Protein 8GY2 (pdb70)

Radius of gyration: 33.94 Å; Cα contacts (8 Å, |Δi|>4): 3286; chains: 3; bounding box: 58×68×112 Å

Sequence (1264 aa):
QEDTGTAITSSDNGGHPGDWLSYGRSYSEQRYSPLDQINTENVGKLKLAWHYDLDTNRGQEGTPLIVNGVMYATTNWSKMKALDAATGKLLWSYDPKVPGNIADRGCCDTVSRGAAYWNGKVYFGTFDGRLIALDAKTGKLVWSVYTIPKEAQLGHQRSYTVDGAPRIAKGKVLIGNGGAEFGARGFVSAFDAETGKLDWRFFTVPNPENKPDGAASDDILMSKAYPTWGKNGAWKQQGGGGTVWDSLVYDPVTDLVYLGVGNGSPWNYKFRSEGKGDNLFLGSIVAINPDTGKYVWHFQETPMDEWDYTSVQQIMTLDMPVNGEMRHVIVHAPKNGFFYIIDAKTGKFITGKPYTYENWANGLDPVTGRPNYVPDALWTLTGKPWLGIPGELGGHNFAAMAYSPKTKLVYIPAQQIPLLYDGQKGGFKAYHDAWNLGLDMNKIGLFDDNDPEHVAAKKDFLKVLKGWTVAWDPEKMAPAFTINHKGPWNGGLLATAGNVIFQGLANGEFHAYDATNGNDLYSFPAQSAIIAPPVTYTANGKQYVAVEVGWGGIYPFLYGGVARTSGWTVNHSRVIAFSLDGKDSLPPKNELGFTPVKPVPTYDEARQKDGYFMYQTFCSACHGDNAISGGVLPDLRWSGAPRGRESFYKLVGRGALTAYGMDRFDTSMTPEQIEDIRNFIVKRANESYDDEVKARENSTGVPNDQFLNVPQSTADVPTADHPADEALIKRGEYVARLSDCIACHTALHGQPYAGGLEIKSPIGTIYSTNITPDPEHGIGNYTLEDFTKALRKGIRKDGATVYPAMPYPEFARLSDDDIRAMYAFFMHGVKPVALQNKAPDISWPLSMRWPLGMWRAMFVPSMTPGVDKSISDPEVARGEYLVNGPGHCGECHTPRGFGMQVKAYGTAGGNAYLAGGAPIDNWIAPSLRSNSDTGLGRWSEDDIVTFLKSGRIDHSAVFGGMADVVAYSTQHWSDDDLRATAKYLKSMPAVPEGKNLGQDDGQTTALLNKGGQGNAGAEVYLHNCAICHMNDGTGVNRMFPPLAGNPVVITDDPTSLANVVAFGGILPPTNSAPSAVAMPGFKNHLSDQEMADVVNFMRKGWGNNAPGTVSASDIQKLRTTGAPVSTAGWNVSSKGWMAYMPQPYGEDWTFSPQTHEQSPPPPPAVQGTPGKDFTGVSPANLAGIMNYCVEQQYVSYDEGNPVLYGLSEKYKATEQTVGNFDYALGTAGYFDSNGKRFYLVAYTNEDDRRAACHAAVKAAQPML

Structure (mmCIF, N/CA/C/O backbone):
data_8GY2
#
_entry.id   8GY2
#
_cell.length_a   1.00
_cell.length_b   1.00
_cell.length_c   1.00
_cell.angle_alpha   90.00
_cell.angle_beta   90.00
_cell.angle_gamma   90.00
#
_symmetry.space_group_name_H-M   'P 1'
#
loop_
_entity.id
_entity.type
_entity.pdbx_description
1 polymer 'Alcohol dehydrogenase (quinone), dehydrogenase subunit'
2 polymer 'Alcohol dehydrogenase (quinone), cytochrome c subunit'
3 polymer 'Small subunit of alcohol dehydrogenase'
4 non-polymer 'HEME C'
5 non-polymer 'PYRROLOQUINOLINE QUINONE'
6 non-polymer 'CALCIUM ION'
7 non-polymer UBIQUINONE-10
#
loop_
_atom_site.group_PDB
_atom_site.id
_atom_site.type_symbol
_atom_site.label_atom_id
_atom_site.label_alt_id
_atom_site.label_comp_id
_atom_site.label_asym_id
_atom_site.label_entity_id
_atom_site.label_seq_id
_atom_site.pdbx_PDB_ins_code
_atom_site.Cartn_x
_atom_site.Cartn_y
_atom_site.Cartn_z
_atom_site.occupancy
_atom_site.B_iso_or_equiv
_atom_site.auth_seq_id
_atom_site.auth_comp_id
_atom_site.auth_asym_id
_atom_site.auth_atom_id
_atom_site.pdbx_PDB_model_num
ATOM 1 N N . GLN A 1 35 ? 117.227 161.852 126.935 1.00 150.63 35 GLN A N 1
ATOM 2 C CA . GLN A 1 35 ? 116.567 161.601 125.660 1.00 153.82 35 GLN A CA 1
ATOM 3 C C . GLN A 1 35 ? 117.304 162.311 124.527 1.00 157.71 35 GLN A C 1
ATOM 4 O O . GLN A 1 35 ? 118.335 161.826 124.058 1.00 158.08 35 GLN A O 1
ATOM 10 N N . GLU A 1 36 ? 116.763 163.452 124.090 1.00 158.47 36 GLU A N 1
ATOM 11 C CA . GLU A 1 36 ? 117.317 164.229 122.978 1.00 156.30 36 GLU A CA 1
ATOM 12 C C . GLU A 1 36 ? 117.291 163.386 121.696 1.00 157.48 36 GLU A C 1
ATOM 13 O O . GLU A 1 36 ? 117.906 163.707 120.677 1.00 157.65 36 GLU A O 1
ATOM 19 N N . ASP A 1 37 ? 116.468 162.335 121.728 1.00 138.93 37 ASP A N 1
ATOM 20 C CA . ASP A 1 37 ? 116.485 161.301 120.701 1.00 133.77 37 ASP A CA 1
ATOM 21 C C . ASP A 1 37 ? 117.897 160.746 120.590 1.00 133.47 37 ASP A C 1
ATOM 22 O O . ASP A 1 37 ? 118.591 160.999 119.600 1.00 132.77 37 ASP A O 1
ATOM 27 N N . THR A 1 38 ? 118.349 160.052 121.637 1.00 115.87 38 THR A N 1
ATOM 28 C CA . THR A 1 38 ? 119.639 159.378 121.599 1.00 110.90 38 THR A CA 1
ATOM 29 C C . THR A 1 38 ? 119.799 158.629 120.285 1.00 116.00 38 THR A C 1
ATOM 30 O O . THR A 1 38 ? 118.851 158.033 119.771 1.00 127.08 38 THR A O 1
ATOM 34 N N . GLY A 1 39 ? 120.999 158.696 119.728 1.00 107.72 39 GLY A N 1
ATOM 35 C CA . GLY A 1 39 ? 121.248 158.220 118.385 1.00 106.30 39 GLY A CA 1
ATOM 36 C C . GLY A 1 39 ? 121.449 159.413 117.479 1.00 107.30 39 GLY A C 1
ATOM 37 O O . GLY A 1 39 ? 122.431 159.475 116.740 1.00 113.24 39 GLY A O 1
ATOM 38 N N . THR A 1 40 ? 120.570 160.411 117.597 1.00 105.59 40 THR A N 1
ATOM 39 C CA . THR A 1 40 ? 120.864 161.710 117.005 1.00 107.40 40 THR A CA 1
ATOM 40 C C . THR A 1 40 ? 122.061 162.358 117.686 1.00 104.94 40 THR A C 1
ATOM 41 O O . THR A 1 40 ? 122.939 162.906 117.011 1.00 104.42 40 THR A O 1
ATOM 45 N N . ALA A 1 41 ? 122.123 162.281 119.016 1.00 103.72 41 ALA A N 1
ATOM 46 C CA . ALA A 1 41 ? 123.277 162.781 119.754 1.00 101.88 41 ALA A CA 1
ATOM 47 C C . ALA A 1 41 ? 124.540 162.007 119.392 1.00 103.48 41 ALA A C 1
ATOM 48 O O . ALA A 1 41 ? 125.612 162.593 119.216 1.00 110.13 41 ALA A O 1
ATOM 50 N N . ILE A 1 42 ? 124.429 160.682 119.269 1.00 86.17 42 ILE A N 1
ATOM 51 C CA . ILE A 1 42 ? 125.594 159.870 118.929 1.00 89.04 42 ILE A CA 1
ATOM 52 C C . ILE A 1 42 ? 126.069 160.159 117.511 1.00 95.43 42 ILE A C 1
ATOM 53 O O . ILE A 1 42 ? 127.275 160.155 117.239 1.00 103.42 42 ILE A O 1
ATOM 58 N N . THR A 1 43 ? 125.139 160.409 116.587 1.00 94.99 43 THR A N 1
ATOM 59 C CA . THR A 1 43 ? 125.515 160.786 115.229 1.00 96.41 43 THR A CA 1
ATOM 60 C C . THR A 1 43 ? 126.187 162.153 115.209 1.00 104.07 43 THR A C 1
ATOM 61 O O . THR A 1 43 ? 127.206 162.349 114.537 1.00 112.48 43 THR A O 1
ATOM 65 N N . SER A 1 44 ? 125.623 163.117 115.941 1.00 104.54 44 SER A N 1
ATOM 66 C CA . SER A 1 44 ? 126.229 164.440 116.029 1.00 101.85 44 SER A CA 1
ATOM 67 C C . SER A 1 44 ? 127.582 164.406 116.723 1.00 102.77 44 SER A C 1
ATOM 68 O O . SER A 1 44 ? 128.400 165.306 116.507 1.00 109.25 44 SER A O 1
ATOM 71 N N . SER A 1 45 ? 127.831 163.392 117.554 1.00 99.16 45 SER A N 1
ATOM 72 C CA . SER A 1 45 ? 129.133 163.248 118.194 1.00 97.04 45 SER A CA 1
ATOM 73 C C . SER A 1 45 ? 130.256 163.068 117.183 1.00 97.65 45 SER A C 1
ATOM 74 O O . SER A 1 45 ? 131.418 163.329 117.511 1.00 103.33 45 SER A O 1
ATOM 77 N N . ASP A 1 46 ? 129.938 162.627 115.967 1.00 102.61 46 ASP A N 1
ATOM 78 C CA . ASP A 1 46 ? 130.933 162.506 114.910 1.00 104.62 46 ASP A CA 1
ATOM 79 C C . ASP A 1 46 ? 131.221 163.827 114.212 1.00 105.59 46 ASP A C 1
ATOM 80 O O . ASP A 1 46 ? 132.211 163.916 113.479 1.00 106.82 46 ASP A O 1
ATOM 85 N N . ASN A 1 47 ? 130.389 164.849 114.418 1.00 114.43 47 ASN A N 1
ATOM 86 C CA . ASN A 1 47 ? 130.537 166.134 113.746 1.00 113.78 47 ASN A CA 1
ATOM 87 C C . ASN A 1 47 ? 130.681 167.280 114.742 1.00 112.60 47 ASN A C 1
ATOM 88 O O . ASN A 1 47 ? 130.231 168.397 114.482 1.00 112.78 47 ASN A O 1
ATOM 93 N N . GLY A 1 48 ? 131.308 167.017 115.887 1.00 109.40 48 GLY A N 1
ATOM 94 C CA . GLY A 1 48 ? 131.568 168.042 116.874 1.00 110.42 48 GLY A CA 1
ATOM 95 C C . GLY A 1 48 ? 130.496 168.222 117.927 1.00 113.71 48 GLY A C 1
ATOM 96 O O . GLY A 1 48 ? 130.721 168.962 118.892 1.00 120.11 48 GLY A O 1
ATOM 97 N N . GLY A 1 49 ? 129.341 167.579 117.778 1.00 111.76 49 GLY A N 1
ATOM 98 C CA . GLY A 1 49 ? 128.314 167.676 118.791 1.00 109.08 49 GLY A CA 1
ATOM 99 C C . GLY A 1 49 ? 128.642 166.854 120.022 1.00 110.51 49 GLY A C 1
ATOM 100 O O . GLY A 1 49 ? 129.374 165.865 119.970 1.00 110.86 49 GLY A O 1
ATOM 101 N N . HIS A 1 50 ? 128.077 167.278 121.149 1.00 105.40 50 HIS A N 1
ATOM 102 C CA . HIS A 1 50 ? 128.300 166.643 122.443 1.00 102.08 50 HIS A CA 1
ATOM 103 C C . HIS A 1 50 ? 129.791 166.429 122.720 1.00 103.92 50 HIS A C 1
ATOM 104 O O . HIS A 1 50 ? 130.236 165.291 122.900 1.00 105.18 50 HIS A O 1
ATOM 111 N N . PRO A 1 51 ? 130.588 167.500 122.753 1.00 103.86 51 PRO A N 1
ATOM 112 C CA . PRO A 1 51 ? 132.046 167.324 122.861 1.00 106.98 51 PRO A CA 1
ATOM 113 C C . PRO A 1 51 ? 132.500 166.698 124.168 1.00 106.79 51 PRO A C 1
ATOM 114 O O . PRO A 1 51 ? 133.604 166.142 124.215 1.00 103.92 51 PRO A O 1
ATOM 118 N N . GLY A 1 52 ? 131.696 166.762 125.225 1.00 91.54 52 GLY A N 1
ATOM 119 C CA . GLY A 1 52 ? 132.126 166.264 126.516 1.00 81.70 52 GLY A CA 1
ATOM 120 C C . GLY A 1 52 ? 131.367 165.047 127.001 1.00 88.69 52 GLY A C 1
ATOM 121 O O . GLY A 1 52 ? 131.127 164.900 128.203 1.00 97.37 52 GLY A O 1
ATOM 122 N N . ASP A 1 53 ? 130.987 164.163 126.082 1.00 94.32 53 ASP A N 1
ATOM 123 C CA . ASP A 1 53 ? 130.239 162.965 126.429 1.00 91.41 53 ASP A CA 1
ATOM 124 C C . ASP A 1 53 ? 130.825 161.765 125.702 1.00 89.42 53 ASP A C 1
ATOM 125 O O . ASP A 1 53 ? 131.418 161.895 124.629 1.00 94.10 53 ASP A O 1
ATOM 130 N N . TRP A 1 54 ? 130.651 160.590 126.305 1.00 79.05 54 TRP A N 1
ATOM 131 C CA . TRP A 1 54 ? 131.070 159.310 125.732 1.00 78.51 54 TRP A CA 1
ATOM 132 C C . TRP A 1 54 ? 129.834 158.416 125.751 1.00 87.42 54 TRP A C 1
ATOM 133 O O . TRP A 1 54 ? 129.623 157.655 126.698 1.00 93.27 54 TRP A O 1
ATOM 144 N N . LEU A 1 55 ? 129.020 158.509 124.699 1.00 91.61 55 LEU A N 1
ATOM 145 C CA . LEU A 1 55 ? 127.702 157.887 124.698 1.00 87.00 55 LEU A CA 1
ATOM 146 C C . LEU A 1 55 ? 127.690 156.478 124.121 1.00 93.44 55 LEU A C 1
ATOM 147 O O . LEU A 1 55 ? 126.768 155.712 124.424 1.00 96.99 55 LEU A O 1
ATOM 152 N N . SER A 1 56 ? 128.672 156.118 123.306 1.00 95.00 56 SER A N 1
ATOM 153 C CA . SER A 1 56 ? 128.741 154.801 122.691 1.00 91.49 56 SER A CA 1
ATOM 154 C C . SER A 1 56 ? 130.036 154.110 123.106 1.00 94.84 56 SER A C 1
ATOM 155 O O . SER A 1 56 ? 130.840 154.653 123.864 1.00 109.27 56 SER A O 1
ATOM 158 N N . TYR A 1 57 ? 130.227 152.890 122.600 1.00 88.66 57 TYR A N 1
ATOM 159 C CA . TYR A 1 57 ? 131.437 152.137 122.917 1.00 88.91 57 TYR A CA 1
ATOM 160 C C . TYR A 1 57 ? 132.679 152.849 122.396 1.00 96.24 57 TYR A C 1
ATOM 161 O O . TYR A 1 57 ? 133.689 152.956 123.101 1.00 104.35 57 TYR A O 1
ATOM 170 N N . GLY A 1 58 ? 132.621 153.347 121.165 1.00 91.46 58 GLY A N 1
ATOM 171 C CA . GLY A 1 58 ? 133.737 154.067 120.584 1.00 85.44 58 GLY A CA 1
ATOM 172 C C . GLY A 1 58 ? 133.522 155.566 120.564 1.00 94.80 58 GLY A C 1
ATOM 173 O O . GLY A 1 58 ? 134.086 156.264 119.716 1.00 98.40 58 GLY A O 1
ATOM 174 N N . ARG A 1 59 ? 132.669 156.054 121.470 1.00 87.65 59 ARG A N 1
ATOM 175 C CA . ARG A 1 59 ? 132.347 157.470 121.639 1.00 84.15 59 ARG A CA 1
ATOM 176 C C . ARG A 1 59 ? 131.484 157.986 120.494 1.00 91.84 59 ARG A C 1
ATOM 177 O O . ARG A 1 59 ? 130.979 159.112 120.548 1.00 99.59 59 ARG A O 1
ATOM 185 N N . SER A 1 60 ? 131.282 157.164 119.470 1.00 93.82 60 SER A N 1
ATOM 186 C CA . SER A 1 60 ? 130.498 157.554 118.307 1.00 90.07 60 SER A CA 1
ATOM 187 C C . SER A 1 60 ? 130.184 156.298 117.510 1.00 90.29 60 SER A C 1
ATOM 188 O O . SER A 1 60 ? 130.719 155.219 117.777 1.00 87.37 60 SER A O 1
ATOM 191 N N . TYR A 1 61 ? 129.303 156.454 116.522 1.00 89.65 61 TYR A N 1
ATOM 192 C CA . TYR A 1 61 ? 128.941 155.329 115.671 1.00 89.64 61 TYR A CA 1
ATOM 193 C C . TYR A 1 61 ? 130.075 154.922 114.741 1.00 92.14 61 TYR A C 1
ATOM 194 O O . TYR A 1 61 ? 130.096 153.779 114.274 1.00 93.44 61 TYR A O 1
ATOM 203 N N . SER A 1 62 ? 131.014 155.826 114.464 1.00 94.74 62 SER A N 1
ATOM 204 C CA . SER A 1 62 ? 132.165 155.505 113.631 1.00 92.97 62 SER A CA 1
ATOM 205 C C . SER A 1 62 ? 133.248 154.746 114.383 1.00 94.59 62 SER A C 1
ATOM 206 O O . SER A 1 62 ? 134.155 154.204 113.743 1.00 106.44 62 SER A O 1
ATOM 209 N N . GLU A 1 63 ? 133.176 154.700 115.715 1.00 90.28 63 GLU A N 1
ATOM 210 C CA . GLU A 1 63 ? 134.151 153.996 116.551 1.00 90.52 63 GLU A CA 1
ATOM 211 C C . GLU A 1 63 ? 135.569 154.515 116.334 1.00 95.40 63 GLU A C 1
ATOM 212 O O . GLU A 1 63 ? 136.541 153.768 116.461 1.00 103.95 63 GLU A O 1
ATOM 218 N N . GLN A 1 64 ? 135.701 155.801 116.005 1.00 93.41 64 GLN A N 1
ATOM 219 C CA . GLN A 1 64 ? 137.017 156.396 115.822 1.00 88.79 64 GLN A CA 1
ATOM 220 C C . GLN A 1 64 ? 137.728 156.662 117.140 1.00 91.64 64 GLN A C 1
ATOM 221 O O . GLN A 1 64 ? 138.957 156.785 117.148 1.00 101.60 64 GLN A O 1
ATOM 227 N N . ARG A 1 65 ? 136.985 156.749 118.245 1.00 87.92 65 ARG A N 1
ATOM 228 C CA . ARG A 1 65 ? 137.549 157.003 119.572 1.00 80.17 65 ARG A CA 1
ATOM 229 C C . ARG A 1 65 ? 138.394 158.275 119.585 1.00 85.25 65 ARG A C 1
ATOM 230 O O . ARG A 1 65 ? 139.468 158.325 120.187 1.00 87.64 65 ARG A O 1
ATOM 238 N N . TYR A 1 66 ? 137.902 159.312 118.913 1.00 91.14 66 TYR A N 1
ATOM 239 C CA . TYR A 1 66 ? 138.579 160.597 118.826 1.00 83.56 66 TYR A CA 1
ATOM 240 C C . TYR A 1 66 ? 137.717 161.654 119.500 1.00 92.57 66 TYR A C 1
ATOM 241 O O . TYR A 1 66 ? 136.517 161.749 119.223 1.00 100.13 66 TYR A O 1
ATOM 250 N N . SER A 1 67 ? 138.328 162.443 120.380 1.00 90.35 67 SER A N 1
ATOM 251 C CA . SER A 1 67 ? 137.603 163.445 121.141 1.00 86.24 67 SER A CA 1
ATOM 252 C C . SER A 1 67 ? 138.051 164.841 120.748 1.00 91.94 67 SER A C 1
ATOM 253 O O . SER A 1 67 ? 139.259 165.109 120.702 1.00 99.08 67 SER A O 1
ATOM 256 N N . PRO A 1 68 ? 137.121 165.753 120.466 1.00 85.43 68 PRO A N 1
ATOM 257 C CA . PRO A 1 68 ? 137.492 167.112 120.058 1.00 89.29 68 PRO A CA 1
ATOM 258 C C . PRO A 1 68 ? 137.881 168.039 121.198 1.00 96.70 68 PRO A C 1
ATOM 259 O O . PRO A 1 68 ? 137.975 169.249 120.975 1.00 102.08 68 PRO A O 1
ATOM 263 N N . LEU A 1 69 ? 138.109 167.525 122.404 1.00 90.93 69 LEU A N 1
ATOM 264 C CA . LEU A 1 69 ? 138.473 168.369 123.535 1.00 90.67 69 LEU A CA 1
ATOM 265 C C . LEU A 1 69 ? 139.971 168.644 123.505 1.00 90.10 69 LEU A C 1
ATOM 266 O O . LEU A 1 69 ? 140.780 167.711 123.518 1.00 91.49 69 LEU A O 1
ATOM 271 N N . ASP A 1 70 ? 140.340 169.925 123.471 1.00 97.40 70 ASP A N 1
ATOM 272 C CA . ASP A 1 70 ? 141.736 170.336 123.413 1.00 99.48 70 ASP A CA 1
ATOM 273 C C . ASP A 1 70 ? 142.184 171.057 124.679 1.00 101.78 70 ASP A C 1
ATOM 274 O O . ASP A 1 70 ? 143.156 171.817 124.643 1.00 104.40 70 ASP A O 1
ATOM 279 N N . GLN A 1 71 ? 141.490 170.839 125.798 1.00 95.04 71 GLN A N 1
ATOM 280 C CA . GLN A 1 71 ? 141.938 171.414 127.062 1.00 96.76 71 GLN A CA 1
ATOM 281 C C . GLN A 1 71 ? 143.281 170.839 127.487 1.00 100.56 71 GLN A C 1
ATOM 282 O O . GLN A 1 71 ? 144.097 171.548 128.087 1.00 103.69 71 GLN A O 1
ATOM 288 N N . ILE A 1 72 ? 143.526 169.567 127.188 1.00 96.77 72 ILE A N 1
ATOM 289 C CA . ILE A 1 72 ? 144.793 168.906 127.473 1.00 89.96 72 ILE A CA 1
ATOM 290 C C . ILE A 1 72 ? 145.505 168.682 126.146 1.00 95.73 72 ILE A C 1
ATOM 291 O O . ILE A 1 72 ? 145.012 167.940 125.288 1.00 100.09 72 ILE A O 1
ATOM 296 N N . ASN A 1 73 ? 146.663 169.320 125.977 1.00 97.79 73 ASN A N 1
ATOM 297 C CA . ASN A 1 73 ? 147.400 169.229 124.722 1.00 96.09 73 ASN A CA 1
ATOM 298 C C . ASN A 1 73 ? 148.858 168.846 124.948 1.00 98.73 73 ASN A C 1
ATOM 299 O O . ASN A 1 73 ? 149.259 168.548 126.077 1.00 106.62 73 ASN A O 1
ATOM 304 N N . THR A 1 74 ? 149.652 168.848 123.873 1.00 98.40 74 THR A N 1
ATOM 305 C CA . THR A 1 74 ? 151.031 168.372 123.957 1.00 96.11 74 THR A CA 1
ATOM 306 C C . THR A 1 74 ? 151.867 169.228 124.897 1.00 100.06 74 THR A C 1
ATOM 307 O O . THR A 1 74 ? 152.625 168.701 125.720 1.00 102.50 74 THR A O 1
ATOM 311 N N . GLU A 1 75 ? 151.745 170.551 124.794 1.00 113.55 75 GLU A N 1
ATOM 312 C CA . GLU A 1 75 ? 152.526 171.442 125.642 1.00 119.33 75 GLU A CA 1
ATOM 313 C C . GLU A 1 75 ? 152.005 171.496 127.070 1.00 119.17 75 GLU A C 1
ATOM 314 O O . GLU A 1 75 ? 152.552 172.248 127.884 1.00 115.70 75 GLU A O 1
ATOM 320 N N . ASN A 1 76 ? 150.972 170.723 127.389 1.00 110.46 76 ASN A N 1
ATOM 321 C CA . ASN A 1 76 ? 150.285 170.826 128.667 1.00 101.27 76 ASN A CA 1
ATOM 322 C C . ASN A 1 76 ? 150.079 169.481 129.357 1.00 102.75 76 ASN A C 1
ATOM 323 O O . ASN A 1 76 ? 150.045 169.445 130.592 1.00 103.10 76 ASN A O 1
ATOM 328 N N . VAL A 1 77 ? 149.998 168.374 128.612 1.00 100.58 77 VAL A N 1
ATOM 329 C CA . VAL A 1 77 ? 149.680 167.076 129.200 1.00 92.58 77 VAL A CA 1
ATOM 330 C C . VAL A 1 77 ? 150.734 166.621 130.201 1.00 98.73 77 VAL A C 1
ATOM 331 O O . VAL A 1 77 ? 150.435 165.814 131.087 1.00 108.28 77 VAL A O 1
ATOM 335 N N . GLY A 1 78 ? 151.964 167.126 130.092 1.00 103.70 78 GLY A N 1
ATOM 336 C CA . GLY A 1 78 ? 153.002 166.749 131.037 1.00 105.88 78 GLY A CA 1
ATOM 337 C C . GLY A 1 78 ? 152.718 167.177 132.460 1.00 106.61 78 GLY A C 1
ATOM 338 O O . GLY A 1 78 ? 153.361 166.679 133.390 1.00 104.18 78 GLY A O 1
ATOM 339 N N . LYS A 1 79 ? 151.767 168.088 132.653 1.00 107.20 79 LYS A N 1
ATOM 340 C CA . LYS A 1 79 ? 151.379 168.569 133.971 1.00 101.87 79 LYS A CA 1
ATOM 341 C C . LYS A 1 79 ? 150.155 167.845 134.515 1.00 102.26 79 LYS A C 1
ATOM 342 O O . LYS A 1 79 ? 149.577 168.289 135.512 1.00 104.18 79 LYS A O 1
ATOM 348 N N . LEU A 1 80 ? 149.744 166.752 133.878 1.00 96.75 80 LEU A N 1
ATOM 349 C CA . LEU A 1 80 ? 148.571 166.011 134.318 1.00 96.50 80 LEU A CA 1
ATOM 350 C C . LEU A 1 80 ? 148.798 165.405 135.697 1.00 97.61 80 LEU A C 1
ATOM 351 O O . LEU A 1 80 ? 149.907 164.981 136.034 1.00 103.93 80 LEU A O 1
ATOM 356 N N . LYS A 1 81 ? 147.736 165.368 136.497 1.00 89.79 81 LYS A N 1
ATOM 357 C CA . LYS A 1 81 ? 147.781 164.785 137.828 1.00 89.25 81 LYS A CA 1
ATOM 358 C C . LYS A 1 81 ? 146.541 163.930 138.036 1.00 93.32 81 LYS A C 1
ATOM 359 O O . LYS A 1 81 ? 145.503 164.144 137.407 1.00 101.38 81 LYS A O 1
ATOM 365 N N . LEU A 1 82 ? 146.660 162.954 138.932 1.00 91.51 82 LEU A N 1
ATOM 366 C CA . LEU A 1 82 ? 145.541 162.069 139.223 1.00 89.55 82 LEU A CA 1
ATOM 367 C C . LEU A 1 82 ? 144.438 162.838 139.939 1.00 90.83 82 LEU A C 1
ATOM 368 O O . LEU A 1 82 ? 144.675 163.462 140.977 1.00 99.21 82 LEU A O 1
ATOM 373 N N . ALA A 1 83 ? 143.229 162.791 139.382 1.00 88.42 83 ALA A N 1
ATOM 374 C CA . ALA A 1 83 ? 142.102 163.515 139.955 1.00 86.44 83 ALA A CA 1
ATOM 375 C C . ALA A 1 83 ? 141.367 162.687 141.002 1.00 91.65 83 ALA A C 1
ATOM 376 O O . ALA A 1 83 ? 141.136 163.161 142.118 1.00 92.07 83 ALA A O 1
ATOM 378 N N . TRP A 1 84 ? 140.996 161.455 140.664 1.00 87.11 84 TRP A N 1
ATOM 379 C CA . TRP A 1 84 ? 140.320 160.602 141.635 1.00 81.21 84 TRP A CA 1
ATOM 380 C C . TRP A 1 84 ? 140.490 159.141 141.246 1.00 85.33 84 TRP A C 1
ATOM 381 O O . TRP A 1 84 ? 140.975 158.813 140.161 1.00 99.78 84 TRP A O 1
ATOM 392 N N . HIS A 1 85 ? 140.089 158.264 142.165 1.00 89.87 85 HIS A N 1
ATOM 393 C CA . HIS A 1 85 ? 140.128 156.828 141.935 1.00 88.68 85 HIS A CA 1
ATOM 394 C C . HIS A 1 85 ? 139.001 156.170 142.718 1.00 91.24 85 HIS A C 1
ATOM 395 O O . HIS A 1 85 ? 138.483 156.723 143.690 1.00 93.44 85 HIS A O 1
ATOM 402 N N . TYR A 1 86 ? 138.629 154.972 142.272 1.00 92.87 86 TYR A N 1
ATOM 403 C CA . TYR A 1 86 ? 137.562 154.192 142.890 1.00 90.06 86 TYR A CA 1
ATOM 404 C C . TYR A 1 86 ? 137.945 152.724 142.818 1.00 90.73 86 TYR A C 1
ATOM 405 O O . TYR A 1 86 ? 138.155 152.193 141.724 1.00 102.86 86 TYR A O 1
ATOM 414 N N . ASP A 1 87 ? 138.027 152.072 143.974 1.00 97.94 87 ASP A N 1
ATOM 415 C CA . ASP A 1 87 ? 138.470 150.685 144.036 1.00 96.18 87 ASP A CA 1
ATOM 416 C C . ASP A 1 87 ? 137.316 149.743 143.720 1.00 101.82 87 ASP A C 1
ATOM 417 O O . ASP A 1 87 ? 136.261 149.801 144.358 1.00 103.42 87 ASP A O 1
ATOM 422 N N . LEU A 1 88 ? 137.522 148.872 142.737 1.00 97.95 88 LEU A N 1
ATOM 423 C CA . LEU A 1 88 ? 136.513 147.896 142.362 1.00 97.95 88 LEU A CA 1
ATOM 424 C C . LEU A 1 88 ? 136.589 146.672 143.270 1.00 96.89 88 LEU A C 1
ATOM 425 O O . LEU A 1 88 ? 137.629 146.360 143.856 1.00 98.97 88 LEU A O 1
ATOM 430 N N . ASP A 1 89 ? 135.462 145.967 143.375 1.00 100.91 89 ASP A N 1
ATOM 431 C CA . ASP A 1 89 ? 135.332 144.813 144.256 1.00 99.50 89 ASP A CA 1
ATOM 432 C C . ASP A 1 89 ? 135.546 143.494 143.521 1.00 101.15 89 ASP A C 1
ATOM 433 O O . ASP A 1 89 ? 134.908 142.489 143.850 1.00 101.46 89 ASP A O 1
ATOM 438 N N . THR A 1 90 ? 136.425 143.481 142.523 1.00 98.98 90 THR A N 1
ATOM 439 C CA . THR A 1 90 ? 136.776 142.271 141.797 1.00 97.95 90 THR A CA 1
ATOM 440 C C . THR A 1 90 ? 138.291 142.133 141.757 1.00 93.56 90 THR A C 1
ATOM 441 O O . THR A 1 90 ? 139.028 143.107 141.919 1.00 91.84 90 THR A O 1
ATOM 445 N N . ASN A 1 91 ? 138.752 140.899 141.544 1.00 90.50 91 ASN A N 1
ATOM 446 C CA . ASN A 1 91 ? 140.179 140.599 141.519 1.00 90.30 91 ASN A CA 1
ATOM 447 C C . ASN A 1 91 ? 140.624 140.012 140.185 1.00 96.99 91 ASN A C 1
ATOM 448 O O . ASN A 1 91 ? 141.623 139.287 140.135 1.00 105.57 91 ASN A O 1
ATOM 453 N N . ARG A 1 92 ? 139.912 140.308 139.104 1.00 88.93 92 ARG A N 1
ATOM 454 C CA . ARG A 1 92 ? 140.247 139.805 137.779 1.00 83.40 92 ARG A CA 1
ATOM 455 C C . ARG A 1 92 ? 140.402 140.979 136.812 1.00 94.20 92 ARG A C 1
ATOM 456 O O . ARG A 1 92 ? 140.392 142.146 137.211 1.00 105.64 92 ARG A O 1
ATOM 464 N N . GLY A 1 93 ? 140.549 140.657 135.529 1.00 87.62 93 GLY A N 1
ATOM 465 C CA . GLY A 1 93 ? 140.839 141.680 134.543 1.00 87.18 93 GLY A CA 1
ATOM 466 C C . GLY A 1 93 ? 139.676 142.628 134.320 1.00 93.98 93 GLY A C 1
ATOM 467 O O . GLY A 1 93 ? 138.506 142.254 134.398 1.00 98.94 93 GLY A O 1
ATOM 468 N N . GLN A 1 94 ? 140.017 143.882 134.030 1.00 97.79 94 GLN A N 1
ATOM 469 C CA . GLN A 1 94 ? 139.045 144.935 133.755 1.00 96.44 94 GLN A CA 1
ATOM 470 C C . GLN A 1 94 ? 139.328 145.498 132.369 1.00 101.63 94 GLN A C 1
ATOM 471 O O . GLN A 1 94 ? 140.340 146.177 132.166 1.00 104.72 94 GLN A O 1
ATOM 477 N N . GLU A 1 95 ? 138.437 145.216 131.419 1.00 101.03 95 GLU A N 1
ATOM 478 C CA . GLU A 1 95 ? 138.594 145.669 130.042 1.00 93.21 95 GLU A CA 1
ATOM 479 C C . GLU A 1 95 ? 137.482 146.611 129.603 1.00 98.12 95 GLU A C 1
ATOM 480 O O . GLU A 1 95 ? 137.396 146.937 128.413 1.00 104.14 95 GLU A O 1
ATOM 486 N N . GLY A 1 96 ? 136.633 147.056 130.524 1.00 93.68 96 GLY A N 1
ATOM 487 C CA . GLY A 1 96 ? 135.466 147.821 130.135 1.00 97.22 96 GLY A CA 1
ATOM 488 C C . GLY A 1 96 ? 135.812 149.214 129.645 1.00 97.52 96 GLY A C 1
ATOM 489 O O . GLY A 1 96 ? 136.825 149.805 130.018 1.00 102.51 96 GLY A O 1
ATOM 490 N N . THR A 1 97 ? 134.942 149.740 128.787 1.00 99.15 97 THR A N 1
ATOM 491 C CA . THR A 1 97 ? 135.032 151.120 128.325 1.00 95.62 97 THR A CA 1
ATOM 492 C C . THR A 1 97 ? 133.897 151.910 128.957 1.00 101.67 97 THR A C 1
ATOM 493 O O . THR A 1 97 ? 132.737 151.751 128.546 1.00 107.01 97 THR A O 1
ATOM 497 N N . PRO A 1 98 ? 134.166 152.749 129.953 1.00 94.74 98 PRO A N 1
ATOM 498 C CA . PRO A 1 98 ? 133.079 153.463 130.627 1.00 93.51 98 PRO A CA 1
ATOM 499 C C . PRO A 1 98 ? 132.384 154.445 129.699 1.00 91.06 98 PRO A C 1
ATOM 500 O O . PRO A 1 98 ? 132.996 155.038 128.808 1.00 96.29 98 PRO A O 1
ATOM 504 N N . LEU A 1 99 ? 131.085 154.609 129.919 1.00 84.92 99 LEU A N 1
ATOM 505 C CA . LEU A 1 99 ? 130.316 155.657 129.267 1.00 80.38 99 LEU A CA 1
ATOM 506 C C . LEU A 1 99 ? 130.198 156.846 130.207 1.00 85.97 99 LEU A C 1
ATOM 507 O O . LEU A 1 99 ? 130.173 156.690 131.427 1.00 100.51 99 LEU A O 1
ATOM 512 N N . ILE A 1 100 ? 130.138 158.043 129.633 1.00 80.58 100 ILE A N 1
ATOM 513 C CA . ILE A 1 100 ? 129.972 159.266 130.408 1.00 85.16 100 ILE A CA 1
ATOM 514 C C . ILE A 1 100 ? 128.809 160.036 129.803 1.00 91.41 100 ILE A C 1
ATOM 515 O O . ILE A 1 100 ? 128.887 160.486 128.653 1.00 98.19 100 ILE A O 1
ATOM 520 N N . VAL A 1 101 ? 127.734 160.188 130.570 1.00 94.38 101 VAL A N 1
ATOM 521 C CA . VAL A 1 101 ? 126.557 160.934 130.143 1.00 90.67 101 VAL A CA 1
ATOM 522 C C . VAL A 1 101 ? 126.405 162.117 131.086 1.00 94.08 101 VAL A C 1
ATOM 523 O O . VAL A 1 101 ? 126.168 161.933 132.286 1.00 93.09 101 VAL A O 1
ATOM 527 N N . ASN A 1 102 ? 126.598 163.325 130.548 1.00 110.72 102 ASN A N 1
ATOM 528 C CA . ASN A 1 102 ? 126.421 164.620 131.208 1.00 111.12 102 ASN A CA 1
ATOM 529 C C . ASN A 1 102 ? 126.838 164.623 132.679 1.00 111.73 102 ASN A C 1
ATOM 530 O O . ASN A 1 102 ? 126.187 165.249 133.521 1.00 113.10 102 ASN A O 1
ATOM 535 N N . GLY A 1 103 ? 127.955 163.965 132.989 1.00 104.44 103 GLY A N 1
ATOM 536 C CA . GLY A 1 103 ? 128.543 164.024 134.314 1.00 102.03 103 GLY A CA 1
ATOM 537 C C . GLY A 1 103 ? 128.464 162.752 135.130 1.00 106.84 103 GLY A C 1
ATOM 538 O O . GLY A 1 103 ? 128.936 162.748 136.273 1.00 106.94 103 GLY A O 1
ATOM 539 N N . VAL A 1 104 ? 127.892 161.677 134.598 1.00 99.29 104 VAL A N 1
ATOM 540 C CA . VAL A 1 104 ? 127.785 160.405 135.303 1.00 92.94 104 VAL A CA 1
ATOM 541 C C . VAL A 1 104 ? 128.501 159.344 134.482 1.00 93.46 104 VAL A C 1
ATOM 542 O O . VAL A 1 104 ? 128.267 159.226 133.274 1.00 95.21 104 VAL A O 1
ATOM 546 N N . MET A 1 105 ? 129.371 158.578 135.136 1.00 92.50 105 MET A N 1
ATOM 547 C CA . MET A 1 105 ? 130.165 157.546 134.483 1.00 90.67 105 MET A CA 1
ATOM 548 C C . MET A 1 105 ? 129.592 156.177 134.817 1.00 92.60 105 MET A C 1
ATOM 549 O O . MET A 1 105 ? 129.564 155.780 135.985 1.00 101.09 105 MET A O 1
ATOM 554 N N . TYR A 1 106 ? 129.156 155.458 133.793 1.00 90.51 106 TYR A N 1
ATOM 555 C CA . TYR A 1 106 ? 128.682 154.087 133.926 1.00 89.64 106 TYR A CA 1
ATOM 556 C C . TYR A 1 106 ? 129.800 153.164 133.459 1.00 88.10 106 TYR A C 1
ATOM 557 O O . TYR A 1 106 ? 130.141 153.142 132.271 1.00 89.81 106 TYR A O 1
ATOM 566 N N . ALA A 1 107 ? 130.379 152.417 134.395 1.00 89.26 107 ALA A N 1
ATOM 567 C CA . ALA A 1 107 ? 131.501 151.534 134.113 1.00 88.80 107 ALA A CA 1
ATOM 568 C C . ALA A 1 107 ? 131.128 150.108 134.485 1.00 91.64 107 ALA A C 1
ATOM 569 O O . ALA A 1 107 ? 130.679 149.851 135.607 1.00 98.74 107 ALA A O 1
ATOM 571 N N . THR A 1 108 ? 131.314 149.188 133.546 1.00 100.57 108 THR A N 1
ATOM 572 C CA . THR A 1 108 ? 131.095 147.776 133.809 1.00 98.09 108 THR A CA 1
ATOM 573 C C . THR A 1 108 ? 132.418 147.118 134.185 1.00 99.57 108 THR A C 1
ATOM 574 O O . THR A 1 108 ? 133.470 147.437 133.625 1.00 106.52 108 THR A O 1
ATOM 578 N N . THR A 1 109 ? 132.364 146.230 135.169 1.00 92.57 109 THR A N 1
ATOM 579 C CA . THR A 1 109 ? 133.557 145.617 135.735 1.00 92.67 109 THR A CA 1
ATOM 580 C C . THR A 1 109 ? 133.511 144.105 135.523 1.00 92.73 109 THR A C 1
ATOM 581 O O . THR A 1 109 ? 132.642 143.577 134.826 1.00 92.19 109 THR A O 1
ATOM 585 N N . ASN A 1 110 ? 134.469 143.412 136.134 1.00 96.98 110 ASN A N 1
ATOM 586 C CA . ASN A 1 110 ? 134.509 141.960 136.062 1.00 91.32 110 ASN A CA 1
ATOM 587 C C . ASN A 1 110 ? 133.280 141.368 136.742 1.00 99.94 110 ASN A C 1
ATOM 588 O O . ASN A 1 110 ? 132.676 141.982 137.625 1.00 105.95 110 ASN A O 1
ATOM 593 N N . TRP A 1 111 ? 132.905 140.165 136.306 1.00 89.00 111 TRP A N 1
ATOM 594 C CA . TRP A 1 111 ? 131.677 139.492 136.729 1.00 82.59 111 TRP A CA 1
ATOM 595 C C . TRP A 1 111 ? 130.431 140.277 136.333 1.00 92.63 111 TRP A C 1
ATOM 596 O O . TRP A 1 111 ? 129.376 140.130 136.958 1.00 99.18 111 TRP A O 1
ATOM 607 N N . SER A 1 112 ? 130.553 141.119 135.303 1.00 96.75 112 SER A N 1
ATOM 608 C CA . SER A 1 112 ? 129.431 141.845 134.707 1.00 91.06 112 SER A CA 1
ATOM 609 C C . SER A 1 112 ? 128.762 142.800 135.692 1.00 90.36 112 SER A C 1
ATOM 610 O O . SER A 1 112 ? 127.571 143.091 135.572 1.00 102.34 112 SER A O 1
ATOM 613 N N . LYS A 1 113 ? 129.514 143.306 136.663 1.00 88.51 113 LYS A N 1
ATOM 614 C CA . LYS A 1 113 ? 128.976 144.292 137.588 1.00 88.30 113 LYS A CA 1
ATOM 615 C C . LYS A 1 113 ? 129.056 145.688 136.982 1.00 91.12 113 LYS A C 1
ATOM 616 O O . LYS A 1 113 ? 129.954 145.996 136.195 1.00 101.01 113 LYS A O 1
ATOM 622 N N . MET A 1 114 ? 128.103 146.536 137.360 1.00 87.63 114 MET A N 1
ATOM 623 C CA . MET A 1 114 ? 127.986 147.886 136.823 1.00 88.16 114 MET A CA 1
ATOM 624 C C . MET A 1 114 ? 127.999 148.891 137.965 1.00 97.74 114 MET A C 1
ATOM 625 O O . MET A 1 114 ? 127.307 148.703 138.971 1.00 102.77 114 MET A O 1
ATOM 630 N N . LYS A 1 115 ? 128.794 149.949 137.814 1.00 95.11 115 LYS A N 1
ATOM 631 C CA . LYS A 1 115 ? 128.863 151.025 138.793 1.00 91.86 115 LYS A CA 1
ATOM 632 C C . LYS A 1 115 ? 128.646 152.355 138.091 1.00 91.18 115 LYS A C 1
ATOM 633 O O . LYS A 1 115 ? 129.326 152.658 137.105 1.00 98.81 115 LYS A O 1
ATOM 639 N N . ALA A 1 116 ? 127.698 153.142 138.591 1.00 83.91 116 ALA A N 1
ATOM 640 C CA . ALA A 1 116 ? 127.512 154.517 138.155 1.00 82.26 116 ALA A CA 1
ATOM 641 C C . ALA A 1 116 ? 128.127 155.432 139.204 1.00 91.42 116 ALA A C 1
ATOM 642 O O . ALA A 1 116 ? 127.680 155.449 140.358 1.00 99.37 116 ALA A O 1
ATOM 644 N N . LEU A 1 117 ? 129.148 156.178 138.795 1.00 93.34 117 LEU A N 1
ATOM 645 C CA . LEU A 1 117 ? 129.915 157.061 139.654 1.00 86.68 117 LEU A CA 1
ATOM 646 C C . LEU A 1 117 ? 129.771 158.498 139.172 1.00 91.17 117 LEU A C 1
ATOM 647 O O . LEU A 1 117 ? 129.348 158.758 138.042 1.00 102.75 117 LEU A O 1
ATOM 652 N N . ASP A 1 118 ? 130.136 159.432 140.044 1.00 98.74 118 ASP A N 1
ATOM 653 C CA . ASP A 1 118 ? 130.227 160.834 139.659 1.00 94.95 118 ASP A CA 1
ATOM 654 C C . ASP A 1 118 ? 131.483 161.028 138.819 1.00 100.01 118 ASP A C 1
ATOM 655 O O . ASP A 1 118 ? 132.596 160.782 139.292 1.00 107.42 118 ASP A O 1
ATOM 660 N N . ALA A 1 119 ? 131.306 161.470 137.573 1.00 91.80 119 ALA A N 1
ATOM 661 C CA . ALA A 1 119 ? 132.430 161.574 136.651 1.00 95.66 119 ALA A CA 1
ATOM 662 C C . ALA A 1 119 ? 133.432 162.649 137.048 1.00 92.69 119 ALA A C 1
ATOM 663 O O . ALA A 1 119 ? 134.555 162.640 136.532 1.00 90.96 119 ALA A O 1
ATOM 665 N N . ALA A 1 120 ? 133.066 163.563 137.943 1.00 89.78 120 ALA A N 1
ATOM 666 C CA . ALA A 1 120 ? 133.955 164.637 138.371 1.00 92.98 120 ALA A CA 1
ATOM 667 C C . ALA A 1 120 ? 134.706 164.317 139.655 1.00 99.67 120 ALA A C 1
ATOM 668 O O . ALA A 1 120 ? 135.885 164.660 139.777 1.00 102.25 120 ALA A O 1
ATOM 670 N N . THR A 1 121 ? 134.051 163.668 140.620 1.00 101.63 121 THR A N 1
ATOM 671 C CA . THR A 1 121 ? 134.665 163.359 141.902 1.00 97.95 121 THR A CA 1
ATOM 672 C C . THR A 1 121 ? 134.848 161.870 142.159 1.00 96.30 121 THR A C 1
ATOM 673 O O . THR A 1 121 ? 135.513 161.511 143.137 1.00 97.48 121 THR A O 1
ATOM 677 N N . GLY A 1 122 ? 134.291 161.002 141.323 1.00 95.39 122 GLY A N 1
ATOM 678 C CA . GLY A 1 122 ? 134.451 159.569 141.504 1.00 89.79 122 GLY A CA 1
ATOM 679 C C . GLY A 1 122 ? 133.772 158.995 142.728 1.00 100.02 122 GLY A C 1
ATOM 680 O O . GLY A 1 122 ? 134.317 158.082 143.361 1.00 105.21 122 GLY A O 1
ATOM 681 N N . LYS A 1 123 ? 132.594 159.503 143.075 1.00 108.95 123 LYS A N 1
ATOM 682 C CA . LYS A 1 123 ? 131.798 158.963 144.168 1.00 104.73 123 LYS A CA 1
ATOM 683 C C . LYS A 1 123 ? 130.710 158.069 143.592 1.00 105.50 123 LYS A C 1
ATOM 684 O O . LYS A 1 123 ? 130.066 158.427 142.601 1.00 112.71 123 LYS A O 1
ATOM 690 N N . LEU A 1 124 ? 130.509 156.910 144.213 1.00 92.51 124 LEU A N 1
ATOM 691 C CA . LEU A 1 124 ? 129.582 155.911 143.692 1.00 88.35 124 LEU A CA 1
ATOM 692 C C . LEU A 1 124 ? 128.151 156.418 143.812 1.00 94.04 124 LEU A C 1
ATOM 693 O O . LEU A 1 124 ? 127.603 156.500 144.916 1.00 95.81 124 LEU A O 1
ATOM 698 N N . LEU A 1 125 ? 127.542 156.765 142.676 1.00 95.72 125 LEU A N 1
ATOM 699 C CA . LEU A 1 125 ? 126.132 157.135 142.682 1.00 88.82 125 LEU A CA 1
ATOM 700 C C . LEU A 1 125 ? 125.255 155.921 142.960 1.00 93.10 125 LEU A C 1
ATOM 701 O O . LEU A 1 125 ? 124.363 155.970 143.815 1.00 94.37 125 LEU A O 1
ATOM 706 N N . TRP A 1 126 ? 125.500 154.818 142.254 1.00 95.27 126 TRP A N 1
ATOM 707 C CA . TRP A 1 126 ? 124.817 153.564 142.556 1.00 88.53 126 TRP A CA 1
ATOM 708 C C . TRP A 1 126 ? 125.588 152.410 141.930 1.00 93.24 126 TRP A C 1
ATOM 709 O O . TRP A 1 126 ? 126.539 152.607 141.173 1.00 104.02 126 TRP A O 1
ATOM 720 N N . SER A 1 127 ? 125.169 151.194 142.273 1.00 92.05 127 SER A N 1
ATOM 721 C CA . SER A 1 127 ? 125.801 149.994 141.748 1.00 93.15 127 SER A CA 1
ATOM 722 C C . SER A 1 127 ? 124.745 148.919 141.545 1.00 101.23 127 SER A C 1
ATOM 723 O O . SER A 1 127 ? 123.703 148.917 142.205 1.00 107.35 127 SER A O 1
ATOM 726 N N . TYR A 1 128 ? 125.029 148.004 140.621 1.00 101.06 128 TYR A N 1
ATOM 727 C CA . TYR A 1 128 ? 124.138 146.894 140.325 1.00 95.56 128 TYR A CA 1
ATOM 728 C C . TYR A 1 128 ? 124.979 145.697 139.912 1.00 100.48 128 TYR A C 1
ATOM 729 O O . TYR A 1 128 ? 125.924 145.837 139.132 1.00 113.21 128 TYR A O 1
ATOM 738 N N . ASP A 1 129 ? 124.634 144.524 140.438 1.00 99.45 129 ASP A N 1
ATOM 739 C CA . ASP A 1 129 ? 125.294 143.291 140.041 1.00 102.47 129 ASP A CA 1
ATOM 740 C C . ASP A 1 129 ? 124.234 142.267 139.655 1.00 105.29 129 ASP A C 1
ATOM 741 O O . ASP A 1 129 ? 123.249 142.081 140.391 1.00 100.08 129 ASP A O 1
ATOM 746 N N . PRO A 1 130 ? 124.375 141.607 138.503 1.00 101.89 130 PRO A N 1
ATOM 747 C CA . PRO A 1 130 ? 123.360 140.646 138.063 1.00 100.90 130 PRO A CA 1
ATOM 748 C C . PRO A 1 130 ? 123.468 139.281 138.720 1.00 101.97 130 PRO A C 1
ATOM 749 O O . PRO A 1 130 ? 122.642 138.411 138.425 1.00 99.71 130 PRO A O 1
ATOM 753 N N . LYS A 1 131 ? 124.458 139.076 139.590 1.00 103.88 131 LYS A N 1
ATOM 754 C CA . LYS A 1 131 ? 124.672 137.802 140.275 1.00 101.59 131 LYS A CA 1
ATOM 755 C C . LYS A 1 131 ? 124.847 136.667 139.265 1.00 101.89 131 LYS A C 1
ATOM 756 O O . LYS A 1 131 ? 124.046 135.734 139.184 1.00 99.32 131 LYS A O 1
ATOM 762 N N . VAL A 1 132 ? 125.916 136.776 138.483 1.00 95.27 132 VAL A N 1
ATOM 763 C CA . VAL A 1 132 ? 126.215 135.751 137.479 1.00 94.48 132 VAL A CA 1
ATOM 764 C C . VAL A 1 132 ? 126.515 134.434 138.184 1.00 97.37 132 VAL A C 1
ATOM 765 O O . VAL A 1 132 ? 127.358 134.402 139.101 1.00 98.34 132 VAL A O 1
ATOM 769 N N . PRO A 1 133 ? 125.854 133.335 137.822 1.00 94.01 133 PRO A N 1
ATOM 770 C CA . PRO A 1 133 ? 126.136 132.056 138.483 1.00 89.72 133 PRO A CA 1
ATOM 771 C C . PRO A 1 133 ? 127.585 131.640 138.283 1.00 96.47 133 PRO A C 1
ATOM 772 O O . PRO A 1 133 ? 128.173 131.854 137.221 1.00 99.05 133 PRO A O 1
ATOM 776 N N . GLY A 1 134 ? 128.160 131.040 139.322 1.00 99.33 134 GLY A N 1
ATOM 777 C CA . GLY A 1 134 ? 129.556 130.657 139.275 1.00 92.52 134 GLY A CA 1
ATOM 778 C C . GLY A 1 134 ? 129.852 129.368 138.548 1.00 96.15 134 GLY A C 1
ATOM 779 O O . GLY A 1 134 ? 131.026 129.073 138.309 1.00 100.69 134 GLY A O 1
ATOM 780 N N . ASN A 1 135 ? 128.830 128.600 138.179 1.00 88.56 135 ASN A N 1
ATOM 781 C CA . ASN A 1 135 ? 129.024 127.301 137.550 1.00 87.61 135 ASN A CA 1
ATOM 782 C C . ASN A 1 135 ? 129.231 127.386 136.043 1.00 92.24 135 ASN A C 1
ATOM 783 O O . ASN A 1 135 ? 129.495 126.358 135.412 1.00 99.37 135 ASN A O 1
ATOM 788 N N . ILE A 1 136 ? 129.118 128.573 135.451 1.00 93.25 136 ILE A N 1
ATOM 789 C CA . ILE A 1 136 ? 129.363 128.761 134.026 1.00 95.84 136 ILE A CA 1
ATOM 790 C C . ILE A 1 136 ? 130.666 129.489 133.755 1.00 95.23 136 ILE A C 1
ATOM 791 O O . ILE A 1 136 ? 130.965 129.789 132.590 1.00 106.12 136 ILE A O 1
ATOM 796 N N . ALA A 1 137 ? 131.461 129.772 134.791 1.00 89.36 137 ALA A N 1
ATOM 797 C CA . ALA A 1 137 ? 132.681 130.552 134.607 1.00 88.79 137 ALA A CA 1
ATOM 798 C C . ALA A 1 137 ? 133.679 129.844 133.702 1.00 95.00 137 ALA A C 1
ATOM 799 O O . ALA A 1 137 ? 134.474 130.504 133.024 1.00 100.39 137 ALA A O 1
ATOM 801 N N . ASP A 1 138 ? 133.659 128.515 133.674 1.00 93.14 138 ASP A N 1
ATOM 802 C CA . ASP A 1 138 ? 134.559 127.757 132.816 1.00 91.83 138 ASP A CA 1
ATOM 803 C C . ASP A 1 138 ? 134.028 127.596 131.399 1.00 91.26 138 ASP A C 1
ATOM 804 O O . ASP A 1 138 ? 134.709 126.996 130.563 1.00 94.12 138 ASP A O 1
ATOM 809 N N . ARG A 1 139 ? 132.835 128.111 131.110 1.00 94.52 139 ARG A N 1
ATOM 810 C CA . ARG A 1 139 ? 132.296 128.096 129.759 1.00 93.69 139 ARG A CA 1
ATOM 811 C C . ARG A 1 139 ? 132.715 129.315 128.951 1.00 97.80 139 ARG A C 1
ATOM 812 O O . ARG A 1 139 ? 132.373 129.406 127.768 1.00 100.44 139 ARG A O 1
ATOM 820 N N . GLY A 1 140 ? 133.441 130.247 129.558 1.00 93.36 140 GLY A N 1
ATOM 821 C CA . GLY A 1 140 ? 133.990 131.391 128.852 1.00 94.29 140 GLY A CA 1
ATOM 822 C C . GLY A 1 140 ? 135.464 131.170 128.563 1.00 95.07 140 GLY A C 1
ATOM 823 O O . GLY A 1 140 ? 136.193 130.619 129.387 1.00 94.08 140 GLY A O 1
ATOM 824 N N . CYS A 1 141 ? 135.890 131.604 127.376 1.00 109.73 141 CYS A N 1
ATOM 825 C CA . CYS A 1 141 ? 137.264 131.364 126.945 1.00 108.16 141 CYS A CA 1
ATOM 826 C C . CYS A 1 141 ? 138.263 132.027 127.878 1.00 113.11 141 CYS A C 1
ATOM 827 O O . CYS A 1 141 ? 139.263 131.418 128.277 1.00 111.43 141 CYS A O 1
ATOM 830 N N . CYS A 1 142 ? 138.009 133.283 128.236 1.00 116.00 142 CYS A N 1
ATOM 831 C CA . CYS A 1 142 ? 139.085 134.157 128.694 1.00 107.65 142 CYS A CA 1
ATOM 832 C C . CYS A 1 142 ? 138.516 135.146 129.711 1.00 110.17 142 CYS A C 1
ATOM 833 O O . CYS A 1 142 ? 138.036 136.220 129.342 1.00 113.96 142 CYS A O 1
ATOM 836 N N . ASP A 1 143 ? 138.597 134.772 130.990 1.00 99.88 143 ASP A N 1
ATOM 837 C CA . ASP A 1 143 ? 138.191 135.616 132.111 1.00 100.00 143 ASP A CA 1
ATOM 838 C C . ASP A 1 143 ? 136.706 135.969 132.077 1.00 99.18 143 ASP A C 1
ATOM 839 O O . ASP A 1 143 ? 136.038 135.815 131.050 1.00 99.89 143 ASP A O 1
ATOM 844 N N . THR A 1 144 ? 136.177 136.423 133.207 1.00 99.35 144 THR A N 1
ATOM 845 C CA . THR A 1 144 ? 134.783 136.854 133.297 1.00 96.85 144 THR A CA 1
ATOM 846 C C . THR A 1 144 ? 134.688 138.371 133.142 1.00 98.35 144 THR A C 1
ATOM 847 O O . THR A 1 144 ? 134.268 139.097 134.042 1.00 101.59 144 THR A O 1
ATOM 851 N N . VAL A 1 145 ? 135.079 138.841 131.964 1.00 100.13 145 VAL A N 1
ATOM 852 C CA . VAL A 1 145 ? 135.227 140.267 131.718 1.00 103.84 145 VAL A CA 1
ATOM 853 C C . VAL A 1 145 ? 133.940 140.834 131.132 1.00 105.62 145 VAL A C 1
ATOM 854 O O . VAL A 1 145 ? 133.088 140.113 130.608 1.00 111.52 145 VAL A O 1
ATOM 858 N N . SER A 1 146 ? 133.800 142.154 131.237 1.00 101.21 146 SER A N 1
ATOM 859 C CA . SER A 1 146 ? 132.723 142.901 130.600 1.00 98.95 146 SER A CA 1
ATOM 860 C C . SER A 1 146 ? 133.341 144.117 129.929 1.00 104.66 146 SER A C 1
ATOM 861 O O . SER A 1 146 ? 133.948 144.955 130.602 1.00 109.96 146 SER A O 1
ATOM 864 N N . ARG A 1 147 ? 133.190 144.212 128.609 1.00 101.04 147 ARG A N 1
ATOM 865 C CA . ARG A 1 147 ? 133.940 145.188 127.830 1.00 97.16 147 ARG A CA 1
ATOM 866 C C . ARG A 1 147 ? 133.260 146.545 127.708 1.00 101.50 147 ARG A C 1
ATOM 867 O O . ARG A 1 147 ? 133.916 147.505 127.292 1.00 108.40 147 ARG A O 1
ATOM 875 N N . GLY A 1 148 ? 131.984 146.665 128.052 1.00 94.37 148 GLY A N 1
ATOM 876 C CA . GLY A 1 148 ? 131.335 147.957 127.973 1.00 94.29 148 GLY A CA 1
ATOM 877 C C . GLY A 1 148 ? 129.829 147.832 128.086 1.00 96.15 148 GLY A C 1
ATOM 878 O O . GLY A 1 148 ? 129.290 146.753 128.340 1.00 99.45 148 GLY A O 1
ATOM 879 N N . ALA A 1 149 ? 129.166 148.970 127.888 1.00 85.37 149 ALA A N 1
ATOM 880 C CA . ALA A 1 149 ? 127.716 149.071 127.964 1.00 86.12 149 ALA A CA 1
ATOM 881 C C . ALA A 1 149 ? 127.234 150.025 126.879 1.00 91.96 149 ALA A C 1
ATOM 882 O O . ALA A 1 149 ? 128.016 150.513 126.058 1.00 96.68 149 ALA A O 1
ATOM 884 N N . ALA A 1 150 ? 125.929 150.290 126.877 1.00 88.60 150 ALA A N 1
ATOM 885 C CA . ALA A 1 150 ? 125.321 151.203 125.920 1.00 81.83 150 ALA A CA 1
ATOM 886 C C . ALA A 1 150 ? 124.324 152.093 126.647 1.00 88.37 150 ALA A C 1
ATOM 887 O O . ALA A 1 150 ? 123.798 151.733 127.700 1.00 94.54 150 ALA A O 1
ATOM 889 N N . TYR A 1 151 ? 124.067 153.265 126.074 1.00 89.41 151 TYR A N 1
ATOM 890 C CA . TYR A 1 151 ? 123.134 154.223 126.650 1.00 84.65 151 TYR A CA 1
ATOM 891 C C . TYR A 1 151 ? 122.070 154.585 125.626 1.00 93.72 151 TYR A C 1
ATOM 892 O O . TYR A 1 151 ? 122.370 154.748 124.440 1.00 101.51 151 TYR A O 1
ATOM 901 N N . TRP A 1 152 ? 120.827 154.715 126.091 1.00 87.08 152 TRP A N 1
ATOM 902 C CA . TRP A 1 152 ? 119.726 155.087 125.209 1.00 85.19 152 TRP A CA 1
ATOM 903 C C . TRP A 1 152 ? 118.537 155.539 126.040 1.00 87.14 152 TRP A C 1
ATOM 904 O O . TRP A 1 152 ? 118.069 154.795 126.906 1.00 94.30 152 TRP A O 1
ATOM 915 N N . ASN A 1 153 ? 118.054 156.751 125.764 1.00 98.82 153 ASN A N 1
ATOM 916 C CA . ASN A 1 153 ? 116.792 157.263 126.300 1.00 101.73 153 ASN A CA 1
ATOM 917 C C . ASN A 1 153 ? 116.718 157.111 127.819 1.00 104.03 153 ASN A C 1
ATOM 918 O O . ASN A 1 153 ? 115.733 156.625 128.377 1.00 106.49 153 ASN A O 1
ATOM 923 N N . GLY A 1 154 ? 117.785 157.531 128.492 1.00 91.46 154 GLY A N 1
ATOM 924 C CA . GLY A 1 154 ? 117.801 157.479 129.939 1.00 90.13 154 GLY A CA 1
ATOM 925 C C . GLY A 1 154 ? 117.936 156.096 130.528 1.00 97.81 154 GLY A C 1
ATOM 926 O O . GLY A 1 154 ? 117.558 155.887 131.683 1.00 98.77 154 GLY A O 1
ATOM 927 N N . LYS A 1 155 ? 118.457 155.137 129.766 1.00 94.39 155 LYS A N 1
ATOM 928 C CA . LYS A 1 155 ? 118.676 153.790 130.267 1.00 83.76 155 LYS A CA 1
ATOM 929 C C . LYS A 1 155 ? 120.056 153.310 129.845 1.00 92.83 155 LYS A C 1
ATOM 930 O O . LYS A 1 155 ? 120.602 153.749 128.829 1.00 106.39 155 LYS A O 1
ATOM 936 N N . VAL A 1 156 ? 120.612 152.401 130.641 1.00 88.40 156 VAL A N 1
ATOM 937 C CA . VAL A 1 156 ? 121.916 151.803 130.383 1.00 88.86 156 VAL A CA 1
ATOM 938 C C . VAL A 1 156 ? 121.729 150.302 130.211 1.00 89.32 156 VAL A C 1
ATOM 939 O O . VAL A 1 156 ? 121.101 149.647 131.049 1.00 93.71 156 VAL A O 1
ATOM 943 N N . TYR A 1 157 ? 122.278 149.765 129.128 1.00 89.84 157 TYR A N 1
ATOM 944 C CA . TYR A 1 157 ? 122.105 148.374 128.744 1.00 82.79 157 TYR A CA 1
ATOM 945 C C . TYR A 1 157 ? 123.454 147.674 128.763 1.00 90.05 157 TYR A C 1
ATOM 946 O O . TYR A 1 157 ? 124.451 148.220 128.282 1.00 98.31 157 TYR A O 1
ATOM 955 N N . PHE A 1 158 ? 123.487 146.464 129.316 1.00 94.03 158 PHE A N 1
ATOM 956 C CA . PHE A 1 158 ? 124.727 145.700 129.318 1.00 88.26 158 PHE A CA 1
ATOM 957 C C . PHE A 1 158 ? 124.422 144.211 129.359 1.00 93.50 158 PHE A C 1
ATOM 958 O O . PHE A 1 158 ? 123.351 143.783 129.795 1.00 99.57 158 PHE A O 1
ATOM 966 N N . GLY A 1 159 ? 125.390 143.424 128.903 1.00 87.39 159 GLY A N 1
ATOM 967 C CA . GLY A 1 159 ? 125.271 141.977 128.880 1.00 86.00 159 GLY A CA 1
ATOM 968 C C . GLY A 1 159 ? 126.021 141.345 130.039 1.00 92.29 159 GLY A C 1
ATOM 969 O O . GLY A 1 159 ? 127.098 141.805 130.421 1.00 95.05 159 GLY A O 1
ATOM 970 N N . THR A 1 160 ? 125.438 140.289 130.594 1.00 86.63 160 THR A N 1
ATOM 971 C CA . THR A 1 160 ? 126.047 139.541 131.681 1.00 85.60 160 THR A CA 1
ATOM 972 C C . THR A 1 160 ? 126.785 138.325 131.135 1.00 90.93 160 THR A C 1
ATOM 973 O O . THR A 1 160 ? 126.499 137.834 130.041 1.00 92.93 160 THR A O 1
ATOM 977 N N . PHE A 1 161 ? 127.750 137.841 131.921 1.00 95.40 161 PHE A N 1
ATOM 978 C CA . PHE A 1 161 ? 128.618 136.766 131.454 1.00 88.69 161 PHE A CA 1
ATOM 979 C C . PHE A 1 161 ? 127.845 135.482 131.185 1.00 94.17 161 PHE A C 1
ATOM 980 O O . PHE A 1 161 ? 128.254 134.679 130.340 1.00 101.62 161 PHE A O 1
ATOM 988 N N . ASP A 1 162 ? 126.732 135.267 131.884 1.00 91.35 162 ASP A N 1
ATOM 989 C CA . ASP A 1 162 ? 125.954 134.052 131.687 1.00 89.21 162 ASP A CA 1
ATOM 990 C C . ASP A 1 162 ? 125.019 134.130 130.487 1.00 94.16 162 ASP A C 1
ATOM 991 O O . ASP A 1 162 ? 124.379 133.126 130.158 1.00 94.33 162 ASP A O 1
ATOM 996 N N . GLY A 1 163 ? 124.924 135.284 129.829 1.00 92.57 163 GLY A N 1
ATOM 997 C CA . GLY A 1 163 ? 124.128 135.399 128.623 1.00 84.80 163 GLY A CA 1
ATOM 998 C C . GLY A 1 163 ? 122.825 136.149 128.796 1.00 91.82 163 GLY A C 1
ATOM 999 O O . GLY A 1 163 ? 121.808 135.778 128.203 1.00 99.41 163 GLY A O 1
ATOM 1000 N N . ARG A 1 164 ? 122.839 137.210 129.598 1.00 86.97 164 ARG A N 1
ATOM 1001 C CA . ARG A 1 164 ? 121.656 138.018 129.856 1.00 85.76 164 ARG A CA 1
ATOM 1002 C C . ARG A 1 164 ? 121.899 139.452 129.411 1.00 88.69 164 ARG A C 1
ATOM 1003 O O . ARG A 1 164 ? 122.979 140.005 129.631 1.00 103.66 164 ARG A O 1
ATOM 1011 N N . LEU A 1 165 ? 120.888 140.049 128.788 1.00 78.78 165 LEU A N 1
ATOM 1012 C CA . LEU A 1 165 ? 120.896 141.467 128.456 1.00 80.59 165 LEU A CA 1
ATOM 1013 C C . LEU A 1 165 ? 119.987 142.201 129.431 1.00 86.03 165 LEU A C 1
ATOM 1014 O O . LEU A 1 165 ? 118.809 141.853 129.567 1.00 93.13 165 LEU A O 1
ATOM 1019 N N . ILE A 1 166 ? 120.531 143.213 130.102 1.00 83.13 166 ILE A N 1
ATOM 1020 C CA . ILE A 1 166 ? 119.860 143.883 131.208 1.00 86.60 166 ILE A CA 1
ATOM 1021 C C . ILE A 1 166 ? 119.834 145.379 130.936 1.00 88.50 166 ILE A C 1
ATOM 1022 O O . ILE A 1 166 ? 120.856 145.964 130.556 1.00 94.96 166 ILE A O 1
ATOM 1027 N N . ALA A 1 167 ? 118.667 145.992 131.128 1.00 85.97 167 ALA A N 1
ATOM 1028 C CA . ALA A 1 167 ? 118.492 147.433 131.028 1.00 84.53 167 ALA A CA 1
ATOM 1029 C C . ALA A 1 167 ? 118.177 147.998 132.405 1.00 94.82 167 ALA A C 1
ATOM 1030 O O . ALA A 1 167 ? 117.321 147.465 133.118 1.00 101.08 167 ALA A O 1
ATOM 1032 N N . LEU A 1 168 ? 118.865 149.075 132.774 1.00 95.41 168 LEU A N 1
ATOM 1033 C CA . LEU A 1 168 ? 118.665 149.738 134.051 1.00 87.32 168 LEU A CA 1
ATOM 1034 C C . LEU A 1 168 ? 118.371 151.211 133.819 1.00 90.64 168 LEU A C 1
ATOM 1035 O O . LEU A 1 168 ? 118.795 151.793 132.819 1.00 101.65 168 LEU A O 1
ATOM 1040 N N . ASP A 1 169 ? 117.637 151.807 134.754 1.00 88.84 169 ASP A N 1
ATOM 1041 C CA . ASP A 1 169 ? 117.423 153.246 134.723 1.00 89.14 169 ASP A CA 1
ATOM 1042 C C . ASP A 1 169 ? 118.750 153.962 134.938 1.00 100.71 169 ASP A C 1
ATOM 1043 O O . ASP A 1 169 ? 119.496 153.640 135.867 1.00 109.64 169 ASP A O 1
ATOM 1048 N N . ALA A 1 170 ? 119.046 154.934 134.072 1.00 93.82 170 ALA A N 1
ATOM 1049 C CA . ALA A 1 170 ? 120.337 155.610 134.140 1.00 90.80 170 ALA A CA 1
ATOM 1050 C C . ALA A 1 170 ? 120.486 156.429 135.415 1.00 97.28 170 ALA A C 1
ATOM 1051 O O . ALA A 1 170 ? 121.611 156.672 135.864 1.00 97.01 170 ALA A O 1
ATOM 1053 N N . LYS A 1 171 ? 119.376 156.862 136.010 1.00 105.77 171 LYS A N 1
ATOM 1054 C CA . LYS A 1 171 ? 119.429 157.710 137.196 1.00 103.87 171 LYS A CA 1
ATOM 1055 C C . LYS A 1 171 ? 119.324 156.896 138.484 1.00 108.31 171 LYS A C 1
ATOM 1056 O O . LYS A 1 171 ? 120.236 156.917 139.315 1.00 106.89 171 LYS A O 1
ATOM 1062 N N . THR A 1 172 ? 118.216 156.174 138.658 1.00 105.70 172 THR A N 1
ATOM 1063 C CA . THR A 1 172 ? 118.000 155.420 139.888 1.00 101.26 172 THR A CA 1
ATOM 1064 C C . THR A 1 172 ? 118.807 154.129 139.931 1.00 99.97 172 THR A C 1
ATOM 1065 O O . THR A 1 172 ? 119.235 153.709 141.011 1.00 103.82 172 THR A O 1
ATOM 1069 N N . GLY A 1 173 ? 119.023 153.492 138.785 1.00 87.38 173 GLY A N 1
ATOM 1070 C CA . GLY A 1 173 ? 119.703 152.215 138.743 1.00 83.99 173 GLY A CA 1
ATOM 1071 C C . GLY A 1 173 ? 118.816 151.006 138.925 1.00 90.10 173 GLY A C 1
ATOM 1072 O O . GLY A 1 173 ? 119.337 149.904 139.136 1.00 90.03 173 GLY A O 1
ATOM 1073 N N . LYS A 1 174 ? 117.498 151.171 138.855 1.00 102.27 174 LYS A N 1
ATOM 1074 C CA . LYS A 1 174 ? 116.580 150.054 139.006 1.00 97.07 174 LYS A CA 1
ATOM 1075 C C 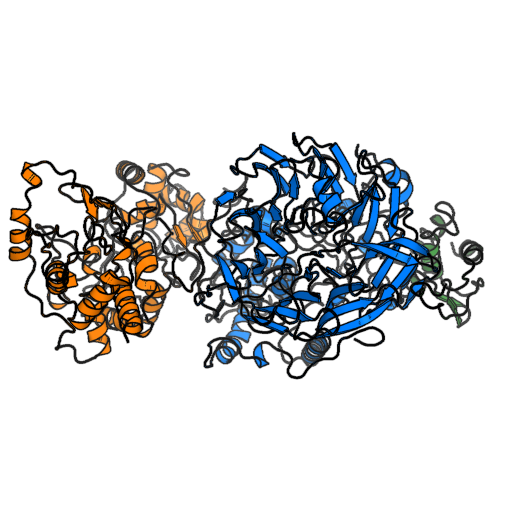. LYS A 1 174 ? 116.456 149.276 137.702 1.00 100.54 174 LYS A C 1
ATOM 1076 O O . LYS A 1 174 ? 116.643 149.816 136.609 1.00 106.81 174 LYS A O 1
ATOM 1082 N N . LEU A 1 175 ? 116.130 147.992 137.830 1.00 95.78 175 LEU A N 1
ATOM 1083 C CA . LEU A 1 175 ? 115.997 147.130 136.664 1.00 94.90 175 LEU A CA 1
ATOM 1084 C C . LEU A 1 175 ? 114.753 147.498 135.866 1.00 97.95 175 LEU A C 1
ATOM 1085 O O . LEU A 1 175 ? 113.662 147.642 136.426 1.00 94.55 175 LEU A O 1
ATOM 1090 N N . VAL A 1 176 ? 114.918 147.649 134.553 1.00 97.29 176 VAL A N 1
ATOM 1091 C CA . VAL A 1 176 ? 113.798 147.929 133.663 1.00 89.84 176 VAL A CA 1
ATOM 1092 C C . VAL A 1 176 ? 113.335 146.621 133.037 1.00 92.40 176 VAL A C 1
ATOM 1093 O O . VAL A 1 176 ? 112.164 146.244 133.155 1.00 92.03 176 VAL A O 1
ATOM 1097 N N . TRP A 1 177 ? 114.249 145.920 132.368 1.00 89.03 177 TRP A N 1
ATOM 1098 C CA . TRP A 1 177 ? 113.950 144.597 131.843 1.00 88.87 177 TRP A CA 1
ATOM 1099 C C . TRP A 1 177 ? 115.236 143.791 131.740 1.00 95.49 177 TRP A C 1
ATOM 1100 O O . TRP A 1 177 ? 116.344 144.336 131.753 1.00 101.94 177 TRP A O 1
ATOM 1111 N N . SER A 1 178 ? 115.069 142.474 131.659 1.00 93.40 178 SER A N 1
ATOM 1112 C CA . SER A 1 178 ? 116.187 141.552 131.525 1.00 87.96 178 SER A CA 1
ATOM 1113 C C . SER A 1 178 ? 115.738 140.377 130.673 1.00 88.60 178 SER A C 1
ATOM 1114 O O . SER A 1 178 ? 114.664 139.815 130.909 1.00 95.67 178 SER A O 1
ATOM 1117 N N . VAL A 1 179 ? 116.555 140.012 129.686 1.00 90.91 179 VAL A N 1
ATOM 1118 C CA . VAL A 1 179 ? 116.220 138.940 128.760 1.00 92.94 179 VAL A CA 1
ATOM 1119 C C . VAL A 1 179 ? 117.397 137.982 128.649 1.00 93.97 179 VAL A C 1
ATOM 1120 O O . VAL A 1 179 ? 118.551 138.342 128.891 1.00 102.33 179 VAL A O 1
ATOM 1124 N N . TYR A 1 180 ? 117.086 136.744 128.278 1.00 95.19 180 TYR A N 1
ATOM 1125 C CA . TYR A 1 180 ? 118.091 135.733 127.979 1.00 93.73 180 TYR A CA 1
ATOM 1126 C C . TYR A 1 180 ? 118.313 135.716 126.472 1.00 98.55 180 TYR A C 1
ATOM 1127 O O . TYR A 1 180 ? 117.376 135.471 125.706 1.00 101.83 180 TYR A O 1
ATOM 1136 N N . THR A 1 181 ? 119.550 135.976 126.053 1.00 85.23 181 THR A N 1
ATOM 1137 C CA . THR A 1 181 ? 119.849 136.172 124.641 1.00 87.61 181 THR A CA 1
ATOM 1138 C C . THR A 1 181 ? 120.041 134.872 123.872 1.00 92.44 181 THR A C 1
ATOM 1139 O O . THR A 1 181 ? 120.060 134.904 122.637 1.00 95.19 181 THR A O 1
ATOM 1143 N N . ILE A 1 182 ? 120.178 133.741 124.552 1.00 89.77 182 ILE A N 1
ATOM 1144 C CA . ILE A 1 182 ? 120.437 132.457 123.908 1.00 83.86 182 ILE A CA 1
ATOM 1145 C C . ILE A 1 182 ? 119.107 131.729 123.747 1.00 87.83 182 ILE A C 1
ATOM 1146 O O . ILE A 1 182 ? 118.463 131.414 124.758 1.00 90.04 182 ILE A O 1
ATOM 1151 N N . PRO A 1 183 ? 118.663 131.448 122.523 1.00 102.60 183 PRO A N 1
ATOM 1152 C CA . PRO A 1 183 ? 117.392 130.735 122.351 1.00 98.63 183 PRO A CA 1
ATOM 1153 C C . PRO A 1 183 ? 117.499 129.290 122.810 1.00 103.34 183 PRO A C 1
ATOM 1154 O O . PRO A 1 183 ? 118.472 128.593 122.513 1.00 108.39 183 PRO A O 1
ATOM 1158 N N . LYS A 1 184 ? 116.480 128.843 123.548 1.00 121.56 184 LYS A N 1
ATOM 1159 C CA . LYS A 1 184 ? 116.443 127.452 123.987 1.00 119.42 184 LYS A CA 1
ATOM 1160 C C . LYS A 1 184 ? 116.285 126.510 122.801 1.00 118.89 184 LYS A C 1
ATOM 1161 O O . LYS A 1 184 ? 116.865 125.418 122.784 1.00 117.98 184 LYS A O 1
ATOM 1167 N N . GLU A 1 185 ? 115.501 126.915 121.804 1.00 125.13 185 GLU A N 1
ATOM 1168 C CA . GLU A 1 185 ? 115.358 126.159 120.567 1.00 126.17 185 GLU A CA 1
ATOM 1169 C C . GLU A 1 185 ? 116.509 126.477 119.622 1.00 129.43 185 GLU A C 1
ATOM 1170 O O . GLU A 1 185 ? 117.532 127.019 120.052 1.00 130.98 185 GLU A O 1
ATOM 1176 N N . ALA A 1 186 ? 116.359 126.103 118.347 1.00 118.71 186 ALA A N 1
ATOM 1177 C CA . ALA A 1 186 ? 117.388 126.247 117.319 1.00 118.75 186 ALA A CA 1
ATOM 1178 C C . ALA A 1 186 ? 118.528 125.270 117.577 1.00 123.13 186 ALA A C 1
ATOM 1179 O O . ALA A 1 186 ? 118.581 124.633 118.634 1.00 127.03 186 ALA A O 1
ATOM 1181 N N . GLN A 1 187 ? 119.444 125.137 116.618 1.00 111.70 187 GLN A N 1
ATOM 1182 C CA . GLN A 1 187 ? 120.426 124.056 116.687 1.00 113.68 187 GLN A CA 1
ATOM 1183 C C . GLN A 1 187 ? 121.567 124.397 117.640 1.00 117.12 187 GLN A C 1
ATOM 1184 O O . GLN A 1 187 ? 121.753 123.734 118.666 1.00 120.17 187 GLN A O 1
ATOM 1190 N N . LEU A 1 188 ? 122.351 125.422 117.304 1.00 92.52 188 LEU A N 1
ATOM 1191 C CA . LEU A 1 188 ? 123.431 125.920 118.152 1.00 96.69 188 LEU A CA 1
ATOM 1192 C C . LEU A 1 188 ? 124.501 124.868 118.432 1.00 99.61 188 LEU A C 1
ATOM 1193 O O . LEU A 1 188 ? 125.433 125.121 119.202 1.00 104.02 188 LEU A O 1
ATOM 1198 N N . GLY A 1 189 ? 124.386 123.694 117.818 1.00 98.05 189 GLY A N 1
ATOM 1199 C CA . GLY A 1 189 ? 125.325 122.618 118.044 1.00 101.97 189 GLY A CA 1
ATOM 1200 C C . GLY A 1 189 ? 125.034 121.849 119.320 1.00 102.22 189 GLY A C 1
ATOM 1201 O O . GLY A 1 189 ? 124.221 122.241 120.158 1.00 107.93 189 GLY A O 1
ATOM 1202 N N . HIS A 1 190 ? 125.721 120.713 119.463 1.00 109.75 190 HIS A N 1
ATOM 1203 C CA . HIS A 1 190 ? 125.561 119.901 120.665 1.00 113.38 190 HIS A CA 1
ATOM 1204 C C . HIS A 1 190 ? 126.171 120.592 121.877 1.00 112.21 190 HIS A C 1
ATOM 1205 O O . HIS A 1 190 ? 125.558 120.646 122.949 1.00 112.64 190 HIS A O 1
ATOM 1212 N N . GLN A 1 191 ? 127.379 121.125 121.726 1.00 108.64 191 GLN A N 1
ATOM 1213 C CA . GLN A 1 191 ? 128.017 121.912 122.771 1.00 107.78 191 GLN A CA 1
ATOM 1214 C C . GLN A 1 191 ? 127.618 123.371 122.589 1.00 114.49 191 GLN A C 1
ATOM 1215 O O . GLN A 1 191 ? 127.860 123.957 121.529 1.00 121.73 191 GLN A O 1
ATOM 1221 N N . ARG A 1 192 ? 126.998 123.949 123.613 1.00 94.98 192 ARG A N 1
ATOM 1222 C CA . ARG A 1 192 ? 126.528 125.331 123.575 1.00 99.35 192 ARG A CA 1
ATOM 1223 C C . ARG A 1 192 ? 127.184 126.074 124.734 1.00 100.50 192 ARG A C 1
ATOM 1224 O O . ARG A 1 192 ? 126.609 126.193 125.818 1.00 102.08 192 ARG A O 1
ATOM 1232 N N . SER A 1 193 ? 128.392 126.577 124.496 1.00 87.02 193 SER A N 1
ATOM 1233 C CA . SER A 1 193 ? 129.151 127.327 125.494 1.00 88.46 193 SER A CA 1
ATOM 1234 C C . SER A 1 193 ? 129.036 128.803 125.133 1.00 96.07 193 SER A C 1
ATOM 1235 O O . SER A 1 193 ? 129.857 129.348 124.397 1.00 108.57 193 SER A O 1
ATOM 1238 N N . TYR A 1 194 ? 128.004 129.453 125.659 1.00 92.43 194 TYR A N 1
ATOM 1239 C CA . TYR A 1 194 ? 127.687 130.830 125.310 1.00 88.38 194 TYR A CA 1
ATOM 1240 C C . TYR A 1 194 ? 127.940 131.744 126.499 1.00 91.64 194 TYR A C 1
ATOM 1241 O O . TYR A 1 194 ? 127.419 131.507 127.594 1.00 94.62 194 TYR A O 1
ATOM 1250 N N . THR A 1 195 ? 128.739 132.783 126.276 1.00 96.03 195 THR A N 1
ATOM 1251 C CA . THR A 1 195 ? 128.978 133.826 127.260 1.00 92.31 195 THR A CA 1
ATOM 1252 C C . THR A 1 195 ? 128.937 135.171 126.554 1.00 91.88 195 THR A C 1
ATOM 1253 O O . THR A 1 195 ? 129.225 135.269 125.359 1.00 106.33 195 THR A O 1
ATOM 1257 N N . VAL A 1 196 ? 128.574 136.210 127.300 1.00 91.71 196 VAL A N 1
ATOM 1258 C CA . VAL A 1 196 ? 128.486 137.565 126.769 1.00 92.20 196 VAL A CA 1
ATOM 1259 C C . VAL A 1 196 ? 129.477 138.435 127.527 1.00 93.64 196 VAL A C 1
ATOM 1260 O O . VAL A 1 196 ? 129.385 138.568 128.753 1.00 99.37 196 VAL A O 1
ATOM 1264 N N . ASP A 1 197 ? 130.422 139.026 126.797 1.00 111.36 197 ASP A N 1
ATOM 1265 C CA . ASP A 1 197 ? 131.394 139.936 127.381 1.00 112.71 197 ASP A CA 1
ATOM 1266 C C . ASP A 1 197 ? 131.598 141.210 126.577 1.00 113.98 197 ASP A C 1
ATOM 1267 O O . ASP A 1 197 ? 132.240 142.136 127.084 1.00 114.69 197 ASP A O 1
ATOM 1272 N N . GLY A 1 198 ? 131.079 141.291 125.353 1.00 107.07 198 GLY A N 1
ATOM 1273 C CA . GLY A 1 198 ? 131.242 142.480 124.549 1.00 103.78 198 GLY A CA 1
ATOM 1274 C C . GLY A 1 198 ? 130.289 143.591 124.940 1.00 106.41 198 GLY A C 1
ATOM 1275 O O . GLY A 1 198 ? 129.395 143.428 125.770 1.00 112.74 198 GLY A O 1
ATOM 1276 N N . ALA A 1 199 ? 130.496 144.750 124.321 1.00 91.18 199 ALA A N 1
ATOM 1277 C CA . ALA A 1 199 ? 129.677 145.921 124.593 1.00 88.49 199 ALA A CA 1
ATOM 1278 C C . ALA A 1 199 ? 128.530 145.995 123.596 1.00 93.34 199 ALA A C 1
ATOM 1279 O O . ALA A 1 199 ? 128.781 145.993 122.383 1.00 101.90 199 ALA A O 1
ATOM 1281 N N . PRO A 1 200 ? 127.280 146.053 124.044 1.00 88.45 200 PRO A N 1
ATOM 1282 C CA . PRO A 1 200 ? 126.168 146.189 123.100 1.00 92.35 200 PRO A CA 1
ATOM 1283 C C . PRO A 1 200 ? 126.170 147.551 122.428 1.00 91.16 200 PRO A C 1
ATOM 1284 O O . PRO A 1 200 ? 126.643 148.547 122.981 1.00 95.79 200 PRO A O 1
ATOM 1288 N N . ARG A 1 201 ? 125.638 147.582 121.210 1.00 82.29 201 ARG A N 1
ATOM 1289 C CA . ARG A 1 201 ? 125.439 148.815 120.466 1.00 85.41 201 ARG A CA 1
ATOM 1290 C C . ARG A 1 201 ? 123.968 148.942 120.102 1.00 93.03 201 ARG A C 1
ATOM 1291 O O . ARG A 1 201 ? 123.291 147.944 119.838 1.00 101.28 201 ARG A O 1
ATOM 1299 N N . ILE A 1 202 ? 123.475 150.176 120.091 1.00 80.78 202 ILE A N 1
ATOM 1300 C CA . ILE A 1 202 ? 122.060 150.452 119.875 1.00 81.63 202 ILE A CA 1
ATOM 1301 C C . ILE A 1 202 ? 121.921 151.260 118.595 1.00 85.98 202 ILE A C 1
ATOM 1302 O O . ILE A 1 202 ? 122.546 152.318 118.449 1.00 94.13 202 ILE A O 1
ATOM 1307 N N . ALA A 1 203 ? 121.103 150.762 117.671 1.00 94.70 203 ALA A N 1
ATOM 1308 C CA . ALA A 1 203 ? 120.890 151.395 116.376 1.00 92.91 203 ALA A CA 1
ATOM 1309 C C . ALA A 1 203 ? 119.397 151.577 116.158 1.00 95.68 203 ALA A C 1
ATOM 1310 O O . ALA A 1 203 ? 118.661 150.590 116.059 1.00 102.18 203 ALA A O 1
ATOM 1312 N N . LYS A 1 204 ? 118.959 152.834 116.075 1.00 90.24 204 LYS A N 1
ATOM 1313 C CA . LYS A 1 204 ? 117.552 153.168 115.846 1.00 94.77 204 LYS A CA 1
ATOM 1314 C C . LYS A 1 204 ? 116.648 152.517 116.889 1.00 94.58 204 LYS A C 1
ATOM 1315 O O . LYS A 1 204 ? 115.568 152.012 116.580 1.00 95.20 204 LYS A O 1
ATOM 1321 N N . GLY A 1 205 ? 117.095 152.532 118.139 1.00 90.67 205 GLY A N 1
ATOM 1322 C CA . GLY A 1 205 ? 116.318 151.957 119.223 1.00 93.11 205 GLY A CA 1
ATOM 1323 C C . GLY A 1 205 ? 116.310 150.445 119.252 1.00 94.80 205 GLY A C 1
ATOM 1324 O O . GLY A 1 205 ? 115.313 149.843 119.671 1.00 95.64 205 GLY A O 1
ATOM 1325 N N . LYS A 1 206 ? 117.398 149.814 118.820 1.00 91.16 206 LYS A N 1
ATOM 1326 C CA . LYS A 1 206 ? 117.513 148.361 118.830 1.00 82.13 206 LYS A CA 1
ATOM 1327 C C . LYS A 1 206 ? 118.869 147.987 119.402 1.00 91.12 206 LYS A C 1
ATOM 1328 O O . LYS A 1 206 ? 119.903 148.320 118.817 1.00 100.28 206 LYS A O 1
ATOM 1334 N N . VAL A 1 207 ? 118.863 147.292 120.534 1.00 90.24 207 VAL A N 1
ATOM 1335 C CA . VAL A 1 207 ? 120.102 146.860 121.170 1.00 90.78 207 VAL A CA 1
ATOM 1336 C C . VAL A 1 207 ? 120.599 145.610 120.457 1.00 91.00 207 VAL A C 1
ATOM 1337 O O . VAL A 1 207 ? 119.909 144.585 120.426 1.00 98.18 207 VAL A O 1
ATOM 1341 N N . LEU A 1 208 ? 121.792 145.698 119.877 1.00 84.98 208 LEU A N 1
ATOM 1342 C CA . LEU A 1 208 ? 122.413 144.592 119.162 1.00 89.16 208 LEU A CA 1
ATOM 1343 C C . LEU A 1 208 ? 123.466 143.959 120.059 1.00 94.20 208 LEU A C 1
ATOM 1344 O O . LEU A 1 208 ? 124.310 144.666 120.619 1.00 95.19 208 LEU A O 1
ATOM 1349 N N . ILE A 1 209 ? 123.421 142.637 120.196 1.00 94.36 209 ILE A N 1
ATOM 1350 C CA . ILE A 1 209 ? 124.377 141.946 121.055 1.00 87.16 209 ILE A CA 1
ATOM 1351 C C . ILE A 1 209 ? 124.711 140.593 120.443 1.00 88.64 209 ILE A C 1
ATOM 1352 O O . ILE A 1 209 ? 123.849 139.922 119.868 1.00 98.60 209 ILE A O 1
ATOM 1357 N N . GLY A 1 210 ? 125.978 140.205 120.559 1.00 86.99 210 GLY A N 1
ATOM 1358 C CA . GLY A 1 210 ? 126.417 138.885 120.156 1.00 88.12 210 GLY A CA 1
ATOM 1359 C C . GLY A 1 210 ? 126.823 138.046 121.349 1.00 97.01 210 GLY A C 1
ATOM 1360 O O . GLY A 1 210 ? 126.307 138.242 122.453 1.00 105.60 210 GLY A O 1
ATOM 1361 N N . ASN A 1 211 ? 127.746 137.112 121.146 1.00 95.89 211 ASN A N 1
ATOM 1362 C CA . ASN A 1 211 ? 128.229 136.258 122.223 1.00 88.81 211 ASN A CA 1
ATOM 1363 C C . ASN A 1 211 ? 129.558 135.649 121.796 1.00 92.06 211 ASN A C 1
ATOM 1364 O O . ASN A 1 211 ? 130.089 135.954 120.725 1.00 98.26 211 ASN A O 1
ATOM 1369 N N . GLY A 1 212 ? 130.097 134.779 122.653 1.00 90.31 212 GLY A N 1
ATOM 1370 C CA . GLY A 1 212 ? 131.334 134.093 122.356 1.00 84.82 212 GLY A CA 1
ATOM 1371 C C . GLY A 1 212 ? 131.284 132.660 122.845 1.00 92.87 212 GLY A C 1
ATOM 1372 O O . GLY A 1 212 ? 130.338 132.244 123.517 1.00 98.35 212 GLY A O 1
ATOM 1373 N N . GLY A 1 213 ? 132.323 131.908 122.494 1.00 101.52 213 GLY A N 1
ATOM 1374 C CA . GLY A 1 213 ? 132.418 130.532 122.934 1.00 98.33 213 GLY A CA 1
ATOM 1375 C C . GLY A 1 213 ? 132.788 129.539 121.853 1.00 92.31 213 GLY A C 1
ATOM 1376 O O . GLY A 1 213 ? 132.704 128.327 122.069 1.00 94.24 213 GLY A O 1
ATOM 1377 N N . ALA A 1 214 ? 133.197 130.032 120.681 1.00 100.06 214 ALA A N 1
ATOM 1378 C CA . ALA A 1 214 ? 133.662 129.133 119.632 1.00 96.34 214 ALA A CA 1
ATOM 1379 C C . ALA A 1 214 ? 134.960 128.434 120.013 1.00 96.91 214 ALA A C 1
ATOM 1380 O O . ALA A 1 214 ? 135.314 127.429 119.388 1.00 97.04 214 ALA A O 1
ATOM 1382 N N . GLU A 1 215 ? 135.676 128.946 121.017 1.00 106.21 215 GLU A N 1
ATOM 1383 C CA . GLU A 1 215 ? 136.842 128.238 121.534 1.00 107.05 215 GLU A CA 1
ATOM 1384 C C . GLU A 1 215 ? 136.446 126.904 122.155 1.00 106.97 215 GLU A C 1
ATOM 1385 O O . GLU A 1 215 ? 137.232 125.950 122.130 1.00 106.17 215 GLU A O 1
ATOM 1391 N N . PHE A 1 216 ? 135.239 126.818 122.712 1.00 95.69 216 PHE A N 1
ATOM 1392 C CA . PHE A 1 216 ? 134.691 125.568 123.225 1.00 86.97 216 PHE A CA 1
ATOM 1393 C C . PHE A 1 216 ? 133.777 124.867 122.234 1.00 93.05 216 PHE A C 1
ATOM 1394 O O . PHE A 1 216 ? 133.613 123.646 122.315 1.00 97.13 216 PHE A O 1
ATOM 1402 N N . GLY A 1 217 ? 133.182 125.608 121.304 1.00 100.53 217 GLY A N 1
ATOM 1403 C CA . GLY A 1 217 ? 132.190 125.060 120.403 1.00 91.62 217 GLY A CA 1
ATOM 1404 C C . GLY A 1 217 ? 130.840 125.723 120.574 1.00 98.50 217 GLY A C 1
ATOM 1405 O O . GLY A 1 217 ? 130.157 125.503 121.578 1.00 109.01 217 GLY A O 1
ATOM 1406 N N . ALA A 1 218 ? 130.450 126.546 119.603 1.00 93.81 218 ALA A N 1
ATOM 1407 C CA . ALA A 1 218 ? 129.187 127.265 119.665 1.00 88.18 218 ALA A CA 1
ATOM 1408 C C . ALA A 1 218 ? 128.818 127.733 118.266 1.00 91.33 218 ALA A C 1
ATOM 1409 O O . ALA A 1 218 ? 129.652 127.751 117.358 1.00 96.29 218 ALA A O 1
ATOM 1411 N N . ARG A 1 219 ? 127.553 128.109 118.106 1.00 89.68 219 ARG A N 1
ATOM 1412 C CA . ARG A 1 219 ? 127.047 128.673 116.861 1.00 81.66 219 ARG A CA 1
ATOM 1413 C C . ARG A 1 219 ? 126.898 130.178 117.039 1.00 90.76 219 ARG A C 1
ATOM 1414 O O . ARG A 1 219 ? 126.147 130.631 117.909 1.00 98.13 219 ARG A O 1
ATOM 1422 N N . GLY A 1 220 ? 127.606 130.948 116.216 1.00 81.83 220 GLY A N 1
ATOM 1423 C CA . GLY A 1 220 ? 127.606 132.392 116.372 1.00 81.03 220 GLY A CA 1
ATOM 1424 C C . GLY A 1 220 ? 126.353 133.031 115.792 1.00 86.95 220 GLY A C 1
ATOM 1425 O O . GLY A 1 220 ? 125.838 132.616 114.754 1.00 93.43 220 GLY A O 1
ATOM 1426 N N . PHE A 1 221 ? 125.865 134.057 116.484 1.00 90.65 221 PHE A N 1
ATOM 1427 C CA . PHE A 1 221 ? 124.723 134.827 116.012 1.00 83.96 221 PHE A CA 1
ATOM 1428 C C . PHE A 1 221 ? 124.716 136.176 116.714 1.00 84.20 221 PHE A C 1
ATOM 1429 O O . PHE A 1 221 ? 125.379 136.371 117.736 1.00 88.85 221 PHE A O 1
ATOM 1437 N N . VAL A 1 222 ? 123.956 137.106 116.143 1.00 84.38 222 VAL A N 1
ATOM 1438 C CA . VAL A 1 222 ? 123.771 138.441 116.700 1.00 85.45 222 VAL A CA 1
ATOM 1439 C C . VAL A 1 222 ? 122.277 138.718 116.779 1.00 89.49 222 VAL A C 1
ATOM 1440 O O . VAL A 1 222 ? 121.557 138.543 115.791 1.00 96.35 222 VAL A O 1
ATOM 1444 N N . SER A 1 223 ? 121.814 139.150 117.948 1.00 88.26 223 SER A N 1
ATOM 1445 C CA . SER A 1 223 ? 120.399 139.379 118.193 1.00 91.18 223 SER A CA 1
ATOM 1446 C C . SER A 1 223 ? 120.146 140.852 118.475 1.00 92.84 223 SER A C 1
ATOM 1447 O O . SER A 1 223 ? 120.918 141.502 119.189 1.00 94.03 223 SER A O 1
ATOM 1450 N N . ALA A 1 224 ? 119.061 141.371 117.908 1.00 88.37 224 ALA A N 1
ATOM 1451 C CA . ALA A 1 224 ? 118.611 142.735 118.138 1.00 82.70 224 ALA A CA 1
ATOM 1452 C C . ALA A 1 224 ? 117.304 142.690 118.913 1.00 92.73 224 ALA A C 1
ATOM 1453 O O . ALA A 1 224 ? 116.320 142.104 118.441 1.00 100.07 224 ALA A O 1
ATOM 1455 N N . PHE A 1 225 ? 117.306 143.316 120.087 1.00 89.21 225 PHE A N 1
ATOM 1456 C CA . PHE A 1 225 ? 116.154 143.429 120.967 1.00 83.75 225 PHE A CA 1
ATOM 1457 C C . PHE A 1 225 ? 115.656 144.868 120.986 1.00 86.70 225 PHE A C 1
ATOM 1458 O O . PHE A 1 225 ? 116.391 145.806 120.670 1.00 96.69 225 PHE A O 1
ATOM 1466 N N . ASP A 1 226 ? 114.393 145.037 121.367 1.00 93.00 226 ASP A N 1
ATOM 1467 C CA . ASP A 1 226 ? 113.827 146.374 121.485 1.00 91.25 226 ASP A CA 1
ATOM 1468 C C . ASP A 1 226 ? 114.420 147.089 122.694 1.00 97.83 226 ASP A C 1
ATOM 1469 O O . ASP A 1 226 ? 114.498 146.522 123.787 1.00 101.62 226 ASP A O 1
ATOM 1474 N N . ALA A 1 227 ? 114.837 148.341 122.495 1.00 102.07 227 ALA A N 1
ATOM 1475 C CA . ALA A 1 227 ? 115.483 149.089 123.568 1.00 97.90 227 ALA A CA 1
ATOM 1476 C C . ALA A 1 227 ? 114.502 149.545 124.639 1.00 99.99 227 ALA A C 1
ATOM 1477 O O . ALA A 1 227 ? 114.931 149.902 125.741 1.00 101.62 227 ALA A O 1
ATOM 1479 N N . GLU A 1 228 ? 113.202 149.539 124.347 1.00 103.34 228 GLU A N 1
ATOM 1480 C CA . GLU A 1 228 ? 112.190 150.017 125.281 1.00 100.24 228 GLU A CA 1
ATOM 1481 C C . GLU A 1 228 ? 111.543 148.891 126.078 1.00 105.84 228 GLU A C 1
ATOM 1482 O O . GLU A 1 228 ? 111.399 149.000 127.299 1.00 104.21 228 GLU A O 1
ATOM 1488 N N . THR A 1 229 ? 111.149 147.805 125.412 1.00 103.21 229 THR A N 1
ATOM 1489 C CA . THR A 1 229 ? 110.441 146.713 126.061 1.00 96.10 229 THR A CA 1
ATOM 1490 C C . THR A 1 229 ? 111.260 145.437 126.185 1.00 96.53 229 THR A C 1
ATOM 1491 O O . THR A 1 229 ? 110.860 144.538 126.934 1.00 96.46 229 THR A O 1
ATOM 1495 N N . GLY A 1 230 ? 112.383 145.328 125.481 1.00 96.09 230 GLY A N 1
ATOM 1496 C CA . GLY A 1 230 ? 113.206 144.140 125.547 1.00 88.64 230 GLY A CA 1
ATOM 1497 C C . GLY A 1 230 ? 112.780 143.009 124.640 1.00 93.76 230 GLY A C 1
ATOM 1498 O O . GLY A 1 230 ? 113.426 141.953 124.653 1.00 98.75 230 GLY A O 1
ATOM 1499 N N . LYS A 1 231 ? 111.718 143.186 123.859 1.00 101.15 231 LYS A N 1
ATOM 1500 C CA . LYS A 1 231 ? 111.278 142.144 122.943 1.00 98.68 231 LYS A CA 1
ATOM 1501 C C . LYS A 1 231 ? 112.315 141.926 121.850 1.00 101.49 231 LYS A C 1
ATOM 1502 O O . LYS A 1 231 ? 112.957 142.870 121.383 1.00 107.38 231 LYS A O 1
ATOM 1508 N N . LEU A 1 232 ? 112.475 140.671 121.440 1.00 92.46 232 LEU A N 1
ATOM 1509 C CA . LEU A 1 232 ? 113.442 140.338 120.402 1.00 91.99 232 LEU A CA 1
ATOM 1510 C C . LEU A 1 232 ? 112.957 140.863 119.058 1.00 92.39 232 LEU A C 1
ATOM 1511 O O . LEU A 1 232 ? 111.899 140.452 118.568 1.00 87.17 232 LEU A O 1
ATOM 1516 N N . ASP A 1 233 ? 113.729 141.769 118.460 1.00 98.16 233 ASP A N 1
ATOM 1517 C CA . ASP A 1 233 ? 113.349 142.316 117.163 1.00 97.22 233 ASP A CA 1
ATOM 1518 C C . ASP A 1 233 ? 113.757 141.383 116.031 1.00 100.38 233 ASP A C 1
ATOM 1519 O O . ASP A 1 233 ? 112.927 141.025 115.188 1.00 96.97 233 ASP A O 1
ATOM 1524 N N . TRP A 1 234 ? 115.022 140.971 115.996 1.00 98.21 234 TRP A N 1
ATOM 1525 C CA . TRP A 1 234 ? 115.434 139.996 114.990 1.00 86.46 234 TRP A CA 1
ATOM 1526 C C . TRP A 1 234 ? 116.711 139.297 115.433 1.00 95.48 234 TRP A C 1
ATOM 1527 O O . TRP A 1 234 ? 117.299 139.621 116.466 1.00 103.68 234 TRP A O 1
ATOM 1538 N N . ARG A 1 235 ? 117.121 138.313 114.635 1.00 89.48 235 ARG A N 1
ATOM 1539 C CA . ARG A 1 235 ? 118.340 137.558 114.876 1.00 89.95 235 ARG A CA 1
ATOM 1540 C C . ARG A 1 235 ? 119.009 137.249 113.546 1.00 90.59 235 ARG A C 1
ATOM 1541 O O . ARG A 1 235 ? 118.345 137.113 112.516 1.00 97.68 235 ARG A O 1
ATOM 1549 N N . PHE A 1 236 ? 120.335 137.136 113.580 1.00 85.79 236 PHE A N 1
ATOM 1550 C CA . PHE A 1 236 ? 121.128 136.835 112.393 1.00 89.26 236 PHE A CA 1
ATOM 1551 C C . PHE A 1 236 ? 122.177 135.803 112.770 1.00 88.84 236 PHE A C 1
ATOM 1552 O O . PHE A 1 236 ? 123.049 136.083 113.597 1.00 90.95 236 PHE A O 1
ATOM 1560 N N . PHE A 1 237 ? 122.095 134.621 112.167 1.00 84.40 237 PHE A N 1
ATOM 1561 C CA . PHE A 1 237 ? 123.059 133.558 112.418 1.00 82.33 237 PHE A CA 1
ATOM 1562 C C . PHE A 1 237 ? 124.212 133.672 111.431 1.00 89.83 237 PHE A C 1
ATOM 1563 O O . PHE A 1 237 ? 123.993 133.781 110.220 1.00 101.10 237 PHE A O 1
ATOM 1571 N N . THR A 1 238 ? 125.437 133.643 111.950 1.00 84.74 238 THR A N 1
ATOM 1572 C CA . THR A 1 238 ? 126.625 133.819 111.127 1.00 77.31 238 THR A CA 1
ATOM 1573 C C . THR A 1 238 ? 127.100 132.529 110.472 1.00 86.87 238 THR A C 1
ATOM 1574 O O . THR A 1 238 ? 128.023 132.576 109.654 1.00 95.78 238 THR A O 1
ATOM 1578 N N . VAL A 1 239 ? 126.513 131.386 110.813 1.00 86.44 239 VAL A N 1
ATOM 1579 C CA . VAL A 1 239 ? 126.871 130.121 110.169 1.00 78.45 239 VAL A CA 1
ATOM 1580 C C . VAL A 1 239 ? 125.613 129.309 109.931 1.00 84.17 239 VAL A C 1
ATOM 1581 O O . VAL A 1 239 ? 124.644 129.377 110.699 1.00 100.70 239 VAL A O 1
ATOM 1585 N N . PRO A 1 240 ? 125.598 128.527 108.853 1.00 80.19 240 PRO A N 1
ATOM 1586 C CA . PRO A 1 240 ? 124.399 127.746 108.534 1.00 87.46 240 PRO A CA 1
ATOM 1587 C C . PRO A 1 240 ? 124.149 126.653 109.559 1.00 90.42 240 PRO A C 1
ATOM 1588 O O . PRO A 1 240 ? 125.070 126.145 110.202 1.00 99.61 240 PRO A O 1
ATOM 1592 N N . ASN A 1 241 ? 122.879 126.295 109.707 1.00 91.18 241 ASN A N 1
ATOM 1593 C CA . ASN A 1 241 ? 122.518 125.205 110.595 1.00 100.30 241 ASN A CA 1
ATOM 1594 C C . ASN A 1 241 ? 122.882 123.864 109.957 1.00 102.20 241 ASN A C 1
ATOM 1595 O O . ASN A 1 241 ? 123.024 123.767 108.736 1.00 105.51 241 ASN A O 1
ATOM 1600 N N . PRO A 1 242 ? 123.068 122.817 110.770 1.00 101.08 242 PRO A N 1
ATOM 1601 C CA . PRO A 1 242 ? 123.681 121.583 110.246 1.00 102.16 242 PRO A CA 1
ATOM 1602 C C . PRO A 1 242 ? 122.938 120.937 109.087 1.00 106.02 242 PRO A C 1
ATOM 1603 O O . PRO A 1 242 ? 123.585 120.345 108.215 1.00 111.98 242 PRO A O 1
ATOM 1607 N N . GLU A 1 243 ? 121.610 121.021 109.043 1.00 109.05 243 GLU A N 1
ATOM 1608 C CA . GLU A 1 243 ? 120.833 120.323 108.026 1.00 109.26 243 GLU A CA 1
ATOM 1609 C C . GLU A 1 243 ? 120.270 121.251 106.957 1.00 112.99 243 GLU A C 1
ATOM 1610 O O . GLU A 1 243 ? 119.380 120.840 106.206 1.00 111.64 243 GLU A O 1
ATOM 1616 N N . ASN A 1 244 ? 120.772 122.484 106.864 1.00 107.90 244 ASN A N 1
ATOM 1617 C CA . ASN A 1 244 ? 120.294 123.466 105.887 1.00 104.87 244 ASN A CA 1
ATOM 1618 C C . ASN A 1 244 ? 118.785 123.673 105.998 1.00 108.36 244 ASN A C 1
ATOM 1619 O O . ASN A 1 244 ? 118.074 123.757 104.995 1.00 111.34 244 ASN A O 1
ATOM 1624 N N . LYS A 1 245 ? 118.293 123.753 107.232 1.00 107.10 245 LYS A N 1
ATOM 1625 C CA . LYS A 1 245 ? 116.884 123.980 107.501 1.00 103.23 245 LYS A CA 1
ATOM 1626 C C . LYS A 1 245 ? 116.667 125.388 108.043 1.00 108.93 245 LYS A C 1
ATOM 1627 O O . LYS A 1 245 ? 117.561 125.957 108.678 1.00 109.43 245 LYS A O 1
ATOM 1633 N N . PRO A 1 246 ? 115.501 125.984 107.797 1.00 108.87 246 PRO A N 1
ATOM 1634 C CA . PRO A 1 246 ? 115.254 127.345 108.288 1.00 102.31 246 PRO A CA 1
ATOM 1635 C C . PRO A 1 246 ? 115.310 127.414 109.807 1.00 108.11 246 PRO A C 1
ATOM 1636 O O . PRO A 1 246 ? 114.822 126.526 110.509 1.00 112.23 246 PRO A O 1
ATOM 1640 N N . ASP A 1 247 ? 115.916 128.487 110.310 1.00 102.84 247 ASP A N 1
ATOM 1641 C CA . ASP A 1 247 ? 115.954 128.767 111.737 1.00 101.16 247 ASP A CA 1
ATOM 1642 C C . ASP A 1 247 ? 114.881 129.754 112.169 1.00 103.01 247 ASP A C 1
ATOM 1643 O O . ASP A 1 247 ? 114.765 130.040 113.364 1.00 104.03 247 ASP A O 1
ATOM 1648 N N . GLY A 1 248 ? 114.097 130.278 111.231 1.00 101.93 248 GLY A N 1
ATOM 1649 C CA . GLY A 1 248 ? 113.133 131.310 111.544 1.00 101.37 248 GLY A CA 1
ATOM 1650 C C . GLY A 1 248 ? 113.725 132.681 111.768 1.00 105.59 248 GLY A C 1
ATOM 1651 O O . GLY A 1 248 ? 113.013 133.577 112.236 1.00 109.65 248 GLY A O 1
ATOM 1652 N N . ALA A 1 249 ? 115.001 132.877 111.448 1.00 95.89 249 ALA A N 1
ATOM 1653 C CA . ALA A 1 249 ? 115.687 134.136 111.678 1.00 91.72 249 ALA A CA 1
ATOM 1654 C C . ALA A 1 249 ? 115.769 134.939 110.382 1.00 98.08 249 ALA A C 1
ATOM 1655 O O . ALA A 1 249 ? 115.253 134.542 109.335 1.00 94.23 249 ALA A O 1
ATOM 1657 N N . ALA A 1 250 ? 116.435 136.090 110.460 1.00 93.27 250 ALA A N 1
ATOM 1658 C CA . ALA A 1 250 ? 116.574 136.976 109.313 1.00 89.03 250 ALA A CA 1
ATOM 1659 C C . ALA A 1 250 ? 117.714 136.580 108.387 1.00 95.81 250 ALA A C 1
ATOM 1660 O O . ALA A 1 250 ? 117.868 137.194 107.326 1.00 98.66 250 ALA A O 1
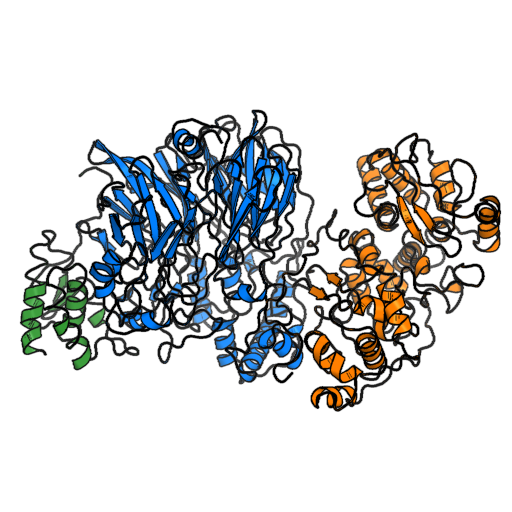ATOM 1662 N N . SER A 1 251 ? 118.511 135.579 108.754 1.00 93.12 251 SER A N 1
ATOM 1663 C CA . SER A 1 251 ? 119.632 135.126 107.945 1.00 89.93 251 SER A CA 1
ATOM 1664 C C . SER A 1 251 ? 119.310 133.875 107.142 1.00 89.18 251 SER A C 1
ATOM 1665 O O . SER A 1 251 ? 120.220 133.271 106.569 1.00 99.31 251 SER A O 1
ATOM 1668 N N . ASP A 1 252 ? 118.037 133.478 107.083 1.00 99.99 252 ASP A N 1
ATOM 1669 C CA . ASP A 1 252 ? 117.682 132.192 106.490 1.00 99.15 252 ASP A CA 1
ATOM 1670 C C . ASP A 1 252 ? 118.062 132.125 105.016 1.00 104.99 252 ASP A C 1
ATOM 1671 O O . ASP A 1 252 ? 118.700 131.164 104.573 1.00 108.71 252 ASP A O 1
ATOM 1676 N N . ASP A 1 253 ? 117.681 133.140 104.239 1.00 111.36 253 ASP A N 1
ATOM 1677 C CA . ASP A 1 253 ? 117.875 133.072 102.793 1.00 106.00 253 ASP A CA 1
ATOM 1678 C C . ASP A 1 253 ? 119.355 133.005 102.434 1.00 108.26 253 ASP A C 1
ATOM 1679 O O . ASP A 1 253 ? 119.774 132.158 101.635 1.00 113.89 253 ASP A O 1
ATOM 1684 N N . ILE A 1 254 ? 120.166 133.880 103.030 1.00 95.00 254 ILE A N 1
ATOM 1685 C CA . ILE A 1 254 ? 121.581 133.923 102.677 1.00 94.79 254 ILE A CA 1
ATOM 1686 C C . ILE A 1 254 ? 122.314 132.690 103.192 1.00 98.94 254 ILE A C 1
ATOM 1687 O O . ILE A 1 254 ? 123.288 132.241 102.576 1.00 99.81 254 ILE A O 1
ATOM 1692 N N . LEU A 1 255 ? 121.872 132.121 104.317 1.00 95.08 255 LEU A N 1
ATOM 1693 C CA . LEU A 1 255 ? 122.526 130.924 104.834 1.00 84.33 255 LEU A CA 1
ATOM 1694 C C . LEU A 1 255 ? 122.192 129.701 103.990 1.00 89.98 255 LEU A C 1
ATOM 1695 O O . LEU A 1 255 ? 123.081 128.909 103.658 1.00 101.46 255 LEU A O 1
ATOM 1700 N N . MET A 1 256 ? 120.919 129.528 103.629 1.00 98.50 256 MET A N 1
ATOM 1701 C CA . MET A 1 256 ? 120.517 128.366 102.846 1.00 101.28 256 MET A CA 1
ATOM 1702 C C . MET A 1 256 ? 120.868 128.485 101.369 1.00 104.15 256 MET A C 1
ATOM 1703 O O . MET A 1 256 ? 120.885 127.465 100.672 1.00 105.31 256 MET A O 1
ATOM 1708 N N . SER A 1 257 ? 121.148 129.689 100.872 1.00 106.61 257 SER A N 1
ATOM 1709 C CA . SER A 1 257 ? 121.461 129.851 99.458 1.00 102.78 257 SER A CA 1
ATOM 1710 C C . SER A 1 257 ? 122.940 130.073 99.181 1.00 100.84 257 SER A C 1
ATOM 1711 O O . SER A 1 257 ? 123.427 129.652 98.127 1.00 99.22 257 SER A O 1
ATOM 1714 N N . LYS A 1 258 ? 123.668 130.712 100.089 1.00 103.45 258 LYS A N 1
ATOM 1715 C CA . LYS A 1 258 ? 125.053 131.087 99.829 1.00 99.48 258 LYS A CA 1
ATOM 1716 C C . LYS A 1 258 ? 126.052 130.458 100.785 1.00 99.03 258 LYS A C 1
ATOM 1717 O O . LYS A 1 258 ? 127.084 129.953 100.339 1.00 102.18 258 LYS A O 1
ATOM 1723 N N . ALA A 1 259 ? 125.779 130.472 102.089 1.00 85.85 259 ALA A N 1
ATOM 1724 C CA . ALA A 1 259 ? 126.762 130.037 103.073 1.00 85.23 259 ALA A CA 1
ATOM 1725 C C . ALA A 1 259 ? 126.836 128.521 103.220 1.00 90.01 259 ALA A C 1
ATOM 1726 O O . ALA A 1 259 ? 127.923 127.980 103.447 1.00 99.01 259 ALA A O 1
ATOM 1728 N N . TYR A 1 260 ? 125.705 127.825 103.106 1.00 85.28 260 TYR A N 1
ATOM 1729 C CA . TYR A 1 260 ? 125.704 126.377 103.313 1.00 84.07 260 TYR A CA 1
ATOM 1730 C C . TYR A 1 260 ? 126.587 125.618 102.329 1.00 91.31 260 TYR A C 1
ATOM 1731 O O . TYR A 1 260 ? 127.332 124.727 102.771 1.00 98.72 260 TYR A O 1
ATOM 1740 N N . PRO A 1 261 ? 126.561 125.887 101.017 1.00 89.64 261 PRO A N 1
ATOM 1741 C CA . PRO A 1 261 ? 127.407 125.104 100.098 1.00 86.75 261 PRO A CA 1
ATOM 1742 C C . PRO A 1 261 ? 128.898 125.245 100.354 1.00 87.58 261 PRO A C 1
ATOM 1743 O O . PRO A 1 261 ? 129.673 124.436 99.829 1.00 94.57 261 PRO A O 1
ATOM 1747 N N . THR A 1 262 ? 129.325 126.235 101.132 1.00 86.68 262 THR A N 1
ATOM 1748 C CA . THR A 1 262 ? 130.735 126.451 101.422 1.00 91.62 262 THR A CA 1
ATOM 1749 C C . THR A 1 262 ? 131.208 125.702 102.660 1.00 93.43 262 THR A C 1
ATOM 1750 O O . THR A 1 262 ? 132.352 125.895 103.084 1.00 96.03 262 THR A O 1
ATOM 1754 N N . TRP A 1 263 ? 130.365 124.859 103.252 1.00 94.71 263 TRP A N 1
ATOM 1755 C CA . TRP A 1 263 ? 130.683 124.176 104.506 1.00 88.17 263 TRP A CA 1
ATOM 1756 C C . TRP A 1 263 ? 130.744 122.675 104.253 1.00 90.72 263 TRP A C 1
ATOM 1757 O O . TRP A 1 263 ? 129.789 121.953 104.543 1.00 102.53 263 TRP A O 1
ATOM 1768 N N . GLY A 1 264 ? 131.885 122.213 103.740 1.00 94.95 264 GLY A N 1
ATOM 1769 C CA . GLY A 1 264 ? 132.168 120.798 103.572 1.00 97.32 264 GLY A CA 1
ATOM 1770 C C . GLY A 1 264 ? 131.019 119.970 103.034 1.00 108.26 264 GLY A C 1
ATOM 1771 O O . GLY A 1 264 ? 130.210 120.451 102.236 1.00 113.82 264 GLY A O 1
ATOM 1772 N N . LYS A 1 265 ? 130.957 118.718 103.450 1.00 108.46 265 LYS A N 1
ATOM 1773 C CA . LYS A 1 265 ? 129.771 117.886 103.280 1.00 102.56 265 LYS A CA 1
ATOM 1774 C C . LYS A 1 265 ? 129.352 117.220 104.580 1.00 103.70 265 LYS A C 1
ATOM 1775 O O . LYS A 1 265 ? 128.153 117.077 104.832 1.00 109.34 265 LYS A O 1
ATOM 1781 N N . ASN A 1 266 ? 130.310 116.815 105.411 1.00 99.46 266 ASN A N 1
ATOM 1782 C CA . ASN A 1 266 ? 130.024 116.300 106.744 1.00 102.67 266 ASN A CA 1
ATOM 1783 C C . ASN A 1 266 ? 131.290 116.417 107.579 1.00 98.59 266 ASN A C 1
ATOM 1784 O O . ASN A 1 266 ? 132.342 115.908 107.187 1.00 98.80 266 ASN A O 1
ATOM 1789 N N . GLY A 1 267 ? 131.190 117.097 108.714 1.00 92.87 267 GLY A N 1
ATOM 1790 C CA . GLY A 1 267 ? 132.348 117.315 109.550 1.00 80.11 267 GLY A CA 1
ATOM 1791 C C . GLY A 1 267 ? 131.947 117.597 110.979 1.00 84.39 267 GLY A C 1
ATOM 1792 O O . GLY A 1 267 ? 130.790 117.423 111.367 1.00 92.97 267 GLY A O 1
ATOM 1793 N N . ALA A 1 268 ? 132.928 118.039 111.765 1.00 88.88 268 ALA A N 1
ATOM 1794 C CA . ALA A 1 268 ? 132.687 118.359 113.165 1.00 89.04 268 ALA A CA 1
ATOM 1795 C C . ALA A 1 268 ? 131.917 119.658 113.354 1.00 94.09 268 ALA A C 1
ATOM 1796 O O . ALA A 1 268 ? 131.516 119.959 114.483 1.00 103.28 268 ALA A O 1
ATOM 1798 N N . TRP A 1 269 ? 131.704 120.433 112.288 1.00 83.68 269 TRP A N 1
ATOM 1799 C CA . TRP A 1 269 ? 130.951 121.674 112.423 1.00 80.93 269 TRP A CA 1
ATOM 1800 C C . TRP A 1 269 ? 129.474 121.410 112.680 1.00 89.64 269 TRP A C 1
ATOM 1801 O O . TRP A 1 269 ? 128.789 122.256 113.265 1.00 96.63 269 TRP A O 1
ATOM 1812 N N . LYS A 1 270 ? 128.967 120.252 112.254 1.00 88.44 270 LYS A N 1
ATOM 1813 C CA . LYS A 1 270 ? 127.567 119.928 112.503 1.00 87.62 270 LYS A CA 1
ATOM 1814 C C . LYS A 1 270 ? 127.304 119.661 113.979 1.00 94.12 270 LYS A C 1
ATOM 1815 O O . LYS A 1 270 ? 126.205 119.940 114.470 1.00 102.31 270 LYS A O 1
ATOM 1821 N N . GLN A 1 271 ? 128.290 119.127 114.699 1.00 95.06 271 GLN A N 1
ATOM 1822 C CA . GLN A 1 271 ? 128.118 118.824 116.115 1.00 95.55 271 GLN A CA 1
ATOM 1823 C C . GLN A 1 271 ? 128.607 119.950 117.016 1.00 96.24 271 GLN A C 1
ATOM 1824 O O . GLN A 1 271 ? 127.953 120.271 118.013 1.00 99.83 271 GLN A O 1
ATOM 1830 N N . GLN A 1 272 ? 129.750 120.556 116.688 1.00 95.83 272 GLN A N 1
ATOM 1831 C CA . GLN A 1 272 ? 130.295 121.608 117.539 1.00 93.19 272 GLN A CA 1
ATOM 1832 C C . GLN A 1 272 ? 129.523 122.911 117.379 1.00 97.14 272 GLN A C 1
ATOM 1833 O O . GLN A 1 272 ? 129.326 123.645 118.354 1.00 100.55 272 GLN A O 1
ATOM 1839 N N . GLY A 1 273 ? 129.082 123.218 116.163 1.00 87.23 273 GLY A N 1
ATOM 1840 C CA . GLY A 1 273 ? 128.336 124.437 115.921 1.00 84.87 273 GLY A CA 1
ATOM 1841 C C . GLY A 1 273 ? 128.856 125.235 114.745 1.00 94.37 273 GLY A C 1
ATOM 1842 O O . GLY A 1 273 ? 128.088 125.919 114.062 1.00 102.02 273 GLY A O 1
ATOM 1843 N N . GLY A 1 274 ? 130.161 125.155 114.496 1.00 87.75 274 GLY A N 1
ATOM 1844 C CA . GLY A 1 274 ? 130.793 125.846 113.398 1.00 84.46 274 GLY A CA 1
ATOM 1845 C C . GLY A 1 274 ? 131.515 127.121 113.781 1.00 87.16 274 GLY A C 1
ATOM 1846 O O . GLY A 1 274 ? 132.360 127.591 113.011 1.00 95.39 274 GLY A O 1
ATOM 1847 N N . GLY A 1 275 ? 131.211 127.690 114.944 1.00 86.86 275 GLY A N 1
ATOM 1848 C CA . GLY A 1 275 ? 131.884 128.893 115.391 1.00 87.68 275 GLY A CA 1
ATOM 1849 C C . GLY A 1 275 ? 131.282 130.170 114.847 1.00 91.16 275 GLY A C 1
ATOM 1850 O O . GLY A 1 275 ? 130.059 130.294 114.738 1.00 92.53 275 GLY A O 1
ATOM 1851 N N . GLY A 1 276 ? 132.135 131.126 114.499 1.00 80.27 276 GLY A N 1
ATOM 1852 C CA . GLY A 1 276 ? 131.675 132.400 113.977 1.00 80.18 276 GLY A CA 1
ATOM 1853 C C . GLY A 1 276 ? 130.952 133.271 114.980 1.00 82.70 276 GLY A C 1
ATOM 1854 O O . GLY A 1 276 ? 129.982 133.949 114.621 1.00 85.76 276 GLY A O 1
ATOM 1855 N N . THR A 1 277 ? 131.402 133.272 116.230 1.00 87.15 277 THR A N 1
ATOM 1856 C CA . THR A 1 277 ? 130.799 134.114 117.250 1.00 88.45 277 THR A CA 1
ATOM 1857 C C . THR A 1 277 ? 131.217 135.567 117.063 1.00 90.08 277 THR A C 1
ATOM 1858 O O . THR A 1 277 ? 132.342 135.867 116.657 1.00 95.38 277 THR A O 1
ATOM 1862 N N . VAL A 1 278 ? 130.291 136.471 117.361 1.00 91.61 278 VAL A N 1
ATOM 1863 C CA . VAL A 1 278 ? 130.521 137.908 117.274 1.00 90.33 278 VAL A CA 1
ATOM 1864 C C . VAL A 1 278 ? 130.566 138.430 118.704 1.00 91.15 278 VAL A C 1
ATOM 1865 O O . VAL A 1 278 ? 129.523 138.633 119.334 1.00 96.30 278 VAL A O 1
ATOM 1869 N N . TRP A 1 279 ? 131.772 138.656 119.226 1.00 88.21 279 TRP A N 1
ATOM 1870 C CA . TRP A 1 279 ? 131.929 139.026 120.623 1.00 96.20 279 TRP A CA 1
ATOM 1871 C C . TRP A 1 279 ? 132.615 140.364 120.857 1.00 99.06 279 TRP A C 1
ATOM 1872 O O . TRP A 1 279 ? 132.620 140.836 122.000 1.00 110.12 279 TRP A O 1
ATOM 1883 N N . ASP A 1 280 ? 133.192 140.989 119.834 1.00 93.51 280 ASP A N 1
ATOM 1884 C CA . ASP A 1 280 ? 133.889 142.255 120.030 1.00 97.69 280 ASP A CA 1
ATOM 1885 C C . ASP A 1 280 ? 133.293 143.404 119.231 1.00 100.05 280 ASP A C 1
ATOM 1886 O O . ASP A 1 280 ? 132.964 144.444 119.812 1.00 103.88 280 ASP A O 1
ATOM 1891 N N . SER A 1 281 ? 133.137 143.253 117.919 1.00 99.03 281 SER A N 1
ATOM 1892 C CA . SER A 1 281 ? 132.805 144.372 117.046 1.00 97.37 281 SER A CA 1
ATOM 1893 C C . SER A 1 281 ? 131.348 144.307 116.609 1.00 103.75 281 SER A C 1
ATOM 1894 O O . SER A 1 281 ? 130.881 143.271 116.124 1.00 110.73 281 SER A O 1
ATOM 1897 N N . LEU A 1 282 ? 130.643 145.424 116.778 1.00 94.14 282 LEU A N 1
ATOM 1898 C CA . LEU A 1 282 ? 129.247 145.557 116.365 1.00 88.53 282 LEU A CA 1
ATOM 1899 C C . LEU A 1 282 ? 129.037 147.030 116.032 1.00 96.86 282 LEU A C 1
ATOM 1900 O O . LEU A 1 282 ? 128.769 147.832 116.929 1.00 109.10 282 LEU A O 1
ATOM 1905 N N . VAL A 1 283 ? 129.157 147.382 114.755 1.00 86.29 283 VAL A N 1
ATOM 1906 C CA . VAL A 1 283 ? 129.195 148.779 114.337 1.00 83.33 283 VAL A CA 1
ATOM 1907 C C . VAL A 1 283 ? 127.884 149.138 113.656 1.00 84.50 283 VAL A C 1
ATOM 1908 O O . VAL A 1 283 ? 127.322 148.333 112.909 1.00 93.00 283 VAL A O 1
ATOM 1912 N N . TYR A 1 284 ? 127.388 150.343 113.926 1.00 87.34 284 TYR A N 1
ATOM 1913 C CA . TYR A 1 284 ? 126.258 150.907 113.202 1.00 91.75 284 TYR A CA 1
ATOM 1914 C C . TYR A 1 284 ? 126.726 152.134 112.437 1.00 89.97 284 TYR A C 1
ATOM 1915 O O . TYR A 1 284 ? 127.328 153.041 113.021 1.00 91.28 284 TYR A O 1
ATOM 1924 N N . ASP A 1 285 ? 126.454 152.161 111.137 1.00 101.10 285 ASP A N 1
ATOM 1925 C CA . ASP A 1 285 ? 126.807 153.301 110.302 1.00 98.61 285 ASP A CA 1
ATOM 1926 C C . ASP A 1 285 ? 125.540 154.004 109.844 1.00 103.81 285 ASP A C 1
ATOM 1927 O O . ASP A 1 285 ? 124.814 153.467 108.989 1.00 107.49 285 ASP A O 1
ATOM 1932 N N . PRO A 1 286 ? 125.218 155.179 110.393 1.00 92.96 286 PRO A N 1
ATOM 1933 C CA . PRO A 1 286 ? 124.055 155.927 109.894 1.00 95.55 286 PRO A CA 1
ATOM 1934 C C . PRO A 1 286 ? 124.293 156.584 108.549 1.00 96.35 286 PRO A C 1
ATOM 1935 O O . PRO A 1 286 ? 123.318 156.918 107.864 1.00 99.02 286 PRO A O 1
ATOM 1939 N N . VAL A 1 287 ? 125.550 156.790 108.152 1.00 90.72 287 VAL A N 1
ATOM 1940 C CA . VAL A 1 287 ? 125.830 157.362 106.840 1.00 93.68 287 VAL A CA 1
ATOM 1941 C C . VAL A 1 287 ? 125.377 156.410 105.742 1.00 97.95 287 VAL A C 1
ATOM 1942 O O . VAL A 1 287 ? 124.681 156.806 104.799 1.00 90.21 287 VAL A O 1
ATOM 1946 N N . THR A 1 288 ? 125.762 155.140 105.849 1.00 104.53 288 THR A N 1
ATOM 1947 C CA . THR A 1 288 ? 125.296 154.107 104.937 1.00 103.06 288 THR A CA 1
ATOM 1948 C C . THR A 1 288 ? 124.094 153.343 105.473 1.00 101.09 288 THR A C 1
ATOM 1949 O O . THR A 1 288 ? 123.517 152.536 104.736 1.00 101.00 288 THR A O 1
ATOM 1953 N N . ASP A 1 289 ? 123.706 153.583 106.727 1.00 97.92 289 ASP A N 1
ATOM 1954 C CA . ASP A 1 289 ? 122.562 152.926 107.358 1.00 95.31 289 ASP A CA 1
ATOM 1955 C C . ASP A 1 289 ? 122.710 151.405 107.309 1.00 104.43 289 ASP A C 1
ATOM 1956 O O . ASP A 1 289 ? 121.881 150.687 106.746 1.00 102.29 289 ASP A O 1
ATOM 1961 N N . LEU A 1 290 ? 123.793 150.921 107.912 1.00 95.30 290 LEU A N 1
ATOM 1962 C CA . LEU A 1 290 ? 124.107 149.499 107.889 1.00 85.71 290 LEU A CA 1
ATOM 1963 C C . LEU A 1 290 ? 124.626 149.068 109.252 1.00 84.00 290 LEU A C 1
ATOM 1964 O O . LEU A 1 290 ? 124.999 149.896 110.086 1.00 89.76 290 LEU A O 1
ATOM 1969 N N . VAL A 1 291 ? 124.636 147.757 109.479 1.00 89.05 291 VAL A N 1
ATOM 1970 C CA . VAL A 1 291 ? 125.201 147.177 110.692 1.00 87.99 291 VAL A CA 1
ATOM 1971 C C . VAL A 1 291 ? 126.308 146.220 110.280 1.00 88.27 291 VAL A C 1
ATOM 1972 O O . VAL A 1 291 ? 126.062 145.260 109.540 1.00 99.54 291 VAL A O 1
ATOM 1976 N N . TYR A 1 292 ? 127.520 146.480 110.759 1.00 87.21 292 TYR A N 1
ATOM 1977 C CA . TYR A 1 292 ? 128.687 145.665 110.457 1.00 84.74 292 TYR A CA 1
ATOM 1978 C C . TYR A 1 292 ? 128.982 144.734 111.624 1.00 97.86 292 TYR A C 1
ATOM 1979 O O . TYR A 1 292 ? 129.097 145.181 112.773 1.00 106.31 292 TYR A O 1
ATOM 1988 N N . LEU A 1 293 ? 129.102 143.447 111.316 1.00 94.82 293 LEU A N 1
ATOM 1989 C CA . LEU A 1 293 ? 129.408 142.404 112.279 1.00 86.73 293 LEU A CA 1
ATOM 1990 C C . LEU A 1 293 ? 130.769 141.818 111.939 1.00 93.10 293 LEU A C 1
ATOM 1991 O O . LEU A 1 293 ? 131.010 141.428 110.789 1.00 98.48 293 LEU A O 1
ATOM 1996 N N . GLY A 1 294 ? 131.652 141.766 112.931 1.00 90.76 294 GLY A N 1
ATOM 1997 C CA . GLY A 1 294 ? 132.906 141.058 112.789 1.00 86.69 294 GLY A CA 1
ATOM 1998 C C . GLY A 1 294 ? 132.758 139.627 113.255 1.00 88.58 294 GLY A C 1
ATOM 1999 O O . GLY A 1 294 ? 132.579 139.373 114.449 1.00 95.56 294 GLY A O 1
ATOM 2000 N N . VAL A 1 295 ? 132.819 138.686 112.328 1.00 86.10 295 VAL A N 1
ATOM 2001 C CA . VAL A 1 295 ? 132.568 137.283 112.631 1.00 84.26 295 VAL A CA 1
ATOM 2002 C C . VAL A 1 295 ? 133.867 136.627 113.074 1.00 88.54 295 VAL A C 1
ATOM 2003 O O . VAL A 1 295 ? 134.934 136.870 112.500 1.00 90.14 295 VAL A O 1
ATOM 2007 N N . GLY A 1 296 ? 133.775 135.786 114.099 1.00 100.79 296 GLY A N 1
ATOM 2008 C CA . GLY A 1 296 ? 134.940 135.186 114.713 1.00 99.62 296 GLY A CA 1
ATOM 2009 C C . GLY A 1 296 ? 135.443 133.963 113.974 1.00 98.35 296 GLY A C 1
ATOM 2010 O O . GLY A 1 296 ? 135.111 133.714 112.812 1.00 102.60 296 GLY A O 1
ATOM 2011 N N . ASN A 1 297 ? 136.264 133.188 114.675 1.00 97.51 297 ASN A N 1
ATOM 2012 C CA . ASN A 1 297 ? 136.921 132.026 114.103 1.00 96.55 297 ASN A CA 1
ATOM 2013 C C . ASN A 1 297 ? 135.970 130.832 114.056 1.00 103.80 297 ASN A C 1
ATOM 2014 O O . ASN A 1 297 ? 134.840 130.877 114.549 1.00 109.94 297 ASN A O 1
ATOM 2019 N N . GLY A 1 298 ? 136.449 129.748 113.448 1.00 91.14 298 GLY A N 1
ATOM 2020 C CA . GLY A 1 298 ? 135.669 128.534 113.360 1.00 88.53 298 GLY A CA 1
ATOM 2021 C C . GLY A 1 298 ? 135.741 127.696 114.620 1.00 89.71 298 GLY A C 1
ATOM 2022 O O . GLY A 1 298 ? 136.498 127.971 115.550 1.00 100.39 298 GLY A O 1
ATOM 2023 N N . SER A 1 299 ? 134.928 126.645 114.640 1.00 84.74 299 SER A N 1
ATOM 2024 C CA . SER A 1 299 ? 134.891 125.735 115.776 1.00 85.44 299 SER A CA 1
ATOM 2025 C C . SER A 1 299 ? 134.657 124.308 115.297 1.00 86.17 299 SER A C 1
ATOM 2026 O O . SER A 1 299 ? 133.574 123.995 114.788 1.00 92.82 299 SER A O 1
ATOM 2029 N N . PRO A 1 300 ? 135.642 123.413 115.440 1.00 78.44 300 PRO A N 1
ATOM 2030 C CA . PRO A 1 300 ? 136.977 123.620 116.022 1.00 82.26 300 PRO A CA 1
ATOM 2031 C C . PRO A 1 300 ? 137.900 124.408 115.100 1.00 86.03 300 PRO A C 1
ATOM 2032 O O . PRO A 1 300 ? 137.565 124.638 113.942 1.00 93.71 300 PRO A O 1
ATOM 2036 N N . TRP A 1 301 ? 139.062 124.848 115.592 1.00 83.97 301 TRP A N 1
ATOM 2037 C CA . TRP A 1 301 ? 140.016 125.532 114.726 1.00 82.59 301 TRP A CA 1
ATOM 2038 C C . TRP A 1 301 ? 140.471 124.635 113.585 1.00 85.36 301 TRP A C 1
ATOM 2039 O O . TRP A 1 301 ? 140.722 125.119 112.476 1.00 95.13 301 TRP A O 1
ATOM 2050 N N . ASN A 1 302 ? 140.590 123.333 113.841 1.00 86.05 302 ASN A N 1
ATOM 2051 C CA . ASN A 1 302 ? 141.055 122.377 112.846 1.00 84.53 302 ASN A CA 1
ATOM 2052 C C . ASN A 1 302 ? 140.161 122.389 111.613 1.00 93.25 302 ASN A C 1
ATOM 2053 O O . ASN A 1 302 ? 138.992 121.999 111.679 1.00 100.18 302 ASN A O 1
ATOM 2058 N N . TYR A 1 303 ? 140.712 122.843 110.486 1.00 89.39 303 TYR A N 1
ATOM 2059 C CA . TYR A 1 303 ? 139.935 122.938 109.255 1.00 82.85 303 TYR A CA 1
ATOM 2060 C C . TYR A 1 303 ? 139.512 121.560 108.757 1.00 88.64 303 TYR A C 1
ATOM 2061 O O . TYR A 1 303 ? 138.367 121.371 108.329 1.00 87.40 303 TYR A O 1
ATOM 2070 N N . LYS A 1 304 ? 140.422 120.586 108.807 1.00 90.61 304 LYS A N 1
ATOM 2071 C CA . LYS A 1 304 ? 140.096 119.233 108.368 1.00 87.94 304 LYS A CA 1
ATOM 2072 C C . LYS A 1 304 ? 139.036 118.604 109.261 1.00 93.04 304 LYS A C 1
ATOM 2073 O O . LYS A 1 304 ? 138.105 117.955 108.770 1.00 99.77 304 LYS A O 1
ATOM 2079 N N . PHE A 1 305 ? 139.165 118.775 110.577 1.00 81.72 305 PHE A N 1
ATOM 2080 C CA . PHE A 1 305 ? 138.156 118.240 111.484 1.00 83.97 305 PHE A CA 1
ATOM 2081 C C . PHE A 1 305 ? 136.818 118.938 111.285 1.00 90.03 305 PHE A C 1
ATOM 2082 O O . PHE A 1 305 ? 135.766 118.288 111.280 1.00 94.97 305 PHE A O 1
ATOM 2090 N N . ARG A 1 306 ? 136.839 120.261 111.110 1.00 88.16 306 ARG A N 1
ATOM 2091 C CA . ARG A 1 306 ? 135.599 121.025 111.048 1.00 77.73 306 ARG A CA 1
ATOM 2092 C C . ARG A 1 306 ? 134.841 120.770 109.749 1.00 84.42 306 ARG A C 1
ATOM 2093 O O . ARG A 1 306 ? 133.640 120.482 109.771 1.00 97.22 306 ARG A O 1
ATOM 2101 N N . SER A 1 307 ? 135.521 120.867 108.607 1.00 85.60 307 SER A N 1
ATOM 2102 C CA . SER A 1 307 ? 134.835 120.849 107.318 1.00 82.66 307 SER A CA 1
ATOM 2103 C C . SER A 1 307 ? 135.602 120.029 106.288 1.00 96.04 307 SER A C 1
ATOM 2104 O O . SER A 1 307 ? 135.685 120.403 105.114 1.00 111.35 307 SER A O 1
ATOM 2107 N N . GLU A 1 308 ? 136.179 118.904 106.709 1.00 92.51 308 GLU A N 1
ATOM 2108 C CA . GLU A 1 308 ? 136.916 117.981 105.845 1.00 91.27 308 GLU A CA 1
ATOM 2109 C C . GLU A 1 308 ? 138.070 118.643 105.105 1.00 94.93 308 GLU A C 1
ATOM 2110 O O . GLU A 1 308 ? 138.624 118.044 104.176 1.00 100.74 308 GLU A O 1
ATOM 2116 N N . GLY A 1 309 ? 138.456 119.856 105.487 1.00 83.63 309 GLY A N 1
ATOM 2117 C CA . GLY A 1 309 ? 139.384 120.611 104.668 1.00 83.58 309 GLY A CA 1
ATOM 2118 C C . GLY A 1 309 ? 138.820 120.984 103.317 1.00 83.55 309 GLY A C 1
ATOM 2119 O O . GLY A 1 309 ? 139.560 121.019 102.329 1.00 89.59 309 GLY A O 1
ATOM 2120 N N . LYS A 1 310 ? 137.519 121.262 103.247 1.00 89.05 310 LYS A N 1
ATOM 2121 C CA . LYS A 1 310 ? 136.852 121.621 102.004 1.00 86.82 310 LYS A CA 1
ATOM 2122 C C . LYS A 1 310 ? 135.918 122.794 102.251 1.00 88.31 310 LYS A C 1
ATOM 2123 O O . LYS A 1 310 ? 135.301 122.892 103.314 1.00 94.91 310 LYS A O 1
ATOM 2129 N N . GLY A 1 311 ? 135.820 123.679 101.267 1.00 92.65 311 GLY A N 1
ATOM 2130 C CA . GLY A 1 311 ? 134.892 124.788 101.326 1.00 91.72 311 GLY A CA 1
ATOM 2131 C C . GLY A 1 311 ? 135.496 126.035 101.949 1.00 94.72 311 GLY A C 1
ATOM 2132 O O . GLY A 1 311 ? 136.507 125.997 102.648 1.00 93.22 311 GLY A O 1
ATOM 2133 N N . ASP A 1 312 ? 134.845 127.167 101.679 1.00 107.72 312 ASP A N 1
ATOM 2134 C CA . ASP A 1 312 ? 135.290 128.444 102.219 1.00 103.60 312 ASP A CA 1
ATOM 2135 C C . ASP A 1 312 ? 134.775 128.707 103.626 1.00 105.23 312 ASP A C 1
ATOM 2136 O O . ASP A 1 312 ? 135.312 129.589 104.305 1.00 101.86 312 ASP A O 1
ATOM 2141 N N . ASN A 1 313 ? 133.758 127.969 104.076 1.00 99.81 313 ASN A N 1
ATOM 2142 C CA . ASN A 1 313 ? 133.124 128.195 105.375 1.00 90.72 313 ASN A CA 1
ATOM 2143 C C . ASN A 1 313 ? 132.651 129.648 105.486 1.00 95.15 313 ASN A C 1
ATOM 2144 O O . ASN A 1 313 ? 133.169 130.447 106.261 1.00 97.56 313 ASN A O 1
ATOM 2149 N N . LEU A 1 314 ? 131.663 129.970 104.655 1.00 90.37 314 LEU A N 1
ATOM 2150 C CA . LEU A 1 314 ? 131.270 131.360 104.459 1.00 85.82 314 LEU A CA 1
ATOM 2151 C C . LEU A 1 314 ? 130.775 131.992 105.755 1.00 87.26 314 LEU A C 1
ATOM 2152 O O . LEU A 1 314 ? 130.263 131.317 106.652 1.00 67.32 314 LEU A O 1
ATOM 2157 N N . PHE A 1 315 ? 130.936 133.314 105.832 1.00 103.72 315 PHE A N 1
ATOM 2158 C CA . PHE A 1 315 ? 130.638 134.096 107.033 1.00 94.11 315 PHE A CA 1
ATOM 2159 C C . PHE A 1 315 ? 131.388 133.547 108.244 1.00 95.86 315 PHE A C 1
ATOM 2160 O O . PHE A 1 315 ? 130.832 133.387 109.331 1.00 111.26 315 PHE A O 1
ATOM 2168 N N . LEU A 1 316 ? 132.669 133.244 108.043 1.00 84.59 316 LEU A N 1
ATOM 2169 C CA . LEU A 1 316 ? 133.573 132.830 109.109 1.00 82.34 316 LEU A CA 1
ATOM 2170 C C . LEU A 1 316 ? 134.859 133.623 108.955 1.00 90.78 316 LEU A C 1
ATOM 2171 O O . LEU A 1 316 ? 135.520 133.534 107.916 1.00 90.90 316 LEU A O 1
ATOM 2176 N N . GLY A 1 317 ? 135.216 134.389 109.982 1.00 98.77 317 GLY A N 1
ATOM 2177 C CA . GLY A 1 317 ? 136.352 135.280 109.874 1.00 90.85 317 GLY A CA 1
ATOM 2178 C C . GLY A 1 317 ? 136.133 136.323 108.800 1.00 96.88 317 GLY A C 1
ATOM 2179 O O . GLY A 1 317 ? 137.013 136.571 107.971 1.00 105.24 317 GLY A O 1
ATOM 2180 N N . SER A 1 318 ? 134.954 136.940 108.805 1.00 94.43 318 SER A N 1
ATOM 2181 C CA . SER A 1 318 ? 134.560 137.878 107.767 1.00 86.58 318 SER A CA 1
ATOM 2182 C C . SER A 1 318 ? 133.864 139.073 108.398 1.00 90.89 318 SER A C 1
ATOM 2183 O O . SER A 1 318 ? 133.542 139.080 109.588 1.00 97.92 318 SER A O 1
ATOM 2186 N N . ILE A 1 319 ? 133.637 140.096 107.579 1.00 91.54 319 ILE A N 1
ATOM 2187 C CA . ILE A 1 319 ? 132.829 141.252 107.951 1.00 94.29 319 ILE A CA 1
ATOM 2188 C C . ILE A 1 319 ? 131.520 141.156 107.183 1.00 95.67 319 ILE A C 1
ATOM 2189 O O . ILE A 1 319 ? 131.524 141.065 105.950 1.00 101.98 319 ILE A O 1
ATOM 2194 N N . VAL A 1 320 ? 130.403 141.173 107.905 1.00 85.74 320 VAL A N 1
ATOM 2195 C CA . VAL A 1 320 ? 129.080 141.038 107.301 1.00 87.02 320 VAL A CA 1
ATOM 2196 C C . VAL A 1 320 ? 128.280 142.295 107.607 1.00 92.53 320 VAL A C 1
ATOM 2197 O O . VAL A 1 320 ? 128.087 142.643 108.776 1.00 99.77 320 VAL A O 1
ATOM 2201 N N . ALA A 1 321 ? 127.806 142.969 106.564 1.00 87.12 321 ALA A N 1
ATOM 2202 C CA . ALA A 1 321 ? 126.961 144.143 106.716 1.00 81.82 321 ALA A CA 1
ATOM 2203 C C . ALA A 1 321 ? 125.522 143.774 106.398 1.00 90.92 321 ALA A C 1
ATOM 2204 O O . ALA A 1 321 ? 125.240 143.206 105.334 1.00 92.67 321 ALA A O 1
ATOM 2206 N N . ILE A 1 322 ? 124.621 144.116 107.319 1.00 96.23 322 ILE A N 1
ATOM 2207 C CA . ILE A 1 322 ? 123.214 143.758 107.253 1.00 87.77 322 ILE A CA 1
ATOM 2208 C C . ILE A 1 322 ? 122.371 145.012 107.459 1.00 90.52 322 ILE A C 1
ATOM 2209 O O . ILE A 1 322 ? 122.860 146.064 107.874 1.00 95.88 322 ILE A O 1
ATOM 2214 N N . ASN A 1 323 ? 121.084 144.878 107.156 1.00 99.73 323 ASN A N 1
ATOM 2215 C CA . ASN A 1 323 ? 120.138 145.975 107.307 1.00 99.15 323 ASN A CA 1
ATOM 2216 C C . ASN A 1 323 ? 119.768 146.140 108.777 1.00 100.73 323 ASN A C 1
ATOM 2217 O O . ASN A 1 323 ? 119.305 145.177 109.398 1.00 107.27 323 ASN A O 1
ATOM 2222 N N . PRO A 1 324 ? 119.957 147.321 109.370 1.00 97.21 324 PRO A N 1
ATOM 2223 C CA . PRO A 1 324 ? 119.643 147.484 110.799 1.00 93.40 324 PRO A CA 1
ATOM 2224 C C . PRO A 1 324 ? 118.175 147.295 111.139 1.00 99.77 324 PRO A C 1
ATOM 2225 O O . PRO A 1 324 ? 117.860 147.007 112.300 1.00 99.29 324 PRO A O 1
ATOM 2229 N N . ASP A 1 325 ? 117.266 147.448 110.176 1.00 103.20 325 ASP A N 1
ATOM 2230 C CA . ASP A 1 325 ? 115.841 147.345 110.477 1.00 101.23 325 ASP A CA 1
ATOM 2231 C C . ASP A 1 325 ? 115.382 145.892 110.525 1.00 106.14 325 ASP A C 1
ATOM 2232 O O . ASP A 1 325 ? 114.920 145.409 111.564 1.00 107.93 325 ASP A O 1
ATOM 2237 N N . THR A 1 326 ? 115.500 145.180 109.406 1.00 101.23 326 THR A N 1
ATOM 2238 C CA . THR A 1 326 ? 115.019 143.810 109.305 1.00 94.88 326 THR A CA 1
ATOM 2239 C C . THR A 1 326 ? 116.094 142.766 109.575 1.00 98.73 326 THR A C 1
ATOM 2240 O O . THR A 1 326 ? 115.770 141.577 109.651 1.00 104.62 326 THR A O 1
ATOM 2244 N N . GLY A 1 327 ? 117.353 143.172 109.720 1.00 91.42 327 GLY A N 1
ATOM 2245 C CA . GLY A 1 327 ? 118.412 142.210 109.945 1.00 84.91 327 GLY A CA 1
ATOM 2246 C C . GLY A 1 327 ? 118.812 141.417 108.725 1.00 88.33 327 GLY A C 1
ATOM 2247 O O . GLY A 1 327 ? 119.532 140.425 108.851 1.00 91.53 327 GLY A O 1
ATOM 2248 N N . LYS A 1 328 ? 118.364 141.826 107.542 1.00 98.63 328 LYS A N 1
ATOM 2249 C CA . LYS A 1 328 ? 118.639 141.081 106.324 1.00 96.92 328 LYS A CA 1
ATOM 2250 C C . LYS A 1 328 ? 120.052 141.351 105.823 1.00 100.64 328 LYS A C 1
ATOM 2251 O O . LYS A 1 328 ? 120.586 142.455 105.961 1.00 106.19 328 LYS A O 1
ATOM 2257 N N . TYR A 1 329 ? 120.652 140.321 105.230 1.00 96.62 329 TYR A N 1
ATOM 2258 C CA . TYR A 1 329 ? 122.011 140.422 104.717 1.00 88.97 329 TYR A CA 1
ATOM 2259 C C . TYR A 1 329 ? 122.088 141.438 103.585 1.00 91.03 329 TYR A C 1
ATOM 2260 O O . TYR A 1 329 ? 121.213 141.493 102.716 1.00 87.84 329 TYR A O 1
ATOM 2269 N N . VAL A 1 330 ? 123.144 142.248 103.600 1.00 92.88 330 VAL A N 1
ATOM 2270 C CA . VAL A 1 330 ? 123.413 143.223 102.544 1.00 91.34 330 VAL A CA 1
ATOM 2271 C C . VAL A 1 330 ? 124.675 142.858 101.768 1.00 91.93 330 VAL A C 1
ATOM 2272 O O . VAL A 1 330 ? 124.633 142.680 100.549 1.00 88.08 330 VAL A O 1
ATOM 2276 N N . TRP A 1 331 ? 125.808 142.737 102.456 1.00 91.89 331 TRP A N 1
ATOM 2277 C CA . TRP A 1 331 ? 127.023 142.282 101.787 1.00 89.58 331 TRP A CA 1
ATOM 2278 C C . TRP A 1 331 ? 127.965 141.658 102.806 1.00 92.28 331 TRP A C 1
ATOM 2279 O O . TRP A 1 331 ? 127.705 141.664 104.010 1.00 104.33 331 TRP A O 1
ATOM 2290 N N . HIS A 1 332 ? 129.063 141.102 102.300 1.00 79.66 332 HIS A N 1
ATOM 2291 C CA . HIS A 1 332 ? 130.056 140.465 103.151 1.00 84.66 332 HIS A CA 1
ATOM 2292 C C . HIS A 1 332 ? 131.416 140.515 102.471 1.00 90.32 332 HIS A C 1
ATOM 2293 O O . HIS A 1 332 ? 131.521 140.675 101.253 1.00 89.20 332 HIS A O 1
ATOM 2300 N N . PHE A 1 333 ? 132.459 140.376 103.285 1.00 90.40 333 PHE A N 1
ATOM 2301 C CA . PHE A 1 333 ? 133.828 140.251 102.796 1.00 87.08 333 PHE A CA 1
ATOM 2302 C C . PHE A 1 333 ? 134.580 139.310 103.721 1.00 87.17 333 PHE A C 1
ATOM 2303 O O . PHE A 1 333 ? 134.705 139.587 104.918 1.00 92.06 333 PHE A O 1
ATOM 2311 N N . GLN A 1 334 ? 135.078 138.203 103.172 1.00 90.69 334 GLN A N 1
ATOM 2312 C CA . GLN A 1 334 ? 135.780 137.193 103.958 1.00 92.23 334 GLN A CA 1
ATOM 2313 C C . GLN A 1 334 ? 137.270 137.508 103.958 1.00 99.81 334 GLN A C 1
ATOM 2314 O O . GLN A 1 334 ? 137.944 137.368 102.932 1.00 102.66 334 GLN A O 1
ATOM 2320 N N . GLU A 1 335 ? 137.781 137.936 105.112 1.00 98.74 335 GLU A N 1
ATOM 2321 C CA . GLU A 1 335 ? 139.197 138.261 105.226 1.00 91.80 335 GLU A CA 1
ATOM 2322 C C . GLU A 1 335 ? 140.059 137.008 105.334 1.00 96.88 335 GLU A C 1
ATOM 2323 O O . GLU A 1 335 ? 141.169 136.969 104.794 1.00 103.41 335 GLU A O 1
ATOM 2329 N N . THR A 1 336 ? 139.569 135.978 106.024 1.00 92.78 336 THR A N 1
ATOM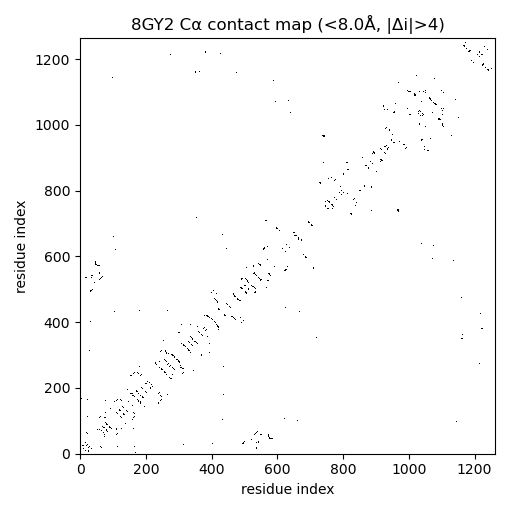 2330 C CA . THR A 1 336 ? 140.334 134.756 106.280 1.00 93.38 336 THR A CA 1
ATOM 2331 C C . THR A 1 336 ? 139.509 133.536 105.892 1.00 93.94 336 THR A C 1
ATOM 2332 O O . THR A 1 336 ? 138.866 132.909 106.745 1.00 99.46 336 THR A O 1
ATOM 2336 N N . PRO A 1 337 ? 139.494 133.176 104.610 1.00 89.70 337 PRO A N 1
ATOM 2337 C CA . PRO A 1 337 ? 138.852 131.919 104.208 1.00 90.70 337 PRO A CA 1
ATOM 2338 C C . PRO A 1 337 ? 139.571 130.716 104.799 1.00 95.52 337 PRO A C 1
ATOM 2339 O O . PRO A 1 337 ? 140.787 130.730 105.000 1.00 99.80 337 PRO A O 1
ATOM 2343 N N . MET A 1 338 ? 138.799 129.655 105.050 1.00 99.96 338 MET A N 1
ATOM 2344 C CA . MET A 1 338 ? 139.305 128.398 105.613 1.00 92.10 338 MET A CA 1
ATOM 2345 C C . MET A 1 338 ? 140.199 128.650 106.825 1.00 93.27 338 MET A C 1
ATOM 2346 O O . MET A 1 338 ? 141.319 128.144 106.921 1.00 96.77 338 MET A O 1
ATOM 2351 N N . ASP A 1 339 ? 139.691 129.451 107.758 1.00 98.03 339 ASP A N 1
ATOM 2352 C CA . ASP A 1 339 ? 140.475 129.832 108.925 1.00 102.07 339 ASP A CA 1
ATOM 2353 C C . ASP A 1 339 ? 140.811 128.614 109.776 1.00 99.79 339 ASP A C 1
ATOM 2354 O O . ASP A 1 339 ? 139.942 127.792 110.080 1.00 101.86 339 ASP A O 1
ATOM 2359 N N . GLU A 1 340 ? 142.086 128.502 110.160 1.00 96.73 340 GLU A N 1
ATOM 2360 C CA . GLU A 1 340 ? 142.525 127.419 111.030 1.00 88.67 340 GLU A CA 1
ATOM 2361 C C . GLU A 1 340 ? 143.530 127.881 112.079 1.00 93.06 340 GLU A C 1
ATOM 2362 O O . GLU A 1 340 ? 144.049 127.041 112.825 1.00 98.08 340 GLU A O 1
ATOM 2368 N N . TRP A 1 341 ? 143.823 129.178 112.161 1.00 83.34 341 TRP A N 1
ATOM 2369 C CA . TRP A 1 341 ? 144.787 129.708 113.116 1.00 77.61 341 TRP A CA 1
ATOM 2370 C C . TRP A 1 341 ? 144.138 130.587 114.176 1.00 83.73 341 TRP A C 1
ATOM 2371 O O . TRP A 1 341 ? 144.844 131.331 114.864 1.00 89.87 341 TRP A O 1
ATOM 2382 N N . ASP A 1 342 ? 142.814 130.518 114.323 1.00 96.89 342 ASP A N 1
ATOM 2383 C CA . ASP A 1 342 ? 142.049 131.431 115.173 1.00 96.20 342 ASP A CA 1
ATOM 2384 C C . ASP A 1 342 ? 142.305 132.884 114.765 1.00 97.88 342 ASP A C 1
ATOM 2385 O O . ASP A 1 342 ? 142.746 133.720 115.556 1.00 107.83 342 ASP A O 1
ATOM 2390 N N . TYR A 1 343 ? 142.023 133.172 113.502 1.00 83.63 343 TYR A N 1
ATOM 2391 C CA . TYR A 1 343 ? 142.167 134.512 112.942 1.00 80.03 343 TYR A CA 1
ATOM 2392 C C . TYR A 1 343 ? 140.765 135.099 112.808 1.00 90.04 343 TYR A C 1
ATOM 2393 O O . TYR A 1 343 ? 140.127 134.996 111.759 1.00 97.32 343 TYR A O 1
ATOM 2402 N N . THR A 1 344 ? 140.289 135.714 113.885 1.00 94.90 344 THR A N 1
ATOM 2403 C CA . THR A 1 344 ? 138.958 136.298 113.901 1.00 92.22 344 THR A CA 1
ATOM 2404 C C . THR A 1 344 ? 138.957 137.655 113.215 1.00 92.58 344 THR A C 1
ATOM 2405 O O . THR A 1 344 ? 139.924 138.416 113.305 1.00 103.57 344 THR A O 1
ATOM 2409 N N . SER A 1 345 ? 137.861 137.953 112.521 1.00 89.84 345 SER A N 1
ATOM 2410 C CA . SER A 1 345 ? 137.591 139.295 112.030 1.00 95.08 345 SER A CA 1
ATOM 2411 C C . SER A 1 345 ? 136.753 140.101 113.010 1.00 96.82 345 SER A C 1
ATOM 2412 O O . SER A 1 345 ? 136.094 141.066 112.609 1.00 104.72 345 SER A O 1
ATOM 2415 N N . VAL A 1 346 ? 136.770 139.720 114.291 1.00 91.52 346 VAL A N 1
ATOM 2416 C CA . VAL A 1 346 ? 135.959 140.381 115.310 1.00 90.63 346 VAL A CA 1
ATOM 2417 C C . VAL A 1 346 ? 136.587 141.665 115.824 1.00 92.64 346 VAL A C 1
ATOM 2418 O O . VAL A 1 346 ? 135.954 142.375 116.615 1.00 98.30 346 VAL A O 1
ATOM 2422 N N . GLN A 1 347 ? 137.800 141.996 115.390 1.00 96.22 347 GLN A N 1
ATOM 2423 C CA . GLN A 1 347 ? 138.486 143.176 115.891 1.00 98.43 347 GLN A CA 1
ATOM 2424 C C . GLN A 1 347 ? 137.731 144.446 115.499 1.00 96.45 347 GLN A C 1
ATOM 2425 O O . GLN A 1 347 ? 136.779 144.424 114.715 1.00 100.06 347 GLN A O 1
ATOM 2431 N N . GLN A 1 348 ? 138.174 145.567 116.066 1.00 94.48 348 GLN A N 1
ATOM 2432 C CA . GLN A 1 348 ? 137.458 146.827 115.914 1.00 91.10 348 GLN A CA 1
ATOM 2433 C C . GLN A 1 348 ? 137.353 147.229 114.448 1.00 92.44 348 GLN A C 1
ATOM 2434 O O . GLN A 1 348 ? 138.346 147.231 113.716 1.00 93.94 348 GLN A O 1
ATOM 2440 N N . ILE A 1 349 ? 136.140 147.578 114.031 1.00 89.36 349 ILE A N 1
ATOM 2441 C CA . ILE A 1 349 ? 135.855 148.071 112.689 1.00 94.21 349 ILE A CA 1
ATOM 2442 C C . ILE A 1 349 ? 135.636 149.572 112.791 1.00 97.04 349 ILE A C 1
ATOM 2443 O O . ILE A 1 349 ? 134.846 150.029 113.625 1.00 107.76 349 ILE A O 1
ATOM 2448 N N . MET A 1 350 ? 136.328 150.340 111.954 1.00 89.40 350 MET A N 1
ATOM 2449 C CA . MET A 1 350 ? 136.233 151.789 112.019 1.00 92.81 350 MET A CA 1
ATOM 2450 C C . MET A 1 350 ? 135.841 152.335 110.654 1.00 93.89 350 MET A C 1
ATOM 2451 O O . MET A 1 350 ? 136.144 151.734 109.624 1.00 103.29 350 MET A O 1
ATOM 2456 N N . THR A 1 351 ? 135.133 153.460 110.646 1.00 88.47 351 THR A N 1
ATOM 2457 C CA . THR A 1 351 ? 134.695 154.094 109.410 1.00 97.21 351 THR A CA 1
ATOM 2458 C C . THR A 1 351 ? 135.345 155.463 109.286 1.00 103.32 351 THR A C 1
ATOM 2459 O O . THR A 1 351 ? 135.306 156.261 110.227 1.00 109.81 351 THR A O 1
ATOM 2463 N N . LEU A 1 352 ? 135.941 155.730 108.126 1.00 100.51 352 LEU A N 1
ATOM 2464 C CA . LEU A 1 352 ? 136.585 157.007 107.846 1.00 95.91 352 LEU A CA 1
ATOM 2465 C C . LEU A 1 352 ? 136.149 157.507 106.476 1.00 106.73 352 LEU A C 1
ATOM 2466 O O . LEU A 1 352 ? 135.401 156.844 105.753 1.00 110.68 352 LEU A O 1
ATOM 2471 N N . ASP A 1 353 ? 136.632 158.695 106.124 1.00 106.88 353 ASP A N 1
ATOM 2472 C CA . ASP A 1 353 ? 136.496 159.248 104.783 1.00 108.21 353 ASP A CA 1
ATOM 2473 C C . ASP A 1 353 ? 137.894 159.491 104.236 1.00 106.09 353 ASP A C 1
ATOM 2474 O O . ASP A 1 353 ? 138.676 160.236 104.836 1.00 103.76 353 ASP A O 1
ATOM 2479 N N . MET A 1 354 ? 138.206 158.863 103.109 1.00 112.25 354 MET A N 1
ATOM 2480 C CA . MET A 1 354 ? 139.550 158.920 102.558 1.00 109.78 354 MET A CA 1
ATOM 2481 C C . MET A 1 354 ? 139.503 159.271 101.081 1.00 113.60 354 MET A C 1
ATOM 2482 O O . MET A 1 354 ? 138.536 158.943 100.391 1.00 121.82 354 MET A O 1
ATOM 2487 N N . PRO A 1 355 ? 140.534 159.938 100.569 1.00 108.26 355 PRO A N 1
ATOM 2488 C CA . PRO A 1 355 ? 140.600 160.207 99.117 1.00 115.13 355 PRO A CA 1
ATOM 2489 C C . PRO A 1 355 ? 141.084 158.997 98.321 1.00 118.24 355 PRO A C 1
ATOM 2490 O O . PRO A 1 355 ? 142.248 158.857 97.950 1.00 123.39 355 PRO A O 1
ATOM 2494 N N . VAL A 1 356 ? 140.158 158.082 98.050 1.00 116.38 356 VAL A N 1
ATOM 2495 C CA . VAL A 1 356 ? 140.466 156.892 97.264 1.00 112.98 356 VAL A CA 1
ATOM 2496 C C . VAL A 1 356 ? 140.403 157.246 95.785 1.00 115.77 356 VAL A C 1
ATOM 2497 O O . VAL A 1 356 ? 139.396 157.781 95.306 1.00 120.45 356 VAL A O 1
ATOM 2501 N N . ASN A 1 357 ? 141.481 156.944 95.059 1.00 126.83 357 ASN A N 1
ATOM 2502 C CA . ASN A 1 357 ? 141.598 157.262 93.634 1.00 129.03 357 ASN A CA 1
ATOM 2503 C C . ASN A 1 357 ? 141.382 158.751 93.378 1.00 129.99 357 ASN A C 1
ATOM 2504 O O . ASN A 1 357 ? 140.741 159.147 92.402 1.00 128.73 357 ASN A O 1
ATOM 2509 N N . GLY A 1 358 ? 141.926 159.584 94.261 1.00 128.46 358 GLY A N 1
ATOM 2510 C CA . GLY A 1 358 ? 141.760 161.022 94.132 1.00 129.20 358 GLY A CA 1
ATOM 2511 C C . GLY A 1 358 ? 140.332 161.490 94.285 1.00 131.21 358 GLY A C 1
ATOM 2512 O O . GLY A 1 358 ? 139.949 162.501 93.689 1.00 129.93 358 GLY A O 1
ATOM 2513 N N . GLU A 1 359 ? 139.530 160.777 95.072 1.00 131.62 359 GLU A N 1
ATOM 2514 C CA . GLU A 1 359 ? 138.131 161.123 95.268 1.00 127.30 359 GLU A CA 1
ATOM 2515 C C . GLU A 1 359 ? 137.711 160.685 96.662 1.00 127.58 359 GLU A C 1
ATOM 2516 O O . GLU A 1 359 ? 138.052 159.583 97.100 1.00 132.62 359 GLU A O 1
ATOM 2522 N N . MET A 1 360 ? 136.978 161.554 97.354 1.00 120.40 360 MET A N 1
ATOM 2523 C CA . MET A 1 360 ? 136.546 161.249 98.711 1.00 120.39 360 MET A CA 1
ATOM 2524 C C . MET A 1 360 ? 135.586 160.066 98.713 1.00 120.26 360 MET A C 1
ATOM 2525 O O . MET A 1 360 ? 134.706 159.956 97.855 1.00 123.64 360 MET A O 1
ATOM 2530 N N . ARG A 1 361 ? 135.760 159.176 99.687 1.00 104.08 361 ARG A N 1
ATOM 2531 C CA . ARG A 1 361 ? 134.965 157.962 99.765 1.00 109.07 361 ARG A CA 1
ATOM 2532 C C . ARG A 1 361 ? 134.870 157.517 101.217 1.00 106.60 361 ARG A C 1
ATOM 2533 O O . ARG A 1 361 ? 135.855 157.575 101.958 1.00 107.16 361 ARG A O 1
ATOM 2541 N N . HIS A 1 362 ? 133.676 157.079 101.610 1.00 96.27 362 HIS A N 1
ATOM 2542 C CA . HIS A 1 362 ? 133.433 156.562 102.951 1.00 97.13 362 HIS A CA 1
ATOM 2543 C C . HIS A 1 362 ? 133.853 155.097 103.002 1.00 100.77 362 HIS A C 1
ATOM 2544 O O . HIS A 1 362 ? 133.238 154.248 102.348 1.00 103.83 362 HIS A O 1
ATOM 2551 N N . VAL A 1 363 ? 134.896 154.798 103.779 1.00 97.61 363 VAL A N 1
ATOM 2552 C CA . VAL A 1 363 ? 135.518 153.482 103.772 1.00 95.12 363 VAL A CA 1
ATOM 2553 C C . VAL A 1 363 ? 135.546 152.904 105.180 1.00 98.15 363 VAL A C 1
ATOM 2554 O O . VAL A 1 363 ? 135.393 153.610 106.180 1.00 102.08 363 VAL A O 1
ATOM 2558 N N . ILE A 1 364 ? 135.749 151.589 105.235 1.00 94.07 364 ILE A N 1
ATOM 2559 C CA . ILE A 1 364 ? 135.895 150.833 106.471 1.00 86.23 364 ILE A CA 1
ATOM 2560 C C . ILE A 1 364 ? 137.343 150.382 106.581 1.00 86.60 364 ILE A C 1
ATOM 2561 O O . ILE A 1 364 ? 137.894 149.799 105.637 1.00 94.36 364 ILE A O 1
ATOM 2566 N N . VAL A 1 365 ? 137.957 150.656 107.728 1.00 83.94 365 VAL A N 1
ATOM 2567 C CA . VAL A 1 365 ? 139.302 150.204 108.050 1.00 87.91 365 VAL A CA 1
ATOM 2568 C C . VAL A 1 365 ? 139.207 149.147 109.142 1.00 88.48 365 VAL A C 1
ATOM 2569 O O . VAL A 1 365 ? 138.422 149.276 110.095 1.00 92.71 365 VAL A O 1
ATOM 2573 N N . HIS A 1 366 ? 139.998 148.088 108.983 1.00 82.59 366 HIS A N 1
ATOM 2574 C CA . HIS A 1 366 ? 139.977 146.943 109.880 1.00 79.04 366 HIS A CA 1
ATOM 2575 C C . HIS A 1 366 ? 141.397 146.451 110.110 1.00 87.06 366 HIS A C 1
ATOM 2576 O O . HIS A 1 366 ? 142.219 146.460 109.191 1.00 90.01 366 HIS A O 1
ATOM 2583 N N . ALA A 1 367 ? 141.685 146.031 111.340 1.00 93.96 367 ALA A N 1
ATOM 2584 C CA . ALA A 1 367 ? 142.976 145.444 111.702 1.00 80.52 367 ALA A CA 1
ATOM 2585 C C . ALA A 1 367 ? 142.726 144.157 112.478 1.00 94.90 367 ALA A C 1
ATOM 2586 O O . ALA A 1 367 ? 142.878 144.118 113.706 1.00 100.72 367 ALA A O 1
ATOM 2588 N N . PRO A 1 368 ? 142.343 143.078 111.790 1.00 82.10 368 PRO A N 1
ATOM 2589 C CA . PRO A 1 368 ? 142.021 141.829 112.494 1.00 77.46 368 PRO A CA 1
ATOM 2590 C C . PRO A 1 368 ? 143.243 141.079 113.006 1.00 93.41 368 PRO A C 1
ATOM 2591 O O . PRO A 1 368 ? 144.373 141.571 112.930 1.00 86.18 368 PRO A O 1
ATOM 2595 N N . LYS A 1 369 ? 143.007 139.876 113.537 1.00 93.30 369 LYS A N 1
ATOM 2596 C CA . LYS A 1 369 ? 144.069 139.101 114.170 1.00 78.01 369 LYS A CA 1
ATOM 2597 C C . LYS A 1 369 ? 145.122 138.634 113.174 1.00 81.53 369 LYS A C 1
ATOM 2598 O O . LYS A 1 369 ? 146.286 138.455 113.548 1.00 94.56 369 LYS A O 1
ATOM 2604 N N . ASN A 1 370 ? 144.742 138.425 111.912 1.00 82.82 370 ASN A N 1
ATOM 2605 C CA . ASN A 1 370 ? 145.644 137.796 110.955 1.00 74.22 370 ASN A CA 1
ATOM 2606 C C . ASN A 1 370 ? 146.850 138.660 110.607 1.00 86.42 370 ASN A C 1
ATOM 2607 O O . ASN A 1 370 ? 147.788 138.154 109.982 1.00 97.21 370 ASN A O 1
ATOM 2612 N N . GLY A 1 371 ? 146.853 139.933 110.987 1.00 89.08 371 GLY A N 1
ATOM 2613 C CA . GLY A 1 371 ? 147.992 140.796 110.761 1.00 86.85 371 GLY A CA 1
ATOM 2614 C C . GLY A 1 371 ? 147.904 141.700 109.554 1.00 91.41 371 GLY A C 1
ATOM 2615 O O . GLY A 1 371 ? 148.896 142.359 109.227 1.00 95.63 371 GLY A O 1
ATOM 2616 N N . PHE A 1 372 ? 146.757 141.756 108.885 1.00 86.16 372 PHE A N 1
ATOM 2617 C CA . PHE A 1 372 ? 146.568 142.591 107.709 1.00 82.20 372 PHE A CA 1
ATOM 2618 C C . PHE A 1 372 ? 145.676 143.777 108.047 1.00 89.71 372 PHE A C 1
ATOM 2619 O O . PHE A 1 372 ? 144.655 143.624 108.721 1.00 103.60 372 PHE A O 1
ATOM 2627 N N . PHE A 1 373 ? 146.071 144.957 107.584 1.00 86.28 373 PHE A N 1
ATOM 2628 C CA . PHE A 1 373 ? 145.221 146.136 107.605 1.00 87.95 373 PHE A CA 1
ATOM 2629 C C . PHE A 1 373 ? 144.414 146.155 106.314 1.00 91.41 373 PHE A C 1
ATOM 2630 O O . PHE A 1 373 ? 144.987 146.098 105.217 1.00 95.27 373 PHE A O 1
ATOM 2638 N N . TYR A 1 374 ? 143.091 146.217 106.451 1.00 88.24 374 TYR A N 1
ATOM 2639 C CA . TYR A 1 374 ? 142.155 146.173 105.337 1.00 90.65 374 TYR A CA 1
ATOM 2640 C C . TYR A 1 374 ? 141.440 147.510 105.216 1.00 89.56 374 TYR A C 1
ATOM 2641 O O . TYR A 1 374 ? 140.960 148.054 106.217 1.00 89.99 374 TYR A O 1
ATOM 2650 N N . ILE A 1 375 ? 141.363 148.027 103.993 1.00 89.78 375 ILE A N 1
ATOM 2651 C CA . ILE A 1 375 ? 140.486 149.136 103.644 1.00 88.16 375 ILE A CA 1
ATOM 2652 C C . ILE A 1 375 ? 139.496 148.611 102.618 1.00 93.98 375 ILE A C 1
ATOM 2653 O O . ILE A 1 375 ? 139.901 148.118 101.556 1.00 100.15 375 ILE A O 1
ATOM 2658 N N . ILE A 1 376 ? 138.204 148.700 102.939 1.00 94.38 376 ILE A N 1
ATOM 2659 C CA . ILE A 1 376 ? 137.143 148.239 102.055 1.00 96.44 376 ILE A CA 1
ATOM 2660 C C . ILE A 1 376 ? 136.100 149.341 101.930 1.00 92.19 376 ILE A C 1
ATOM 2661 O O . ILE A 1 376 ? 136.088 150.307 102.693 1.00 100.96 376 ILE A O 1
ATOM 2666 N N . ASP A 1 377 ? 135.230 149.195 100.936 1.00 97.79 377 ASP A N 1
ATOM 2667 C CA . ASP A 1 377 ? 134.158 150.159 100.731 1.00 97.15 377 ASP A CA 1
ATOM 2668 C C . ASP A 1 377 ? 133.043 149.912 101.739 1.00 101.90 377 ASP A C 1
ATOM 2669 O O . ASP A 1 377 ? 132.579 148.780 101.899 1.00 113.76 377 ASP A O 1
ATOM 2674 N N . ALA A 1 378 ? 132.615 150.974 102.424 1.00 92.52 378 ALA A N 1
ATOM 2675 C CA . ALA A 1 378 ? 131.591 150.820 103.451 1.00 92.83 378 ALA A CA 1
ATOM 2676 C C . ALA A 1 378 ? 130.217 150.553 102.850 1.00 91.78 378 ALA A C 1
ATOM 2677 O O . ALA A 1 378 ? 129.413 149.830 103.447 1.00 92.04 378 ALA A O 1
ATOM 2679 N N . LYS A 1 379 ? 129.931 151.121 101.679 1.00 102.64 379 LYS A N 1
ATOM 2680 C CA . LYS A 1 379 ? 128.603 150.991 101.088 1.00 99.50 379 LYS A CA 1
ATOM 2681 C C . LYS A 1 379 ? 128.404 149.619 100.453 1.00 98.28 379 LYS A C 1
ATOM 2682 O O . LYS A 1 379 ? 127.511 148.862 100.849 1.00 101.01 379 LYS A O 1
ATOM 2688 N N . THR A 1 380 ? 129.228 149.282 99.462 1.00 96.00 380 THR A N 1
ATOM 2689 C CA . THR A 1 380 ? 129.056 148.050 98.703 1.00 96.34 380 THR A CA 1
ATOM 2690 C C . THR A 1 380 ? 129.889 146.889 99.229 1.00 101.44 380 THR A C 1
ATOM 2691 O O . THR A 1 380 ? 129.695 145.757 98.774 1.00 103.31 380 THR A O 1
ATOM 2695 N N . GLY A 1 381 ? 130.801 147.131 100.166 1.00 96.30 381 GLY A N 1
ATOM 2696 C CA . GLY A 1 381 ? 131.656 146.074 100.662 1.00 90.36 381 GLY A CA 1
ATOM 2697 C C . GLY A 1 381 ? 132.787 145.683 99.742 1.00 95.30 381 GLY A C 1
ATOM 2698 O O . GLY A 1 381 ? 133.446 144.669 99.994 1.00 93.79 381 GLY A O 1
ATOM 2699 N N . LYS A 1 382 ? 133.030 146.450 98.683 1.00 101.73 382 LYS A N 1
ATOM 2700 C CA . LYS A 1 382 ? 134.079 146.113 97.733 1.00 96.83 382 LYS A CA 1
ATOM 2701 C C . LYS A 1 382 ? 135.453 146.242 98.378 1.00 100.52 382 LYS A C 1
ATOM 2702 O O . LYS A 1 382 ? 135.733 147.202 99.101 1.00 104.64 382 LYS A O 1
ATOM 2708 N N . PHE A 1 383 ? 136.310 145.258 98.116 1.00 93.36 383 PHE A N 1
ATOM 2709 C CA . PHE A 1 383 ? 137.675 145.289 98.621 1.00 87.59 383 PHE A CA 1
ATOM 2710 C C . PHE A 1 383 ? 138.465 146.386 97.918 1.00 91.51 383 PHE A C 1
ATOM 2711 O O . PHE A 1 383 ? 138.459 146.477 96.687 1.00 88.81 383 PHE A O 1
ATOM 2719 N N . ILE A 1 384 ? 139.145 147.222 98.701 1.00 87.70 384 ILE A N 1
ATOM 2720 C CA . ILE A 1 384 ? 139.935 148.312 98.140 1.00 87.46 384 ILE A CA 1
ATOM 2721 C C . ILE A 1 384 ? 141.415 147.965 98.231 1.00 86.99 384 ILE A C 1
ATOM 2722 O O . ILE A 1 384 ? 142.109 147.900 97.210 1.00 88.64 384 ILE A O 1
ATOM 2727 N N . THR A 1 385 ? 141.910 147.737 99.445 1.00 89.65 385 THR A N 1
ATOM 2728 C CA . THR A 1 385 ? 143.321 147.413 99.611 1.00 91.42 385 THR A CA 1
ATOM 2729 C C . THR A 1 385 ? 143.528 146.666 100.920 1.00 94.77 385 THR A C 1
ATOM 2730 O O . THR A 1 385 ? 142.672 146.674 101.807 1.00 102.31 385 THR A O 1
ATOM 2734 N N . GLY A 1 386 ? 144.683 146.015 101.022 1.00 92.55 386 GLY A N 1
ATOM 2735 C CA . GLY A 1 386 ? 145.059 145.312 102.231 1.00 95.74 386 GLY A CA 1
ATOM 2736 C C . GLY A 1 386 ? 146.537 144.990 102.274 1.00 100.23 386 GLY A C 1
ATOM 2737 O O . GLY A 1 386 ? 147.087 144.443 101.314 1.00 102.02 386 GLY A O 1
ATOM 2738 N N . LYS A 1 387 ? 147.192 145.321 103.383 1.00 100.38 387 LYS A N 1
ATOM 2739 C CA . LYS A 1 387 ? 148.629 145.100 103.502 1.00 92.92 387 LYS A CA 1
ATOM 2740 C C . LYS A 1 387 ? 148.963 144.731 104.936 1.00 95.13 387 LYS A C 1
ATOM 2741 O O . LYS A 1 387 ? 148.300 145.206 105.861 1.00 97.60 387 LYS A O 1
ATOM 2747 N N . PRO A 1 388 ? 149.985 143.904 105.159 1.00 93.80 388 PRO A N 1
ATOM 2748 C CA . PRO A 1 388 ? 150.322 143.501 106.534 1.00 86.46 388 PRO A CA 1
ATOM 2749 C C . PRO A 1 388 ? 150.889 144.671 107.326 1.00 86.44 388 PRO A C 1
ATOM 2750 O O . PRO A 1 388 ? 151.870 145.295 106.918 1.00 95.85 388 PRO A O 1
ATOM 2754 N N . TYR A 1 389 ? 150.264 144.967 108.466 1.00 77.78 389 TYR A N 1
ATOM 2755 C CA . TYR A 1 389 ? 150.777 145.979 109.379 1.00 83.39 389 TYR A CA 1
ATOM 2756 C C . TYR A 1 389 ? 151.777 145.415 110.377 1.00 85.18 389 TYR A C 1
ATOM 2757 O O . TYR A 1 389 ? 152.403 146.186 111.111 1.00 88.62 389 TYR A O 1
ATOM 2766 N N . THR A 1 390 ? 151.937 144.096 110.418 1.00 90.14 390 THR A N 1
ATOM 2767 C CA . THR A 1 390 ? 152.936 143.443 111.249 1.00 82.26 390 THR A CA 1
ATOM 2768 C C . THR A 1 390 ? 153.451 142.232 110.483 1.00 92.27 390 THR A C 1
ATOM 2769 O O . THR A 1 390 ? 153.030 141.965 109.354 1.00 101.14 390 THR A O 1
ATOM 2773 N N . TYR A 1 391 ? 154.372 141.497 111.097 1.00 93.32 391 TYR A N 1
ATOM 2774 C CA . TYR A 1 391 ? 154.923 140.322 110.438 1.00 91.31 391 TYR A CA 1
ATOM 2775 C C . TYR A 1 391 ? 153.905 139.190 110.426 1.00 93.75 391 TYR A C 1
ATOM 2776 O O . TYR A 1 391 ? 153.280 138.889 111.446 1.00 101.50 391 TYR A O 1
ATOM 2785 N N . GLU A 1 392 ? 153.740 138.565 109.263 1.00 88.21 392 GLU A N 1
ATOM 2786 C CA . GLU A 1 392 ? 152.911 137.379 109.124 1.00 90.56 392 GLU A CA 1
ATOM 2787 C C . GLU A 1 392 ? 153.571 136.438 108.129 1.00 92.95 392 GLU A C 1
ATOM 2788 O O . GLU A 1 392 ? 154.044 136.871 107.075 1.00 94.14 392 GLU A O 1
ATOM 2794 N N . ASN A 1 393 ? 153.616 135.153 108.475 1.00 83.10 393 ASN A N 1
ATOM 2795 C CA . ASN A 1 393 ? 154.239 134.144 107.630 1.00 86.89 393 ASN A CA 1
ATOM 2796 C C . ASN A 1 393 ? 153.227 133.185 107.018 1.00 94.75 393 ASN A C 1
ATOM 2797 O O . ASN A 1 393 ? 153.625 132.211 106.371 1.00 96.38 393 ASN A O 1
ATOM 2802 N N . TRP A 1 394 ? 151.934 133.434 107.202 1.00 88.15 394 TRP A N 1
ATOM 2803 C CA . TRP A 1 394 ? 150.901 132.540 106.701 1.00 84.91 394 TRP A CA 1
ATOM 2804 C C . TRP A 1 394 ? 150.394 132.925 105.319 1.00 89.07 394 TRP A C 1
ATOM 2805 O O . TRP A 1 394 ? 149.576 132.193 104.752 1.00 97.47 394 TRP A O 1
ATOM 2816 N N . ALA A 1 395 ? 150.856 134.040 104.759 1.00 90.89 395 ALA A N 1
ATOM 2817 C CA . ALA A 1 395 ? 150.396 134.467 103.446 1.00 87.60 395 ALA A CA 1
ATOM 2818 C C . ALA A 1 395 ? 151.429 135.394 102.826 1.00 91.81 395 ALA A C 1
ATOM 2819 O O . ALA A 1 395 ? 152.089 136.166 103.526 1.00 97.93 395 ALA A O 1
ATOM 2821 N N . ASN A 1 396 ? 151.559 135.305 101.504 1.00 96.45 396 ASN A N 1
ATOM 2822 C CA . ASN A 1 396 ? 152.416 136.215 100.743 1.00 96.39 396 ASN A CA 1
ATOM 2823 C C . ASN A 1 396 ? 151.591 137.383 100.202 1.00 100.66 396 ASN A C 1
ATOM 2824 O O . ASN A 1 396 ? 151.433 137.577 98.998 1.00 103.56 396 ASN A O 1
ATOM 2829 N N . GLY A 1 397 ? 151.059 138.169 101.130 1.00 98.27 397 GLY A N 1
ATOM 2830 C CA . GLY A 1 397 ? 150.169 139.247 100.772 1.00 97.54 397 GLY A CA 1
ATOM 2831 C C . GLY A 1 397 ? 148.794 138.736 100.385 1.00 105.29 397 GLY A C 1
ATOM 2832 O O . GLY A 1 397 ? 148.429 137.580 100.613 1.00 114.77 397 GLY A O 1
ATOM 2833 N N . LEU A 1 398 ? 148.018 139.630 99.784 1.00 96.08 398 LEU A N 1
ATOM 2834 C CA . LEU A 1 398 ? 146.673 139.321 99.331 1.00 87.50 398 LEU A CA 1
ATOM 2835 C C . LEU A 1 398 ? 146.605 139.367 97.811 1.00 95.68 398 LEU A C 1
ATOM 2836 O O . LEU A 1 398 ? 147.472 139.937 97.143 1.00 100.10 398 LEU A O 1
ATOM 2841 N N . ASP A 1 399 ? 145.562 138.757 97.273 1.00 98.13 399 ASP A N 1
ATOM 2842 C CA . ASP A 1 399 ? 145.327 138.796 95.837 1.00 98.38 399 ASP A CA 1
ATOM 2843 C C . ASP A 1 399 ? 144.846 140.186 95.445 1.00 103.30 399 ASP A C 1
ATOM 2844 O O . ASP A 1 399 ? 143.818 140.642 95.962 1.00 102.80 399 ASP A O 1
ATOM 2849 N N . PRO A 1 400 ? 145.547 140.895 94.557 1.00 98.54 400 PRO A N 1
ATOM 2850 C CA . PRO A 1 400 ? 145.103 142.249 94.188 1.00 99.90 400 PRO A CA 1
ATOM 2851 C C . PRO A 1 400 ? 143.751 142.287 93.499 1.00 101.62 400 PRO A C 1
ATOM 2852 O O . PRO A 1 400 ? 143.127 143.355 93.459 1.00 101.64 400 PRO A O 1
ATOM 2856 N N . VAL A 1 401 ? 143.277 141.168 92.953 1.00 99.68 401 VAL A N 1
ATOM 2857 C CA . VAL A 1 401 ? 142.022 141.161 92.211 1.00 100.65 401 VAL A CA 1
ATOM 2858 C C . VAL A 1 401 ? 140.828 140.705 93.047 1.00 98.61 401 VAL A C 1
ATOM 2859 O O . VAL A 1 401 ? 139.681 140.978 92.661 1.00 102.18 401 VAL A O 1
ATOM 2863 N N . THR A 1 402 ? 141.055 140.025 94.172 1.00 103.12 402 THR A N 1
ATOM 2864 C CA . THR A 1 402 ? 139.951 139.538 94.991 1.00 105.23 402 THR A CA 1
ATOM 2865 C C . THR A 1 402 ? 140.104 139.951 96.448 1.00 104.23 402 THR A C 1
ATOM 2866 O O . THR A 1 402 ? 139.108 140.128 97.156 1.00 102.20 402 THR A O 1
ATOM 2870 N N . GLY A 1 403 ? 141.342 140.105 96.905 1.00 98.73 403 GLY A N 1
ATOM 2871 C CA . GLY A 1 403 ? 141.615 140.287 98.312 1.00 92.01 403 GLY A CA 1
ATOM 2872 C C . GLY A 1 403 ? 141.780 139.002 99.090 1.00 97.60 403 GLY A C 1
ATOM 2873 O O . GLY A 1 403 ? 142.036 139.058 100.299 1.00 100.97 403 GLY A O 1
ATOM 2874 N N . ARG A 1 404 ? 141.632 137.852 98.441 1.00 98.11 404 ARG A N 1
ATOM 2875 C CA . ARG A 1 404 ? 141.854 136.582 99.113 1.00 95.24 404 ARG A CA 1
ATOM 2876 C C . ARG A 1 404 ? 143.343 136.401 99.399 1.00 99.22 404 ARG A C 1
ATOM 2877 O O . ARG A 1 404 ? 144.181 136.703 98.543 1.00 103.44 404 ARG A O 1
ATOM 2885 N N . PRO A 1 405 ? 143.705 135.930 100.592 1.00 95.38 405 PRO A N 1
ATOM 2886 C CA . PRO A 1 405 ? 145.126 135.775 100.922 1.00 95.15 405 PRO A CA 1
ATOM 2887 C C . PRO A 1 405 ? 145.814 134.764 100.019 1.00 93.76 405 PRO A C 1
ATOM 2888 O O . PRO A 1 405 ? 145.216 133.780 99.578 1.00 99.15 405 PRO A O 1
ATOM 2892 N N . ASN A 1 406 ? 147.091 135.022 99.742 1.00 91.03 406 ASN A N 1
ATOM 2893 C CA . ASN A 1 406 ? 147.934 134.085 99.002 1.00 93.38 406 ASN A CA 1
ATOM 2894 C C . ASN A 1 406 ? 148.605 133.177 100.023 1.00 98.14 406 ASN A C 1
ATOM 2895 O O . ASN A 1 406 ? 149.726 133.427 100.466 1.00 107.76 406 ASN A O 1
ATOM 2900 N N . TYR A 1 407 ? 147.904 132.112 100.403 1.00 89.39 407 TYR A N 1
ATOM 2901 C CA . TYR A 1 407 ? 148.407 131.208 101.427 1.00 85.46 407 TYR A CA 1
ATOM 2902 C C . TYR A 1 407 ? 149.721 130.574 100.993 1.00 94.84 407 TYR A C 1
ATOM 2903 O O . TYR A 1 407 ? 149.896 130.201 99.830 1.00 100.43 407 TYR A O 1
ATOM 2912 N N . VAL A 1 408 ? 150.651 130.457 101.935 1.00 92.56 408 VAL A N 1
ATOM 2913 C CA . VAL A 1 408 ? 151.813 129.601 101.724 1.00 94.67 408 VAL A CA 1
ATOM 2914 C C . VAL A 1 408 ? 151.341 128.181 102.016 1.00 95.50 408 VAL A C 1
ATOM 2915 O O . VAL A 1 408 ? 150.522 127.978 102.925 1.00 95.20 408 VAL A O 1
ATOM 2919 N N . PRO A 1 409 ? 151.768 127.186 101.237 1.00 96.78 409 PRO A N 1
ATOM 2920 C CA . PRO A 1 409 ? 151.242 125.825 101.442 1.00 92.20 409 PRO A CA 1
ATOM 2921 C C . PRO A 1 409 ? 151.488 125.276 102.835 1.00 98.64 409 PRO A C 1
ATOM 2922 O O . PRO A 1 409 ? 150.653 124.522 103.348 1.00 104.86 409 PRO A O 1
ATOM 2926 N N . ASP A 1 410 ? 152.608 125.628 103.467 1.00 98.53 410 ASP A N 1
ATOM 2927 C CA . ASP A 1 410 ? 152.915 125.106 104.792 1.00 91.16 410 ASP A CA 1
ATOM 2928 C C . ASP A 1 410 ? 152.087 125.754 105.892 1.00 91.96 410 ASP A C 1
ATOM 2929 O O . ASP A 1 410 ? 151.975 125.180 106.980 1.00 96.71 410 ASP A O 1
ATOM 2934 N N . ALA A 1 411 ? 151.510 126.931 105.639 1.00 88.34 411 ALA A N 1
ATOM 2935 C CA . ALA A 1 411 ? 150.677 127.576 106.648 1.00 87.25 411 ALA A CA 1
ATOM 2936 C C . ALA A 1 411 ? 149.418 126.771 106.927 1.00 92.27 411 ALA A C 1
ATOM 2937 O O . ALA A 1 411 ? 148.930 126.758 108.063 1.00 101.85 411 ALA A O 1
ATOM 2939 N N . LEU A 1 412 ? 148.878 126.101 105.912 1.00 91.08 412 LEU A N 1
ATOM 2940 C CA . LEU A 1 412 ? 147.743 125.213 106.111 1.00 86.82 412 LEU A CA 1
ATOM 2941 C C . LEU A 1 412 ? 148.219 123.939 106.792 1.00 88.66 412 LEU A C 1
ATOM 2942 O O . LEU A 1 412 ? 148.230 122.865 106.182 1.00 93.20 412 LEU A O 1
ATOM 2947 N N . TRP A 1 413 ? 148.623 124.061 108.060 1.00 91.14 413 TRP A N 1
ATOM 2948 C CA . TRP A 1 413 ? 149.157 122.921 108.797 1.00 91.00 413 TRP A CA 1
ATOM 2949 C C . TRP A 1 413 ? 148.148 121.791 108.886 1.00 96.32 413 TRP A C 1
ATOM 2950 O O . TRP A 1 413 ? 148.530 120.617 108.954 1.00 103.59 413 TRP A O 1
ATOM 2961 N N . THR A 1 414 ? 146.860 122.126 108.899 1.00 94.73 414 THR A N 1
ATOM 2962 C CA . THR A 1 414 ? 145.829 121.105 109.019 1.00 89.70 414 THR A CA 1
ATOM 2963 C C . THR A 1 414 ? 145.816 120.193 107.798 1.00 91.12 414 THR A C 1
ATOM 2964 O O . THR A 1 414 ? 145.635 118.977 107.921 1.00 99.88 414 THR A O 1
ATOM 2968 N N . LEU A 1 415 ? 146.000 120.767 106.607 1.00 88.61 415 LEU A N 1
ATOM 2969 C CA . LEU A 1 415 ? 146.056 119.967 105.388 1.00 89.26 415 LEU A CA 1
ATOM 2970 C C . LEU A 1 415 ? 147.385 119.232 105.250 1.00 93.55 415 LEU A C 1
ATOM 2971 O O . LEU A 1 415 ? 147.410 118.072 104.829 1.00 97.59 415 LEU A O 1
ATOM 2976 N N . THR A 1 416 ? 148.497 119.888 105.589 1.00 98.14 416 THR A N 1
ATOM 2977 C CA . THR A 1 416 ? 149.803 119.250 105.455 1.00 97.72 416 THR A CA 1
ATOM 2978 C C . THR A 1 416 ? 150.055 118.215 106.542 1.00 100.66 416 THR A C 1
ATOM 2979 O O . THR A 1 416 ? 150.844 117.287 106.335 1.00 100.54 416 THR A O 1
ATOM 2983 N N . GLY A 1 417 ? 149.406 118.353 107.695 1.00 98.29 417 GLY A N 1
ATOM 2984 C CA . GLY A 1 417 ? 149.654 117.449 108.800 1.00 94.17 417 GLY A CA 1
ATOM 2985 C C . GLY A 1 417 ? 151.042 117.555 109.389 1.00 101.58 417 GLY A C 1
ATOM 2986 O O . GLY A 1 417 ? 151.606 116.544 109.818 1.00 105.65 417 GLY A O 1
ATOM 2987 N N . LYS A 1 418 ? 151.609 118.756 109.421 1.00 104.87 418 LYS A N 1
ATOM 2988 C CA . LYS A 1 418 ? 152.923 119.010 109.984 1.00 100.87 418 LYS A CA 1
ATOM 2989 C C . LYS A 1 418 ? 152.859 120.227 110.894 1.00 105.84 418 LYS A C 1
ATOM 2990 O O . LYS A 1 418 ? 152.043 121.127 110.673 1.00 109.12 418 LYS A O 1
ATOM 2996 N N . PRO A 1 419 ? 153.695 120.275 111.931 1.00 95.84 419 PRO A N 1
ATOM 2997 C CA . PRO A 1 419 ? 153.677 121.432 112.834 1.00 93.76 419 PRO A CA 1
ATOM 2998 C C . PRO A 1 419 ? 154.035 122.716 112.102 1.00 92.21 419 PRO A C 1
ATOM 2999 O O . PRO A 1 419 ? 154.884 122.729 111.208 1.00 94.25 419 PRO A O 1
ATOM 3003 N N . TRP A 1 420 ? 153.375 123.805 112.491 1.00 85.86 420 TRP A N 1
ATOM 3004 C CA . TRP A 1 420 ? 153.563 125.104 111.860 1.00 91.20 420 TRP A CA 1
ATOM 3005 C C . TRP A 1 420 ? 153.789 126.160 112.930 1.00 94.88 420 TRP A C 1
ATOM 3006 O O . TRP A 1 420 ? 152.981 126.292 113.852 1.00 94.81 420 TRP A O 1
ATOM 3017 N N . LEU A 1 421 ? 154.878 126.913 112.805 1.00 86.67 421 LEU A N 1
ATOM 3018 C CA . LEU A 1 421 ? 155.164 128.013 113.723 1.00 86.93 421 LEU A CA 1
ATOM 3019 C C . LEU A 1 421 ? 154.502 129.259 113.150 1.00 89.65 421 LEU A C 1
ATOM 3020 O O . LEU A 1 421 ? 155.074 129.946 112.300 1.00 89.93 421 LEU A O 1
ATOM 3025 N N . GLY A 1 422 ? 153.288 129.552 113.614 1.00 88.51 422 GLY A N 1
ATOM 3026 C CA . GLY A 1 422 ? 152.503 130.634 113.059 1.00 85.73 422 GLY A CA 1
ATOM 3027 C C . GLY A 1 422 ? 152.711 131.940 113.797 1.00 89.08 422 GLY A C 1
ATOM 3028 O O . GLY A 1 422 ? 152.627 131.995 115.029 1.00 95.20 422 GLY A O 1
ATOM 3029 N N . ILE A 1 423 ? 153.003 132.986 113.031 1.00 89.97 423 ILE A N 1
ATOM 3030 C CA . ILE A 1 423 ? 153.013 134.368 113.487 1.00 90.00 423 ILE A CA 1
ATOM 3031 C C . ILE A 1 423 ? 152.056 135.137 112.583 1.00 85.72 423 ILE A C 1
ATOM 3032 O O . ILE A 1 423 ? 152.243 135.154 111.364 1.00 92.35 423 ILE A O 1
ATOM 3037 N N . PRO A 1 424 ? 151.015 135.783 113.118 1.00 85.78 424 PRO A N 1
ATOM 3038 C CA . PRO A 1 424 ? 150.636 135.885 114.534 1.00 88.60 424 PRO A CA 1
ATOM 3039 C C . PRO A 1 424 ? 150.061 134.583 115.075 1.00 86.40 424 PRO A C 1
ATOM 3040 O O . PRO A 1 424 ? 149.554 133.759 114.322 1.00 96.24 424 PRO A O 1
ATOM 3044 N N . GLY A 1 425 ? 150.131 134.373 116.384 1.00 77.18 425 GLY A N 1
ATOM 3045 C CA . GLY A 1 425 ? 149.579 133.188 117.002 1.00 76.51 425 GLY A CA 1
ATOM 3046 C C . GLY A 1 425 ? 148.081 133.302 117.189 1.00 87.57 425 GLY A C 1
ATOM 3047 O O . GLY A 1 425 ? 147.402 134.107 116.548 1.00 92.05 425 GLY A O 1
ATOM 3048 N N . GLU A 1 426 ? 147.558 132.470 118.091 1.00 96.84 426 GLU A N 1
ATOM 3049 C CA . GLU A 1 426 ? 146.122 132.458 118.345 1.00 91.87 426 GLU A CA 1
ATOM 3050 C C . GLU A 1 426 ? 145.625 133.765 118.949 1.00 93.58 426 GLU A C 1
ATOM 3051 O O . GLU A 1 426 ? 144.424 134.046 118.877 1.00 94.49 426 GLU A O 1
ATOM 3057 N N . LEU A 1 427 ? 146.510 134.566 119.539 1.00 86.16 427 LEU A N 1
ATOM 3058 C CA . LEU A 1 427 ? 146.126 135.869 120.062 1.00 80.32 427 LEU A CA 1
ATOM 3059 C C . LEU A 1 427 ? 146.186 136.968 119.010 1.00 86.52 427 LEU A C 1
ATOM 3060 O O . LEU A 1 427 ? 145.710 138.078 119.270 1.00 89.56 427 LEU A O 1
ATOM 3065 N N . GLY A 1 428 ? 146.756 136.688 117.840 1.00 91.77 428 GLY A N 1
ATOM 3066 C CA . GLY A 1 428 ? 146.754 137.628 116.736 1.00 82.49 428 GLY A CA 1
ATOM 3067 C C . GLY A 1 428 ? 147.636 138.842 116.936 1.00 90.29 428 GLY A C 1
ATOM 3068 O O . GLY A 1 428 ? 148.107 139.103 118.046 1.00 100.82 428 GLY A O 1
ATOM 3069 N N . GLY A 1 429 ? 147.872 139.591 115.858 1.00 88.77 429 GLY A N 1
ATOM 3070 C CA . GLY A 1 429 ? 148.594 140.845 115.972 1.00 76.86 429 GLY A CA 1
ATOM 3071 C C . GLY A 1 429 ? 147.787 141.950 116.616 1.00 79.19 429 GLY A C 1
ATOM 3072 O O . GLY A 1 429 ? 148.368 142.899 117.151 1.00 85.59 429 GLY A O 1
ATOM 3073 N N . HIS A 1 430 ? 146.462 141.847 116.575 1.00 88.91 430 HIS A N 1
ATOM 3074 C CA . HIS A 1 430 ? 145.571 142.780 117.242 1.00 87.52 430 HIS A CA 1
ATOM 3075 C C . HIS A 1 430 ? 144.498 141.987 117.972 1.00 94.17 430 HIS A C 1
ATOM 3076 O O . HIS A 1 430 ? 144.143 140.877 117.570 1.00 102.28 430 HIS A O 1
ATOM 3083 N N . ASN A 1 431 ? 143.984 142.567 119.049 1.00 91.03 431 ASN A N 1
ATOM 3084 C CA . ASN A 1 431 ? 143.037 141.884 119.922 1.00 88.55 431 ASN A CA 1
ATOM 3085 C C . ASN A 1 431 ? 141.978 142.898 120.339 1.00 92.62 431 ASN A C 1
ATOM 3086 O O . ASN A 1 431 ? 141.801 143.942 119.702 1.00 100.93 431 ASN A O 1
ATOM 3091 N N . PHE A 1 432 ? 141.250 142.585 121.414 1.00 96.03 432 PHE A N 1
ATOM 3092 C CA . PHE A 1 432 ? 140.156 143.440 121.861 1.00 101.42 432 PHE A CA 1
ATOM 3093 C C . PHE A 1 432 ? 140.619 144.846 122.219 1.00 99.83 432 PHE A C 1
ATOM 3094 O O . PHE A 1 432 ? 139.781 145.746 122.336 1.00 93.51 432 PHE A O 1
ATOM 3102 N N . ALA A 1 433 ? 141.922 145.050 122.418 1.00 98.19 433 ALA A N 1
ATOM 3103 C CA . ALA A 1 433 ? 142.439 146.381 122.707 1.00 91.24 433 ALA A CA 1
ATOM 3104 C C . ALA A 1 433 ? 142.046 147.354 121.604 1.00 93.74 433 ALA A C 1
ATOM 3105 O O . ALA A 1 433 ? 142.207 147.066 120.415 1.00 99.20 433 ALA A O 1
ATOM 3107 N N . ALA A 1 434 ? 141.529 148.510 122.006 1.00 90.76 434 ALA A N 1
ATOM 3108 C CA . ALA A 1 434 ? 140.956 149.459 121.066 1.00 81.65 434 ALA A CA 1
ATOM 3109 C C . ALA A 1 434 ? 142.038 150.225 120.316 1.00 89.32 434 ALA A C 1
ATOM 3110 O O . ALA A 1 434 ? 143.118 150.502 120.846 1.00 97.49 434 ALA A O 1
ATOM 3112 N N . MET A 1 435 ? 141.732 150.568 119.070 1.00 86.67 435 MET A N 1
ATOM 3113 C CA . MET A 1 435 ? 142.585 151.406 118.242 1.00 84.14 435 MET A CA 1
ATOM 3114 C C . MET A 1 435 ? 141.871 152.719 117.954 1.00 86.50 435 MET A C 1
ATOM 3115 O O . MET A 1 435 ? 140.640 152.770 117.878 1.00 99.42 435 MET A O 1
ATOM 3120 N N . ALA A 1 436 ? 142.647 153.788 117.805 1.00 86.91 436 ALA A N 1
ATOM 3121 C CA . ALA A 1 436 ? 142.088 155.129 117.702 1.00 86.72 436 ALA A CA 1
ATOM 3122 C C . ALA A 1 436 ? 142.416 155.741 116.347 1.00 90.24 436 ALA A C 1
ATOM 3123 O O . ALA A 1 436 ? 143.231 155.223 115.586 1.00 97.35 436 ALA A O 1
ATOM 3125 N N . TYR A 1 437 ? 141.764 156.864 116.051 1.00 80.59 437 TYR A N 1
ATOM 3126 C CA . TYR A 1 437 ? 141.987 157.599 114.814 1.00 81.57 437 TYR A CA 1
ATOM 3127 C C . TYR A 1 437 ? 142.133 159.080 115.117 1.00 92.26 437 TYR A C 1
ATOM 3128 O O . TYR A 1 437 ? 141.466 159.610 116.009 1.00 105.00 437 TYR A O 1
ATOM 3137 N N . SER A 1 438 ? 143.008 159.742 114.370 1.00 90.31 438 SER A N 1
ATOM 3138 C CA . SER A 1 438 ? 143.197 161.187 114.476 1.00 88.60 438 SER A CA 1
ATOM 3139 C C . SER A 1 438 ? 143.020 161.809 113.099 1.00 98.94 438 SER A C 1
ATOM 3140 O O . SER A 1 438 ? 143.842 161.544 112.195 1.00 105.64 438 SER A O 1
ATOM 3143 N N . PRO A 1 439 ? 141.965 162.605 112.886 1.00 99.91 439 PRO A N 1
ATOM 3144 C CA . PRO A 1 439 ? 141.839 163.336 111.618 1.00 97.27 439 PRO A CA 1
ATOM 3145 C C . PRO A 1 439 ? 142.772 164.527 111.509 1.00 99.42 439 PRO A C 1
ATOM 3146 O O . PRO A 1 439 ? 143.025 164.989 110.389 1.00 102.87 439 PRO A O 1
ATOM 3150 N N . LYS A 1 440 ? 143.276 165.048 112.630 1.00 99.96 440 LYS A N 1
ATOM 3151 C CA . LYS A 1 440 ? 144.297 166.087 112.562 1.00 98.45 440 LYS A CA 1
ATOM 3152 C C . LYS A 1 440 ? 145.570 165.555 111.921 1.00 98.82 440 LYS A C 1
ATOM 3153 O O . LYS A 1 440 ? 146.182 166.226 111.082 1.00 97.48 440 LYS A O 1
ATOM 3159 N N . THR A 1 441 ? 145.983 164.347 112.303 1.00 92.47 441 THR A N 1
ATOM 3160 C CA . THR A 1 441 ? 147.138 163.692 111.710 1.00 96.47 441 THR A CA 1
ATOM 3161 C C . THR A 1 441 ? 146.758 162.630 110.689 1.00 95.42 441 THR A C 1
ATOM 3162 O O . THR A 1 441 ? 147.650 162.081 110.034 1.00 100.78 441 THR A O 1
ATOM 3166 N N . LYS A 1 442 ? 145.463 162.336 110.536 1.00 94.60 442 LYS A N 1
ATOM 3167 C CA . LYS A 1 442 ? 144.981 161.320 109.599 1.00 93.77 442 LYS A CA 1
ATOM 3168 C C . LYS A 1 442 ? 145.656 159.974 109.844 1.00 95.86 442 LYS A C 1
ATOM 3169 O O . LYS A 1 442 ? 146.030 159.268 108.906 1.00 103.40 442 LYS A O 1
ATOM 3175 N N . LEU A 1 443 ? 145.816 159.610 111.113 1.00 88.55 443 LEU A N 1
ATOM 3176 C CA . LEU A 1 443 ? 146.566 158.415 111.476 1.00 88.41 443 LEU A CA 1
ATOM 3177 C C . LEU A 1 443 ? 145.716 157.486 112.329 1.00 90.42 443 LEU A C 1
ATOM 3178 O O . LEU A 1 443 ? 144.895 157.933 113.134 1.00 102.42 443 LEU A O 1
ATOM 3183 N N . VAL A 1 444 ? 145.925 156.183 112.155 1.00 82.43 444 VAL A N 1
ATOM 3184 C CA . VAL A 1 444 ? 145.228 155.161 112.928 1.00 88.49 444 VAL A CA 1
ATOM 3185 C C . VAL A 1 444 ? 146.234 154.526 113.877 1.00 88.36 444 VAL A C 1
ATOM 3186 O O . VAL A 1 444 ? 147.192 153.882 113.438 1.00 91.77 444 VAL A O 1
ATOM 3190 N N . TYR A 1 445 ? 146.013 154.696 115.174 1.00 77.97 445 TYR A N 1
ATOM 3191 C CA . TYR A 1 445 ? 146.920 154.183 116.191 1.00 81.52 445 TYR A CA 1
ATOM 3192 C C . TYR A 1 445 ? 146.429 152.818 116.656 1.00 81.88 445 TYR A C 1
ATOM 3193 O O . TYR A 1 445 ? 145.329 152.704 117.211 1.00 93.50 445 TYR A O 1
ATOM 3202 N N . ILE A 1 446 ? 147.247 151.794 116.431 1.00 79.01 446 ILE A N 1
ATOM 3203 C CA . ILE A 1 446 ? 146.891 150.403 116.671 1.00 83.90 446 ILE A CA 1
ATOM 3204 C C . ILE A 1 446 ? 147.857 149.829 117.702 1.00 85.59 446 ILE A C 1
ATOM 3205 O O . ILE A 1 446 ? 149.075 149.894 117.508 1.00 95.34 446 ILE A O 1
ATOM 3210 N N . PRO A 1 447 ? 147.373 149.263 118.808 1.00 86.60 447 PRO A N 1
ATOM 3211 C CA . PRO A 1 447 ? 148.249 148.514 119.718 1.00 92.05 447 PRO A CA 1
ATOM 3212 C C . PRO A 1 447 ? 148.452 147.094 119.211 1.00 92.41 447 PRO A C 1
ATOM 3213 O O . PRO A 1 447 ? 147.536 146.267 119.248 1.00 94.76 447 PRO A O 1
ATOM 3217 N N . ALA A 1 448 ? 149.660 146.807 118.738 1.00 83.06 448 ALA A N 1
ATOM 3218 C CA . ALA A 1 448 ? 149.972 145.537 118.105 1.00 85.88 448 ALA A CA 1
ATOM 3219 C C . ALA A 1 448 ? 150.889 144.700 118.989 1.00 90.18 448 ALA A C 1
ATOM 3220 O O . ALA A 1 448 ? 151.627 145.216 119.835 1.00 96.88 448 ALA A O 1
ATOM 3222 N N . GLN A 1 449 ? 150.836 143.389 118.766 1.00 87.77 449 GLN A N 1
ATOM 3223 C CA . GLN A 1 449 ? 151.583 142.425 119.557 1.00 79.70 449 GLN A CA 1
ATOM 3224 C C . GLN A 1 449 ? 152.097 141.319 118.647 1.00 85.46 449 GLN A C 1
ATOM 3225 O O . GLN A 1 449 ? 151.651 141.166 117.508 1.00 90.11 449 GLN A O 1
ATOM 3231 N N . GLN A 1 450 ? 153.050 140.546 119.166 1.00 90.67 450 GLN A N 1
ATOM 3232 C CA . GLN A 1 450 ? 153.620 139.415 118.440 1.00 88.86 450 GLN A CA 1
ATOM 3233 C C . GLN A 1 450 ? 153.848 138.282 119.430 1.00 92.16 450 GLN A C 1
ATOM 3234 O O . GLN A 1 450 ? 154.789 138.335 120.232 1.00 93.28 450 GLN A O 1
ATOM 3240 N N . ILE A 1 451 ? 152.975 137.277 119.378 1.00 89.94 451 ILE A N 1
ATOM 3241 C CA . ILE A 1 451 ? 153.044 136.078 120.211 1.00 89.73 451 ILE A CA 1
ATOM 3242 C C . ILE A 1 451 ? 152.857 134.858 119.315 1.00 90.24 451 ILE A C 1
ATOM 3243 O O . ILE A 1 451 ? 151.714 134.492 119.006 1.00 97.08 451 ILE A O 1
ATOM 3248 N N . PRO A 1 452 ? 153.928 134.200 118.879 1.00 85.72 452 PRO A N 1
ATOM 3249 C CA . PRO A 1 452 ? 153.780 133.068 117.957 1.00 91.31 452 PRO A CA 1
ATOM 3250 C C . PRO A 1 452 ? 153.168 131.854 118.638 1.00 92.51 452 PRO A C 1
ATOM 3251 O O . PRO A 1 452 ? 153.170 131.724 119.864 1.00 95.10 452 PRO A O 1
ATOM 3255 N N . LEU A 1 453 ? 152.634 130.949 117.816 1.00 84.21 453 LEU A N 1
ATOM 3256 C CA . LEU A 1 453 ? 152.058 129.715 118.336 1.00 76.91 453 LEU A CA 1
ATOM 3257 C C . LEU A 1 453 ? 152.427 128.543 117.439 1.00 84.78 453 LEU A C 1
ATOM 3258 O O . LEU A 1 453 ? 152.470 128.679 116.215 1.00 96.14 453 LEU A O 1
ATOM 3263 N N . LEU A 1 454 ? 152.681 127.389 118.049 1.00 89.46 454 LEU A N 1
ATOM 3264 C CA . LEU A 1 454 ? 152.945 126.165 117.305 1.00 83.24 454 LEU A CA 1
ATOM 3265 C C . LEU A 1 454 ? 151.637 125.405 117.112 1.00 91.16 454 LEU A C 1
ATOM 3266 O O . LEU A 1 454 ? 151.016 124.970 118.087 1.00 92.92 454 LEU A O 1
ATOM 3271 N N . TYR A 1 455 ? 151.227 125.246 115.858 1.00 91.17 455 TYR A N 1
ATOM 3272 C CA . TYR A 1 455 ? 149.992 124.562 115.502 1.00 77.84 455 TYR A CA 1
ATOM 3273 C C . TYR A 1 455 ? 150.308 123.142 115.051 1.00 90.47 455 TYR A C 1
ATOM 3274 O O . TYR A 1 455 ? 151.165 122.937 114.185 1.00 98.46 455 TYR A O 1
ATOM 3283 N N . ASP A 1 456 ? 149.615 122.171 115.640 1.00 88.32 456 ASP A N 1
ATOM 3284 C CA . ASP A 1 456 ? 149.730 120.777 115.238 1.00 90.07 456 ASP A CA 1
ATOM 3285 C C . ASP A 1 456 ? 148.428 120.071 115.580 1.00 97.25 456 ASP A C 1
ATOM 3286 O O . ASP A 1 456 ? 147.830 120.337 116.624 1.00 98.36 456 ASP A O 1
ATOM 3291 N N . GLY A 1 457 ? 148.005 119.163 114.704 1.00 100.11 457 GLY A N 1
ATOM 3292 C CA . GLY A 1 457 ? 146.709 118.533 114.869 1.00 92.37 457 GLY A CA 1
ATOM 3293 C C . GLY A 1 457 ? 146.653 117.618 116.077 1.00 94.18 457 GLY A C 1
ATOM 3294 O O . GLY A 1 457 ? 147.659 117.067 116.525 1.00 99.28 457 GLY A O 1
ATOM 3295 N N . GLN A 1 458 ? 145.445 117.462 116.612 1.00 93.14 458 GLN A N 1
ATOM 3296 C CA . GLN A 1 458 ? 145.230 116.580 117.751 1.00 89.86 458 GLN A CA 1
ATOM 3297 C C . GLN A 1 458 ? 145.396 115.127 117.325 1.00 93.36 458 GLN A C 1
ATOM 3298 O O . GLN A 1 458 ? 144.843 114.701 116.307 1.00 100.48 458 GLN A O 1
ATOM 3304 N N . LYS A 1 459 ? 146.160 114.368 118.105 1.00 93.88 459 LYS A N 1
ATOM 3305 C CA . LYS A 1 459 ? 146.464 112.991 117.741 1.00 95.28 459 LYS A CA 1
ATOM 3306 C C . LYS A 1 459 ? 145.239 112.102 117.910 1.00 100.51 459 LYS A C 1
ATOM 3307 O O . LYS A 1 459 ? 144.473 112.244 118.866 1.00 101.38 459 LYS A O 1
ATOM 3313 N N . GLY A 1 460 ? 145.062 111.174 116.972 1.00 103.71 460 GLY A N 1
ATOM 3314 C CA . GLY A 1 460 ? 143.953 110.246 117.022 1.00 100.45 460 GLY A CA 1
ATOM 3315 C C . GLY A 1 460 ? 142.643 110.770 116.484 1.00 106.43 460 GLY A C 1
ATOM 3316 O O . GLY A 1 460 ? 141.627 110.073 116.588 1.00 108.50 460 GLY A O 1
ATOM 3317 N N . GLY A 1 461 ? 142.627 111.970 115.910 1.00 95.05 461 GLY A N 1
ATOM 3318 C CA . GLY A 1 461 ? 141.399 112.555 115.415 1.00 90.02 461 GLY A CA 1
ATOM 3319 C C . GLY A 1 461 ? 140.747 113.476 116.425 1.00 97.40 461 GLY A C 1
ATOM 3320 O O . GLY A 1 461 ? 141.187 113.629 117.568 1.00 101.27 461 GLY A O 1
ATOM 3321 N N . PHE A 1 462 ? 139.666 114.109 115.980 1.00 87.74 462 PHE A N 1
ATOM 3322 C CA . PHE A 1 462 ? 138.953 115.052 116.830 1.00 82.78 462 PHE A CA 1
ATOM 3323 C C . PHE A 1 462 ? 138.289 114.335 117.997 1.00 91.93 462 PHE A C 1
ATOM 3324 O O . PHE A 1 462 ? 137.710 113.257 117.839 1.00 94.01 462 PHE A O 1
ATOM 3332 N N . LYS A 1 463 ? 138.377 114.945 119.178 1.00 97.58 463 LYS A N 1
ATOM 3333 C CA . LYS A 1 463 ? 137.728 114.411 120.373 1.00 88.58 463 LYS A CA 1
ATOM 3334 C C . LYS A 1 463 ? 137.278 115.604 121.210 1.00 90.33 463 LYS A C 1
ATOM 3335 O O . LYS A 1 463 ? 138.098 116.246 121.872 1.00 90.62 463 LYS A O 1
ATOM 3341 N N . ALA A 1 464 ? 135.983 115.899 121.164 1.00 94.53 464 ALA A N 1
ATOM 3342 C CA . ALA A 1 464 ? 135.434 117.020 121.913 1.00 91.47 464 ALA A CA 1
ATOM 3343 C C . ALA A 1 464 ? 135.275 116.640 123.378 1.00 96.71 464 ALA A C 1
ATOM 3344 O O . ALA A 1 464 ? 134.786 115.553 123.699 1.00 99.17 464 ALA A O 1
ATOM 3346 N N . TYR A 1 465 ? 135.693 117.537 124.264 1.00 100.92 465 TYR A N 1
ATOM 3347 C CA . TYR A 1 465 ? 135.594 117.336 125.701 1.00 95.19 465 TYR A CA 1
ATOM 3348 C C . TYR A 1 465 ? 134.609 118.329 126.297 1.00 99.96 465 TYR A C 1
ATOM 3349 O O . TYR A 1 465 ? 134.603 119.508 125.932 1.00 105.06 465 TYR A O 1
ATOM 3358 N N . HIS A 1 466 ? 133.771 117.844 127.209 1.00 105.06 466 HIS A N 1
ATOM 3359 C CA . HIS A 1 466 ? 132.970 118.743 128.024 1.00 102.73 466 HIS A CA 1
ATOM 3360 C C . HIS A 1 466 ? 133.894 119.616 128.862 1.00 105.63 466 HIS A C 1
ATOM 3361 O O . HIS A 1 466 ? 134.941 119.162 129.329 1.00 109.27 466 HIS A O 1
ATOM 3368 N N . ASP A 1 467 ? 133.505 120.879 129.033 1.00 96.10 467 ASP A N 1
ATOM 3369 C CA . ASP A 1 467 ? 134.257 121.885 129.793 1.00 102.19 467 ASP A CA 1
ATOM 3370 C C . ASP A 1 467 ? 135.756 121.832 129.491 1.00 102.69 467 ASP A C 1
ATOM 3371 O O . ASP A 1 467 ? 136.601 121.741 130.384 1.00 97.04 467 ASP A O 1
ATOM 3376 N N . ALA A 1 468 ? 136.083 121.905 128.202 1.00 102.63 468 ALA A N 1
ATOM 3377 C CA . ALA A 1 468 ? 137.467 122.002 127.761 1.00 90.32 468 ALA A CA 1
ATOM 3378 C C . ALA A 1 468 ? 137.511 122.666 126.393 1.00 95.78 468 ALA A C 1
ATOM 3379 O O . ALA A 1 468 ? 136.519 122.686 125.659 1.00 97.22 468 ALA A O 1
ATOM 3381 N N . TRP A 1 469 ? 138.679 123.207 126.053 1.00 89.24 469 TRP A N 1
ATOM 3382 C CA . TRP A 1 469 ? 138.878 123.844 124.755 1.00 83.59 469 TRP A CA 1
ATOM 3383 C C . TRP A 1 469 ? 138.919 122.778 123.669 1.00 93.14 469 TRP A C 1
ATOM 3384 O O . TRP A 1 469 ? 139.845 121.962 123.625 1.00 99.43 469 TRP A O 1
ATOM 3395 N N . ASN A 1 470 ? 137.922 122.780 122.793 1.00 87.86 470 ASN A N 1
ATOM 3396 C CA . ASN A 1 470 ? 137.868 121.838 121.676 1.00 83.25 470 ASN A CA 1
ATOM 3397 C C . ASN A 1 470 ? 138.401 122.488 120.401 1.00 87.61 470 ASN A C 1
ATOM 3398 O O . ASN A 1 470 ? 137.690 122.671 119.415 1.00 95.71 470 ASN A O 1
ATOM 3403 N N . LEU A 1 471 ? 139.685 122.845 120.439 1.00 88.80 471 LEU A N 1
ATOM 3404 C CA . LEU A 1 471 ? 140.328 123.462 119.286 1.00 88.60 471 LEU A CA 1
ATOM 3405 C C . LEU A 1 471 ? 140.726 122.451 118.222 1.00 92.99 471 LEU A C 1
ATOM 3406 O O . LEU A 1 471 ? 140.941 122.838 117.069 1.00 94.29 471 LEU A O 1
ATOM 3411 N N . GLY A 1 472 ? 140.827 121.173 118.576 1.00 94.55 472 GLY A N 1
ATOM 3412 C CA . GLY A 1 472 ? 141.229 120.166 117.619 1.00 88.71 472 GLY A CA 1
ATOM 3413 C C . GLY A 1 472 ? 142.706 120.127 117.312 1.00 92.26 472 GLY A C 1
ATOM 3414 O O . GLY A 1 472 ? 143.099 119.537 116.302 1.00 94.67 472 GLY A O 1
ATOM 3415 N N . LEU A 1 473 ? 143.542 120.736 118.148 1.00 93.76 473 LEU A N 1
ATOM 3416 C CA . LEU A 1 473 ? 144.980 120.731 117.941 1.00 98.05 473 LEU A CA 1
ATOM 3417 C C . LEU A 1 473 ? 145.680 120.043 119.106 1.00 94.69 473 LEU A C 1
ATOM 3418 O O . LEU A 1 473 ? 145.093 119.809 120.165 1.00 93.77 473 LEU A O 1
ATOM 3423 N N . ASP A 1 474 ? 146.952 119.716 118.889 1.00 100.12 474 ASP A N 1
ATOM 3424 C CA . ASP A 1 474 ? 147.737 118.999 119.886 1.00 96.66 474 ASP A CA 1
ATOM 3425 C C . ASP A 1 474 ? 148.084 119.926 121.043 1.00 98.02 474 ASP A C 1
ATOM 3426 O O . ASP A 1 474 ? 148.761 120.942 120.853 1.00 105.44 474 ASP A O 1
ATOM 3431 N N . MET A 1 475 ? 147.627 119.575 122.243 1.00 95.73 475 MET A N 1
ATOM 3432 C CA . MET A 1 475 ? 147.916 120.364 123.432 1.00 94.30 475 MET A CA 1
ATOM 3433 C C . MET A 1 475 ? 149.254 120.014 124.066 1.00 101.43 475 MET A C 1
ATOM 3434 O O . MET A 1 475 ? 149.684 120.710 124.992 1.00 104.70 475 MET A O 1
ATOM 3439 N N . ASN A 1 476 ? 149.916 118.954 123.601 1.00 99.07 476 ASN A N 1
ATOM 3440 C CA . ASN A 1 476 ? 151.269 118.662 124.060 1.00 94.97 476 ASN A CA 1
ATOM 3441 C C . ASN A 1 476 ? 152.287 119.589 123.408 1.00 100.77 476 ASN A C 1
ATOM 3442 O O . ASN A 1 476 ? 153.263 119.994 124.048 1.00 104.44 476 ASN A O 1
ATOM 3447 N N . LYS A 1 477 ? 152.073 119.933 122.136 1.00 98.37 477 LYS A N 1
ATOM 3448 C CA . LYS A 1 477 ? 153.054 120.725 121.402 1.00 99.28 477 LYS A CA 1
ATOM 3449 C C . LYS A 1 477 ? 153.071 122.173 121.875 1.00 100.92 477 LYS A C 1
ATOM 3450 O O . LYS A 1 477 ? 154.130 122.811 121.896 1.00 102.17 477 LYS A O 1
ATOM 3456 N N . ILE A 1 478 ? 151.910 122.714 122.250 1.00 100.30 478 ILE A N 1
ATOM 3457 C CA . ILE A 1 478 ? 151.869 124.087 122.738 1.00 102.98 478 ILE A CA 1
ATOM 3458 C C . ILE A 1 478 ? 152.471 124.162 124.138 1.00 110.16 478 ILE A C 1
ATOM 3459 O O . ILE A 1 478 ? 152.515 123.180 124.889 1.00 116.10 478 ILE A O 1
ATOM 3464 N N . GLY A 1 479 ? 152.952 125.345 124.485 1.00 99.68 479 GLY A N 1
ATOM 3465 C CA . GLY A 1 479 ? 153.534 125.545 125.803 1.00 102.07 479 GLY A CA 1
ATOM 3466 C C . GLY A 1 479 ? 155.034 125.338 125.816 1.00 103.94 479 GLY A C 1
ATOM 3467 O O . GLY A 1 479 ? 155.604 124.612 125.002 1.00 97.78 479 GLY A O 1
ATOM 3468 N N . LEU A 1 480 ? 155.686 125.993 126.772 1.00 107.32 480 LEU A N 1
ATOM 3469 C CA . LEU A 1 480 ? 157.129 125.935 126.935 1.00 103.62 480 LEU A CA 1
ATOM 3470 C C . LEU A 1 480 ? 157.487 125.228 128.236 1.00 105.88 480 LEU A C 1
ATOM 3471 O O . LEU A 1 480 ? 156.662 125.083 129.141 1.00 104.59 480 LEU A O 1
ATOM 3476 N N . PHE A 1 481 ? 158.740 124.790 128.318 1.00 104.75 481 PHE A N 1
ATOM 3477 C CA . PHE A 1 481 ? 159.253 124.067 129.470 1.00 101.95 481 PHE A CA 1
ATOM 3478 C C . PHE A 1 481 ? 160.463 124.791 130.045 1.00 105.83 481 PHE A C 1
ATOM 3479 O O . PHE A 1 481 ? 161.114 125.593 129.370 1.00 103.36 481 PHE A O 1
ATOM 3487 N N . ASP A 1 482 ? 160.758 124.497 131.311 1.00 116.32 482 ASP A N 1
ATOM 3488 C CA . ASP A 1 482 ? 161.874 125.107 132.022 1.00 115.24 482 ASP A CA 1
ATOM 3489 C C . ASP A 1 482 ? 162.981 124.108 132.341 1.00 119.71 482 ASP A C 1
ATOM 3490 O O . ASP A 1 482 ? 163.855 124.400 133.162 1.00 115.98 482 ASP A O 1
ATOM 3495 N N . ASP A 1 483 ? 162.965 122.938 131.709 1.00 132.74 483 ASP A N 1
ATOM 3496 C CA . ASP A 1 483 ? 163.962 121.912 131.983 1.00 128.07 483 ASP A CA 1
ATOM 3497 C C . ASP A 1 483 ? 165.248 122.227 131.218 1.00 127.60 483 ASP A C 1
ATOM 3498 O O . ASP A 1 483 ? 165.400 123.294 130.617 1.00 127.76 483 ASP A O 1
ATOM 3503 N N . ASN A 1 484 ? 166.193 121.289 131.231 1.00 130.10 484 ASN A N 1
ATOM 3504 C CA . ASN A 1 484 ? 167.498 121.478 130.614 1.00 130.35 484 ASN A CA 1
ATOM 3505 C C . ASN A 1 484 ? 167.609 120.818 129.246 1.00 131.37 484 ASN A C 1
ATOM 3506 O O . ASN A 1 484 ? 168.714 120.729 128.703 1.00 132.52 484 ASN A O 1
ATOM 3511 N N . ASP A 1 485 ? 166.502 120.347 128.685 1.00 122.77 485 ASP A N 1
ATOM 3512 C CA . ASP A 1 485 ? 166.538 119.749 127.359 1.00 120.15 485 ASP A CA 1
ATOM 3513 C C . ASP A 1 485 ? 166.962 120.799 126.336 1.00 125.96 485 ASP A C 1
ATOM 3514 O O . ASP A 1 485 ? 166.387 121.896 126.310 1.00 130.56 485 ASP A O 1
ATOM 3519 N N . PRO A 1 486 ? 167.962 120.517 125.496 1.00 124.32 486 PRO A N 1
ATOM 3520 C CA . PRO A 1 486 ? 168.386 121.525 124.508 1.00 123.26 486 PRO A CA 1
ATOM 3521 C C . PRO A 1 486 ? 167.272 121.953 123.568 1.00 120.29 486 PRO A C 1
ATOM 3522 O O . PRO A 1 486 ? 167.209 123.129 123.189 1.00 122.14 486 PRO A O 1
ATOM 3526 N N . GLU A 1 487 ? 166.386 121.031 123.186 1.00 118.10 487 GLU A N 1
ATOM 3527 C CA . GLU A 1 487 ? 165.255 121.401 122.341 1.00 120.25 487 GLU A CA 1
ATOM 3528 C C . GLU A 1 487 ? 164.338 122.385 123.058 1.00 122.52 487 GLU A C 1
ATOM 3529 O O . GLU A 1 487 ? 163.920 123.396 122.482 1.00 127.46 487 GLU A O 1
ATOM 3535 N N . HIS A 1 488 ? 164.026 122.109 124.326 1.00 108.83 488 HIS A N 1
ATOM 3536 C CA . HIS A 1 488 ? 163.167 123.005 125.092 1.00 109.02 488 HIS A CA 1
ATOM 3537 C C . HIS A 1 488 ? 163.838 124.353 125.321 1.00 111.74 488 HIS A C 1
ATOM 3538 O O . HIS A 1 488 ? 163.184 125.401 125.248 1.00 115.40 488 HIS A O 1
ATOM 3545 N N . VAL A 1 489 ? 165.143 124.344 125.599 1.00 105.03 489 VAL A N 1
ATOM 3546 C CA . VAL A 1 489 ? 165.873 125.590 125.809 1.00 104.91 489 VAL A CA 1
ATOM 3547 C C . VAL A 1 489 ? 165.845 126.437 124.544 1.00 106.59 489 VAL A C 1
ATOM 3548 O O . VAL A 1 489 ? 165.582 127.645 124.587 1.00 111.51 489 VAL A O 1
ATOM 3552 N N . ALA A 1 490 ? 166.105 125.810 123.394 1.00 94.00 490 ALA A N 1
ATOM 3553 C CA . ALA A 1 490 ? 166.081 126.539 122.131 1.00 89.01 490 ALA A CA 1
ATOM 3554 C C . ALA A 1 490 ? 164.688 127.075 121.826 1.00 98.41 490 ALA A C 1
ATOM 3555 O O . ALA A 1 490 ? 164.541 128.212 121.361 1.00 108.64 490 ALA A O 1
ATOM 3557 N N . ALA A 1 491 ? 163.652 126.271 122.080 1.00 96.76 491 ALA A N 1
ATOM 3558 C CA . ALA A 1 491 ? 162.288 126.716 121.814 1.00 92.19 491 ALA A CA 1
ATOM 3559 C C . ALA A 1 491 ? 161.924 127.918 122.676 1.00 96.89 491 ALA A C 1
ATOM 3560 O O . ALA A 1 491 ? 161.355 128.900 122.184 1.00 105.31 491 ALA A O 1
ATOM 3562 N N . LYS A 1 492 ? 162.255 127.863 123.969 1.00 93.31 492 LYS A N 1
ATOM 3563 C CA . LYS A 1 492 ? 161.957 128.988 124.849 1.00 93.26 492 LYS A CA 1
ATOM 3564 C C . LYS A 1 492 ? 162.748 130.227 124.451 1.00 95.69 492 LYS A C 1
ATOM 3565 O O . LYS A 1 492 ? 162.217 131.345 124.479 1.00 106.59 492 LYS A O 1
ATOM 3571 N N . LYS A 1 493 ? 164.021 130.052 124.081 1.00 99.07 493 LYS A N 1
ATOM 3572 C CA . LYS A 1 493 ? 164.828 131.195 123.670 1.00 97.46 493 LYS A CA 1
ATOM 3573 C C . LYS A 1 493 ? 164.254 131.852 122.422 1.00 100.70 493 LYS A C 1
ATOM 3574 O O . LYS A 1 493 ? 164.155 133.082 122.351 1.00 107.70 493 LYS A O 1
ATOM 3580 N N . ASP A 1 494 ? 163.847 131.049 121.435 1.00 100.28 494 ASP A N 1
ATOM 3581 C CA . ASP A 1 494 ? 163.249 131.614 120.229 1.00 102.21 494 ASP A CA 1
ATOM 3582 C C . ASP A 1 494 ? 161.934 132.321 120.540 1.00 100.89 494 ASP A C 1
ATOM 3583 O O . ASP A 1 494 ? 161.678 133.425 120.037 1.00 106.45 494 ASP A O 1
ATOM 3588 N N . PHE A 1 495 ? 161.093 131.706 121.379 1.00 85.24 495 PHE A N 1
ATOM 3589 C CA . PHE A 1 495 ? 159.817 132.322 121.724 1.00 89.90 495 PHE A CA 1
ATOM 3590 C C . PHE A 1 495 ? 160.023 133.664 122.411 1.00 91.42 495 PHE A C 1
ATOM 3591 O O . PHE A 1 495 ? 159.326 134.639 122.106 1.00 96.78 495 PHE A O 1
ATOM 3599 N N . LEU A 1 496 ? 160.975 133.737 123.343 1.00 94.42 496 LEU A N 1
ATOM 3600 C CA . LEU A 1 496 ? 161.275 135.016 123.977 1.00 91.12 496 LEU A CA 1
ATOM 3601 C C . LEU A 1 496 ? 161.881 135.999 122.986 1.00 92.95 496 LEU A C 1
ATOM 3602 O O . LEU A 1 496 ? 161.695 137.213 123.127 1.00 93.71 496 LEU A O 1
ATOM 3607 N N . LYS A 1 497 ? 162.611 135.498 121.987 1.00 103.41 497 LYS A N 1
ATOM 3608 C CA . LYS A 1 497 ? 163.190 136.377 120.978 1.00 99.42 497 LYS A CA 1
ATOM 3609 C C . LYS A 1 497 ? 162.113 137.064 120.148 1.00 104.96 497 LYS A C 1
ATOM 3610 O O . LYS A 1 497 ? 162.226 138.256 119.841 1.00 103.51 497 LYS A O 1
ATOM 3616 N N . VAL A 1 498 ? 161.062 136.335 119.774 1.00 109.25 498 VAL A N 1
ATOM 3617 C CA . VAL A 1 498 ? 160.086 136.892 118.838 1.00 97.98 498 VAL A CA 1
ATOM 3618 C C . VAL A 1 498 ? 158.764 137.231 119.521 1.00 95.35 498 VAL A C 1
ATOM 3619 O O . VAL A 1 498 ? 157.707 137.217 118.881 1.00 109.17 498 VAL A O 1
ATOM 3623 N N . LEU A 1 499 ? 158.808 137.548 120.811 1.00 80.53 499 LEU A N 1
ATOM 3624 C CA . LEU A 1 499 ? 157.630 137.974 121.562 1.00 88.27 499 LEU A CA 1
ATOM 3625 C C . LEU A 1 499 ? 157.739 139.471 121.819 1.00 91.42 499 LEU A C 1
ATOM 3626 O O . LEU A 1 499 ? 158.650 139.914 122.526 1.00 93.92 499 LEU A O 1
ATOM 3631 N N . LYS A 1 500 ? 156.814 140.249 121.256 1.00 96.28 500 LYS A N 1
ATOM 3632 C CA . LYS A 1 500 ? 156.989 141.698 121.249 1.00 85.96 500 LYS A CA 1
ATOM 3633 C C . LYS A 1 500 ? 155.653 142.408 121.414 1.00 91.45 500 LYS A C 1
ATOM 3634 O O . LYS A 1 500 ? 154.586 141.820 121.235 1.00 101.00 500 LYS A O 1
ATOM 3640 N N . GLY A 1 501 ? 155.735 143.696 121.747 1.00 84.20 501 GLY A N 1
ATOM 3641 C CA . GLY A 1 501 ? 154.571 144.559 121.831 1.00 80.61 501 GLY A CA 1
ATOM 3642 C C . GLY A 1 501 ? 154.891 146.001 121.483 1.00 86.42 501 GLY A C 1
ATOM 3643 O O . GLY A 1 501 ? 155.956 146.510 121.848 1.00 92.36 501 GLY A O 1
ATOM 3644 N N . TRP A 1 502 ? 153.989 146.680 120.779 1.00 86.25 502 TRP A N 1
ATOM 3645 C CA . TRP A 1 502 ? 154.258 148.049 120.360 1.00 84.51 502 TRP A CA 1
ATOM 3646 C C . TRP A 1 502 ? 152.947 148.715 119.963 1.00 92.49 502 TRP A C 1
ATOM 3647 O O . TRP A 1 502 ? 151.874 148.111 120.023 1.00 98.15 502 TRP A O 1
ATOM 3658 N N . THR A 1 503 ? 153.046 149.984 119.577 1.00 88.43 503 THR A N 1
ATOM 3659 C CA . THR A 1 503 ? 151.923 150.756 119.062 1.00 87.92 503 THR A CA 1
ATOM 3660 C C . THR A 1 503 ? 152.348 151.390 117.748 1.00 87.55 503 THR A C 1
ATOM 3661 O O . THR A 1 503 ? 153.379 152.064 117.691 1.00 94.21 503 THR A O 1
ATOM 3665 N N . VAL A 1 504 ? 151.558 151.184 116.698 1.00 83.14 504 VAL A N 1
ATOM 3666 C CA . VAL A 1 504 ? 151.915 151.619 115.353 1.00 85.04 504 VAL A CA 1
ATOM 3667 C C . VAL A 1 504 ? 150.929 152.688 114.901 1.00 87.50 504 VAL A C 1
ATOM 3668 O O . VAL A 1 504 ? 149.714 152.536 115.080 1.00 98.34 504 VAL A O 1
ATOM 3672 N N . ALA A 1 505 ? 151.452 153.775 114.332 1.00 80.16 505 ALA A N 1
ATOM 3673 C CA . ALA A 1 505 ? 150.626 154.835 113.758 1.00 77.32 505 ALA A CA 1
ATOM 3674 C C . ALA A 1 505 ? 150.529 154.582 112.258 1.00 91.67 505 ALA A C 1
ATOM 3675 O O . ALA A 1 505 ? 151.300 155.119 111.464 1.00 96.58 505 ALA A O 1
ATOM 3677 N N . TRP A 1 506 ? 149.571 153.744 111.875 1.00 98.01 506 TRP A N 1
ATOM 3678 C CA . TRP A 1 506 ? 149.351 153.427 110.474 1.00 88.77 506 TRP A CA 1
ATOM 3679 C C . TRP A 1 506 ? 148.819 154.640 109.723 1.00 91.45 506 TRP A C 1
ATOM 3680 O O . TRP A 1 506 ? 148.001 155.407 110.241 1.00 95.53 506 TRP A O 1
ATOM 3691 N N . ASP A 1 507 ? 149.290 154.807 108.489 1.00 97.50 507 ASP A N 1
ATOM 3692 C CA . ASP A 1 507 ? 148.805 155.850 107.592 1.00 95.14 507 ASP A CA 1
ATOM 3693 C C . ASP A 1 507 ? 148.014 155.187 106.474 1.00 100.35 507 ASP A C 1
ATOM 3694 O O . ASP A 1 507 ? 148.610 154.639 105.535 1.00 103.96 507 ASP A O 1
ATOM 3699 N N . PRO A 1 508 ? 146.680 155.199 106.529 1.00 97.79 508 PRO A N 1
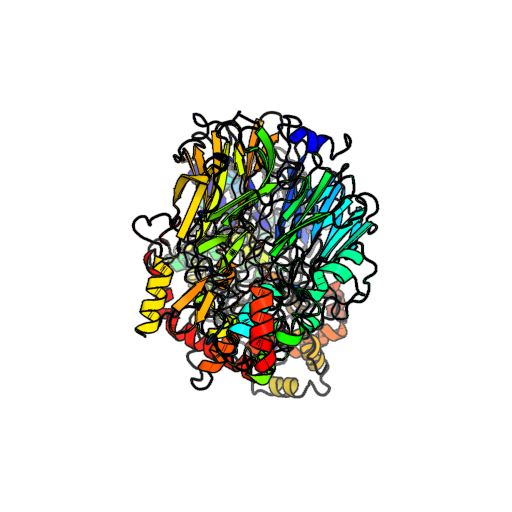ATOM 3700 C CA . PRO A 1 508 ? 145.897 154.486 105.508 1.00 92.34 508 PRO A CA 1
ATOM 3701 C C . PRO A 1 508 ? 146.121 154.993 104.094 1.00 94.86 508 PRO A C 1
ATOM 3702 O O . PRO A 1 508 ? 146.041 154.203 103.146 1.00 100.38 508 PRO A O 1
ATOM 3706 N N . GLU A 1 509 ? 146.390 156.289 103.920 1.00 110.12 509 GLU A N 1
ATOM 3707 C CA . GLU A 1 509 ? 146.626 156.820 102.581 1.00 108.75 509 GLU A CA 1
ATOM 3708 C C . GLU A 1 509 ? 147.870 156.206 101.953 1.00 111.99 509 GLU A C 1
ATOM 3709 O O . GLU A 1 509 ? 147.876 155.877 100.761 1.00 116.16 509 GLU A O 1
ATOM 3715 N N . LYS A 1 510 ? 148.935 156.048 102.735 1.00 105.61 510 LYS A N 1
ATOM 3716 C CA . LYS A 1 510 ? 150.163 155.431 102.253 1.00 101.68 510 LYS A CA 1
ATOM 3717 C C . LYS A 1 510 ? 150.232 153.939 102.544 1.00 108.60 510 LYS A C 1
ATOM 3718 O O . LYS A 1 510 ? 151.073 153.251 101.954 1.00 108.08 510 LYS A O 1
ATOM 3724 N N . MET A 1 511 ? 149.369 153.432 103.425 1.00 107.57 511 MET A N 1
ATOM 3725 C CA . MET A 1 511 ? 149.402 152.036 103.864 1.00 96.18 511 MET A CA 1
ATOM 3726 C C . MET A 1 511 ? 150.787 151.664 104.385 1.00 102.90 511 MET A C 1
ATOM 3727 O O . MET A 1 511 ? 151.311 150.582 104.114 1.00 105.44 511 MET A O 1
ATOM 3732 N N . ALA A 1 512 ? 151.385 152.581 105.138 1.00 97.01 512 ALA A N 1
ATOM 3733 C CA . ALA A 1 512 ? 152.696 152.406 105.737 1.00 94.63 512 ALA A CA 1
ATOM 3734 C C . ALA A 1 512 ? 152.670 152.971 107.148 1.00 96.52 512 ALA A C 1
ATOM 3735 O O . ALA A 1 512 ? 151.886 153.882 107.438 1.00 100.71 512 ALA A O 1
ATOM 3737 N N . PRO A 1 513 ? 153.506 152.450 108.046 1.00 100.83 513 PRO A N 1
ATOM 3738 C CA . PRO A 1 513 ? 153.537 152.983 109.414 1.00 100.21 513 PRO A CA 1
ATOM 3739 C C . PRO A 1 513 ? 154.240 154.332 109.463 1.00 97.72 513 PRO A C 1
ATOM 3740 O O . PRO A 1 513 ? 155.368 154.478 108.988 1.00 96.90 513 PRO A O 1
ATOM 3744 N N . ALA A 1 514 ? 153.559 155.324 110.040 1.00 95.86 514 ALA A N 1
ATOM 3745 C CA . ALA A 1 514 ? 154.170 156.639 110.203 1.00 93.61 514 ALA A CA 1
ATOM 3746 C C . ALA A 1 514 ? 155.242 156.613 111.285 1.00 99.70 514 ALA A C 1
ATOM 3747 O O . ALA A 1 514 ? 156.341 157.148 111.097 1.00 101.83 514 ALA A O 1
ATOM 3749 N N . PHE A 1 515 ? 154.942 155.992 112.422 1.00 98.16 515 PHE A N 1
ATOM 3750 C CA . PHE A 1 515 ? 155.918 155.826 113.491 1.00 93.69 515 PHE A CA 1
ATOM 3751 C C . PHE A 1 515 ? 155.455 154.697 114.401 1.00 96.58 515 PHE A C 1
ATOM 3752 O O . PHE A 1 515 ? 154.350 154.165 114.259 1.00 105.19 515 PHE A O 1
ATOM 3760 N N . THR A 1 516 ? 156.328 154.328 115.336 1.00 95.50 516 THR A N 1
ATOM 3761 C CA . THR A 1 516 ? 156.045 153.254 116.274 1.00 97.61 516 THR A CA 1
ATOM 3762 C C . THR A 1 516 ? 156.537 153.636 117.662 1.00 99.75 516 THR A C 1
ATOM 3763 O O . THR A 1 516 ? 157.483 154.412 117.815 1.00 101.86 516 THR A O 1
ATOM 3767 N N . ILE A 1 517 ? 155.873 153.079 118.669 1.00 96.04 517 ILE A N 1
ATOM 3768 C CA . ILE A 1 517 ? 156.270 153.197 120.066 1.00 94.70 517 ILE A CA 1
ATOM 3769 C C . ILE A 1 517 ? 156.479 151.780 120.576 1.00 95.39 517 ILE A C 1
ATOM 3770 O O . ILE A 1 517 ? 155.525 150.998 120.654 1.00 103.44 517 ILE A O 1
ATOM 3775 N N . ASN A 1 518 ? 157.718 151.446 120.920 1.00 92.12 518 ASN A N 1
ATOM 3776 C CA . ASN A 1 518 ? 158.047 150.100 121.357 1.00 93.05 518 ASN A CA 1
ATOM 3777 C C . ASN A 1 518 ? 157.659 149.902 122.820 1.00 99.00 518 ASN A C 1
ATOM 3778 O O . ASN A 1 518 ? 157.558 150.856 123.595 1.00 106.04 518 ASN A O 1
ATOM 3783 N N . HIS A 1 519 ? 157.445 148.642 123.198 1.00 87.65 519 HIS A N 1
ATOM 3784 C CA . HIS A 1 519 ? 157.175 148.290 124.581 1.00 87.73 519 HIS A CA 1
ATOM 3785 C C . HIS A 1 519 ? 157.957 147.031 124.918 1.00 94.72 519 HIS A C 1
ATOM 3786 O O . HIS A 1 519 ? 158.502 146.358 124.040 1.00 93.26 519 HIS A O 1
ATOM 3793 N N . LYS A 1 520 ? 158.012 146.715 126.212 1.00 96.97 520 LYS A N 1
ATOM 3794 C CA . LYS A 1 520 ? 158.737 145.526 126.643 1.00 96.00 520 LYS A CA 1
ATOM 3795 C C . LYS A 1 520 ? 158.027 144.251 126.204 1.00 94.41 520 LYS A C 1
ATOM 3796 O O . LYS A 1 520 ? 158.680 143.266 125.840 1.00 92.83 520 LYS A O 1
ATOM 3802 N N . GLY A 1 521 ? 156.696 144.248 126.223 1.00 78.34 521 GLY A N 1
ATOM 3803 C CA . GLY A 1 521 ? 155.945 143.058 125.903 1.00 74.05 521 GLY A CA 1
ATOM 3804 C C . GLY A 1 521 ? 154.542 143.340 125.407 1.00 83.26 521 GLY A C 1
ATOM 3805 O O . GLY A 1 521 ? 154.116 144.492 125.280 1.00 88.18 521 GLY A O 1
ATOM 3806 N N . PRO A 1 522 ? 153.794 142.276 125.112 1.00 97.07 522 PRO A N 1
ATOM 3807 C CA . PRO A 1 522 ? 152.443 142.443 124.561 1.00 94.15 522 PRO A CA 1
ATOM 3808 C C . PRO A 1 522 ? 151.376 142.665 125.620 1.00 93.59 522 PRO A C 1
ATOM 3809 O O . PRO A 1 522 ? 151.683 142.835 126.805 1.00 94.53 522 PRO A O 1
ATOM 3813 N N . TRP A 1 523 ? 150.113 142.677 125.182 1.00 86.40 523 TRP A N 1
ATOM 3814 C CA . TRP A 1 523 ? 148.945 142.763 126.063 1.00 84.12 523 TRP A CA 1
ATOM 3815 C C . TRP A 1 523 ? 148.897 144.098 126.809 1.00 91.41 523 TRP A C 1
ATOM 3816 O O . TRP A 1 523 ? 148.774 144.144 128.033 1.00 91.91 523 TRP A O 1
ATOM 3827 N N . ASN A 1 524 ? 148.986 145.189 126.056 1.00 91.76 524 ASN A N 1
ATOM 3828 C CA . ASN A 1 524 ? 148.817 146.526 126.596 1.00 80.44 524 ASN A CA 1
ATOM 3829 C C . ASN A 1 524 ? 147.383 146.996 126.363 1.00 88.19 524 ASN A C 1
ATOM 3830 O O . ASN A 1 524 ? 146.579 146.329 125.708 1.00 95.44 524 ASN A O 1
ATOM 3835 N N . GLY A 1 525 ? 147.060 148.165 126.910 1.00 89.83 525 GLY A N 1
ATOM 3836 C CA . GLY A 1 525 ? 145.722 148.705 126.808 1.00 86.70 525 GLY A CA 1
ATOM 3837 C C . GLY A 1 525 ? 145.447 149.346 125.462 1.00 86.67 525 GLY A C 1
ATOM 3838 O O . GLY A 1 525 ? 146.303 149.435 124.583 1.00 97.00 525 GLY A O 1
ATOM 3839 N N . GLY A 1 526 ? 144.207 149.807 125.308 1.00 83.90 526 GLY A N 1
ATOM 3840 C CA . GLY A 1 526 ? 143.778 150.443 124.083 1.00 85.43 526 GLY A CA 1
ATOM 3841 C C . GLY A 1 526 ? 144.289 151.864 123.956 1.00 88.69 526 GLY A C 1
ATOM 3842 O O . GLY A 1 526 ? 144.963 152.405 124.832 1.00 99.85 526 GLY A O 1
ATOM 3843 N N . LEU A 1 527 ? 143.947 152.481 122.830 1.00 78.28 527 LEU A N 1
ATOM 3844 C CA . LEU A 1 527 ? 144.411 153.817 122.490 1.00 79.33 527 LEU A CA 1
ATOM 3845 C C . LEU A 1 527 ? 143.260 154.812 122.544 1.00 84.91 527 LEU A C 1
ATOM 3846 O O . LEU A 1 527 ? 142.112 154.478 122.240 1.00 91.47 527 LEU A O 1
ATOM 3851 N N . LEU A 1 528 ? 143.580 156.041 122.941 1.00 87.72 528 LEU A N 1
ATOM 3852 C CA . LEU A 1 528 ? 142.635 157.148 122.882 1.00 82.47 528 LEU A CA 1
ATOM 3853 C C . LEU A 1 528 ? 143.313 158.347 122.238 1.00 86.16 528 LEU A C 1
ATOM 3854 O O . LEU A 1 528 ? 144.448 158.680 122.581 1.00 90.03 528 LEU A O 1
ATOM 3859 N N . ALA A 1 529 ? 142.617 158.996 121.309 1.00 91.66 529 ALA A N 1
ATOM 3860 C CA . ALA A 1 529 ? 143.145 160.154 120.603 1.00 86.68 529 ALA A CA 1
ATOM 3861 C C . ALA A 1 529 ? 142.250 161.360 120.846 1.00 92.13 529 ALA A C 1
ATOM 3862 O O . ALA A 1 529 ? 141.022 161.251 120.807 1.00 103.49 529 ALA A O 1
ATOM 3864 N N . THR A 1 530 ? 142.870 162.506 121.103 1.00 81.17 530 THR A N 1
ATOM 3865 C CA . THR A 1 530 ? 142.163 163.754 121.358 1.00 80.33 530 THR A CA 1
ATOM 3866 C C . THR A 1 530 ? 142.610 164.814 120.356 1.00 85.84 530 THR A C 1
ATOM 3867 O O . THR A 1 530 ? 143.509 164.596 119.541 1.00 90.24 530 THR A O 1
ATOM 3871 N N . ALA A 1 531 ? 141.969 165.979 120.431 1.00 89.40 531 ALA A N 1
ATOM 3872 C CA . ALA A 1 531 ? 142.275 167.091 119.541 1.00 80.96 531 ALA A CA 1
ATOM 3873 C C . ALA A 1 531 ? 143.473 167.907 120.003 1.00 90.42 531 ALA A C 1
ATOM 3874 O O . ALA A 1 531 ? 143.853 168.862 119.316 1.00 100.26 531 ALA A O 1
ATOM 3876 N N . GLY A 1 532 ? 144.070 167.564 121.140 1.00 95.64 532 GLY A N 1
ATOM 3877 C CA . GLY A 1 532 ? 145.271 168.231 121.598 1.00 91.44 532 GLY A CA 1
ATOM 3878 C C . GLY A 1 532 ? 146.522 167.549 121.087 1.00 96.65 532 GLY A C 1
ATOM 3879 O O . GLY A 1 532 ? 147.619 167.774 121.608 1.00 104.37 532 GLY A O 1
ATOM 3880 N N . ASN A 1 533 ? 146.359 166.707 120.065 1.00 94.93 533 ASN A N 1
ATOM 3881 C CA . ASN A 1 533 ? 147.460 165.957 119.459 1.00 89.92 533 ASN A CA 1
ATOM 3882 C C . ASN A 1 533 ? 148.164 165.074 120.486 1.00 99.29 533 ASN A C 1
ATOM 3883 O O . ASN A 1 533 ? 149.386 164.923 120.470 1.00 102.03 533 ASN A O 1
ATOM 3888 N N . VAL A 1 534 ? 147.383 164.478 121.383 1.00 91.32 534 VAL A N 1
ATOM 3889 C CA . VAL A 1 534 ? 147.898 163.608 122.433 1.00 84.08 534 VAL A CA 1
ATOM 3890 C C . VAL A 1 534 ? 147.146 162.287 122.378 1.00 90.56 534 VAL A C 1
ATOM 3891 O O . VAL A 1 534 ? 145.920 162.268 122.229 1.00 97.51 534 VAL A O 1
ATOM 3895 N N . ILE A 1 535 ? 147.880 161.182 122.491 1.00 90.18 535 ILE A N 1
ATOM 3896 C CA . ILE A 1 535 ? 147.290 159.849 122.528 1.00 87.21 535 ILE A CA 1
ATOM 3897 C C . ILE A 1 535 ? 147.605 159.205 123.872 1.00 88.32 535 ILE A C 1
ATOM 3898 O O . ILE A 1 535 ? 148.742 159.259 124.352 1.00 89.47 535 ILE A O 1
ATOM 3903 N N . PHE A 1 536 ? 146.589 158.605 124.478 1.00 86.12 536 PHE A N 1
ATOM 3904 C CA . PHE A 1 536 ? 146.689 157.990 125.794 1.00 80.30 536 PHE A CA 1
ATOM 3905 C C . PHE A 1 536 ? 146.600 156.476 125.667 1.00 85.99 536 PHE A C 1
ATOM 3906 O O . PHE A 1 536 ? 145.822 155.957 124.856 1.00 95.10 536 PHE A O 1
ATOM 3914 N N . GLN A 1 537 ? 147.394 155.774 126.475 1.00 91.98 537 GLN A N 1
ATOM 3915 C CA . GLN A 1 537 ? 147.397 154.317 126.464 1.00 89.42 537 GLN A CA 1
ATOM 3916 C C . GLN A 1 537 ? 147.921 153.794 127.795 1.00 83.24 537 GLN A C 1
ATOM 3917 O O . GLN A 1 537 ? 148.834 154.376 128.380 1.00 87.81 537 GLN A O 1
ATOM 3923 N N . GLY A 1 538 ? 147.347 152.685 128.257 1.00 82.05 538 GLY A N 1
ATOM 3924 C CA . GLY A 1 538 ? 147.825 152.009 129.450 1.00 84.94 538 GLY A CA 1
ATOM 3925 C C . GLY A 1 538 ? 148.673 150.808 129.074 1.00 90.24 538 GLY A C 1
ATOM 3926 O O . GLY A 1 538 ? 148.292 150.009 128.217 1.00 103.82 538 GLY A O 1
ATOM 3927 N N . LEU A 1 539 ? 149.824 150.692 129.725 1.00 87.76 539 LEU A N 1
ATOM 3928 C CA . LEU A 1 539 ? 150.785 149.643 129.420 1.00 89.56 539 LEU A CA 1
ATOM 3929 C C . LEU A 1 539 ? 150.603 148.446 130.346 1.00 91.61 539 LEU A C 1
ATOM 3930 O O . LEU A 1 539 ? 149.947 148.524 131.387 1.00 95.31 539 LEU A O 1
ATOM 3935 N N . ALA A 1 540 ? 151.205 147.325 129.947 1.00 94.00 540 ALA A N 1
ATOM 3936 C CA . ALA A 1 540 ? 151.110 146.083 130.703 1.00 90.22 540 ALA A CA 1
ATOM 3937 C C . ALA A 1 540 ? 152.015 146.056 131.926 1.00 97.21 540 ALA A C 1
ATOM 3938 O O . ALA A 1 540 ? 151.884 145.145 132.750 1.00 100.38 540 ALA A O 1
ATOM 3940 N N . ASN A 1 541 ? 152.931 147.010 132.061 1.00 96.66 541 ASN A N 1
ATOM 3941 C CA . ASN A 1 541 ? 153.771 147.105 133.246 1.00 91.72 541 ASN A CA 1
ATOM 3942 C C . ASN A 1 541 ? 153.129 147.926 134.355 1.00 97.69 541 ASN A C 1
ATOM 3943 O O . ASN A 1 541 ? 153.734 148.083 135.420 1.00 99.73 541 ASN A O 1
ATOM 3948 N N . GLY A 1 542 ? 151.930 148.449 134.132 1.00 94.54 542 GLY A N 1
ATOM 3949 C CA . GLY A 1 542 ? 151.240 149.238 135.126 1.00 92.74 542 GLY A CA 1
ATOM 3950 C C . GLY A 1 542 ? 151.342 150.737 134.965 1.00 92.29 542 GLY A C 1
ATOM 3951 O O . GLY A 1 542 ? 151.012 151.461 135.910 1.00 99.41 542 GLY A O 1
ATOM 3952 N N . GLU A 1 543 ? 151.781 151.226 133.809 1.00 95.59 543 GLU A N 1
ATOM 3953 C CA . GLU A 1 543 ? 151.980 152.650 133.583 1.00 92.60 543 GLU A CA 1
ATOM 3954 C C . GLU A 1 543 ? 150.924 153.184 132.625 1.00 96.56 543 GLU A C 1
ATOM 3955 O O . GLU A 1 543 ? 150.656 152.576 131.584 1.00 104.47 543 GLU A O 1
ATOM 3961 N N . PHE A 1 544 ? 150.331 154.317 132.986 1.00 90.28 544 PHE A N 1
ATOM 3962 C CA . PHE A 1 544 ? 149.476 155.081 132.091 1.00 86.13 544 PHE A CA 1
ATOM 3963 C C . PHE A 1 544 ? 150.324 156.146 131.412 1.00 94.76 544 PHE A C 1
ATOM 3964 O O . PHE A 1 544 ? 151.014 156.917 132.087 1.00 99.55 544 PHE A O 1
ATOM 3972 N N . HIS A 1 545 ? 150.280 156.186 130.082 1.00 93.14 545 HIS A N 1
ATOM 3973 C CA . HIS A 1 545 ? 151.176 157.017 129.299 1.00 87.32 545 HIS A CA 1
ATOM 3974 C C . HIS A 1 545 ? 150.385 157.903 128.350 1.00 91.78 545 HIS A C 1
ATOM 3975 O O . HIS A 1 545 ? 149.330 157.517 127.835 1.00 99.96 545 HIS A O 1
ATOM 3982 N N . ALA A 1 546 ? 150.921 159.100 128.129 1.00 82.16 546 ALA A N 1
ATOM 3983 C CA . ALA A 1 546 ? 150.409 160.042 127.144 1.00 80.07 546 ALA A CA 1
ATOM 3984 C C . ALA A 1 546 ? 151.560 160.437 126.234 1.00 91.29 546 ALA A C 1
ATOM 3985 O O . ALA A 1 546 ? 152.594 160.915 126.714 1.00 100.61 546 ALA A O 1
ATOM 3987 N N . TYR A 1 547 ? 151.375 160.239 124.930 1.00 87.43 547 TYR A N 1
ATOM 3988 C CA . TYR A 1 547 ? 152.387 160.488 123.918 1.00 85.59 547 TYR A CA 1
ATOM 3989 C C . TYR A 1 547 ? 151.912 161.559 122.946 1.00 89.90 547 TYR A C 1
ATOM 3990 O O . TYR A 1 547 ? 150.712 161.807 122.795 1.00 91.76 547 TYR A O 1
ATOM 3999 N N . ASP A 1 548 ? 152.878 162.187 122.281 1.00 98.21 548 ASP A N 1
ATOM 4000 C CA . ASP A 1 548 ? 152.569 163.062 121.159 1.00 90.52 548 ASP A CA 1
ATOM 4001 C C . ASP A 1 548 ? 151.970 162.248 120.019 1.00 97.72 548 ASP A C 1
ATOM 4002 O O . ASP A 1 548 ? 152.423 161.140 119.720 1.00 110.70 548 ASP A O 1
ATOM 4007 N N . ALA A 1 549 ? 150.942 162.800 119.380 1.00 94.82 549 ALA A N 1
ATOM 4008 C CA . ALA A 1 549 ? 150.249 162.095 118.310 1.00 88.64 549 ALA A CA 1
ATOM 4009 C C . ALA A 1 549 ? 150.913 162.260 116.951 1.00 88.59 549 ALA A C 1
ATOM 4010 O O . ALA A 1 549 ? 150.515 161.579 116.000 1.00 95.59 549 ALA A O 1
ATOM 4012 N N . THR A 1 550 ? 151.908 163.137 116.831 1.00 97.84 550 THR A N 1
ATOM 4013 C CA . THR A 1 550 ? 152.575 163.382 115.558 1.00 99.78 550 THR A CA 1
ATOM 4014 C C . THR A 1 550 ? 153.895 162.635 115.421 1.00 105.15 550 THR A C 1
ATOM 4015 O O . THR A 1 550 ? 154.223 162.171 114.326 1.00 105.54 550 THR A O 1
ATOM 4019 N N . ASN A 1 551 ? 154.663 162.506 116.504 1.00 97.77 551 ASN A N 1
ATOM 4020 C CA . ASN A 1 551 ? 155.934 161.799 116.455 1.00 94.30 551 ASN A CA 1
ATOM 4021 C C . ASN A 1 551 ? 156.067 160.705 117.505 1.00 98.56 551 ASN A C 1
ATOM 4022 O O . ASN A 1 551 ? 157.095 160.021 117.530 1.00 99.13 551 ASN A O 1
ATOM 4027 N N . GLY A 1 552 ? 155.070 160.519 118.366 1.00 92.79 552 GLY A N 1
ATOM 4028 C CA . GLY A 1 552 ? 155.111 159.452 119.344 1.00 90.09 552 GLY A CA 1
ATOM 4029 C C . GLY A 1 552 ? 155.998 159.699 120.541 1.00 94.48 552 GLY A C 1
ATOM 4030 O O . GLY A 1 552 ? 156.254 158.760 121.303 1.00 99.72 552 GLY A O 1
ATOM 4031 N N . ASN A 1 553 ? 156.481 160.924 120.730 1.00 101.37 553 ASN A N 1
ATOM 4032 C CA . ASN A 1 553 ? 157.342 161.220 121.866 1.00 97.38 553 ASN A CA 1
ATOM 4033 C C . ASN A 1 553 ? 156.575 161.062 123.172 1.00 96.24 553 ASN A C 1
ATOM 4034 O O . ASN A 1 553 ? 155.424 161.491 123.292 1.00 104.24 553 ASN A O 1
ATOM 4039 N N . ASP A 1 554 ? 157.220 160.442 124.156 1.00 95.40 554 ASP A N 1
ATOM 4040 C CA . ASP A 1 554 ? 156.594 160.260 125.458 1.00 95.52 554 ASP A CA 1
ATOM 4041 C C . ASP A 1 554 ? 156.475 161.601 126.170 1.00 100.44 554 ASP A C 1
ATOM 4042 O O . ASP A 1 554 ? 157.445 162.360 126.255 1.00 104.80 554 ASP A O 1
ATOM 4047 N N . LEU A 1 555 ? 155.285 161.890 126.683 1.00 89.33 555 LEU A N 1
ATOM 4048 C CA . LEU A 1 555 ? 155.012 163.166 127.331 1.00 87.94 555 LEU A CA 1
ATOM 4049 C C . LEU A 1 555 ? 154.615 163.029 128.790 1.00 86.82 555 LEU A C 1
ATOM 4050 O O . LEU A 1 555 ? 155.002 163.867 129.608 1.00 82.74 555 LEU A O 1
ATOM 4055 N N . TYR A 1 556 ? 153.849 162.000 129.143 1.00 91.38 556 TYR A N 1
ATOM 4056 C CA . TYR A 1 556 ? 153.395 161.830 130.517 1.00 88.87 556 TYR A CA 1
ATOM 4057 C C . TYR A 1 556 ? 153.390 160.355 130.885 1.00 96.42 556 TYR A C 1
ATOM 4058 O O . TYR A 1 556 ? 153.019 159.510 130.068 1.00 104.21 556 TYR A O 1
ATOM 4067 N N . SER A 1 557 ? 153.787 160.055 132.122 1.00 93.96 557 SER A N 1
ATOM 4068 C CA . SER A 1 557 ? 153.798 158.692 132.636 1.00 91.97 557 SER A CA 1
ATOM 4069 C C . SER A 1 557 ? 153.331 158.689 134.084 1.00 89.10 557 SER A C 1
ATOM 4070 O O . SER A 1 557 ? 153.682 159.583 134.858 1.00 91.38 557 SER A O 1
ATOM 4073 N N . PHE A 1 558 ? 152.539 157.676 134.446 1.00 83.88 558 PHE A N 1
ATOM 4074 C CA . PHE A 1 558 ? 152.014 157.563 135.806 1.00 81.29 558 PHE A CA 1
ATOM 4075 C C . PHE A 1 558 ? 151.931 156.101 136.230 1.00 91.27 558 PHE A C 1
ATOM 4076 O O . PHE A 1 558 ? 151.347 155.292 135.495 1.00 98.87 558 PHE A O 1
ATOM 4084 N N . PRO A 1 559 ? 152.481 155.735 137.390 1.00 86.72 559 PRO A N 1
ATOM 4085 C CA . PRO A 1 559 ? 152.381 154.345 137.864 1.00 79.89 559 PRO A CA 1
ATOM 4086 C C . PRO A 1 559 ? 151.012 154.080 138.476 1.00 84.49 559 PRO A C 1
ATOM 4087 O O . PRO A 1 559 ? 150.608 154.744 139.433 1.00 91.28 559 PRO A O 1
ATOM 4091 N N . ALA A 1 560 ? 150.298 153.100 137.924 1.00 87.45 560 ALA A N 1
ATOM 4092 C CA . ALA A 1 560 ? 148.931 152.801 138.328 1.00 85.03 560 ALA A CA 1
ATOM 4093 C C . ALA A 1 560 ? 148.829 151.606 139.267 1.00 85.28 560 ALA A C 1
ATOM 4094 O O . ALA A 1 560 ? 147.715 151.160 139.561 1.00 88.16 560 ALA A O 1
ATOM 4096 N N . GLN A 1 561 ? 149.958 151.065 139.726 1.00 95.25 561 GLN A N 1
ATOM 4097 C CA . GLN A 1 561 ? 150.058 149.952 140.669 1.00 94.38 561 GLN A CA 1
ATOM 4098 C C . GLN A 1 561 ? 149.536 148.638 140.104 1.00 94.07 561 GLN A C 1
ATOM 4099 O O . GLN A 1 561 ? 149.608 147.614 140.794 1.00 98.28 561 GLN A O 1
ATOM 4105 N N . SER A 1 562 ? 149.017 148.625 138.880 1.00 95.21 562 SER A N 1
ATOM 4106 C CA . SER A 1 562 ? 148.546 147.402 138.249 1.00 88.28 562 SER A CA 1
ATOM 4107 C C . SER A 1 562 ? 148.478 147.639 136.750 1.00 94.46 562 SER A C 1
ATOM 4108 O O . SER A 1 562 ? 148.336 148.774 136.290 1.00 105.08 562 SER A O 1
ATOM 4111 N N . ALA A 1 563 ? 148.572 146.550 135.995 1.00 93.26 563 ALA A N 1
ATOM 4112 C CA . ALA A 1 563 ? 148.580 146.648 134.545 1.00 85.38 563 ALA A CA 1
ATOM 4113 C C . ALA A 1 563 ? 147.234 147.136 134.025 1.00 87.04 563 ALA A C 1
ATOM 4114 O O . ALA A 1 563 ? 146.181 146.870 134.609 1.00 100.73 563 ALA A O 1
ATOM 4116 N N . ILE A 1 564 ? 147.279 147.859 132.911 1.00 86.92 564 ILE A N 1
ATOM 4117 C CA . ILE A 1 564 ? 146.094 148.433 132.287 1.00 86.90 564 ILE A CA 1
ATOM 4118 C C . ILE A 1 564 ? 145.868 147.723 130.961 1.00 90.08 564 ILE A C 1
ATOM 4119 O O . ILE A 1 564 ? 146.739 147.740 130.082 1.00 90.63 564 ILE A O 1
ATOM 4124 N N . ILE A 1 565 ? 144.700 147.099 130.818 1.00 92.87 565 ILE A N 1
ATOM 4125 C CA . ILE A 1 565 ? 144.322 146.406 129.594 1.00 94.42 565 ILE A CA 1
ATOM 4126 C C . ILE A 1 565 ? 143.083 147.002 128.947 1.00 93.68 565 ILE A C 1
ATOM 4127 O O . ILE A 1 565 ? 142.678 146.544 127.875 1.00 95.15 565 ILE A O 1
ATOM 4132 N N . ALA A 1 566 ? 142.467 148.016 129.565 1.00 90.95 566 ALA A N 1
ATOM 4133 C CA . ALA A 1 566 ? 141.282 148.694 129.073 1.00 91.72 566 ALA A CA 1
ATOM 4134 C C . ALA A 1 566 ? 141.660 149.987 128.361 1.00 96.07 566 ALA A C 1
ATOM 4135 O O . ALA A 1 566 ? 142.650 150.633 128.716 1.00 96.38 566 ALA A O 1
ATOM 4137 N N . PRO A 1 567 ? 140.897 150.390 127.349 1.00 93.29 567 PRO A N 1
ATOM 4138 C CA . PRO A 1 567 ? 141.208 151.627 126.634 1.00 86.68 567 PRO A CA 1
ATOM 4139 C C . PRO A 1 567 ? 140.801 152.842 127.447 1.00 87.88 567 PRO A C 1
ATOM 4140 O O . PRO A 1 567 ? 139.745 152.841 128.097 1.00 89.71 567 PRO A O 1
ATOM 4144 N N . PRO A 1 568 ? 141.613 153.894 127.443 1.00 87.68 568 PRO A N 1
ATOM 4145 C CA . PRO A 1 568 ? 141.235 155.112 128.163 1.00 85.33 568 PRO A CA 1
ATOM 4146 C C . PRO A 1 568 ? 140.142 155.873 127.433 1.00 92.27 568 PRO A C 1
ATOM 4147 O O . PRO A 1 568 ? 140.005 155.798 126.209 1.00 96.55 568 PRO A O 1
ATOM 4151 N N . VAL A 1 569 ? 139.355 156.613 128.208 1.00 87.51 569 VAL A N 1
ATOM 4152 C CA . VAL A 1 569 ? 138.340 157.508 127.676 1.00 77.10 569 VAL A CA 1
ATOM 4153 C C . VAL A 1 569 ? 138.615 158.901 128.220 1.00 80.98 569 VAL A C 1
ATOM 4154 O O . VAL A 1 569 ? 139.313 159.077 129.219 1.00 95.44 569 VAL A O 1
ATOM 4158 N N . THR A 1 570 ? 138.078 159.901 127.532 1.00 77.88 570 THR A N 1
ATOM 4159 C CA . THR A 1 570 ? 138.163 161.274 128.003 1.00 78.22 570 THR A CA 1
ATOM 4160 C C . THR A 1 570 ? 136.803 161.931 127.838 1.00 87.71 570 THR A C 1
ATOM 4161 O O . THR A 1 570 ? 136.003 161.539 126.985 1.00 91.39 570 THR A O 1
ATOM 4165 N N . TYR A 1 571 ? 136.544 162.925 128.677 1.00 90.05 571 TYR A N 1
ATOM 4166 C CA . TYR A 1 571 ? 135.222 163.536 128.738 1.00 83.20 571 TYR A CA 1
ATOM 4167 C C . TYR A 1 571 ? 135.347 164.886 129.431 1.00 88.49 571 TYR A C 1
ATOM 4168 O O . TYR A 1 571 ? 136.448 165.325 129.776 1.00 98.93 571 TYR A O 1
ATOM 4177 N N . THR A 1 572 ? 134.210 165.540 129.649 1.00 88.79 572 THR A N 1
ATOM 4178 C CA . THR A 1 572 ? 134.163 166.793 130.383 1.00 90.66 572 THR A CA 1
ATOM 4179 C C . THR A 1 572 ? 133.124 166.683 131.489 1.00 92.93 572 THR A C 1
ATOM 4180 O O . THR A 1 572 ? 132.093 166.022 131.328 1.00 97.90 572 THR A O 1
ATOM 4184 N N . ALA A 1 573 ? 133.432 167.291 132.630 1.00 103.11 573 ALA A N 1
ATOM 4185 C CA . ALA A 1 573 ? 132.515 167.384 133.756 1.00 95.55 573 ALA A CA 1
ATOM 4186 C C . ALA A 1 573 ? 132.654 168.773 134.351 1.00 102.72 573 ALA A C 1
ATOM 4187 O O . ALA A 1 573 ? 133.774 169.240 134.576 1.00 109.11 573 ALA A O 1
ATOM 4189 N N . ASN A 1 574 ? 131.521 169.439 134.577 1.00 106.83 574 ASN A N 1
ATOM 4190 C CA . ASN A 1 574 ? 131.494 170.816 135.074 1.00 106.50 574 ASN A CA 1
ATOM 4191 C C . ASN A 1 574 ? 132.358 171.748 134.228 1.00 111.24 574 ASN A C 1
ATOM 4192 O O . ASN A 1 574 ? 132.824 172.784 134.713 1.00 110.13 574 ASN A O 1
ATOM 4197 N N . GLY A 1 575 ? 132.581 171.395 132.964 1.00 106.24 575 GLY A N 1
ATOM 4198 C CA . GLY A 1 575 ? 133.365 172.208 132.063 1.00 103.40 575 GLY A CA 1
ATOM 4199 C C . GLY A 1 575 ? 134.844 171.890 131.994 1.00 108.54 575 GLY A C 1
ATOM 4200 O O . GLY A 1 575 ? 135.543 172.484 131.164 1.00 112.41 575 GLY A O 1
ATOM 4201 N N . LYS A 1 576 ? 135.350 170.981 132.824 1.00 99.07 576 LYS A N 1
ATOM 4202 C CA . LYS A 1 576 ? 136.765 170.633 132.813 1.00 97.24 576 LYS A CA 1
ATOM 4203 C C . LYS A 1 576 ? 136.952 169.200 132.331 1.00 101.19 576 LYS A C 1
ATOM 4204 O O . LYS A 1 576 ? 136.125 168.328 132.611 1.00 102.01 576 LYS A O 1
ATOM 4210 N N . GLN A 1 577 ? 138.044 168.967 131.608 1.00 90.91 577 GLN A N 1
ATOM 4211 C CA . GLN A 1 577 ? 138.281 167.698 130.935 1.00 85.00 577 GLN A CA 1
ATOM 4212 C C . GLN A 1 577 ? 138.958 166.697 131.863 1.00 86.90 577 GLN A C 1
ATOM 4213 O O . GLN A 1 577 ? 139.877 167.042 132.610 1.00 92.67 577 GLN A O 1
ATOM 4219 N N . TYR A 1 578 ? 138.492 165.452 131.805 1.00 81.75 578 TYR A N 1
ATOM 4220 C CA . TYR A 1 578 ? 139.065 164.343 132.551 1.00 82.28 578 TYR A CA 1
ATOM 4221 C C . TYR A 1 578 ? 139.444 163.217 131.599 1.00 82.88 578 TYR A C 1
ATOM 4222 O O . TYR A 1 578 ? 138.815 163.030 130.551 1.00 92.33 578 TYR A O 1
ATOM 4231 N N . VAL A 1 579 ? 140.477 162.466 131.978 1.00 74.61 579 VAL A N 1
ATOM 4232 C CA . VAL A 1 579 ? 140.898 161.267 131.259 1.00 76.36 579 VAL A CA 1
ATOM 4233 C C . VAL A 1 579 ? 140.883 160.105 132.243 1.00 80.31 579 VAL A C 1
ATOM 4234 O O . VAL A 1 579 ? 141.664 160.089 133.199 1.00 92.25 579 VAL A O 1
ATOM 4238 N N . ALA A 1 580 ? 140.012 159.131 132.004 1.00 84.54 580 ALA A N 1
ATOM 4239 C CA . ALA A 1 580 ? 139.810 158.028 132.929 1.00 86.02 580 ALA A CA 1
ATOM 4240 C C . ALA A 1 580 ? 140.100 156.694 132.253 1.00 84.36 580 ALA A C 1
ATOM 4241 O O . ALA A 1 580 ? 140.019 156.559 131.030 1.00 88.23 580 ALA A O 1
ATOM 4243 N N . VAL A 1 581 ? 140.442 155.704 133.078 1.00 84.93 581 VAL A N 1
ATOM 4244 C CA . VAL A 1 581 ? 140.755 154.366 132.589 1.00 87.29 581 VAL A CA 1
ATOM 4245 C C . VAL A 1 581 ? 140.574 153.377 133.731 1.00 86.99 581 VAL A C 1
ATOM 4246 O O . VAL A 1 581 ? 140.744 153.719 134.905 1.00 94.87 581 VAL A O 1
ATOM 4250 N N . GLU A 1 582 ? 140.226 152.141 133.380 1.00 94.70 582 GLU A N 1
ATOM 4251 C CA . GLU A 1 582 ? 140.110 151.044 134.332 1.00 95.10 582 GLU A CA 1
ATOM 4252 C C . GLU A 1 582 ? 141.403 150.240 134.329 1.00 103.44 582 GLU A C 1
ATOM 4253 O O . GLU A 1 582 ? 141.918 149.891 133.262 1.00 106.25 582 GLU A O 1
ATOM 4259 N N . VAL A 1 583 ? 141.923 149.946 135.517 1.00 92.20 583 VAL A N 1
ATOM 4260 C CA . VAL A 1 583 ? 143.166 149.202 135.671 1.00 93.87 583 VAL A CA 1
ATOM 4261 C C . VAL A 1 583 ? 142.862 147.865 136.334 1.00 96.48 583 VAL A C 1
ATOM 4262 O O . VAL A 1 583 ? 142.032 147.779 137.251 1.00 99.95 583 VAL A O 1
ATOM 4266 N N . GLY A 1 584 ? 143.498 146.814 135.821 1.00 97.94 584 GLY A N 1
ATOM 4267 C CA . GLY A 1 584 ? 143.370 145.470 136.347 1.00 91.09 584 GLY A CA 1
ATOM 4268 C C . GLY A 1 584 ? 144.039 144.457 135.441 1.00 95.28 584 GLY A C 1
ATOM 4269 O O . GLY A 1 584 ? 143.869 144.501 134.220 1.00 103.91 584 GLY A O 1
ATOM 4270 N N . TRP A 1 585 ? 144.794 143.532 136.026 1.00 87.24 585 TRP A N 1
ATOM 4271 C CA . TRP A 1 585 ? 145.538 142.537 135.267 1.00 84.29 585 TRP A CA 1
ATOM 4272 C C . TRP A 1 585 ? 144.659 141.318 135.023 1.00 90.87 585 TRP A C 1
ATOM 4273 O O . TRP A 1 585 ? 144.119 140.735 135.968 1.00 99.92 585 TRP A O 1
ATOM 4284 N N . GLY A 1 586 ? 144.511 140.944 133.759 1.00 86.61 586 GLY A N 1
ATOM 4285 C CA . GLY A 1 586 ? 143.660 139.822 133.420 1.00 83.66 586 GLY A CA 1
ATOM 4286 C C . GLY A 1 586 ? 143.596 139.629 131.922 1.00 93.45 586 GLY A C 1
ATOM 4287 O O . GLY A 1 586 ? 144.334 140.259 131.162 1.00 102.84 586 GLY A O 1
ATOM 4288 N N . GLY A 1 587 ? 142.698 138.747 131.508 1.00 85.40 587 GLY A N 1
ATOM 4289 C CA . GLY A 1 587 ? 142.555 138.374 130.116 1.00 88.67 587 GLY A CA 1
ATOM 4290 C C . GLY A 1 587 ? 143.129 136.993 129.849 1.00 93.04 587 GLY A C 1
ATOM 4291 O O . GLY A 1 587 ? 143.584 136.286 130.749 1.00 100.43 587 GLY A O 1
ATOM 4292 N N . ILE A 1 588 ? 143.091 136.617 128.569 1.00 88.50 588 ILE A N 1
ATOM 4293 C CA . ILE A 1 588 ? 143.570 135.295 128.180 1.00 89.64 588 ILE A CA 1
ATOM 4294 C C . ILE A 1 588 ? 145.086 135.196 128.310 1.00 90.81 588 ILE A C 1
ATOM 4295 O O . ILE A 1 588 ? 145.613 134.131 128.648 1.00 96.75 588 ILE A O 1
ATOM 4300 N N . TYR A 1 589 ? 145.810 136.281 128.038 1.00 79.56 589 TYR A N 1
ATOM 4301 C CA . TYR A 1 589 ? 147.270 136.204 128.016 1.00 81.53 589 TYR A CA 1
ATOM 4302 C C . TYR A 1 589 ? 147.868 135.863 129.378 1.00 86.47 589 TYR A C 1
ATOM 4303 O O . TYR A 1 589 ? 148.649 134.897 129.456 1.00 93.07 589 TYR A O 1
ATOM 4312 N N . PRO A 1 590 ? 147.567 136.577 130.471 1.00 89.06 590 PRO A N 1
ATOM 4313 C CA . PRO A 1 590 ? 148.105 136.142 131.770 1.00 83.17 590 PRO A CA 1
ATOM 4314 C C . PRO A 1 590 ? 147.538 134.815 132.233 1.00 93.95 590 PRO A C 1
ATOM 4315 O O . PRO A 1 590 ? 148.236 134.062 132.921 1.00 103.19 590 PRO A O 1
ATOM 4319 N N . PHE A 1 591 ? 146.291 134.507 131.874 1.00 87.70 591 PHE A N 1
ATOM 4320 C CA . PHE A 1 591 ? 145.695 133.237 132.272 1.00 84.12 591 PHE A CA 1
ATOM 4321 C C . PHE A 1 591 ? 146.430 132.062 131.643 1.00 87.62 591 PHE A C 1
ATOM 4322 O O . PHE A 1 591 ? 146.619 131.022 132.284 1.00 101.18 591 PHE A O 1
ATOM 4330 N N . LEU A 1 592 ? 146.852 132.210 130.390 1.00 77.60 592 LEU A N 1
ATOM 4331 C CA . LEU A 1 592 ? 147.385 131.100 129.613 1.00 79.28 592 LEU A CA 1
ATOM 4332 C C . LEU A 1 592 ? 148.908 131.032 129.646 1.00 85.58 592 LEU A C 1
ATOM 4333 O O . LEU A 1 592 ? 149.473 129.986 129.978 1.00 91.30 592 LEU A O 1
ATOM 4338 N N . TYR A 1 593 ? 149.590 132.125 129.300 1.00 88.92 593 TYR A N 1
ATOM 4339 C CA . TYR A 1 593 ? 151.024 132.041 129.060 1.00 87.50 593 TYR A CA 1
ATOM 4340 C C . TYR A 1 593 ? 151.847 131.998 130.342 1.00 96.40 593 TYR A C 1
ATOM 4341 O O . TYR A 1 593 ? 153.016 131.603 130.292 1.00 101.32 593 TYR A O 1
ATOM 4350 N N . GLY A 1 594 ? 151.270 132.387 131.477 1.00 90.49 594 GLY A N 1
ATOM 4351 C CA . GLY A 1 594 ? 151.889 132.143 132.766 1.00 82.46 594 GLY A CA 1
ATOM 4352 C C . GLY A 1 594 ? 153.268 132.734 132.975 1.00 89.29 594 GLY A C 1
ATOM 4353 O O . GLY A 1 594 ? 153.417 133.946 133.154 1.00 95.19 594 GLY A O 1
ATOM 4354 N N . GLY A 1 595 ? 154.287 131.871 132.968 1.00 90.07 595 GLY A N 1
ATOM 4355 C CA . GLY A 1 595 ? 155.639 132.282 133.304 1.00 94.10 595 GLY A CA 1
ATOM 4356 C C . GLY A 1 595 ? 156.237 133.315 132.371 1.00 97.43 595 GLY A C 1
ATOM 4357 O O . GLY A 1 595 ? 157.170 134.022 132.765 1.00 103.64 595 GLY A O 1
ATOM 4358 N N . VAL A 1 596 ? 155.730 133.418 131.143 1.00 91.76 596 VAL A N 1
ATOM 4359 C CA . VAL A 1 596 ? 156.226 134.399 130.185 1.00 87.62 596 VAL A CA 1
ATOM 4360 C C . VAL A 1 596 ? 155.264 135.570 130.019 1.00 89.30 596 VAL A C 1
ATOM 4361 O O . VAL A 1 596 ? 155.435 136.382 129.106 1.00 98.17 596 VAL A O 1
ATOM 4365 N N . ALA A 1 597 ? 154.257 135.680 130.884 1.00 87.04 597 ALA A N 1
ATOM 4366 C CA . ALA A 1 597 ? 153.267 136.743 130.786 1.00 86.56 597 ALA A CA 1
ATOM 4367 C C . ALA A 1 597 ? 153.693 138.030 131.479 1.00 88.74 597 ALA A C 1
ATOM 4368 O O . ALA A 1 597 ? 152.978 139.032 131.378 1.00 93.90 597 ALA A O 1
ATOM 4370 N N . ARG A 1 598 ? 154.829 138.033 132.174 1.00 93.20 598 ARG A N 1
ATOM 4371 C CA . ARG A 1 598 ? 155.302 139.205 132.901 1.00 88.77 598 ARG A CA 1
ATOM 4372 C C . ARG A 1 598 ? 156.598 139.757 132.315 1.00 89.78 598 ARG A C 1
ATOM 4373 O O . ARG A 1 598 ? 157.397 140.369 133.029 1.00 92.54 598 ARG A O 1
ATOM 4381 N N . THR A 1 599 ? 156.822 139.546 131.017 1.00 94.52 599 THR A N 1
ATOM 4382 C CA . THR A 1 599 ? 158.025 140.075 130.383 1.00 93.17 599 THR A CA 1
ATOM 4383 C C . THR A 1 599 ? 158.009 141.597 130.328 1.00 95.16 599 THR A C 1
ATOM 4384 O O . THR A 1 599 ? 159.072 142.224 130.274 1.00 99.91 599 THR A O 1
ATOM 4388 N N . SER A 1 600 ? 156.825 142.208 130.341 1.00 101.33 600 SER A N 1
ATOM 4389 C CA . SER A 1 600 ? 156.741 143.662 130.357 1.00 93.75 600 SER A CA 1
ATOM 4390 C C . SER A 1 600 ? 157.074 144.251 131.720 1.00 98.25 600 SER A C 1
ATOM 4391 O O . SER A 1 600 ? 157.227 145.472 131.827 1.00 102.19 600 SER A O 1
ATOM 4394 N N . GLY A 1 601 ? 157.197 143.420 132.751 1.00 93.61 601 GLY A N 1
ATOM 4395 C CA . GLY A 1 601 ? 157.447 143.890 134.098 1.00 86.35 601 GLY A CA 1
ATOM 4396 C C . GLY A 1 601 ? 156.539 143.210 135.101 1.00 90.79 601 GLY A C 1
ATOM 4397 O O . GLY A 1 601 ? 155.490 142.678 134.728 1.00 102.42 601 GLY A O 1
ATOM 4398 N N . TRP A 1 602 ? 156.929 143.212 136.372 1.00 89.34 602 TRP A N 1
ATOM 4399 C CA . TRP A 1 602 ? 156.125 142.560 137.395 1.00 90.52 602 TRP A CA 1
ATOM 4400 C C . TRP A 1 602 ? 154.817 143.310 137.611 1.00 92.92 602 TRP A C 1
ATOM 4401 O O . TRP A 1 602 ? 154.787 144.543 137.646 1.00 98.80 602 TRP A O 1
ATOM 4412 N N . THR A 1 603 ? 153.731 142.555 137.758 1.00 95.52 603 THR A N 1
ATOM 4413 C CA . THR A 1 603 ? 152.425 143.153 137.988 1.00 91.91 603 THR A CA 1
ATOM 4414 C C . THR A 1 603 ? 151.510 142.133 138.645 1.00 94.84 603 THR A C 1
ATOM 4415 O O . THR A 1 603 ? 151.607 140.930 138.387 1.00 104.01 603 THR A O 1
ATOM 4419 N N . VAL A 1 604 ? 150.627 142.633 139.506 1.00 99.22 604 VAL A N 1
ATOM 4420 C CA . VAL A 1 604 ? 149.541 141.841 140.071 1.00 97.52 604 VAL A CA 1
ATOM 4421 C C . VAL A 1 604 ? 148.241 142.558 139.743 1.00 102.33 604 VAL A C 1
ATOM 4422 O O . VAL A 1 604 ? 148.250 143.604 139.085 1.00 110.30 604 VAL A O 1
ATOM 4426 N N . ASN A 1 605 ? 147.117 142.013 140.193 1.00 95.72 605 ASN A N 1
ATOM 4427 C CA . ASN A 1 605 ? 145.809 142.587 139.901 1.00 97.20 605 ASN A CA 1
ATOM 4428 C C . ASN A 1 605 ? 145.364 143.438 141.083 1.00 101.36 605 ASN A C 1
ATOM 4429 O O . ASN A 1 605 ? 145.098 142.915 142.170 1.00 100.90 605 ASN A O 1
ATOM 4434 N N . HIS A 1 606 ? 145.285 144.750 140.867 1.00 105.23 606 HIS A N 1
ATOM 4435 C CA . HIS A 1 606 ? 144.683 145.691 141.811 1.00 99.10 606 HIS A CA 1
ATOM 4436 C C . HIS A 1 606 ? 143.678 146.498 140.997 1.00 98.10 606 HIS A C 1
ATOM 4437 O O . HIS A 1 606 ? 143.988 147.588 140.510 1.00 103.40 606 HIS A O 1
ATOM 4444 N N . SER A 1 607 ? 142.472 145.957 140.857 1.00 90.75 607 SER A N 1
ATOM 4445 C CA . SER A 1 607 ? 141.488 146.511 139.939 1.00 94.71 607 SER A CA 1
ATOM 4446 C C . SER A 1 607 ? 140.858 147.768 140.519 1.00 90.54 607 SER A C 1
ATOM 4447 O O . SER A 1 607 ? 140.420 147.779 141.674 1.00 97.80 607 SER A O 1
ATOM 4450 N N . ARG A 1 608 ? 140.809 148.825 139.714 1.00 88.20 608 ARG A N 1
ATOM 4451 C CA . ARG A 1 608 ? 140.151 150.064 140.111 1.00 94.64 608 ARG A CA 1
ATOM 4452 C C . ARG A 1 608 ? 139.888 150.893 138.861 1.00 95.64 608 ARG A C 1
ATOM 4453 O O . ARG A 1 608 ? 140.184 150.474 137.740 1.00 99.43 608 ARG A O 1
ATOM 4461 N N . VAL A 1 609 ? 139.299 152.067 139.063 1.00 85.53 609 VAL A N 1
ATOM 4462 C CA . VAL A 1 609 ? 139.092 153.048 138.005 1.00 87.54 609 VAL A CA 1
ATOM 4463 C C . VAL A 1 609 ? 139.753 154.347 138.435 1.00 94.39 609 VAL A C 1
ATOM 4464 O O . VAL A 1 609 ? 139.508 154.837 139.542 1.00 102.29 609 VAL A O 1
ATOM 4468 N N . ILE A 1 610 ? 140.583 154.911 137.564 1.00 83.20 610 ILE A N 1
ATOM 4469 C CA . ILE A 1 610 ? 141.320 156.125 137.887 1.00 79.18 610 ILE A CA 1
ATOM 4470 C C . ILE A 1 610 ? 140.982 157.193 136.861 1.00 82.67 610 ILE A C 1
ATOM 4471 O O . ILE A 1 610 ? 140.640 156.893 135.713 1.00 92.16 610 ILE A O 1
ATOM 4476 N N . ALA A 1 611 ? 141.058 158.451 137.289 1.00 82.52 611 ALA A N 1
ATOM 4477 C CA . ALA A 1 611 ? 140.804 159.581 136.410 1.00 78.80 611 ALA A CA 1
ATOM 4478 C C . ALA A 1 611 ? 141.777 160.700 136.737 1.00 83.76 611 ALA A C 1
ATOM 4479 O O . ALA A 1 611 ? 141.986 161.023 137.911 1.00 87.32 611 ALA A O 1
ATOM 4481 N N . PHE A 1 612 ? 142.348 161.287 135.689 1.00 84.99 612 PHE A N 1
ATOM 4482 C CA . PHE A 1 612 ? 143.312 162.371 135.774 1.00 78.10 612 PHE A CA 1
ATOM 4483 C C . PHE A 1 612 ? 142.688 163.652 135.243 1.00 81.62 612 PHE A C 1
ATOM 4484 O O . PHE A 1 612 ? 141.936 163.631 134.261 1.00 95.61 612 PHE A O 1
ATOM 4492 N N . SER A 1 613 ? 143.011 164.765 135.895 1.00 91.30 613 SER A N 1
ATOM 4493 C CA . SER A 1 613 ? 142.596 166.091 135.473 1.00 87.52 613 SER A CA 1
ATOM 4494 C C . SER A 1 613 ? 143.805 167.015 135.497 1.00 89.45 613 SER A C 1
ATOM 4495 O O . SER A 1 613 ? 144.872 166.668 136.009 1.00 96.70 613 SER A O 1
ATOM 4498 N N . LEU A 1 614 ? 143.630 168.209 134.929 1.00 94.23 614 LEU A N 1
ATOM 4499 C CA . LEU A 1 614 ? 144.726 169.166 134.858 1.00 92.84 614 LEU A CA 1
ATOM 4500 C C . LEU A 1 614 ? 145.146 169.681 136.228 1.00 98.27 614 LEU A C 1
ATOM 4501 O O . LEU A 1 614 ? 146.281 170.144 136.379 1.00 101.18 614 LEU A O 1
ATOM 4506 N N . ASP A 1 615 ? 144.265 169.618 137.221 1.00 107.85 615 ASP A N 1
ATOM 4507 C CA . ASP A 1 615 ? 144.570 170.076 138.571 1.00 109.43 615 ASP A CA 1
ATOM 4508 C C . ASP A 1 615 ? 144.127 169.048 139.600 1.00 108.36 615 ASP A C 1
ATOM 4509 O O . ASP A 1 615 ? 143.565 169.387 140.645 1.00 113.41 615 ASP A O 1
ATOM 4514 N N . GLY A 1 616 ? 144.366 167.771 139.314 1.00 103.64 616 GLY A N 1
ATOM 4515 C CA . GLY A 1 616 ? 144.064 166.738 140.282 1.00 108.32 616 GLY A CA 1
ATOM 4516 C C . GLY A 1 616 ? 145.028 166.764 141.452 1.00 108.71 616 GLY A C 1
ATOM 4517 O O . GLY A 1 616 ? 146.184 167.168 141.332 1.00 110.78 616 GLY A O 1
ATOM 4518 N N . LYS A 1 617 ? 144.535 166.331 142.610 1.00 109.23 617 LYS A N 1
ATOM 4519 C CA . LYS A 1 617 ? 145.336 166.309 143.829 1.00 107.60 617 LYS A CA 1
ATOM 4520 C C . LYS A 1 617 ? 145.097 165.020 144.600 1.00 109.80 617 LYS A C 1
ATOM 4521 O O . LYS A 1 617 ? 144.944 165.027 145.826 1.00 110.61 617 LYS A O 1
ATOM 4527 N N . ASP A 1 618 ? 145.064 163.896 143.894 1.00 108.19 618 ASP A N 1
ATOM 4528 C CA . ASP A 1 618 ? 144.850 162.588 144.493 1.00 104.46 618 ASP A CA 1
ATOM 4529 C C . ASP A 1 618 ? 146.136 161.772 144.446 1.00 111.14 618 ASP A C 1
ATOM 4530 O O . ASP A 1 618 ? 147.107 162.128 143.774 1.00 115.46 618 ASP A O 1
ATOM 4535 N N . SER A 1 619 ? 146.130 160.661 145.179 1.00 108.72 619 SER A N 1
ATOM 4536 C CA . SER A 1 619 ? 147.270 159.758 145.219 1.00 107.38 619 SER A CA 1
ATOM 4537 C C . SER A 1 619 ? 146.777 158.351 145.518 1.00 108.08 619 SER A C 1
ATOM 4538 O O . SER A 1 619 ? 145.844 158.168 146.304 1.00 108.26 619 SER A O 1
ATOM 4541 N N . LEU A 1 620 ? 147.405 157.368 144.888 1.00 98.77 620 LEU A N 1
ATOM 4542 C CA . LEU A 1 620 ? 147.024 155.977 145.098 1.00 94.72 620 LEU A CA 1
ATOM 4543 C C . LEU A 1 620 ? 147.623 155.461 146.402 1.00 97.65 620 LEU A C 1
ATOM 4544 O O . LEU A 1 620 ? 148.837 155.566 146.603 1.00 97.37 620 LEU A O 1
ATOM 4549 N N . PRO A 1 621 ? 146.815 154.911 147.303 1.00 100.14 621 PRO A N 1
ATOM 4550 C CA . PRO A 1 621 ? 147.355 154.339 148.540 1.00 100.59 621 PRO A CA 1
ATOM 4551 C C . PRO A 1 621 ? 148.192 153.108 148.246 1.00 104.92 621 PRO A C 1
ATOM 4552 O O . PRO A 1 621 ? 147.984 152.435 147.226 1.00 109.74 621 PRO A O 1
ATOM 4556 N N . PRO A 1 622 ? 149.152 152.784 149.109 1.00 101.42 622 PRO A N 1
ATOM 4557 C CA . PRO A 1 622 ? 150.016 151.628 148.850 1.00 99.23 622 PRO A CA 1
ATOM 4558 C C . PRO A 1 622 ? 149.243 150.320 148.897 1.00 99.23 622 PRO A C 1
ATOM 4559 O O . PRO A 1 622 ? 148.225 150.193 149.582 1.00 103.32 622 PRO A O 1
ATOM 4563 N N . LYS A 1 623 ? 149.744 149.340 148.150 1.00 96.25 623 LYS A N 1
ATOM 4564 C CA . LYS A 1 623 ? 149.120 148.029 148.065 1.00 91.68 623 LYS A CA 1
ATOM 4565 C C . LYS A 1 623 ? 150.198 146.955 148.083 1.00 91.90 623 LYS A C 1
ATOM 4566 O O . LYS A 1 623 ? 151.377 147.225 147.845 1.00 94.65 623 LYS A O 1
ATOM 4572 N N . ASN A 1 624 ? 149.776 145.728 148.374 1.00 99.07 624 ASN A N 1
ATOM 4573 C CA . ASN A 1 624 ? 150.688 144.592 148.415 1.00 100.50 624 ASN A CA 1
ATOM 4574 C C . ASN A 1 624 ? 150.880 144.045 147.006 1.00 102.79 624 ASN A C 1
ATOM 4575 O O . ASN A 1 624 ? 149.909 143.670 146.341 1.00 108.85 624 ASN A O 1
ATOM 4580 N N . GLU A 1 625 ? 152.133 143.995 146.553 1.00 99.94 625 GLU A N 1
ATOM 4581 C CA . GLU A 1 625 ? 152.461 143.553 145.203 1.00 105.39 625 GLU A CA 1
ATOM 4582 C C . GLU A 1 625 ? 153.201 142.220 145.188 1.00 103.02 625 GLU A C 1
ATOM 4583 O O . GLU A 1 625 ? 153.824 141.874 144.180 1.00 103.99 625 GLU A O 1
ATOM 4589 N N . LEU A 1 626 ? 153.149 141.465 146.287 1.00 90.59 626 LEU A N 1
ATOM 4590 C CA . LEU A 1 626 ? 153.850 140.189 146.340 1.00 90.94 626 LEU A CA 1
ATOM 4591 C C . LEU A 1 626 ? 153.158 139.108 145.521 1.00 98.39 626 LEU A C 1
ATOM 4592 O O . LEU A 1 626 ? 153.811 138.134 145.131 1.00 97.86 626 LEU A O 1
ATOM 4597 N N . GLY A 1 627 ? 151.864 139.255 145.249 1.00 100.32 627 GLY A N 1
ATOM 4598 C CA . GLY A 1 627 ? 151.162 138.236 144.487 1.00 97.92 627 GLY A CA 1
ATOM 4599 C C . GLY A 1 627 ? 150.985 136.967 145.296 1.00 99.81 627 GLY A C 1
ATOM 4600 O O . GLY A 1 627 ? 150.759 136.999 146.510 1.00 101.87 627 GLY A O 1
ATOM 4601 N N . PHE A 1 628 ? 151.085 135.828 144.617 1.00 87.81 628 PHE A N 1
ATOM 4602 C CA . PHE A 1 628 ? 150.960 134.521 145.252 1.00 87.63 628 PHE A CA 1
ATOM 4603 C C . PHE A 1 628 ? 152.359 133.968 145.498 1.00 96.35 628 PHE A C 1
ATOM 4604 O O . PHE A 1 628 ? 153.041 133.544 144.560 1.00 98.27 628 PHE A O 1
ATOM 4612 N N . THR A 1 629 ? 152.782 133.976 146.761 1.00 92.21 629 THR A N 1
ATOM 4613 C CA . THR A 1 629 ? 154.116 133.546 147.145 1.00 85.28 629 THR A CA 1
ATOM 4614 C C . THR A 1 629 ? 154.197 132.022 147.224 1.00 91.09 629 THR A C 1
ATOM 4615 O O . THR A 1 629 ? 153.199 131.354 147.507 1.00 94.03 629 THR A O 1
ATOM 4619 N N . PRO A 1 630 ? 155.375 131.451 146.975 1.00 86.00 630 PRO A N 1
ATOM 4620 C CA . PRO A 1 630 ? 155.510 129.992 147.016 1.00 90.15 630 PRO A CA 1
ATOM 4621 C C . PRO A 1 630 ? 155.349 129.430 148.419 1.00 83.21 630 PRO A C 1
ATOM 4622 O O . PRO A 1 630 ? 155.684 130.071 149.419 1.00 84.24 630 PRO A O 1
ATOM 4626 N N . VAL A 1 631 ? 154.827 128.207 148.477 1.00 86.46 631 VAL A N 1
ATOM 4627 C CA . VAL A 1 631 ? 154.690 127.444 149.711 1.00 88.41 631 VAL A CA 1
ATOM 4628 C C . VAL A 1 631 ? 155.249 126.050 149.460 1.00 89.19 631 VAL A C 1
ATOM 4629 O O . VAL A 1 631 ? 155.023 125.468 148.393 1.00 95.68 631 VAL A O 1
ATOM 4633 N N . LYS A 1 632 ? 155.981 125.521 150.434 1.00 89.90 632 LYS A N 1
ATOM 4634 C CA . LYS A 1 632 ? 156.663 124.246 150.249 1.00 95.93 632 LYS A CA 1
ATOM 4635 C C . LYS A 1 632 ? 155.651 123.127 150.020 1.00 98.06 632 LYS A C 1
ATOM 4636 O O . LYS A 1 632 ? 154.699 122.987 150.799 1.00 98.43 632 LYS A O 1
ATOM 4642 N N . PRO A 1 633 ? 155.817 122.315 148.973 1.00 96.00 633 PRO A N 1
ATOM 4643 C CA . PRO A 1 633 ? 154.839 121.259 148.688 1.00 98.42 633 PRO A CA 1
ATOM 4644 C C . PRO A 1 633 ? 155.178 119.933 149.349 1.00 98.25 633 PRO A C 1
ATOM 4645 O O . PRO A 1 633 ? 156.211 119.804 150.014 1.00 97.39 633 PRO A O 1
ATOM 4649 N N . VAL A 1 634 ? 154.310 118.941 149.171 1.00 96.15 634 VAL A N 1
ATOM 4650 C CA . VAL A 1 634 ? 154.566 117.582 149.641 1.00 94.81 634 VAL A CA 1
ATOM 4651 C C . VAL A 1 634 ? 155.655 116.969 148.769 1.00 97.95 634 VAL A C 1
ATOM 4652 O O . VAL A 1 634 ? 155.733 117.279 147.571 1.00 103.11 634 VAL A O 1
ATOM 4656 N N . PRO A 1 635 ? 156.511 116.105 149.311 1.00 95.62 635 PRO A N 1
ATOM 4657 C CA . PRO A 1 635 ? 157.627 115.557 148.531 1.00 94.42 635 PRO A CA 1
ATOM 4658 C C . PRO A 1 635 ? 157.323 114.284 147.757 1.00 96.16 635 PRO A C 1
ATOM 4659 O O . PRO A 1 635 ? 158.207 113.800 147.043 1.00 101.61 635 PRO A O 1
ATOM 4663 N N . THR A 1 636 ? 156.119 113.731 147.866 1.00 100.77 636 THR A N 1
ATOM 4664 C CA . THR A 1 636 ? 155.795 112.445 147.263 1.00 100.03 636 THR A CA 1
ATOM 4665 C C . THR A 1 636 ? 154.945 112.641 146.015 1.00 102.56 636 THR A C 1
ATOM 4666 O O . THR A 1 636 ? 153.903 113.303 146.063 1.00 104.53 636 THR A O 1
ATOM 4670 N N . TYR A 1 637 ? 155.394 112.062 144.904 1.00 97.84 637 TYR A N 1
ATOM 4671 C CA . TYR A 1 637 ? 154.632 112.063 143.665 1.00 94.39 637 TYR A CA 1
ATOM 4672 C C . TYR A 1 637 ? 154.973 110.803 142.884 1.00 97.20 637 TYR A C 1
ATOM 4673 O O . TYR A 1 637 ? 155.984 110.146 143.141 1.00 100.76 637 TYR A O 1
ATOM 4682 N N . ASP A 1 638 ? 154.115 110.472 141.925 1.00 107.02 638 ASP A N 1
ATOM 4683 C CA . ASP A 1 638 ? 154.292 109.294 141.088 1.00 107.44 638 ASP A CA 1
ATOM 4684 C C . ASP A 1 638 ? 154.848 109.709 139.733 1.00 109.20 638 ASP A C 1
ATOM 4685 O O . ASP A 1 638 ? 154.297 110.598 139.076 1.00 115.94 638 ASP A O 1
ATOM 4690 N N . GLU A 1 639 ? 155.941 109.065 139.322 1.00 107.27 639 GLU A N 1
ATOM 4691 C CA . GLU A 1 639 ? 156.550 109.378 138.034 1.00 108.26 639 GLU A CA 1
ATOM 4692 C C . GLU A 1 639 ? 155.763 108.776 136.877 1.00 113.46 639 GLU A C 1
ATOM 4693 O O . GLU A 1 639 ? 155.653 109.393 135.811 1.00 115.90 639 GLU A O 1
ATOM 4699 N N . ALA A 1 640 ? 155.201 107.580 137.071 1.00 110.16 640 ALA A N 1
ATOM 4700 C CA . ALA A 1 640 ? 154.496 106.902 135.988 1.00 107.59 640 ALA A CA 1
ATOM 4701 C C . ALA A 1 640 ? 153.295 107.702 135.503 1.00 110.78 640 ALA A C 1
ATOM 4702 O O . ALA A 1 640 ? 152.892 107.571 134.342 1.00 109.62 640 ALA A O 1
ATOM 4704 N N . ARG A 1 641 ? 152.713 108.530 136.366 1.00 103.86 641 ARG A N 1
ATOM 4705 C CA . ARG A 1 641 ? 151.575 109.359 136.001 1.00 102.87 641 ARG A CA 1
ATOM 4706 C C . ARG A 1 641 ? 151.982 110.752 135.541 1.00 104.57 641 ARG A C 1
ATOM 4707 O O . ARG A 1 641 ? 151.125 111.638 135.464 1.00 115.08 641 ARG A O 1
ATOM 4715 N N . GLN A 1 642 ? 153.262 110.971 135.238 1.00 102.43 642 GLN A N 1
ATOM 4716 C CA . GLN A 1 642 ? 153.704 112.307 134.853 1.00 103.53 642 GLN A CA 1
ATOM 4717 C C . GLN A 1 642 ? 153.182 112.686 133.472 1.00 103.31 642 GLN A C 1
ATOM 4718 O O . GLN A 1 642 ? 152.361 113.602 133.336 1.00 107.67 642 GLN A O 1
ATOM 4724 N N . LYS A 1 643 ? 153.616 111.957 132.441 1.00 103.36 643 LYS A N 1
ATOM 4725 C CA . LYS A 1 643 ? 153.374 112.325 131.049 1.00 104.38 643 LYS A CA 1
ATOM 4726 C C . LYS A 1 643 ? 151.910 112.634 130.779 1.00 104.52 643 LYS A C 1
ATOM 4727 O O . LYS A 1 643 ? 151.548 113.790 130.529 1.00 106.15 643 LYS A O 1
ATOM 4733 N N . ASP A 1 644 ? 151.058 111.614 130.893 1.00 107.95 644 ASP A N 1
ATOM 4734 C CA . ASP A 1 644 ? 149.635 111.815 130.656 1.00 110.54 644 ASP A CA 1
ATOM 4735 C C . ASP A 1 644 ? 149.077 112.895 131.571 1.00 104.07 644 ASP A C 1
ATOM 4736 O O . ASP A 1 644 ? 148.272 113.728 131.138 1.00 110.43 644 ASP A O 1
ATOM 4741 N N . GLY A 1 645 ? 149.533 112.927 132.827 1.00 85.46 645 GLY A N 1
ATOM 4742 C CA . GLY A 1 645 ? 149.096 113.981 133.725 1.00 90.05 645 GLY A CA 1
ATOM 4743 C C . GLY A 1 645 ? 149.352 115.354 133.144 1.00 89.35 645 GLY A C 1
ATOM 4744 O O . GLY A 1 645 ? 148.439 116.179 133.042 1.00 92.78 645 GLY A O 1
ATOM 4745 N N . TYR A 1 646 ? 150.586 115.590 132.687 1.00 91.69 646 TYR A N 1
ATOM 4746 C CA . TYR A 1 646 ? 150.896 116.847 132.017 1.00 88.36 646 TYR A CA 1
ATOM 4747 C C . TYR A 1 646 ? 149.917 117.092 130.882 1.00 93.80 646 TYR A C 1
ATOM 4748 O O . TYR A 1 646 ? 149.303 118.162 130.793 1.00 97.67 646 TYR A O 1
ATOM 4757 N N . PHE A 1 647 ? 149.712 116.071 130.044 1.00 91.20 647 PHE A N 1
ATOM 4758 C CA . PHE A 1 647 ? 148.774 116.189 128.937 1.00 81.94 647 PHE A CA 1
ATOM 4759 C C . PHE A 1 647 ? 147.422 116.676 129.432 1.00 86.60 647 PHE A C 1
ATOM 4760 O O . PHE A 1 647 ? 146.875 117.658 128.917 1.00 96.59 647 PHE A O 1
ATOM 4768 N N . MET A 1 648 ? 146.901 116.040 130.484 1.00 85.21 648 MET A N 1
ATOM 4769 C CA . MET A 1 648 ? 145.591 116.434 130.984 1.00 81.57 648 MET A CA 1
ATOM 4770 C C . MET A 1 648 ? 145.608 117.878 131.458 1.00 87.34 648 MET A C 1
ATOM 4771 O O . MET A 1 648 ? 144.698 118.654 131.139 1.00 90.17 648 MET A O 1
ATOM 4776 N N . TYR A 1 649 ? 146.667 118.275 132.173 1.00 83.84 649 TYR A N 1
ATOM 4777 C CA . TYR A 1 649 ? 146.745 119.654 132.637 1.00 73.61 649 TYR A CA 1
ATOM 4778 C C . TYR A 1 649 ? 146.733 120.627 131.471 1.00 87.53 649 TYR A C 1
ATOM 4779 O O . TYR A 1 649 ? 146.213 121.741 131.596 1.00 95.44 649 TYR A O 1
ATOM 4788 N N . GLN A 1 650 ? 147.287 120.226 130.327 1.00 93.48 650 GLN A N 1
ATOM 4789 C CA . GLN A 1 650 ? 147.336 121.131 129.191 1.00 81.29 650 GLN A CA 1
ATOM 4790 C C . GLN A 1 650 ? 146.001 121.239 128.472 1.00 86.92 650 GLN A C 1
ATOM 4791 O O . GLN A 1 650 ? 145.808 122.184 127.700 1.00 100.29 650 GLN A O 1
ATOM 4797 N N . THR A 1 651 ? 145.073 120.309 128.707 1.00 85.28 651 THR A N 1
ATOM 4798 C CA . THR A 1 651 ? 143.798 120.347 128.004 1.00 87.32 651 THR A CA 1
ATOM 4799 C C . THR A 1 651 ? 142.641 120.832 128.864 1.00 90.56 651 THR A C 1
ATOM 4800 O O . THR A 1 651 ? 141.598 121.201 128.314 1.00 97.09 651 THR A O 1
ATOM 4804 N N . PHE A 1 652 ? 142.793 120.849 130.183 1.00 79.04 652 PHE A N 1
ATOM 4805 C CA . PHE A 1 652 ? 141.702 121.222 131.073 1.00 72.44 652 PHE A CA 1
ATOM 4806 C C . PHE A 1 652 ? 142.022 122.407 131.968 1.00 83.71 652 PHE A C 1
ATOM 4807 O O . PHE A 1 652 ? 141.143 123.234 132.218 1.00 89.58 652 PHE A O 1
ATOM 4815 N N . CYS A 1 653 ? 143.257 122.518 132.460 1.00 86.83 653 CYS A N 1
ATOM 4816 C CA . CYS A 1 653 ? 143.594 123.515 133.466 1.00 81.92 653 CYS A CA 1
ATOM 4817 C C . CYS A 1 653 ? 144.543 124.599 132.982 1.00 82.62 653 CYS A C 1
ATOM 4818 O O . CYS A 1 653 ? 144.658 125.632 133.648 1.00 89.12 653 CYS A O 1
ATOM 4821 N N . SER A 1 654 ? 145.224 124.396 131.853 1.00 89.23 654 SER A N 1
ATOM 4822 C CA . SER A 1 654 ? 146.215 125.367 131.399 1.00 81.59 654 SER A CA 1
ATOM 4823 C C . SER A 1 654 ? 145.577 126.687 130.984 1.00 89.46 654 SER A C 1
ATOM 4824 O O . SER A 1 654 ? 146.235 127.732 131.037 1.00 84.77 654 SER A O 1
ATOM 4827 N N . ALA A 1 655 ? 144.309 126.664 130.570 1.00 94.28 655 ALA A N 1
ATOM 4828 C CA . ALA A 1 655 ? 143.663 127.869 130.064 1.00 81.96 655 ALA A CA 1
ATOM 4829 C C . ALA A 1 655 ? 143.480 128.937 131.134 1.00 87.34 655 ALA A C 1
ATOM 4830 O O . ALA A 1 655 ? 143.361 130.118 130.794 1.00 96.64 655 ALA A O 1
ATOM 4832 N N . CYS A 1 656 ? 143.453 128.558 132.408 1.00 84.83 656 CYS A N 1
ATOM 4833 C CA . CYS A 1 656 ? 143.250 129.507 133.492 1.00 80.91 656 CYS A CA 1
ATOM 4834 C C . CYS A 1 656 ? 144.409 129.586 134.471 1.00 87.13 656 CYS A C 1
ATOM 4835 O O . CYS A 1 656 ? 144.681 130.668 134.992 1.00 85.54 656 CYS A O 1
ATOM 4838 N N . HIS A 1 657 ? 145.097 128.477 134.736 1.00 85.98 657 HIS A N 1
ATOM 4839 C CA . HIS A 1 657 ? 146.172 128.444 135.717 1.00 84.39 657 HIS A CA 1
ATOM 4840 C C . HIS A 1 657 ? 147.554 128.527 135.082 1.00 82.97 657 HIS A C 1
ATOM 4841 O O . HIS A 1 657 ? 148.557 128.368 135.784 1.00 93.69 657 HIS A O 1
ATOM 4848 N N . GLY A 1 658 ? 147.629 128.768 133.784 1.00 86.74 658 GLY A N 1
ATOM 4849 C CA . GLY A 1 658 ? 148.912 128.997 133.140 1.00 80.22 658 GLY A CA 1
ATOM 4850 C C . GLY A 1 658 ? 149.531 127.729 132.592 1.00 83.93 658 GLY A C 1
ATOM 4851 O O . GLY A 1 658 ? 149.293 126.621 133.072 1.00 90.83 658 GLY A O 1
ATOM 4852 N N . ASP A 1 659 ? 150.349 127.904 131.559 1.00 92.20 659 ASP A N 1
ATOM 4853 C CA . ASP A 1 659 ? 151.028 126.777 130.937 1.00 91.78 659 ASP A CA 1
ATOM 4854 C C . ASP A 1 659 ? 152.138 126.258 131.843 1.00 94.30 659 ASP A C 1
ATOM 4855 O O . ASP A 1 659 ? 152.842 127.033 132.495 1.00 97.64 659 ASP A O 1
ATOM 4860 N N . ASN A 1 660 ? 152.283 124.932 131.881 1.00 86.65 660 ASN A N 1
ATOM 4861 C CA . ASN A 1 660 ? 153.286 124.255 132.706 1.00 86.70 660 ASN A CA 1
ATOM 4862 C C . ASN A 1 660 ? 153.105 124.564 134.189 1.00 94.49 660 ASN A C 1
ATOM 4863 O O . ASN A 1 660 ? 154.082 124.659 134.936 1.00 95.45 660 ASN A O 1
ATOM 4868 N N . ALA A 1 661 ? 151.852 124.731 134.615 1.00 93.77 661 ALA A N 1
ATOM 4869 C CA . ALA A 1 661 ? 151.492 124.909 136.023 1.00 88.56 661 ALA A CA 1
ATOM 4870 C C . ALA A 1 661 ? 152.113 126.165 136.629 1.00 90.96 661 ALA A C 1
ATOM 4871 O O . ALA A 1 661 ? 152.384 126.214 137.830 1.00 107.73 661 ALA A O 1
ATOM 4873 N N . ILE A 1 662 ? 152.335 127.192 135.815 1.00 81.64 662 ILE A N 1
ATOM 4874 C CA . ILE A 1 662 ? 152.849 128.475 136.283 1.00 79.77 662 ILE A CA 1
ATOM 4875 C C . ILE A 1 662 ? 151.792 129.531 135.999 1.00 85.69 662 ILE A C 1
ATOM 4876 O O . ILE A 1 662 ? 151.433 129.759 134.838 1.00 99.40 662 ILE A O 1
ATOM 4881 N N . SER A 1 663 ? 151.302 130.179 137.052 1.00 97.26 663 SER A N 1
ATOM 4882 C CA . SER A 1 663 ? 150.240 131.161 136.907 1.00 96.33 663 SER A CA 1
ATOM 4883 C C . SER A 1 663 ? 150.796 132.503 136.447 1.00 103.04 663 SER A C 1
ATOM 4884 O O . SER A 1 663 ? 151.946 132.854 136.727 1.00 103.02 663 SER A O 1
ATOM 4887 N N . GLY A 1 664 ? 149.963 133.254 135.734 1.00 100.90 664 GLY A N 1
ATOM 4888 C CA . GLY A 1 664 ? 150.324 134.558 135.225 1.00 89.33 664 GLY A CA 1
ATOM 4889 C C . GLY A 1 664 ? 150.136 135.712 136.179 1.00 94.16 664 GLY A C 1
ATOM 4890 O O . GLY A 1 664 ? 150.450 136.851 135.821 1.00 99.42 664 GLY A O 1
ATOM 4891 N N . GLY A 1 665 ? 149.628 135.464 137.385 1.00 97.09 665 GLY A N 1
ATOM 4892 C CA . GLY A 1 665 ? 149.505 136.493 138.398 1.00 96.75 665 GLY A CA 1
ATOM 4893 C C . GLY A 1 665 ? 148.092 136.897 138.757 1.00 98.46 665 GLY A C 1
ATOM 4894 O O . GLY A 1 665 ? 147.920 137.726 139.658 1.00 102.90 665 GLY A O 1
ATOM 4895 N N . VAL A 1 666 ? 147.078 136.351 138.097 1.00 87.61 666 VAL A N 1
ATOM 4896 C CA . VAL A 1 666 ? 145.688 136.686 138.387 1.00 93.10 666 VAL A CA 1
ATOM 4897 C C . VAL A 1 666 ? 144.996 135.572 139.159 1.00 93.27 666 VAL A C 1
ATOM 4898 O O . VAL A 1 666 ? 144.364 135.817 140.186 1.00 91.51 666 VAL A O 1
ATOM 4902 N N . LEU A 1 667 ? 145.104 134.347 138.678 1.00 86.33 667 LEU A N 1
ATOM 4903 C CA . LEU A 1 667 ? 144.499 133.188 139.307 1.00 86.54 667 LEU A CA 1
ATOM 4904 C C . LEU A 1 667 ? 145.517 132.463 140.174 1.00 91.96 667 LEU A C 1
ATOM 4905 O O . LEU A 1 667 ? 146.727 132.593 139.966 1.00 98.61 667 LEU A O 1
ATOM 4910 N N . PRO A 1 668 ? 145.063 131.703 141.171 1.00 88.55 668 PRO A N 1
ATOM 4911 C CA . PRO A 1 668 ? 146.006 131.066 142.099 1.00 81.13 668 PRO A CA 1
ATOM 4912 C C . PRO A 1 668 ? 146.969 130.126 141.389 1.00 86.82 668 PRO A C 1
ATOM 4913 O O . PRO A 1 668 ? 146.614 129.455 140.418 1.00 94.05 668 PRO A O 1
ATOM 4917 N N . ASP A 1 669 ? 148.202 130.092 141.886 1.00 84.46 669 ASP A N 1
ATOM 4918 C CA . ASP A 1 669 ? 149.208 129.167 141.384 1.00 85.85 669 ASP A CA 1
ATOM 4919 C C . ASP A 1 669 ? 148.988 127.802 142.024 1.00 95.30 669 ASP A C 1
ATOM 4920 O O . ASP A 1 669 ? 148.985 127.681 143.253 1.00 98.11 669 ASP A O 1
ATOM 4925 N N . LEU A 1 670 ? 148.803 126.777 141.191 1.00 96.11 670 LEU A N 1
ATOM 4926 C CA . LEU A 1 670 ? 148.483 125.451 141.704 1.00 89.04 670 LEU A CA 1
ATOM 4927 C C . LEU A 1 670 ? 149.675 124.778 142.367 1.00 87.88 670 LEU A C 1
ATOM 4928 O O . LEU A 1 670 ? 149.485 123.825 143.130 1.00 99.04 670 LEU A O 1
ATOM 4933 N N . ARG A 1 671 ? 150.893 125.244 142.092 1.00 75.43 671 ARG A N 1
ATOM 4934 C CA . ARG A 1 671 ? 152.071 124.626 142.690 1.00 82.72 671 ARG A CA 1
ATOM 4935 C C . ARG A 1 671 ? 152.107 124.846 144.197 1.00 88.18 671 ARG A C 1
ATOM 4936 O O . ARG A 1 671 ? 152.550 123.970 144.948 1.00 94.97 671 ARG A O 1
ATOM 4944 N N . TRP A 1 672 ? 151.645 126.006 144.657 1.00 90.61 672 TRP A N 1
ATOM 4945 C CA . TRP A 1 672 ? 151.639 126.342 146.073 1.00 85.45 672 TRP A CA 1
ATOM 4946 C C . TRP A 1 672 ? 150.279 126.126 146.721 1.00 86.34 672 TRP A C 1
ATOM 4947 O O . TRP A 1 672 ? 150.085 126.517 147.876 1.00 98.22 672 TRP A O 1
ATOM 4958 N N . SER A 1 673 ? 149.337 125.519 146.008 1.00 82.75 673 SER A N 1
ATOM 4959 C CA . SER A 1 673 ? 148.014 125.265 146.553 1.00 79.37 673 SER A CA 1
ATOM 4960 C C . SER A 1 673 ? 148.048 124.106 147.541 1.00 86.88 673 SER A C 1
ATOM 4961 O O . SER A 1 673 ? 148.864 123.188 147.428 1.00 87.35 673 SER A O 1
ATOM 4964 N N . GLY A 1 674 ? 147.148 124.160 148.522 1.00 80.69 674 GLY A N 1
ATOM 4965 C CA . GLY A 1 674 ? 147.028 123.084 149.487 1.00 76.20 674 GLY A CA 1
ATOM 4966 C C . GLY A 1 674 ? 146.184 121.914 149.040 1.00 88.00 674 GLY A C 1
ATOM 4967 O O . GLY A 1 674 ? 146.202 120.868 149.696 1.00 93.35 674 GLY A O 1
ATOM 4968 N N . ALA A 1 675 ? 145.435 122.068 147.949 1.00 91.93 675 ALA A N 1
ATOM 4969 C CA . ALA A 1 675 ? 144.637 120.960 147.430 1.00 83.73 675 ALA A CA 1
ATOM 4970 C C . ALA A 1 675 ? 145.480 119.788 146.938 1.00 82.64 675 ALA A C 1
ATOM 4971 O O . ALA A 1 675 ? 145.160 118.641 147.294 1.00 88.69 675 ALA A O 1
ATOM 4973 N N . PRO A 1 676 ? 146.538 119.975 146.137 1.00 81.74 676 PRO A N 1
ATOM 4974 C CA . PRO A 1 676 ? 147.285 118.812 145.632 1.00 76.73 676 PRO A CA 1
ATOM 4975 C C . PRO A 1 676 ? 148.043 118.034 146.697 1.00 84.34 676 PRO A C 1
ATOM 4976 O O . PRO A 1 676 ? 148.715 117.056 146.352 1.00 99.03 676 PRO A O 1
ATOM 4980 N N . ARG A 1 677 ? 147.969 118.424 147.970 1.00 85.02 677 ARG A N 1
ATOM 4981 C CA . ARG A 1 677 ? 148.675 117.684 149.009 1.00 83.47 677 ARG A CA 1
ATOM 4982 C C . ARG A 1 677 ? 148.038 116.331 149.294 1.00 88.53 677 ARG A C 1
ATOM 4983 O O . ARG A 1 677 ? 148.689 115.468 149.893 1.00 93.80 677 ARG A O 1
ATOM 4991 N N . GLY A 1 678 ? 146.796 116.125 148.884 1.00 83.36 678 GLY A N 1
ATOM 4992 C CA . GLY A 1 678 ? 146.123 114.859 149.114 1.00 77.08 678 GLY A CA 1
ATOM 4993 C C . GLY A 1 678 ? 145.214 114.521 147.958 1.00 85.78 678 GLY A C 1
ATOM 4994 O O . GLY A 1 678 ? 144.758 115.403 147.224 1.00 99.92 678 GLY A O 1
ATOM 4995 N N . ARG A 1 679 ? 144.951 113.224 147.792 1.00 87.44 679 ARG A N 1
ATOM 4996 C CA . ARG A 1 679 ? 144.100 112.773 146.695 1.00 94.51 679 ARG A CA 1
ATOM 4997 C C . ARG A 1 679 ? 142.655 113.213 146.900 1.00 97.01 679 ARG A C 1
ATOM 4998 O O . ARG A 1 679 ? 142.010 113.717 145.971 1.00 101.60 679 ARG A O 1
ATOM 5006 N N . GLU A 1 680 ? 142.134 113.038 148.116 1.00 94.05 680 GLU A N 1
ATOM 5007 C CA . GLU A 1 680 ? 140.725 113.320 148.369 1.00 88.17 680 GLU A CA 1
ATOM 5008 C C . GLU A 1 680 ? 140.416 114.803 148.216 1.00 89.28 680 GLU A C 1
ATOM 5009 O O . GLU A 1 680 ? 139.426 115.175 147.577 1.00 97.91 680 GLU A O 1
ATOM 5015 N N . SER A 1 681 ? 141.245 115.667 148.806 1.00 90.15 681 SER A N 1
ATOM 5016 C CA . SER A 1 681 ? 141.002 117.103 148.711 1.00 95.48 681 SER A CA 1
ATOM 5017 C C . SER A 1 681 ? 141.100 117.583 147.270 1.00 95.61 681 SER A C 1
ATOM 5018 O O . SER A 1 681 ? 140.277 118.388 146.814 1.00 104.47 681 SER A O 1
ATOM 5021 N N . PHE A 1 682 ? 142.097 117.090 146.533 1.00 81.64 682 PHE A N 1
ATOM 5022 C CA . PHE A 1 682 ? 142.242 117.482 145.137 1.00 75.99 682 PHE A CA 1
ATOM 5023 C C . PHE A 1 682 ? 141.040 117.045 144.313 1.00 82.88 682 PHE A C 1
ATOM 5024 O O . PHE A 1 682 ? 140.545 117.809 143.477 1.00 88.17 682 PHE A O 1
ATOM 5032 N N . TYR A 1 683 ? 140.556 115.818 144.526 1.00 87.89 683 TYR A N 1
ATOM 5033 C CA . TYR A 1 683 ? 139.381 115.377 143.781 1.00 84.18 683 TYR A CA 1
ATOM 5034 C C . TYR A 1 683 ? 138.148 116.189 144.154 1.00 89.60 683 TYR A C 1
ATOM 5035 O O . TYR A 1 683 ? 137.371 116.580 143.277 1.00 98.46 683 TYR A O 1
ATOM 5044 N N . LYS A 1 684 ? 137.946 116.451 145.446 1.00 86.47 684 LYS A N 1
ATOM 5045 C CA . LYS A 1 684 ? 136.776 117.211 145.868 1.00 83.66 684 LYS A CA 1
ATOM 5046 C C . LYS A 1 684 ? 136.827 118.654 145.391 1.00 79.98 684 LYS A C 1
ATOM 5047 O O . LYS A 1 684 ? 135.776 119.295 145.286 1.00 95.76 684 LYS A O 1
ATOM 5053 N N . LEU A 1 685 ? 138.015 119.181 145.105 1.00 83.38 685 LEU A N 1
ATOM 5054 C CA . LEU A 1 685 ? 138.097 120.515 144.524 1.00 88.74 685 LEU A CA 1
ATOM 5055 C C . LEU A 1 685 ? 137.928 120.504 143.010 1.00 90.58 685 LEU A C 1
ATOM 5056 O O . LEU A 1 685 ? 137.242 121.372 142.462 1.00 97.91 685 LEU A O 1
ATOM 5061 N N . VAL A 1 686 ? 138.530 119.539 142.324 1.00 87.44 686 VAL A N 1
ATOM 5062 C CA . VAL A 1 686 ? 138.483 119.495 140.865 1.00 87.68 686 VAL A CA 1
ATOM 5063 C C . VAL A 1 686 ? 137.305 118.669 140.371 1.00 88.11 686 VAL A C 1
ATOM 5064 O O . VAL A 1 686 ? 136.541 119.111 139.510 1.00 91.26 686 VAL A O 1
ATOM 5068 N N . GLY A 1 687 ? 137.145 117.454 140.897 1.00 88.47 687 GLY A N 1
ATOM 5069 C CA . GLY A 1 687 ? 136.036 116.617 140.471 1.00 87.65 687 GLY A CA 1
ATOM 5070 C C . GLY A 1 687 ? 134.686 117.146 140.919 1.00 91.00 687 GLY A C 1
ATOM 5071 O O . GLY A 1 687 ? 133.713 117.100 140.164 1.00 100.89 687 GLY A O 1
ATOM 5072 N N . ARG A 1 688 ? 134.607 117.655 142.148 1.00 92.84 688 ARG A N 1
ATOM 5073 C CA . ARG A 1 688 ? 133.338 118.083 142.721 1.00 90.81 688 ARG A CA 1
ATOM 5074 C C . ARG A 1 688 ? 133.117 119.588 142.659 1.00 89.94 688 ARG A C 1
ATOM 5075 O O . ARG A 1 688 ? 131.988 120.037 142.882 1.00 95.48 688 ARG A O 1
ATOM 5083 N N . GLY A 1 689 ? 134.148 120.373 142.358 1.00 87.28 689 GLY A N 1
ATOM 5084 C CA . GLY A 1 689 ? 133.985 121.808 142.230 1.00 86.15 689 GLY A CA 1
ATOM 5085 C C . GLY A 1 689 ? 133.595 122.509 143.515 1.00 86.46 689 GLY A C 1
ATOM 5086 O O . GLY A 1 689 ? 132.622 123.267 143.542 1.00 97.43 689 GLY A O 1
ATOM 5087 N N . ALA A 1 690 ? 134.345 122.259 144.592 1.00 84.80 690 ALA A N 1
ATOM 5088 C CA . ALA A 1 690 ? 134.028 122.855 145.885 1.00 88.29 690 ALA A CA 1
ATOM 5089 C C . ALA A 1 690 ? 134.075 124.377 145.859 1.00 93.35 690 ALA A C 1
ATOM 5090 O O . ALA A 1 690 ? 133.416 125.018 146.685 1.00 96.74 690 ALA A O 1
ATOM 5092 N N . LEU A 1 691 ? 134.831 124.971 144.939 1.00 88.31 691 LEU A N 1
ATOM 5093 C CA . LEU A 1 691 ? 134.933 126.424 144.815 1.00 85.36 691 LEU A CA 1
ATOM 5094 C C . LEU A 1 691 ? 134.122 126.950 143.638 1.00 92.42 691 LEU A C 1
ATOM 5095 O O . LEU A 1 691 ? 134.546 127.879 142.945 1.00 94.77 691 LEU A O 1
ATOM 5100 N N . THR A 1 692 ? 132.947 126.365 143.392 1.00 95.67 692 THR A N 1
ATOM 5101 C CA . THR A 1 692 ? 132.117 126.793 142.270 1.00 84.37 692 THR A CA 1
ATOM 5102 C C . THR A 1 692 ? 131.610 128.217 142.453 1.00 94.11 692 THR A C 1
ATOM 5103 O O . THR A 1 692 ? 131.358 128.918 141.467 1.00 100.94 692 THR A O 1
ATOM 5107 N N . ALA A 1 693 ? 131.473 128.671 143.699 1.00 91.93 693 ALA A N 1
ATOM 5108 C CA . ALA A 1 693 ? 130.977 130.015 143.962 1.00 86.87 693 ALA A CA 1
ATOM 5109 C C . ALA A 1 693 ? 131.942 131.102 143.511 1.00 95.11 693 ALA A C 1
ATOM 5110 O O . ALA A 1 693 ? 131.554 132.275 143.485 1.00 101.72 693 ALA A O 1
ATOM 5112 N N . TYR A 1 694 ? 133.180 130.752 143.163 1.00 90.88 694 TYR A N 1
ATOM 5113 C CA . TYR A 1 694 ? 134.171 131.731 142.749 1.00 81.24 694 TYR A CA 1
ATOM 5114 C C . TYR A 1 694 ? 134.776 131.451 141.381 1.00 87.61 694 TYR A C 1
ATOM 5115 O O . TYR A 1 694 ? 135.609 132.239 140.920 1.00 93.85 694 TYR A O 1
ATOM 5124 N N . GLY A 1 695 ? 134.392 130.362 140.719 1.00 85.90 695 GLY A N 1
ATOM 5125 C CA . GLY A 1 695 ? 134.872 130.111 139.375 1.00 87.55 695 GLY A CA 1
ATOM 5126 C C . GLY A 1 695 ? 135.471 128.740 139.128 1.00 98.71 695 GLY A C 1
ATOM 5127 O O . GLY A 1 695 ? 135.695 128.366 137.974 1.00 101.57 695 GLY A O 1
ATOM 5128 N N . MET A 1 696 ? 135.741 127.981 140.189 1.00 90.10 696 MET A N 1
ATOM 5129 C CA . MET A 1 696 ? 136.246 126.614 140.051 1.00 83.38 696 MET A CA 1
ATOM 5130 C C . MET A 1 696 ? 135.071 125.660 139.906 1.00 94.39 696 MET A C 1
ATOM 5131 O O . MET A 1 696 ? 134.437 125.280 140.891 1.00 100.51 696 MET A O 1
ATOM 5136 N N . ASP A 1 697 ? 134.801 125.246 138.677 1.00 86.05 697 ASP A N 1
ATOM 5137 C CA . ASP A 1 697 ? 133.701 124.341 138.398 1.00 90.84 697 ASP A CA 1
ATOM 5138 C C . ASP A 1 697 ? 134.185 122.897 138.387 1.00 90.85 697 ASP A C 1
ATOM 5139 O O . ASP A 1 697 ? 135.379 122.614 138.279 1.00 96.17 697 ASP A O 1
ATOM 5144 N N . ARG A 1 698 ? 133.233 121.979 138.517 1.00 92.82 698 ARG A N 1
ATOM 5145 C CA . ARG A 1 698 ? 133.558 120.563 138.560 1.00 91.20 698 ARG A CA 1
ATOM 5146 C C . ARG A 1 698 ? 134.062 120.080 137.205 1.00 93.90 698 ARG A C 1
ATOM 5147 O O . ARG A 1 698 ? 133.636 120.558 136.150 1.00 95.87 698 ARG A O 1
ATOM 5155 N N . PHE A 1 699 ? 134.990 119.123 137.243 1.00 96.03 699 PHE A N 1
ATOM 5156 C CA . PHE A 1 699 ? 135.558 118.537 136.035 1.00 88.40 699 PHE A CA 1
ATOM 5157 C C . PHE A 1 699 ? 135.325 117.033 135.963 1.00 89.50 699 PHE A C 1
ATOM 5158 O O . PHE A 1 699 ? 135.964 116.349 135.159 1.00 103.62 699 PHE A O 1
ATOM 5166 N N . ASP A 1 700 ? 134.423 116.502 136.788 1.00 89.87 700 ASP A N 1
ATOM 5167 C CA . ASP A 1 700 ? 134.110 115.080 136.743 1.00 93.97 700 ASP A CA 1
ATOM 5168 C C . ASP A 1 700 ? 133.212 114.710 135.572 1.00 97.67 700 ASP A C 1
ATOM 5169 O O . ASP A 1 700 ? 132.995 113.518 135.332 1.00 99.47 700 ASP A O 1
ATOM 5174 N N . THR A 1 701 ? 132.687 115.695 134.844 1.00 98.82 701 THR A N 1
ATOM 5175 C CA . THR A 1 701 ? 131.887 115.425 133.659 1.00 100.72 701 THR A CA 1
ATOM 5176 C C . THR A 1 701 ? 132.735 115.119 132.433 1.00 102.53 701 THR A C 1
ATOM 5177 O O . THR A 1 701 ? 132.181 114.739 131.397 1.00 104.83 701 THR A O 1
ATOM 5181 N N . SER A 1 702 ? 134.056 115.277 132.524 1.00 97.24 702 SER A N 1
ATOM 5182 C CA . SER A 1 702 ? 134.945 114.991 131.409 1.00 96.87 702 SER A CA 1
ATOM 5183 C C . SER A 1 702 ? 136.183 114.193 131.789 1.00 96.60 702 SER A C 1
ATOM 5184 O O . SER A 1 702 ? 136.865 113.693 130.888 1.00 99.92 702 SER A O 1
ATOM 5187 N N . MET A 1 703 ? 136.496 114.052 133.075 1.00 90.72 703 MET A N 1
ATOM 5188 C CA . MET A 1 703 ? 137.699 113.360 133.513 1.00 91.85 703 MET A CA 1
ATOM 5189 C C . MET A 1 703 ? 137.361 112.342 134.592 1.00 92.84 703 MET A C 1
ATOM 5190 O O . MET A 1 703 ? 136.589 112.629 135.511 1.00 95.28 703 MET A O 1
ATOM 5195 N N . THR A 1 704 ? 137.946 111.155 134.473 1.00 97.82 704 THR A N 1
ATOM 5196 C CA . THR A 1 704 ? 137.840 110.133 135.500 1.00 92.85 704 THR A CA 1
ATOM 5197 C C . THR A 1 704 ? 138.733 110.487 136.686 1.00 98.17 704 THR A C 1
ATOM 5198 O O . THR A 1 704 ? 139.655 111.296 136.558 1.00 104.93 704 THR A O 1
ATOM 5202 N N . PRO A 1 705 ? 138.468 109.910 137.863 1.00 95.24 705 PRO A N 1
ATOM 5203 C CA . PRO A 1 705 ? 139.318 110.213 139.028 1.00 94.82 705 PRO A CA 1
ATOM 5204 C C . PRO A 1 705 ? 140.790 109.909 138.810 1.00 99.19 705 PRO A C 1
ATOM 5205 O O . PRO A 1 705 ? 141.645 110.604 139.374 1.00 102.15 705 PRO A O 1
ATOM 5209 N N . GLU A 1 706 ? 141.113 108.888 138.012 1.00 97.95 706 GLU A N 1
ATOM 5210 C CA . GLU A 1 706 ? 142.513 108.563 137.759 1.00 93.73 706 GLU A CA 1
ATOM 5211 C C . GLU A 1 706 ? 143.222 109.694 137.025 1.00 95.43 706 GLU A C 1
ATOM 5212 O O . GLU A 1 706 ? 144.370 110.023 137.339 1.00 103.31 706 GLU A O 1
ATOM 5218 N N . GLN A 1 707 ? 142.554 110.305 136.044 1.00 86.75 707 GLN A N 1
ATOM 5219 C CA . GLN A 1 707 ? 143.163 111.414 135.317 1.00 89.33 707 GLN A CA 1
ATOM 5220 C C . GLN A 1 707 ? 143.369 112.623 136.224 1.00 93.04 707 GLN A C 1
ATOM 5221 O O . GLN A 1 707 ? 144.378 113.332 136.110 1.00 101.68 707 GLN A O 1
ATOM 5227 N N . ILE A 1 708 ? 142.428 112.869 137.137 1.00 77.69 708 ILE A N 1
ATOM 5228 C CA . ILE A 1 708 ? 142.586 113.957 138.098 1.00 85.74 708 ILE A CA 1
ATOM 5229 C C . ILE A 1 708 ? 143.762 113.678 139.028 1.00 89.97 708 ILE A C 1
ATOM 5230 O O . ILE A 1 708 ? 144.536 114.582 139.367 1.00 93.84 708 ILE A O 1
ATOM 5235 N N . GLU A 1 709 ? 143.924 112.420 139.446 1.00 95.37 709 GLU A N 1
ATOM 5236 C CA . GLU A 1 709 ? 145.083 112.054 140.254 1.00 97.60 709 GLU A CA 1
ATOM 5237 C C . GLU A 1 709 ? 146.381 112.242 139.477 1.00 97.28 709 GLU A C 1
ATOM 5238 O O . GLU A 1 709 ? 147.404 112.643 140.046 1.00 102.75 709 GLU A O 1
ATOM 5244 N N . ASP A 1 710 ? 146.360 111.941 138.178 1.00 91.52 710 ASP A N 1
ATOM 5245 C CA . ASP A 1 710 ? 147.530 112.177 137.338 1.00 89.78 710 ASP A CA 1
ATOM 5246 C C . ASP A 1 710 ? 147.875 113.660 137.289 1.00 93.60 710 ASP A C 1
ATOM 5247 O O . ASP A 1 710 ? 149.051 114.041 137.375 1.00 100.81 710 ASP A O 1
ATOM 5252 N N . ILE A 1 711 ? 146.855 114.512 137.156 1.00 87.84 711 ILE A N 1
ATOM 5253 C CA . ILE A 1 711 ? 147.074 115.957 137.199 1.00 84.39 711 ILE A CA 1
ATOM 5254 C C . ILE A 1 711 ? 147.680 116.364 138.535 1.00 80.99 711 ILE A C 1
ATOM 5255 O O . ILE A 1 711 ? 148.588 117.203 138.594 1.00 84.83 711 ILE A O 1
ATOM 5260 N N . ARG A 1 712 ? 147.176 115.790 139.630 1.00 77.62 712 ARG A N 1
ATOM 5261 C CA . ARG A 1 712 ? 147.702 116.122 140.951 1.00 77.22 712 ARG A CA 1
ATOM 5262 C C . ARG A 1 712 ? 149.172 115.745 141.072 1.00 84.27 712 ARG A C 1
ATOM 5263 O O . ARG A 1 712 ? 149.980 116.517 141.605 1.00 91.72 712 ARG A O 1
ATOM 5271 N N . ASN A 1 713 ? 149.535 114.556 140.587 1.00 91.23 713 ASN A N 1
ATOM 5272 C CA . ASN A 1 713 ? 150.931 114.131 140.637 1.00 83.85 713 ASN A CA 1
ATOM 5273 C C . ASN A 1 713 ? 151.814 115.044 139.798 1.00 90.22 713 ASN A C 1
ATOM 5274 O O . ASN A 1 713 ? 152.926 115.399 140.211 1.00 97.81 713 ASN A O 1
ATOM 5279 N N . PHE A 1 714 ? 151.335 115.439 138.615 1.00 86.59 714 PHE A N 1
ATOM 5280 C CA . PHE A 1 714 ? 152.103 116.357 137.779 1.00 79.34 714 PHE A CA 1
ATOM 5281 C C . PHE A 1 714 ? 152.312 117.696 138.477 1.00 80.65 714 PHE A C 1
ATOM 5282 O O . PHE A 1 714 ? 153.412 118.262 138.441 1.00 87.95 714 PHE A O 1
ATOM 5290 N N . ILE A 1 715 ? 151.265 118.217 139.121 1.00 78.93 715 ILE A N 1
ATOM 5291 C CA . ILE A 1 715 ? 151.374 119.499 139.813 1.00 74.59 715 ILE A CA 1
ATOM 5292 C C . ILE A 1 715 ? 152.353 119.398 140.976 1.00 78.20 715 ILE A C 1
ATOM 5293 O O . ILE A 1 715 ? 153.159 120.307 141.210 1.00 90.36 715 ILE A O 1
ATOM 5298 N N . VAL A 1 716 ? 152.297 118.293 141.724 1.00 81.84 716 VAL A N 1
ATOM 5299 C CA . VAL A 1 716 ? 153.219 118.105 142.842 1.00 79.75 716 VAL A CA 1
ATOM 5300 C C . VAL A 1 716 ? 154.657 118.039 142.342 1.00 85.20 716 VAL A C 1
ATOM 5301 O O . VAL A 1 716 ? 155.566 118.634 142.937 1.00 93.72 716 VAL A O 1
ATOM 5305 N N . LYS A 1 717 ? 154.888 117.317 141.242 1.00 84.91 717 LYS A N 1
ATOM 5306 C CA . LYS A 1 717 ? 156.235 117.237 140.685 1.00 81.87 717 LYS A CA 1
ATOM 5307 C C . LYS A 1 717 ? 156.730 118.607 140.234 1.00 83.98 717 LYS A C 1
ATOM 5308 O O . LYS A 1 717 ? 157.887 118.968 140.479 1.00 87.78 717 LYS A O 1
ATOM 5314 N N . ARG A 1 718 ? 155.865 119.386 139.579 1.00 91.84 718 ARG A N 1
ATOM 5315 C CA . ARG A 1 718 ? 156.260 120.722 139.142 1.00 87.87 718 ARG A CA 1
ATOM 5316 C C . ARG A 1 718 ? 156.596 121.617 140.329 1.00 83.35 718 ARG A C 1
ATOM 5317 O O . ARG A 1 718 ? 157.573 122.378 140.291 1.00 89.11 718 ARG A O 1
ATOM 5325 N N . ALA A 1 719 ? 155.790 121.545 141.391 1.00 81.79 719 ALA A N 1
ATOM 5326 C CA . ALA A 1 719 ? 156.059 122.346 142.580 1.00 79.23 719 ALA A CA 1
ATOM 5327 C C . ALA A 1 719 ? 157.385 121.958 143.216 1.00 81.87 719 ALA A C 1
ATOM 5328 O O . ALA A 1 719 ? 158.171 122.827 143.610 1.00 92.12 719 ALA A O 1
ATOM 5330 N N . ASN A 1 720 ? 157.656 120.655 143.319 1.00 87.03 720 ASN A N 1
ATOM 5331 C CA . ASN A 1 720 ? 158.933 120.215 143.873 1.00 80.08 720 ASN A CA 1
ATOM 5332 C C . ASN A 1 720 ? 160.094 120.678 143.005 1.00 86.45 720 ASN A C 1
ATOM 5333 O O . ASN A 1 720 ? 161.162 121.031 143.518 1.00 88.50 720 ASN A O 1
ATOM 5338 N N . GLU A 1 721 ? 159.906 120.675 141.684 1.00 98.06 721 GLU A N 1
ATOM 5339 C CA . GLU A 1 721 ? 160.958 121.131 140.783 1.00 87.12 721 GLU A CA 1
ATOM 5340 C C . GLU A 1 721 ? 161.248 122.617 140.959 1.00 90.91 721 GLU A C 1
ATOM 5341 O O . GLU A 1 721 ? 162.413 123.027 140.973 1.00 88.81 721 GLU A O 1
ATOM 5347 N N . SER A 1 722 ? 160.207 123.438 141.091 1.00 94.44 722 SER A N 1
ATOM 5348 C CA . SER A 1 722 ? 160.365 124.882 140.954 1.00 90.50 722 SER A CA 1
ATOM 5349 C C . SER A 1 722 ? 160.334 125.654 142.269 1.00 95.40 722 SER A C 1
ATOM 5350 O O . SER A 1 722 ? 160.527 126.876 142.247 1.00 100.56 722 SER A O 1
ATOM 5353 N N . TYR A 1 723 ? 160.101 124.994 143.408 1.00 91.89 723 TYR A N 1
ATOM 5354 C CA . TYR A 1 723 ? 159.956 125.728 144.663 1.00 88.13 723 TYR A CA 1
ATOM 5355 C C . TYR A 1 723 ? 161.235 126.467 145.038 1.00 97.21 723 TYR A C 1
ATOM 5356 O O . TYR A 1 723 ? 161.199 127.652 145.394 1.00 108.71 723 TYR A O 1
ATOM 5365 N N . ASP A 1 724 ? 162.376 125.776 144.985 1.00 101.73 724 ASP A N 1
ATOM 5366 C CA . ASP A 1 724 ? 163.635 126.401 145.376 1.00 100.37 724 ASP A CA 1
ATOM 5367 C C . ASP A 1 724 ? 163.978 127.568 144.462 1.00 100.32 724 ASP A C 1
ATOM 5368 O O . ASP A 1 724 ? 164.421 128.624 144.929 1.00 98.86 724 ASP A O 1
ATOM 5373 N N . ASP A 1 725 ? 163.776 127.397 143.154 1.00 110.42 725 ASP A N 1
ATOM 5374 C CA . ASP A 1 725 ? 164.063 128.474 142.214 1.00 103.31 725 ASP A CA 1
ATOM 5375 C C . ASP A 1 725 ? 163.167 129.680 142.462 1.00 105.64 725 ASP A C 1
ATOM 5376 O O . ASP A 1 725 ? 163.636 130.823 142.432 1.00 110.77 725 ASP A O 1
ATOM 5381 N N . GLU A 1 726 ? 161.874 129.451 142.711 1.00 100.14 726 GLU A N 1
ATOM 5382 C CA . GLU A 1 726 ? 160.973 130.571 142.967 1.00 95.39 726 GLU A CA 1
ATOM 5383 C C . GLU A 1 726 ? 161.341 131.296 144.258 1.00 103.29 726 GLU A C 1
ATOM 5384 O O . GLU A 1 726 ? 161.322 132.533 144.311 1.00 108.85 726 GLU A O 1
ATOM 5390 N N . VAL A 1 727 ? 161.685 130.543 145.306 1.00 99.66 727 VAL A N 1
ATOM 5391 C CA . VAL A 1 727 ? 162.073 131.164 146.570 1.00 93.70 727 VAL A CA 1
ATOM 5392 C C . VAL A 1 727 ? 163.348 131.980 146.394 1.00 96.86 727 VAL A C 1
ATOM 5393 O O . VAL A 1 727 ? 163.463 133.098 146.909 1.00 100.44 727 VAL A O 1
ATOM 5397 N N . LYS A 1 728 ? 164.322 131.437 145.659 1.00 98.85 728 LYS A N 1
ATOM 5398 C CA . LYS A 1 728 ? 165.552 132.177 145.395 1.00 92.78 728 LYS A CA 1
ATOM 5399 C C . LYS A 1 728 ? 165.274 133.444 144.596 1.00 99.26 728 LYS A C 1
ATOM 5400 O O . LYS A 1 728 ? 165.863 134.498 144.863 1.00 99.55 728 LYS A O 1
ATOM 5406 N N . ALA A 1 729 ? 164.383 133.358 143.605 1.00 103.26 729 ALA A N 1
ATOM 5407 C CA . ALA A 1 729 ? 164.063 134.524 142.788 1.00 94.28 729 ALA A CA 1
ATOM 5408 C C . ALA A 1 729 ? 163.396 135.615 143.613 1.00 98.74 729 ALA A C 1
ATOM 5409 O O . ALA A 1 729 ? 163.698 136.802 143.445 1.00 103.07 729 ALA A O 1
ATOM 5411 N N . ARG A 1 730 ? 162.483 135.237 144.508 1.00 106.91 730 ARG A N 1
ATOM 5412 C CA . ARG A 1 730 ? 161.788 136.240 145.306 1.00 97.56 730 ARG A CA 1
ATOM 5413 C C . ARG A 1 730 ? 162.650 136.816 146.419 1.00 99.93 730 ARG A C 1
ATOM 5414 O O . ARG A 1 730 ? 162.211 137.754 147.093 1.00 103.78 730 ARG A O 1
ATOM 5422 N N . GLU A 1 731 ? 163.853 136.290 146.630 1.00 111.28 731 GLU A N 1
ATOM 5423 C CA . GLU A 1 731 ? 164.728 136.752 147.705 1.00 109.74 731 GLU A CA 1
ATOM 5424 C C . GLU A 1 731 ? 165.531 137.936 147.175 1.00 113.41 731 GLU A C 1
ATOM 5425 O O . GLU A 1 731 ? 166.501 137.767 146.431 1.00 116.57 731 GLU A O 1
ATOM 5431 N N . ASN A 1 732 ? 165.098 139.139 147.528 1.00 112.12 732 ASN A N 1
ATOM 5432 C CA . ASN A 1 732 ? 165.768 140.385 147.159 1.00 108.45 732 ASN A CA 1
ATOM 5433 C C . ASN A 1 732 ? 165.165 141.497 148.012 1.00 112.22 732 ASN A C 1
ATOM 5434 O O . ASN A 1 732 ? 164.391 141.236 148.942 1.00 111.03 732 ASN A O 1
ATOM 5439 N N . SER A 1 733 ? 165.521 142.744 147.698 1.00 113.15 733 SER A N 1
ATOM 5440 C CA . SER A 1 733 ? 165.035 143.872 148.486 1.00 111.75 733 SER A CA 1
ATOM 5441 C C . SER A 1 733 ? 163.537 144.084 148.302 1.00 112.11 733 SER A C 1
ATOM 5442 O O . SER A 1 733 ? 162.809 144.294 149.279 1.00 108.84 733 SER A O 1
ATOM 5445 N N . THR A 1 734 ? 163.057 144.033 147.058 1.00 116.44 734 THR A N 1
ATOM 5446 C CA . THR A 1 734 ? 161.656 144.320 146.775 1.00 113.66 734 THR A CA 1
ATOM 5447 C C . THR A 1 734 ? 160.718 143.191 147.182 1.00 110.91 734 THR A C 1
ATOM 5448 O O . THR A 1 734 ? 159.537 143.449 147.433 1.00 107.18 734 THR A O 1
ATOM 5452 N N . GLY A 1 735 ? 161.209 141.956 147.253 1.00 105.35 735 GLY A N 1
ATOM 5453 C CA . GLY A 1 735 ? 160.377 140.824 147.597 1.00 98.88 735 GLY A CA 1
ATOM 5454 C C . GLY A 1 735 ? 159.658 140.172 146.436 1.00 102.88 735 GLY A C 1
ATOM 5455 O O . GLY A 1 735 ? 158.907 139.214 146.655 1.00 99.94 735 GLY A O 1
ATOM 5456 N N . VAL A 1 736 ? 159.860 140.656 145.219 1.00 101.38 736 VAL A N 1
ATOM 5457 C CA . VAL A 1 736 ? 159.246 140.072 144.029 1.00 95.41 736 VAL A CA 1
ATOM 5458 C C . VAL A 1 736 ? 160.370 139.540 143.152 1.00 99.75 736 VAL A C 1
ATOM 5459 O O . VAL A 1 736 ? 161.532 139.963 143.285 1.00 102.35 736 VAL A O 1
ATOM 5463 N N . PRO A 1 737 ? 160.073 138.593 142.259 1.00 91.73 737 PRO A N 1
ATOM 5464 C CA . PRO A 1 737 ? 161.131 138.027 141.414 1.00 92.64 737 PRO A CA 1
ATOM 5465 C C . PRO A 1 737 ? 161.792 139.086 140.545 1.00 98.73 737 PRO A C 1
ATOM 5466 O O . PRO A 1 737 ? 161.159 140.047 140.103 1.00 104.47 737 PRO A O 1
ATOM 5470 N N . ASN A 1 738 ? 163.086 138.896 140.305 1.00 104.05 738 ASN A N 1
ATOM 5471 C CA . ASN A 1 738 ? 163.885 139.877 139.589 1.00 99.80 738 ASN A CA 1
ATOM 5472 C C . ASN A 1 738 ? 163.530 139.876 138.103 1.00 102.37 738 ASN A C 1
ATOM 5473 O O . ASN A 1 738 ? 162.691 139.106 137.629 1.00 108.30 738 ASN A O 1
ATOM 5478 N N . ASP A 1 739 ? 164.188 140.768 137.359 1.00 109.33 739 ASP A N 1
ATOM 5479 C CA . ASP A 1 739 ? 163.926 140.882 135.928 1.00 107.44 739 ASP A CA 1
ATOM 5480 C C . ASP A 1 739 ? 164.379 139.637 135.176 1.00 107.46 739 ASP A C 1
ATOM 5481 O O . ASP A 1 739 ? 163.713 139.202 134.229 1.00 116.00 739 ASP A O 1
ATOM 5486 N N . GLN A 1 740 ? 165.514 139.056 135.573 1.00 102.72 740 GLN A N 1
ATOM 5487 C CA . GLN A 1 740 ? 166.011 137.865 134.892 1.00 101.63 740 GLN A CA 1
ATOM 5488 C C . GLN A 1 740 ? 165.043 136.698 135.039 1.00 107.23 740 GLN A C 1
ATOM 5489 O O . GLN A 1 740 ? 164.812 135.950 134.082 1.00 112.93 740 GLN A O 1
ATOM 5495 N N . PHE A 1 741 ? 164.473 136.522 136.232 1.00 105.29 741 PHE A N 1
ATOM 5496 C CA . PHE A 1 741 ? 163.503 135.451 136.438 1.00 102.95 741 PHE A CA 1
ATOM 5497 C C . PHE A 1 741 ? 162.242 135.678 135.615 1.00 102.86 741 PHE A C 1
ATOM 5498 O O . PHE A 1 741 ? 161.675 134.728 135.062 1.00 104.49 741 PHE A O 1
ATOM 5506 N N . LEU A 1 742 ? 161.788 136.927 135.521 1.00 93.73 742 LEU A N 1
ATOM 5507 C CA . LEU A 1 742 ? 160.590 137.250 134.758 1.00 91.48 742 LEU A CA 1
ATOM 5508 C C . LEU A 1 742 ? 160.842 137.315 133.259 1.00 98.72 742 LEU A C 1
ATOM 5509 O O . LEU A 1 742 ? 159.886 137.501 132.498 1.00 100.35 742 LEU A O 1
ATOM 5514 N N . ASN A 1 743 ? 162.097 137.178 132.826 1.00 108.35 743 ASN A N 1
ATOM 5515 C CA . ASN A 1 743 ? 162.467 137.192 131.411 1.00 102.37 743 ASN A CA 1
ATOM 5516 C C . ASN A 1 743 ? 162.122 138.519 130.743 1.00 106.72 743 ASN A C 1
ATOM 5517 O O . ASN A 1 743 ? 161.801 138.557 129.554 1.00 112.49 743 ASN A O 1
ATOM 5522 N N . VAL A 1 744 ? 162.179 139.612 131.493 1.00 109.00 744 VAL A N 1
ATOM 5523 C CA . VAL A 1 744 ? 161.960 140.924 130.872 1.00 110.86 744 VAL A CA 1
ATOM 5524 C C . VAL A 1 744 ? 163.109 141.216 129.915 1.00 108.89 744 VAL A C 1
ATOM 5525 O O . VAL A 1 744 ? 164.263 140.846 130.203 1.00 108.25 744 VAL A O 1
ATOM 5529 N N . PRO A 1 745 ? 162.848 141.810 128.754 1.00 106.30 745 PRO A N 1
ATOM 5530 C CA . PRO A 1 745 ? 163.899 141.975 127.741 1.00 104.83 745 PRO A CA 1
ATOM 5531 C C . PRO A 1 745 ? 164.786 143.173 128.037 1.00 114.94 745 PRO A C 1
ATOM 5532 O O . PRO A 1 745 ? 164.362 144.327 127.921 1.00 119.02 745 PRO A O 1
ATOM 5536 N N . GLN A 1 746 ? 166.027 142.900 128.427 1.00 135.06 746 GLN A N 1
ATOM 5537 C CA . GLN A 1 746 ? 167.032 143.951 128.473 1.00 133.20 746 GLN A CA 1
ATOM 5538 C C . GLN A 1 746 ? 167.404 144.353 127.052 1.00 135.92 746 GLN A C 1
ATOM 5539 O O . GLN A 1 746 ? 167.480 143.507 126.156 1.00 138.00 746 GLN A O 1
ATOM 5545 N N . SER A 1 747 ? 167.603 145.659 126.849 1.00 136.53 747 SER A N 1
ATOM 5546 C CA . SER A 1 747 ? 167.889 146.254 125.544 1.00 137.22 747 SER A CA 1
ATOM 5547 C C . SER A 1 747 ? 166.652 146.229 124.652 1.00 137.39 747 SER A C 1
ATOM 5548 O O . SER A 1 747 ? 165.891 145.256 124.655 1.00 135.17 747 SER A O 1
ATOM 5551 N N . THR A 1 748 ? 166.446 147.299 123.890 1.00 135.72 748 THR A N 1
ATOM 5552 C CA . THR A 1 748 ? 165.249 147.432 123.072 1.00 135.99 748 THR A CA 1
ATOM 5553 C C . THR A 1 748 ? 165.240 146.414 121.936 1.00 137.42 748 THR A C 1
ATOM 5554 O O . THR A 1 748 ? 166.282 146.059 121.378 1.00 135.40 748 THR A O 1
ATOM 5558 N N . ALA A 1 749 ? 164.043 145.944 121.598 1.00 124.92 749 ALA A N 1
ATOM 5559 C CA . ALA A 1 749 ? 163.835 145.009 120.505 1.00 120.16 749 ALA A CA 1
ATOM 5560 C C . ALA A 1 749 ? 163.199 145.725 119.320 1.00 124.78 749 ALA A C 1
ATOM 5561 O O . ALA A 1 749 ? 162.384 146.636 119.488 1.00 126.22 749 ALA A O 1
ATOM 5563 N N . ASP A 1 750 ? 163.585 145.304 118.119 1.00 120.85 750 ASP A N 1
ATOM 5564 C CA . ASP A 1 750 ? 163.084 145.931 116.905 1.00 115.66 750 ASP A CA 1
ATOM 5565 C C . ASP A 1 750 ? 161.587 145.699 116.748 1.00 118.75 750 ASP A C 1
ATOM 5566 O O . ASP A 1 750 ? 161.078 144.609 117.024 1.00 121.64 750 ASP A O 1
ATOM 5571 N N . VAL A 1 751 ? 160.882 146.735 116.307 1.00 108.52 751 VAL A N 1
ATOM 5572 C CA . VAL A 1 751 ? 159.469 146.559 115.956 1.00 105.46 751 VAL A CA 1
ATOM 5573 C C . VAL A 1 751 ? 159.379 145.630 114.753 1.00 104.54 751 VAL A C 1
ATOM 5574 O O . VAL A 1 751 ? 160.099 145.839 113.756 1.00 106.16 751 VAL A O 1
ATOM 5578 N N . PRO A 1 752 ? 158.540 144.587 114.791 1.00 95.02 752 PRO A N 1
ATOM 5579 C CA . PRO A 1 752 ? 158.582 143.556 113.743 1.00 98.34 752 PRO A CA 1
ATOM 5580 C C . PRO A 1 752 ? 158.418 144.078 112.325 1.00 101.42 752 PRO A C 1
ATOM 5581 O O . PRO A 1 752 ? 159.313 143.890 111.495 1.00 112.46 752 PRO A O 1
ATOM 5585 N N . THR A 1 753 ? 157.291 144.734 112.036 1.00 100.33 753 THR A N 1
ATOM 5586 C CA . THR A 1 753 ? 156.945 145.152 110.678 1.00 107.37 753 THR A CA 1
ATOM 5587 C C . THR A 1 753 ? 156.919 143.954 109.734 1.00 104.17 753 THR A C 1
ATOM 5588 O O . THR A 1 753 ? 157.076 142.808 110.165 1.00 111.57 753 THR A O 1
ATOM 5592 N N . ALA A 1 754 ? 156.695 144.203 108.449 1.00 106.92 754 ALA A N 1
ATOM 5593 C CA . ALA A 1 754 ? 156.791 143.133 107.474 1.00 105.90 754 ALA A CA 1
ATOM 5594 C C . ALA A 1 754 ? 158.258 142.832 107.165 1.00 117.58 754 ALA A C 1
ATOM 5595 O O . ALA A 1 754 ? 159.175 143.511 107.636 1.00 121.69 754 ALA A O 1
ATOM 5597 N N . ASP A 1 755 ? 158.465 141.766 106.387 1.00 120.30 755 ASP A N 1
ATOM 5598 C CA . ASP A 1 755 ? 159.766 141.353 105.864 1.00 120.08 755 ASP A CA 1
ATOM 5599 C C . ASP A 1 755 ? 160.675 140.760 106.936 1.00 119.07 755 ASP A C 1
ATOM 5600 O O . ASP A 1 755 ? 161.739 140.223 106.612 1.00 123.45 755 ASP A O 1
ATOM 5605 N N . HIS A 1 756 ? 160.265 140.828 108.206 1.00 104.46 756 HIS A N 1
ATOM 5606 C CA . HIS A 1 756 ? 161.031 140.243 109.302 1.00 107.66 756 HIS A CA 1
ATOM 5607 C C . HIS A 1 756 ? 160.223 140.288 110.593 1.00 104.53 756 HIS A C 1
ATOM 5608 O O . HIS A 1 756 ? 159.449 141.228 110.808 1.00 100.46 756 HIS A O 1
ATOM 5615 N N . PRO A 1 757 ? 160.363 139.285 111.473 1.00 102.11 757 PRO A N 1
ATOM 5616 C CA . PRO A 1 757 ? 159.657 139.255 112.758 1.00 96.71 757 PRO A CA 1
ATOM 5617 C C . PRO A 1 757 ? 160.111 140.364 113.701 1.00 100.41 757 PRO A C 1
ATOM 5618 O O . PRO A 1 757 ? 160.231 140.112 114.900 1.00 99.58 757 PRO A O 1
ATOM 5622 N N . ALA B 2 39 ? 157.103 167.174 161.220 1.00 146.44 39 ALA B N 1
ATOM 5623 C CA . ALA B 2 39 ? 157.060 166.543 162.534 1.00 149.44 39 ALA B CA 1
ATOM 5624 C C . ALA B 2 39 ? 155.620 166.292 162.970 1.00 150.57 39 ALA B C 1
ATOM 5625 O O . ALA B 2 39 ? 155.310 165.249 163.546 1.00 149.88 39 ALA B O 1
ATOM 5627 N N . ASP B 2 40 ? 154.746 167.263 162.698 1.00 148.88 40 ASP B N 1
ATOM 5628 C CA . ASP B 2 40 ? 153.336 167.105 163.039 1.00 148.58 40 ASP B CA 1
ATOM 5629 C C . ASP B 2 40 ? 152.697 165.976 162.240 1.00 147.73 40 ASP B C 1
ATOM 5630 O O . ASP B 2 40 ? 151.896 165.204 162.780 1.00 148.96 40 ASP B O 1
ATOM 5635 N N . GLU B 2 41 ? 153.034 165.867 160.953 1.00 136.67 41 GLU B N 1
ATOM 5636 C CA . GLU B 2 41 ? 152.511 164.775 160.138 1.00 139.25 41 GLU B CA 1
ATOM 5637 C C . GLU B 2 41 ? 152.983 163.425 160.662 1.00 142.59 41 GLU B C 1
ATOM 5638 O O . GLU B 2 41 ? 152.214 162.456 160.690 1.00 143.07 41 GLU B O 1
ATOM 5644 N N . ALA B 2 42 ? 154.249 163.340 161.077 1.00 134.50 42 ALA B N 1
ATOM 5645 C CA . ALA B 2 42 ? 154.756 162.101 161.655 1.00 131.21 42 ALA B CA 1
ATOM 5646 C C . ALA B 2 42 ? 154.017 161.753 162.940 1.00 131.95 42 ALA B C 1
ATOM 5647 O O . ALA B 2 42 ? 153.698 160.584 163.185 1.00 134.96 42 ALA B O 1
ATOM 5649 N N . LEU B 2 43 ? 153.738 162.756 163.776 1.00 121.71 43 LEU B N 1
ATOM 5650 C CA . LEU B 2 43 ? 152.980 162.511 164.998 1.00 120.13 43 LEU B CA 1
ATOM 5651 C C . LEU B 2 43 ? 151.570 162.029 164.685 1.00 121.82 43 LEU B C 1
ATOM 5652 O O . LEU B 2 43 ? 151.051 161.130 165.357 1.00 125.65 43 LEU B O 1
ATOM 5657 N N . ILE B 2 44 ? 150.931 162.617 163.672 1.00 120.91 44 ILE B N 1
ATOM 5658 C CA . ILE B 2 44 ? 149.590 162.186 163.285 1.00 119.90 44 ILE B CA 1
ATOM 5659 C C . ILE B 2 44 ? 149.613 160.743 162.798 1.00 121.84 44 ILE B C 1
ATOM 5660 O O . ILE B 2 44 ? 148.739 159.940 163.145 1.00 124.96 44 ILE B O 1
ATOM 5665 N N . LYS B 2 45 ? 150.610 160.392 161.982 1.00 122.78 45 LYS B N 1
ATOM 5666 C CA . LYS B 2 45 ? 150.717 159.020 161.492 1.00 120.65 45 LYS B CA 1
ATOM 5667 C C . LYS B 2 45 ? 150.960 158.041 162.635 1.00 119.96 45 LYS B C 1
ATOM 5668 O O . LYS B 2 45 ? 150.377 156.950 162.666 1.00 121.84 45 LYS B O 1
ATOM 5674 N N . ARG B 2 46 ? 151.821 158.413 163.585 1.00 118.13 46 ARG B N 1
ATOM 5675 C CA . ARG B 2 46 ? 152.081 157.547 164.731 1.00 112.26 46 ARG B CA 1
ATOM 5676 C C . ARG B 2 46 ? 150.830 157.371 165.582 1.00 113.14 46 ARG B C 1
ATOM 5677 O O . ARG B 2 46 ? 150.542 156.266 166.059 1.00 118.44 46 ARG B O 1
ATOM 5685 N N . GLY B 2 47 ? 150.072 158.450 165.782 1.00 104.08 47 GLY B N 1
ATOM 5686 C CA . GLY B 2 47 ? 148.826 158.338 166.520 1.00 100.35 47 GLY B CA 1
ATOM 5687 C C . GLY B 2 47 ? 147.806 157.471 165.811 1.00 100.24 47 GLY B C 1
ATOM 5688 O O . GLY B 2 47 ? 147.075 156.711 166.448 1.00 107.25 47 GLY B O 1
ATOM 5689 N N . GLU B 2 48 ? 147.740 157.575 164.483 1.00 110.85 48 GLU B N 1
ATOM 5690 C CA . GLU B 2 48 ? 146.870 156.693 163.713 1.00 111.37 48 GLU B CA 1
ATOM 5691 C C . GLU B 2 48 ? 147.283 155.238 163.882 1.00 114.02 48 GLU B C 1
ATOM 5692 O O . GLU B 2 48 ? 146.430 154.353 164.032 1.00 120.11 48 GLU B O 1
ATOM 5698 N N . TYR B 2 49 ? 148.590 154.971 163.856 1.00 106.57 49 TYR B N 1
ATOM 5699 C CA . TYR B 2 49 ? 149.062 153.605 164.055 1.00 99.48 49 TYR B CA 1
ATOM 5700 C C . TYR B 2 49 ? 148.691 153.090 165.438 1.00 97.53 49 TYR B C 1
ATOM 5701 O O . TYR B 2 49 ? 148.263 151.942 165.582 1.00 107.58 49 TYR B O 1
ATOM 5710 N N . VAL B 2 50 ? 148.845 153.924 166.468 1.00 93.44 50 VAL B N 1
ATOM 5711 C CA . VAL B 2 50 ? 148.500 153.488 167.820 1.00 90.47 50 VAL B CA 1
ATOM 5712 C C . VAL B 2 50 ? 146.996 153.264 167.945 1.00 95.53 50 VAL B C 1
ATOM 5713 O O . VAL B 2 50 ? 146.548 152.330 168.622 1.00 98.24 50 VAL B O 1
ATOM 5717 N N . ALA B 2 51 ? 146.193 154.111 167.296 1.00 95.68 51 ALA B N 1
ATOM 5718 C CA . ALA B 2 51 ? 144.745 153.934 167.331 1.00 90.01 51 ALA B CA 1
ATOM 5719 C C . ALA B 2 51 ? 144.331 152.631 166.661 1.00 96.92 51 ALA B C 1
ATOM 5720 O O . ALA B 2 51 ? 143.464 151.912 167.170 1.00 102.88 51 ALA B O 1
ATOM 5722 N N . ARG B 2 52 ? 144.935 152.311 165.514 1.00 103.32 52 ARG B N 1
ATOM 5723 C CA . ARG B 2 52 ? 144.677 151.017 164.889 1.00 99.52 52 ARG B CA 1
ATOM 5724 C C . ARG B 2 52 ? 145.186 149.873 165.756 1.00 101.28 52 ARG B C 1
ATOM 5725 O O . ARG B 2 52 ? 144.593 148.790 165.768 1.00 108.14 52 ARG B O 1
ATOM 5733 N N . LEU B 2 53 ? 146.279 150.101 166.483 1.00 96.61 53 LEU B N 1
ATOM 5734 C CA . LEU B 2 53 ? 146.830 149.095 167.380 1.00 88.81 53 LEU B CA 1
ATOM 5735 C C . LEU B 2 53 ? 145.895 148.810 168.546 1.00 88.24 53 LEU B C 1
ATOM 5736 O O . LEU B 2 53 ? 145.864 147.684 169.054 1.00 89.51 53 LEU B O 1
ATOM 5741 N N . SER B 2 54 ? 145.135 149.811 168.983 1.00 96.38 54 SER B N 1
ATOM 5742 C CA . SER B 2 54 ? 144.212 149.666 170.099 1.00 89.71 54 SER B CA 1
ATOM 5743 C C . SER B 2 54 ? 142.791 149.332 169.664 1.00 90.32 54 SER B C 1
ATOM 5744 O O . SER B 2 54 ? 141.910 149.217 170.521 1.00 93.00 54 SER B O 1
ATOM 5747 N N . ASP B 2 55 ? 142.551 149.178 168.360 1.00 103.35 55 ASP B N 1
ATOM 5748 C CA . ASP B 2 55 ? 141.248 148.770 167.827 1.00 99.46 55 ASP B CA 1
ATOM 5749 C C . ASP B 2 55 ? 140.137 149.736 168.234 1.00 99.03 55 ASP B C 1
ATOM 5750 O O . ASP B 2 55 ? 139.030 149.323 168.582 1.00 97.10 55 ASP B O 1
ATOM 5755 N N . CYS B 2 56 ? 140.430 151.036 168.184 1.00 105.48 56 CYS B N 1
ATOM 5756 C CA . CYS B 2 56 ? 139.423 152.027 168.550 1.00 100.49 56 CYS B CA 1
ATOM 5757 C C . CYS B 2 56 ? 138.301 152.091 167.521 1.00 102.73 56 CYS B C 1
ATOM 5758 O O . CYS B 2 56 ? 137.129 152.237 167.881 1.00 101.91 56 CYS B O 1
ATOM 5761 N N . ILE B 2 57 ? 138.641 151.977 166.235 1.00 106.51 57 ILE B N 1
ATOM 5762 C CA . ILE B 2 57 ? 137.657 152.204 165.181 1.00 104.66 57 ILE B CA 1
ATOM 5763 C C . ILE B 2 57 ? 136.638 151.073 165.108 1.00 109.30 57 ILE B C 1
ATOM 5764 O O . ILE B 2 57 ? 135.507 151.282 164.656 1.00 117.22 57 ILE B O 1
ATOM 5769 N N . ALA B 2 58 ? 137.006 149.865 165.539 1.00 114.35 58 ALA B N 1
ATOM 5770 C CA . ALA B 2 58 ? 136.117 148.720 165.358 1.00 110.18 58 ALA B CA 1
ATOM 5771 C C . ALA B 2 58 ? 134.840 148.869 166.174 1.00 110.12 58 ALA B C 1
ATOM 5772 O O . ALA B 2 58 ? 133.738 148.625 165.670 1.00 115.27 58 ALA B O 1
ATOM 5774 N N . CYS B 2 59 ? 134.963 149.269 167.436 1.00 106.81 59 CYS B N 1
ATOM 5775 C CA . CYS B 2 59 ? 133.819 149.342 168.331 1.00 110.61 59 CYS B CA 1
ATOM 5776 C C . CYS B 2 59 ? 133.328 150.763 168.571 1.00 111.69 59 CYS B C 1
ATOM 5777 O O . CYS B 2 59 ? 132.373 150.951 169.330 1.00 115.17 59 CYS B O 1
ATOM 5780 N N . HIS B 2 60 ? 133.941 151.764 167.940 1.00 105.27 60 HIS B N 1
ATOM 5781 C CA . HIS B 2 60 ? 133.473 153.142 168.026 1.00 108.16 60 HIS B CA 1
ATOM 5782 C C . HIS B 2 60 ? 132.828 153.610 166.727 1.00 109.20 60 HIS B C 1
ATOM 5783 O O . HIS B 2 60 ? 132.676 154.816 166.513 1.00 112.78 60 HIS B O 1
ATOM 5790 N N . THR B 2 61 ? 132.464 152.680 165.848 1.00 113.17 61 THR B N 1
ATOM 5791 C CA . THR B 2 61 ? 131.730 152.988 164.628 1.00 110.83 61 THR B CA 1
ATOM 5792 C C . THR B 2 61 ? 130.518 152.076 164.541 1.00 117.72 61 THR B C 1
ATOM 5793 O O . THR B 2 61 ? 130.651 150.852 164.641 1.00 122.16 61 THR B O 1
ATOM 5797 N N . ALA B 2 62 ? 129.344 152.669 164.356 1.00 123.76 62 ALA B N 1
ATOM 5798 C CA . ALA B 2 62 ? 128.154 151.876 164.102 1.00 122.81 62 ALA B CA 1
ATOM 5799 C C . ALA B 2 62 ? 128.220 151.271 162.703 1.00 123.63 62 ALA B C 1
ATOM 5800 O O . ALA B 2 62 ? 128.941 151.751 161.824 1.00 127.12 62 ALA B O 1
ATOM 5802 N N . LEU B 2 63 ? 127.468 150.191 162.509 1.00 133.85 63 LEU B N 1
ATOM 5803 C CA . LEU B 2 63 ? 127.423 149.544 161.205 1.00 137.77 63 LEU B CA 1
ATOM 5804 C C . LEU B 2 63 ? 126.917 150.521 160.152 1.00 137.35 63 LEU B C 1
ATOM 5805 O O . LEU B 2 63 ? 125.851 151.124 160.310 1.00 136.18 63 LEU B O 1
ATOM 5810 N N . HIS B 2 64 ? 127.687 150.670 159.076 1.00 144.69 64 HIS B N 1
ATOM 5811 C CA . HIS B 2 64 ? 127.414 151.645 158.021 1.00 146.45 64 HIS B CA 1
ATOM 5812 C C . HIS B 2 64 ? 127.270 153.051 158.605 1.00 146.73 64 HIS B C 1
ATOM 5813 O O . HIS B 2 64 ? 126.291 153.761 158.369 1.00 147.32 64 HIS B O 1
ATOM 5820 N N . GLY B 2 65 ? 128.281 153.446 159.384 1.00 138.53 65 GLY B N 1
ATOM 5821 C CA . GLY B 2 65 ? 128.290 154.742 160.023 1.00 136.45 65 GLY B CA 1
ATOM 5822 C C . GLY B 2 65 ? 129.604 155.463 159.781 1.00 136.92 65 GLY B C 1
ATOM 5823 O O . GLY B 2 65 ? 130.574 154.888 159.281 1.00 138.62 65 GLY B O 1
ATOM 5824 N N . GLN B 2 66 ? 129.613 156.742 160.144 1.00 132.26 66 GLN B N 1
ATOM 5825 C CA . GLN B 2 66 ? 130.811 157.550 159.983 1.00 137.39 66 GLN B CA 1
ATOM 5826 C C . GLN B 2 66 ? 131.910 157.047 160.917 1.00 138.29 66 GLN B C 1
ATOM 5827 O O . GLN B 2 66 ? 131.622 156.609 162.035 1.00 138.27 66 GLN B O 1
ATOM 5833 N N . PRO B 2 67 ? 133.171 157.080 160.485 1.00 128.58 67 PRO B N 1
ATOM 5834 C CA . PRO B 2 67 ? 134.256 156.591 161.344 1.00 126.76 67 PRO B CA 1
ATOM 5835 C C . PRO B 2 67 ? 134.364 157.394 162.632 1.00 127.08 67 PRO B C 1
ATOM 5836 O O . PRO B 2 67 ? 134.233 158.620 162.638 1.00 127.17 67 PRO B O 1
ATOM 5840 N N . TYR B 2 68 ? 134.606 156.678 163.731 1.00 117.66 68 TYR B N 1
ATOM 5841 C CA . TYR B 2 68 ? 134.778 157.242 165.068 1.00 116.20 68 TYR B CA 1
ATOM 5842 C C . TYR B 2 68 ? 133.580 158.076 165.512 1.00 118.08 68 TYR B C 1
ATOM 5843 O O . TYR B 2 68 ? 133.699 158.902 166.422 1.00 117.86 68 TYR B O 1
ATOM 5852 N N . ALA B 2 69 ? 132.420 157.869 164.893 1.00 121.77 69 ALA B N 1
ATOM 5853 C CA . ALA B 2 69 ? 131.207 158.597 165.235 1.00 120.21 69 ALA B CA 1
ATOM 5854 C C . ALA B 2 69 ? 130.337 157.864 166.247 1.00 119.94 69 ALA B C 1
ATOM 5855 O O . ALA B 2 69 ? 129.248 158.349 166.571 1.00 120.98 69 ALA B O 1
ATOM 5857 N N . GLY B 2 70 ? 130.779 156.712 166.743 1.00 122.12 70 GLY B N 1
ATOM 5858 C CA . GLY B 2 70 ? 130.035 156.020 167.775 1.00 122.17 70 GLY B CA 1
ATOM 5859 C C . GLY B 2 70 ? 128.714 155.453 167.277 1.00 122.33 70 GLY B C 1
ATOM 5860 O O . GLY B 2 70 ? 128.498 155.229 166.083 1.00 120.03 70 GLY B O 1
ATOM 5861 N N . GLY B 2 71 ? 127.817 155.223 168.232 1.00 122.54 71 GLY B N 1
ATOM 5862 C CA . GLY B 2 71 ? 126.498 154.710 167.930 1.00 123.25 71 GLY B CA 1
ATOM 5863 C C . GLY B 2 71 ? 126.401 153.212 167.763 1.00 128.10 71 GLY B C 1
ATOM 5864 O O . GLY B 2 71 ? 125.383 152.729 167.258 1.00 130.62 71 GLY B O 1
ATOM 5865 N N . LEU B 2 72 ? 127.420 152.459 168.167 1.00 127.65 72 LEU B N 1
ATOM 5866 C CA . LEU B 2 72 ? 127.397 151.009 168.048 1.00 125.80 72 LEU B CA 1
ATOM 5867 C C . LEU B 2 72 ? 126.740 150.386 169.272 1.00 125.10 72 LEU B C 1
ATOM 5868 O O . LEU B 2 72 ? 127.019 150.775 170.409 1.00 122.81 72 LEU B O 1
ATOM 5873 N N . GLU B 2 73 ? 125.871 149.408 169.030 1.00 136.39 73 GLU B N 1
ATOM 5874 C CA . GLU B 2 73 ? 125.169 148.718 170.104 1.00 137.41 73 GLU B CA 1
ATOM 5875 C C . GLU B 2 73 ? 126.081 147.664 170.717 1.00 139.51 73 GLU B C 1
ATOM 5876 O O . GLU B 2 73 ? 126.521 146.739 170.026 1.00 141.28 73 GLU B O 1
ATOM 5882 N N . ILE B 2 74 ? 126.364 147.797 172.010 1.00 128.43 74 ILE B N 1
ATOM 5883 C CA . ILE B 2 74 ? 127.170 146.833 172.749 1.00 126.37 74 ILE B CA 1
ATOM 5884 C C . ILE B 2 74 ? 126.279 146.208 173.812 1.00 127.53 74 ILE B C 1
ATOM 5885 O O . ILE B 2 74 ? 125.749 146.913 174.680 1.00 130.02 74 ILE B O 1
ATOM 5890 N N . LYS B 2 75 ? 126.108 144.892 173.741 1.00 133.96 75 LYS B N 1
ATOM 5891 C CA . LYS B 2 75 ? 125.266 144.201 174.704 1.00 133.88 75 LYS B CA 1
ATOM 5892 C C . LYS B 2 75 ? 125.960 144.107 176.057 1.00 136.11 75 LYS B C 1
ATOM 5893 O O . LYS B 2 75 ? 127.176 143.916 176.150 1.00 138.63 75 LYS B O 1
ATOM 5899 N N . SER B 2 76 ? 125.170 144.248 177.115 1.00 142.22 76 SER B N 1
ATOM 5900 C CA . SER B 2 76 ? 125.653 144.167 178.482 1.00 145.46 76 SER B CA 1
ATOM 5901 C C . SER B 2 76 ? 124.688 143.322 179.296 1.00 146.11 76 SER B C 1
ATOM 5902 O O . SER B 2 76 ? 123.499 143.243 178.966 1.00 144.94 76 SER B O 1
ATOM 5905 N N . PRO B 2 77 ? 125.170 142.669 180.356 1.00 145.81 77 PRO B N 1
ATOM 5906 C CA . PRO B 2 77 ? 124.255 141.919 181.230 1.00 144.01 77 PRO B CA 1
ATOM 5907 C C . PRO B 2 77 ? 123.197 142.788 181.884 1.00 145.70 77 PRO B C 1
ATOM 5908 O O . PRO B 2 77 ? 122.145 142.267 182.275 1.00 144.59 77 PRO B O 1
ATOM 5912 N N . ILE B 2 78 ? 123.438 144.088 182.018 1.00 152.53 78 ILE B N 1
ATOM 5913 C CA . ILE B 2 78 ? 122.446 145.000 182.579 1.00 151.25 78 ILE B CA 1
ATOM 5914 C C . ILE B 2 78 ? 121.527 145.549 181.496 1.00 150.05 78 ILE B C 1
ATOM 5915 O O . ILE B 2 78 ? 120.303 145.556 181.649 1.00 150.94 78 ILE B O 1
ATOM 5920 N N . GLY B 2 79 ? 122.099 146.006 180.385 1.00 147.77 79 GLY B N 1
ATOM 5921 C CA . GLY B 2 79 ? 121.319 146.555 179.293 1.00 146.72 79 GLY B CA 1
ATOM 5922 C C . GLY B 2 79 ? 122.100 146.626 177.998 1.00 147.56 79 GLY B C 1
ATOM 5923 O O . GLY B 2 79 ? 122.841 145.698 177.663 1.00 149.84 79 GLY B O 1
ATOM 5924 N N . THR B 2 80 ? 121.940 147.718 177.254 1.00 140.50 80 THR B N 1
ATOM 5925 C CA . THR B 2 80 ? 122.683 147.941 176.021 1.00 141.17 80 THR B CA 1
ATOM 5926 C C . THR B 2 80 ? 123.346 149.307 176.082 1.00 139.65 80 THR B C 1
ATOM 5927 O O . THR B 2 80 ? 122.689 150.307 176.387 1.00 141.84 80 THR B O 1
ATOM 5931 N N . ILE B 2 81 ? 124.642 149.346 175.793 1.00 131.74 81 ILE B N 1
ATOM 5932 C CA . ILE B 2 81 ? 125.401 150.582 175.791 1.00 130.99 81 ILE B CA 1
ATOM 5933 C C . ILE B 2 81 ? 125.651 150.991 174.346 1.00 135.11 81 ILE B C 1
ATOM 5934 O O . ILE B 2 81 ? 125.530 150.194 173.412 1.00 140.27 81 ILE B O 1
ATOM 5939 N N . TYR B 2 82 ? 126.005 152.258 174.156 1.00 130.26 82 TYR B N 1
ATOM 5940 C CA . TYR B 2 82 ? 126.299 152.794 172.838 1.00 129.45 82 TYR B CA 1
ATOM 5941 C C . TYR B 2 82 ? 127.668 153.454 172.855 1.00 129.00 82 TYR B C 1
ATOM 5942 O O . TYR B 2 82 ? 128.016 154.156 173.809 1.00 131.01 82 TYR B O 1
ATOM 5951 N N . SER B 2 83 ? 128.440 153.219 171.799 1.00 118.27 83 SER B N 1
ATOM 5952 C CA . SER B 2 83 ? 129.762 153.819 171.697 1.00 117.99 83 SER B CA 1
ATOM 5953 C C . SER B 2 83 ? 129.642 155.327 171.535 1.00 121.12 83 SER B C 1
ATOM 5954 O O . SER B 2 83 ? 128.865 155.816 170.709 1.00 122.96 83 SER B O 1
ATOM 5957 N N . THR B 2 84 ? 130.404 156.064 172.334 1.00 119.99 84 THR B N 1
ATOM 5958 C CA . THR B 2 84 ? 130.447 157.509 172.199 1.00 117.54 84 THR B CA 1
ATOM 5959 C C . THR B 2 84 ? 131.250 157.898 170.964 1.00 124.21 84 THR B C 1
ATOM 5960 O O . THR B 2 84 ? 132.219 157.233 170.591 1.00 127.46 84 THR B O 1
ATOM 5964 N N . ASN B 2 85 ? 130.833 158.984 170.318 1.00 128.00 85 ASN B N 1
ATOM 5965 C CA . ASN B 2 85 ? 131.615 159.515 169.212 1.00 128.55 85 ASN B CA 1
ATOM 5966 C C . ASN B 2 85 ? 132.860 160.207 169.753 1.00 128.75 85 ASN B C 1
ATOM 5967 O O . ASN B 2 85 ? 132.788 160.994 170.703 1.00 125.61 85 ASN B O 1
ATOM 5972 N N . ILE B 2 86 ? 134.010 159.887 169.169 1.00 117.90 86 ILE B N 1
ATOM 5973 C CA . ILE B 2 86 ? 135.283 160.433 169.611 1.00 116.88 86 ILE B CA 1
ATOM 5974 C C . ILE B 2 86 ? 135.907 161.318 168.534 1.00 123.95 86 ILE B C 1
ATOM 5975 O O . ILE B 2 86 ? 137.119 161.517 168.517 1.00 127.06 86 ILE B O 1
ATOM 5980 N N . THR B 2 87 ? 135.087 161.848 167.632 1.00 122.28 87 THR B N 1
ATOM 5981 C CA . THR B 2 87 ? 135.557 162.809 166.657 1.00 118.74 87 THR B CA 1
ATOM 5982 C C . THR B 2 87 ? 135.903 164.125 167.352 1.00 119.93 87 THR B C 1
ATOM 5983 O O . THR B 2 87 ? 135.442 164.389 168.465 1.00 122.10 87 THR B O 1
ATOM 5987 N N . PRO B 2 88 ? 136.716 164.975 166.713 1.00 117.23 88 PRO B N 1
ATOM 5988 C CA . PRO B 2 88 ? 137.108 166.237 167.358 1.00 120.03 88 PRO B CA 1
ATOM 5989 C C . PRO B 2 88 ? 136.001 167.280 167.367 1.00 124.19 88 PRO B C 1
ATOM 5990 O O . PRO B 2 88 ? 136.270 168.470 167.559 1.00 124.36 88 PRO B O 1
ATOM 5994 N N . ASP B 2 89 ? 134.765 166.853 167.131 1.00 133.90 89 ASP B N 1
ATOM 5995 C CA . ASP B 2 89 ? 133.627 167.755 167.234 1.00 133.38 89 ASP B CA 1
ATOM 5996 C C . ASP B 2 89 ? 133.574 168.352 168.638 1.00 133.47 89 ASP B C 1
ATOM 5997 O O . ASP B 2 89 ? 133.614 167.606 169.626 1.00 136.63 89 ASP B O 1
ATOM 6002 N N . PRO B 2 90 ? 133.484 169.679 168.772 1.00 132.81 90 PRO B N 1
ATOM 6003 C CA . PRO B 2 90 ? 133.540 170.296 170.104 1.00 132.22 90 PRO B CA 1
ATOM 6004 C C . PRO B 2 90 ? 132.275 170.135 170.931 1.00 134.68 90 PRO B C 1
ATOM 6005 O O . PRO B 2 90 ? 132.306 170.443 172.131 1.00 134.29 90 PRO B O 1
ATOM 6009 N N . GLU B 2 91 ? 131.171 169.671 170.348 1.00 143.26 91 GLU B N 1
ATOM 6010 C CA . GLU B 2 91 ? 129.919 169.525 171.077 1.00 142.83 91 GLU B CA 1
ATOM 6011 C C . GLU B 2 91 ? 129.563 168.059 171.287 1.00 143.23 91 GLU B C 1
ATOM 6012 O O . GLU B 2 91 ? 129.373 167.625 172.427 1.00 141.12 91 GLU B O 1
ATOM 6018 N N . HIS B 2 92 ? 129.474 167.276 170.212 1.00 141.95 92 HIS B N 1
ATOM 6019 C CA . HIS B 2 92 ? 129.158 165.860 170.353 1.00 140.78 92 HIS B CA 1
ATOM 6020 C C . HIS B 2 92 ? 130.383 165.057 170.777 1.00 142.90 92 HIS B C 1
ATOM 6021 O O . HIS B 2 92 ? 130.326 164.285 171.740 1.00 142.62 92 HIS B O 1
ATOM 6028 N N . GLY B 2 93 ? 131.498 165.235 170.075 1.00 132.19 93 GLY B N 1
ATOM 6029 C CA . GLY B 2 93 ? 132.690 164.440 170.299 1.00 128.42 93 GLY B CA 1
ATOM 6030 C C . GLY B 2 93 ? 133.543 164.928 171.448 1.00 128.09 93 GLY B C 1
ATOM 6031 O O . GLY B 2 93 ? 133.049 165.474 172.441 1.00 125.78 93 GLY B O 1
ATOM 6032 N N . ILE B 2 94 ? 134.851 164.727 171.308 1.00 122.78 94 ILE B N 1
ATOM 6033 C CA . ILE B 2 94 ? 135.812 165.039 172.359 1.00 125.40 94 ILE B CA 1
ATOM 6034 C C . ILE B 2 94 ? 136.619 166.267 171.965 1.00 126.98 94 ILE B C 1
ATOM 6035 O O . ILE B 2 94 ? 137.784 166.406 172.352 1.00 131.97 94 ILE B O 1
ATOM 6040 N N . GLY B 2 95 ? 136.009 167.161 171.184 1.00 122.78 95 GLY B N 1
ATOM 6041 C CA . GLY B 2 95 ? 136.723 168.338 170.720 1.00 125.00 95 GLY B CA 1
ATOM 6042 C C . GLY B 2 95 ? 137.213 169.231 171.842 1.00 127.01 95 GLY B C 1
ATOM 6043 O O . GLY B 2 95 ? 138.254 169.879 171.713 1.00 125.95 95 GLY B O 1
ATOM 6044 N N . ASN B 2 96 ? 136.480 169.279 172.950 1.00 131.35 96 ASN B N 1
ATOM 6045 C CA . ASN B 2 96 ? 136.877 170.069 174.107 1.00 131.55 96 ASN B CA 1
ATOM 6046 C C . ASN B 2 96 ? 137.776 169.302 175.067 1.00 132.63 96 ASN B C 1
ATOM 6047 O O . ASN B 2 96 ? 138.176 169.858 176.095 1.00 130.81 96 ASN B O 1
ATOM 6052 N N . TYR B 2 97 ? 138.099 168.048 174.763 1.00 130.39 97 TYR B N 1
ATOM 6053 C CA . TYR B 2 97 ? 138.979 167.271 175.624 1.00 126.19 97 TYR B CA 1
ATOM 6054 C C . TYR B 2 97 ? 140.410 167.776 175.509 1.00 128.62 97 TYR B C 1
ATOM 6055 O O . TYR B 2 97 ? 140.931 167.955 174.404 1.00 132.56 97 TYR B O 1
ATOM 6064 N N . THR B 2 98 ? 141.047 168.005 176.652 1.00 120.77 98 THR B N 1
ATOM 6065 C CA . THR B 2 98 ? 142.469 168.299 176.670 1.00 121.76 98 THR B CA 1
ATOM 6066 C C . THR B 2 98 ? 143.259 166.994 176.697 1.00 124.47 98 THR B C 1
ATOM 6067 O O . THR B 2 98 ? 142.697 165.895 176.681 1.00 127.58 98 THR B O 1
ATOM 6071 N N . LEU B 2 99 ? 144.587 167.111 176.731 1.00 120.93 99 LEU B N 1
ATOM 6072 C CA . LEU B 2 99 ? 145.419 165.920 176.866 1.00 120.23 99 LEU B CA 1
ATOM 6073 C C . LEU B 2 99 ? 145.168 165.226 178.198 1.00 122.02 99 LEU B C 1
ATOM 6074 O O . LEU B 2 99 ? 145.112 163.992 178.265 1.00 124.93 99 LEU B O 1
ATOM 6079 N N . GLU B 2 100 ? 145.013 166.004 179.272 1.00 130.43 100 GLU B N 1
ATOM 6080 C CA . GLU B 2 100 ? 144.766 165.417 180.586 1.00 128.38 100 GLU B CA 1
ATOM 6081 C C . GLU B 2 100 ? 143.425 164.695 180.625 1.00 128.98 100 GLU B C 1
ATOM 6082 O O . GLU B 2 100 ? 143.311 163.619 181.219 1.00 130.00 100 GLU B O 1
ATOM 6088 N N . ASP B 2 101 ? 142.394 165.277 180.005 1.00 124.82 101 ASP B N 1
ATOM 6089 C CA . ASP B 2 101 ? 141.097 164.610 179.945 1.00 124.57 101 ASP B CA 1
ATOM 6090 C C . ASP B 2 101 ? 141.182 163.308 179.159 1.00 125.17 101 ASP B C 1
ATOM 6091 O O . ASP B 2 101 ? 140.589 162.296 179.550 1.00 126.43 101 ASP B O 1
ATOM 6096 N N . PHE B 2 102 ? 141.916 163.319 178.046 1.00 109.11 102 PHE B N 1
ATOM 6097 C CA . PHE B 2 102 ? 142.114 162.107 177.258 1.00 105.46 102 PHE B CA 1
ATOM 6098 C C . PHE B 2 102 ? 142.815 161.032 178.079 1.00 109.77 102 PHE B C 1
ATOM 6099 O O . PHE B 2 102 ? 142.413 159.860 178.072 1.00 113.76 102 PHE B O 1
ATOM 6107 N N . THR B 2 103 ? 143.869 161.420 178.800 1.00 107.25 103 THR B N 1
ATOM 6108 C CA . THR B 2 103 ? 144.602 160.466 179.624 1.00 106.21 103 THR B CA 1
ATOM 6109 C C . THR B 2 103 ? 143.721 159.904 180.732 1.00 111.89 103 THR B C 1
ATOM 6110 O O . THR B 2 103 ? 143.750 158.699 181.007 1.00 114.35 103 THR B O 1
ATOM 6114 N N . LYS B 2 104 ? 142.928 160.761 181.378 1.00 115.46 104 LYS B N 1
ATOM 6115 C CA . LYS B 2 104 ? 142.043 160.292 182.439 1.00 111.91 104 LYS B CA 1
ATOM 6116 C C . LYS B 2 104 ? 140.989 159.336 181.897 1.00 112.37 104 LYS B C 1
ATOM 6117 O O . LYS B 2 104 ? 140.673 158.324 182.534 1.00 115.61 104 LYS B O 1
ATOM 6123 N N . ALA B 2 105 ? 140.429 159.642 180.725 1.00 100.45 105 ALA B N 1
ATOM 6124 C CA . ALA B 2 105 ? 139.424 158.763 180.136 1.00 100.94 105 ALA B CA 1
ATOM 6125 C C . ALA B 2 105 ? 140.018 157.413 179.755 1.00 106.01 105 ALA B C 1
ATOM 6126 O O . ALA B 2 105 ? 139.389 156.371 179.966 1.00 107.10 105 ALA B O 1
ATOM 6128 N N . LEU B 2 106 ? 141.225 157.409 179.184 1.00 107.92 106 LEU B N 1
ATOM 6129 C CA . LEU B 2 106 ? 141.812 156.151 178.734 1.00 101.15 106 LEU B CA 1
ATOM 6130 C C . LEU B 2 106 ? 142.328 155.305 179.893 1.00 101.86 106 LEU B C 1
ATOM 6131 O O . LEU B 2 106 ? 142.114 154.088 179.916 1.00 108.33 106 LEU B O 1
ATOM 6136 N N . ARG B 2 107 ? 143.003 155.923 180.860 1.00 102.19 107 ARG B N 1
ATOM 6137 C CA . ARG B 2 107 ? 143.674 155.177 181.918 1.00 103.25 107 ARG B CA 1
ATOM 6138 C C . ARG B 2 107 ? 142.773 154.874 183.106 1.00 105.78 107 ARG B C 1
ATOM 6139 O O . ARG B 2 107 ? 142.987 153.868 183.791 1.00 112.87 107 ARG B O 1
ATOM 6147 N N . LYS B 2 108 ? 141.773 155.715 183.370 1.00 111.06 108 LYS B N 1
ATOM 6148 C CA . LYS B 2 108 ? 140.917 155.536 184.532 1.00 108.23 108 LYS B CA 1
ATOM 6149 C C . LYS B 2 108 ? 139.435 155.461 184.193 1.00 108.14 108 LYS B C 1
ATOM 6150 O O . LYS B 2 108 ? 138.624 155.244 185.099 1.00 111.03 108 LYS B O 1
ATOM 6156 N N . GLY B 2 109 ? 139.060 155.625 182.930 1.00 114.54 109 GLY B N 1
ATOM 6157 C CA . GLY B 2 109 ? 137.661 155.556 182.547 1.00 111.30 109 GLY B CA 1
ATOM 6158 C C . GLY B 2 109 ? 136.799 156.652 183.134 1.00 116.54 109 GLY B C 1
ATOM 6159 O O . GLY B 2 109 ? 135.654 156.391 183.522 1.00 120.52 109 GLY B O 1
ATOM 6160 N N . ILE B 2 110 ? 137.319 157.873 183.208 1.00 119.00 110 ILE B N 1
ATOM 6161 C CA . ILE B 2 110 ? 136.586 159.018 183.736 1.00 116.13 110 ILE B CA 1
ATOM 6162 C C . ILE B 2 110 ? 136.395 160.015 182.603 1.00 119.15 110 ILE B C 1
ATOM 6163 O O . ILE B 2 110 ? 137.373 160.470 181.998 1.00 122.20 110 ILE B O 1
ATOM 6168 N N . ARG B 2 111 ? 135.141 160.358 182.323 1.00 125.11 111 ARG B N 1
ATOM 6169 C CA . ARG B 2 111 ? 134.838 161.296 181.255 1.00 126.94 111 ARG B CA 1
ATOM 6170 C C . ARG B 2 111 ? 135.181 162.723 181.683 1.00 130.74 111 ARG B C 1
ATOM 6171 O O . ARG B 2 111 ? 135.539 162.992 182.834 1.00 130.53 111 ARG B O 1
ATOM 6179 N N . LYS B 2 112 ? 135.074 163.649 180.725 1.00 128.71 112 LYS B N 1
ATOM 6180 C CA . LYS B 2 112 ? 135.253 165.063 181.040 1.00 127.22 112 LYS B CA 1
ATOM 6181 C C . LYS B 2 112 ? 134.217 165.539 182.048 1.00 130.85 112 LYS B C 1
ATOM 6182 O O . LYS B 2 112 ? 134.483 166.459 182.829 1.00 127.78 112 LYS B O 1
ATOM 6188 N N . ASP B 2 113 ? 133.034 164.922 182.048 1.00 138.04 113 ASP B N 1
ATOM 6189 C CA . ASP B 2 113 ? 132.030 165.225 183.060 1.00 134.37 113 ASP B CA 1
ATOM 6190 C C . ASP B 2 113 ? 132.564 164.902 184.450 1.00 137.66 113 ASP B C 1
ATOM 6191 O O . ASP B 2 113 ? 132.396 165.684 185.393 1.00 137.01 113 ASP B O 1
ATOM 6196 N N . GLY B 2 114 ? 133.228 163.761 184.590 1.00 134.23 114 GLY B N 1
ATOM 6197 C CA . GLY B 2 114 ? 133.694 163.277 185.877 1.00 131.97 114 GLY B CA 1
ATOM 6198 C C . GLY B 2 114 ? 133.123 161.936 186.279 1.00 134.63 114 GLY B C 1
ATOM 6199 O O . GLY B 2 114 ? 133.655 161.305 187.205 1.00 136.06 114 GLY B O 1
ATOM 6200 N N . ALA B 2 115 ? 132.062 161.473 185.625 1.00 129.54 115 ALA B N 1
ATOM 6201 C CA . ALA B 2 115 ? 131.505 160.158 185.887 1.00 126.71 115 ALA B CA 1
ATOM 6202 C C . ALA B 2 115 ? 132.401 159.075 185.290 1.00 128.73 115 ALA B C 1
ATOM 6203 O O . ALA B 2 115 ? 133.254 159.331 184.437 1.00 133.06 115 ALA B O 1
ATOM 6205 N N . THR B 2 116 ? 132.193 157.847 185.749 1.00 119.15 116 THR B N 1
ATOM 6206 C CA . THR B 2 116 ? 132.980 156.705 185.313 1.00 121.10 116 THR B CA 1
ATOM 6207 C C . THR B 2 116 ? 132.279 156.001 184.159 1.00 120.93 116 THR B C 1
ATOM 6208 O O . THR B 2 116 ? 131.063 155.794 184.191 1.00 125.03 116 THR B O 1
ATOM 6212 N N . VAL B 2 117 ? 133.053 155.648 183.131 1.00 114.03 117 VAL B N 1
ATOM 6213 C CA . VAL B 2 117 ? 132.489 154.921 182.003 1.00 113.39 117 VAL B CA 1
ATOM 6214 C C . VAL B 2 117 ? 132.234 153.469 182.393 1.00 115.49 117 VAL B C 1
ATOM 6215 O O . VAL B 2 117 ? 132.746 152.957 183.396 1.00 119.12 117 VAL B O 1
ATOM 6219 N N . TYR B 2 118 ? 131.421 152.798 181.584 1.00 118.20 118 TYR B N 1
ATOM 6220 C CA . TYR B 2 118 ? 131.162 151.387 181.802 1.00 121.23 118 TYR B CA 1
ATOM 6221 C C . TYR B 2 118 ? 132.409 150.566 181.477 1.00 122.89 118 TYR B C 1
ATOM 6222 O O . TYR B 2 118 ? 133.249 150.989 180.679 1.00 126.32 118 TYR B O 1
ATOM 6231 N N . PRO B 2 119 ? 132.554 149.383 182.086 1.00 117.70 119 PRO B N 1
ATOM 6232 C CA . PRO B 2 119 ? 133.711 148.529 181.779 1.00 112.01 119 PRO B CA 1
ATOM 6233 C C . PRO B 2 119 ? 133.749 148.063 180.331 1.00 112.25 119 PRO B C 1
ATOM 6234 O O . PRO B 2 119 ? 134.685 147.365 179.928 1.00 112.85 119 PRO B O 1
ATOM 6238 N N . ALA B 2 120 ? 132.733 148.430 179.543 1.00 107.90 120 ALA B N 1
ATOM 6239 C CA . ALA B 2 120 ? 132.799 148.201 178.104 1.00 109.61 120 ALA B CA 1
ATOM 6240 C C . ALA B 2 120 ? 134.009 148.892 177.495 1.00 113.56 120 ALA B C 1
ATOM 6241 O O . ALA B 2 120 ? 134.595 148.386 176.532 1.00 115.10 120 ALA B O 1
ATOM 6243 N N . MET B 2 121 ? 134.390 150.042 178.035 1.00 111.78 121 MET B N 1
ATOM 6244 C CA . MET B 2 121 ? 135.684 150.626 177.712 1.00 105.96 121 MET B CA 1
ATOM 6245 C C . MET B 2 121 ? 136.791 149.761 178.299 1.00 113.68 121 MET B C 1
ATOM 6246 O O . MET B 2 121 ? 136.785 149.492 179.506 1.00 120.19 121 MET B O 1
ATOM 6251 N N . PRO B 2 122 ? 137.748 149.316 177.501 1.00 101.69 122 PRO B N 1
ATOM 6252 C CA . PRO B 2 122 ? 138.877 148.530 178.014 1.00 99.83 122 PRO B CA 1
ATOM 6253 C C . PRO B 2 122 ? 139.921 149.385 178.730 1.00 103.09 122 PRO B C 1
ATOM 6254 O O . PRO B 2 122 ? 141.124 149.254 178.498 1.00 110.34 122 PRO B O 1
ATOM 6258 N N . TYR B 2 123 ? 139.455 150.269 179.612 1.00 96.24 123 TYR B N 1
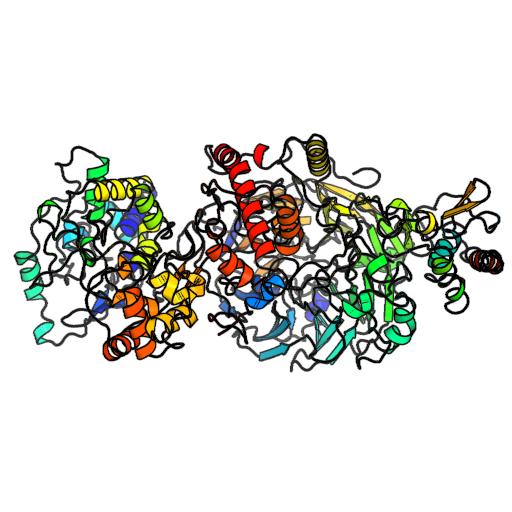ATOM 6259 C CA . TYR B 2 123 ? 140.354 151.120 180.380 1.00 96.01 123 TYR B CA 1
ATOM 6260 C C . TYR B 2 123 ? 141.203 150.334 181.382 1.00 103.09 123 TYR B C 1
ATOM 6261 O O . TYR B 2 123 ? 142.313 150.783 181.698 1.00 103.14 123 TYR B O 1
ATOM 6270 N N . PRO B 2 124 ? 140.762 149.179 181.905 1.00 109.90 124 PRO B N 1
ATOM 6271 C CA . PRO B 2 124 ? 141.712 148.350 182.666 1.00 110.09 124 PRO B CA 1
ATOM 6272 C C . PRO B 2 124 ? 142.925 147.938 181.854 1.00 109.90 124 PRO B C 1
ATOM 6273 O O . PRO B 2 124 ? 144.020 147.809 182.413 1.00 115.52 124 PRO B O 1
ATOM 6277 N N . GLU B 2 125 ? 142.763 147.725 180.549 1.00 101.65 125 GLU B N 1
ATOM 6278 C CA . GLU B 2 125 ? 143.891 147.424 179.678 1.00 98.04 125 GLU B CA 1
ATOM 6279 C C . GLU B 2 125 ? 144.561 148.685 179.149 1.00 105.76 125 GLU B C 1
ATOM 6280 O O . GLU B 2 125 ? 145.787 148.718 179.004 1.00 111.00 125 GLU B O 1
ATOM 6286 N N . PHE B 2 126 ? 143.780 149.727 178.859 1.00 101.09 126 PHE B N 1
ATOM 6287 C CA . PHE B 2 126 ? 144.342 150.978 178.367 1.00 92.91 126 PHE B CA 1
ATOM 6288 C C . PHE B 2 126 ? 145.098 151.748 179.439 1.00 93.07 126 PHE B C 1
ATOM 6289 O O . PHE B 2 126 ? 145.795 152.712 179.106 1.00 92.84 126 PHE B O 1
ATOM 6297 N N . ALA B 2 127 ? 144.978 151.356 180.709 1.00 100.51 127 ALA B N 1
ATOM 6298 C CA . ALA B 2 127 ? 145.764 151.979 181.765 1.00 96.97 127 ALA B CA 1
ATOM 6299 C C . ALA B 2 127 ? 147.254 151.706 181.623 1.00 101.77 127 ALA B C 1
ATOM 6300 O O . ALA B 2 127 ? 148.054 152.372 182.289 1.00 106.02 127 ALA B O 1
ATOM 6302 N N . ARG B 2 128 ? 147.642 150.750 180.784 1.00 101.96 128 ARG B N 1
ATOM 6303 C CA . ARG B 2 128 ? 149.040 150.439 180.531 1.00 100.62 128 ARG B CA 1
ATOM 6304 C C . ARG B 2 128 ? 149.626 151.242 179.378 1.00 103.00 128 ARG B C 1
ATOM 6305 O O . ARG B 2 128 ? 150.817 151.099 179.087 1.00 113.30 128 ARG B O 1
ATOM 6313 N N . LEU B 2 129 ? 148.823 152.071 178.715 1.00 102.43 129 LEU B N 1
ATOM 6314 C CA . LEU B 2 129 ? 149.312 152.845 177.582 1.00 100.77 129 LEU B CA 1
ATOM 6315 C C . LEU B 2 129 ? 150.376 153.839 178.030 1.00 103.73 129 LEU B C 1
ATOM 6316 O O . LEU B 2 129 ? 150.207 154.540 179.031 1.00 110.38 129 LEU B O 1
ATOM 6321 N N . SER B 2 130 ? 151.472 153.897 177.281 1.00 111.46 130 SER B N 1
ATOM 6322 C CA . SER B 2 130 ? 152.556 154.809 177.605 1.00 112.68 130 SER B CA 1
ATOM 6323 C C . SER B 2 130 ? 152.148 156.251 177.318 1.00 115.89 130 SER B C 1
ATOM 6324 O O . SER B 2 130 ? 151.182 156.523 176.600 1.00 123.23 130 SER B O 1
ATOM 6327 N N . ASP B 2 131 ? 152.902 157.184 177.901 1.00 114.56 131 ASP B N 1
ATOM 6328 C CA . ASP B 2 131 ? 152.597 158.600 177.722 1.00 116.13 131 ASP B CA 1
ATOM 6329 C C . ASP B 2 131 ? 152.757 159.024 176.267 1.00 119.44 131 ASP B C 1
ATOM 6330 O O . ASP B 2 131 ? 151.947 159.800 175.747 1.00 123.74 131 ASP B O 1
ATOM 6335 N N . ASP B 2 132 ? 153.802 158.531 175.597 1.00 118.57 132 ASP B N 1
ATOM 6336 C CA . ASP B 2 132 ? 154.018 158.888 174.198 1.00 119.50 132 ASP B CA 1
ATOM 6337 C C . ASP B 2 132 ? 152.889 158.373 173.314 1.00 121.18 132 ASP B C 1
ATOM 6338 O O . ASP B 2 132 ? 152.429 159.078 172.407 1.00 127.50 132 ASP B O 1
ATOM 6343 N N . ASP B 2 133 ? 152.431 157.144 173.562 1.00 109.65 133 ASP B N 1
ATOM 6344 C CA . ASP B 2 133 ? 151.331 156.593 172.777 1.00 113.32 133 ASP B CA 1
ATOM 6345 C C . ASP B 2 133 ? 150.053 157.394 172.986 1.00 115.07 133 ASP B C 1
ATOM 6346 O O . ASP B 2 133 ? 149.319 157.669 172.029 1.00 121.95 133 ASP B O 1
ATOM 6351 N N . ILE B 2 134 ? 149.774 157.783 174.232 1.00 109.31 134 ILE B N 1
ATOM 6352 C CA . ILE B 2 134 ? 148.585 158.578 174.516 1.00 108.96 134 ILE B CA 1
ATOM 6353 C C . ILE B 2 134 ? 148.680 159.942 173.846 1.00 113.29 134 ILE B C 1
ATOM 6354 O O . ILE B 2 134 ? 147.695 160.444 173.294 1.00 118.84 134 ILE B O 1
ATOM 6359 N N . ARG B 2 135 ? 149.860 160.565 173.881 1.00 117.67 135 ARG B N 1
ATOM 6360 C CA . ARG B 2 135 ? 150.039 161.854 173.219 1.00 116.52 135 ARG B CA 1
ATOM 6361 C C . ARG B 2 135 ? 149.825 161.740 171.714 1.00 118.43 135 ARG B C 1
ATOM 6362 O O . ARG B 2 135 ? 149.156 162.587 171.105 1.00 119.13 135 ARG B O 1
ATOM 6370 N N . ALA B 2 136 ? 150.388 160.699 171.097 1.00 108.33 136 ALA B N 1
ATOM 6371 C CA . ALA B 2 136 ? 150.214 160.510 169.662 1.00 105.97 136 ALA B CA 1
ATOM 6372 C C . ALA B 2 136 ? 148.750 160.275 169.311 1.00 110.29 136 ALA B C 1
ATOM 6373 O O . ALA B 2 136 ? 148.240 160.840 168.334 1.00 118.23 136 ALA B O 1
ATOM 6375 N N . MET B 2 137 ? 148.056 159.449 170.097 1.00 103.97 137 MET B N 1
ATOM 6376 C CA . MET B 2 137 ? 146.641 159.203 169.838 1.00 101.63 137 MET B CA 1
ATOM 6377 C C . MET B 2 137 ? 145.814 160.466 170.033 1.00 101.64 137 MET B C 1
ATOM 6378 O O . MET B 2 137 ? 144.855 160.703 169.292 1.00 105.70 137 MET B O 1
ATOM 6383 N N . TYR B 2 138 ? 146.163 161.287 171.026 1.00 105.78 138 TYR B N 1
ATOM 6384 C CA . TYR B 2 138 ? 145.467 162.554 171.215 1.00 106.26 138 TYR B CA 1
ATOM 6385 C C . TYR B 2 138 ? 145.651 163.463 170.009 1.00 109.85 138 TYR B C 1
ATOM 6386 O O . TYR B 2 138 ? 144.690 164.080 169.535 1.00 111.83 138 TYR B O 1
ATOM 6395 N N . ALA B 2 139 ? 146.881 163.555 169.496 1.00 110.92 139 ALA B N 1
ATOM 6396 C CA . ALA B 2 139 ? 147.116 164.364 168.304 1.00 108.64 139 ALA B CA 1
ATOM 6397 C C . ALA B 2 139 ? 146.317 163.838 167.118 1.00 109.64 139 ALA B C 1
ATOM 6398 O O . ALA B 2 139 ? 145.699 164.615 166.379 1.00 112.68 139 ALA B O 1
ATOM 6400 N N . PHE B 2 140 ? 146.302 162.515 166.935 1.00 105.29 140 PHE B N 1
ATOM 6401 C CA . PHE B 2 140 ? 145.557 161.926 165.826 1.00 102.04 140 PHE B CA 1
ATOM 6402 C C . PHE B 2 140 ? 144.064 162.202 165.948 1.00 106.12 140 PHE B C 1
ATOM 6403 O O . PHE B 2 140 ? 143.401 162.523 164.956 1.00 112.43 140 PHE B O 1
ATOM 6411 N N . PHE B 2 141 ? 143.514 162.081 167.156 1.00 110.59 141 PHE B N 1
ATOM 6412 C CA . PHE B 2 141 ? 142.081 162.267 167.337 1.00 109.92 141 PHE B CA 1
ATOM 6413 C C . PHE B 2 141 ? 141.677 163.733 167.265 1.00 113.68 141 PHE B C 1
ATOM 6414 O O . PHE B 2 141 ? 140.537 164.035 166.897 1.00 120.29 141 PHE B O 1
ATOM 6422 N N . MET B 2 142 ? 142.579 164.652 167.606 1.00 121.97 142 MET B N 1
ATOM 6423 C CA . MET B 2 142 ? 142.269 166.069 167.483 1.00 122.00 142 MET B CA 1
ATOM 6424 C C . MET B 2 142 ? 142.517 166.619 166.087 1.00 123.96 142 MET B C 1
ATOM 6425 O O . MET B 2 142 ? 141.953 167.664 165.743 1.00 125.83 142 MET B O 1
ATOM 6430 N N . HIS B 2 143 ? 143.334 165.956 165.277 1.00 115.05 143 HIS B N 1
ATOM 6431 C CA . HIS B 2 143 ? 143.604 166.516 163.957 1.00 110.74 143 HIS B CA 1
ATOM 6432 C C . HIS B 2 143 ? 143.357 165.542 162.814 1.00 116.57 143 HIS B C 1
ATOM 6433 O O . HIS B 2 143 ? 142.909 165.964 161.746 1.00 121.10 143 HIS B O 1
ATOM 6440 N N . GLY B 2 144 ? 143.637 164.254 163.006 1.00 119.87 144 GLY B N 1
ATOM 6441 C CA . GLY B 2 144 ? 143.525 163.298 161.918 1.00 116.95 144 GLY B CA 1
ATOM 6442 C C . GLY B 2 144 ? 142.149 162.707 161.697 1.00 122.35 144 GLY B C 1
ATOM 6443 O O . GLY B 2 144 ? 141.970 161.947 160.741 1.00 119.85 144 GLY B O 1
ATOM 6444 N N . VAL B 2 145 ? 141.178 163.030 162.544 1.00 120.69 145 VAL B N 1
ATOM 6445 C CA . VAL B 2 145 ? 139.831 162.475 162.450 1.00 118.87 145 VAL B CA 1
ATOM 6446 C C . VAL B 2 145 ? 138.871 163.567 162.004 1.00 123.03 145 VAL B C 1
ATOM 6447 O O . VAL B 2 145 ? 138.942 164.707 162.479 1.00 121.27 145 VAL B O 1
ATOM 6451 N N . LYS B 2 146 ? 137.980 163.224 161.080 1.00 129.75 146 LYS B N 1
ATOM 6452 C CA . LYS B 2 146 ? 136.992 164.178 160.589 1.00 126.81 146 LYS B CA 1
ATOM 6453 C C . LYS B 2 146 ? 135.884 164.359 161.621 1.00 125.43 146 LYS B C 1
ATOM 6454 O O . LYS B 2 146 ? 135.276 163.372 162.047 1.00 125.79 146 LYS B O 1
ATOM 6460 N N . PRO B 2 147 ? 135.593 165.591 162.043 1.00 124.27 147 PRO B N 1
ATOM 6461 C CA . PRO B 2 147 ? 134.569 165.799 163.076 1.00 126.01 147 PRO B CA 1
ATOM 6462 C C . PRO B 2 147 ? 133.154 165.538 162.583 1.00 125.77 147 PRO B C 1
ATOM 6463 O O . PRO B 2 147 ? 132.673 166.201 161.658 1.00 127.01 147 PRO B O 1
ATOM 6467 N N . VAL B 2 148 ? 132.483 164.571 163.199 1.00 127.77 148 VAL B N 1
ATOM 6468 C CA . VAL B 2 148 ? 131.105 164.241 162.881 1.00 124.75 148 VAL B CA 1
ATOM 6469 C C . VAL B 2 148 ? 130.226 164.771 164.009 1.00 127.44 148 VAL B C 1
ATOM 6470 O O . VAL B 2 148 ? 130.660 164.916 165.154 1.00 129.80 148 VAL B O 1
ATOM 6474 N N . ALA B 2 149 ? 128.967 165.068 163.687 1.00 133.74 149 ALA B N 1
ATOM 6475 C CA . ALA B 2 149 ? 128.084 165.729 164.641 1.00 133.54 149 ALA B CA 1
ATOM 6476 C C . ALA B 2 149 ? 126.913 164.839 165.039 1.00 135.89 149 ALA B C 1
ATOM 6477 O O . ALA B 2 149 ? 125.764 165.291 165.072 1.00 137.09 149 ALA B O 1
ATOM 6479 N N . LEU B 2 150 ? 127.196 163.575 165.343 1.00 140.70 150 LEU B N 1
ATOM 6480 C CA . LEU B 2 150 ? 126.175 162.632 165.780 1.00 138.44 150 LEU B CA 1
ATOM 6481 C C . LEU B 2 150 ? 126.041 162.691 167.297 1.00 138.53 150 LEU B C 1
ATOM 6482 O O . LEU B 2 150 ? 127.046 162.685 168.015 1.00 140.32 150 LEU B O 1
ATOM 6487 N N . GLN B 2 151 ? 124.802 162.746 167.779 1.00 137.03 151 GLN B N 1
ATOM 6488 C CA . GLN B 2 151 ? 124.545 162.837 169.210 1.00 138.56 151 GLN B CA 1
ATOM 6489 C C . GLN B 2 151 ? 124.639 161.464 169.863 1.00 139.38 151 GLN B C 1
ATOM 6490 O O . GLN B 2 151 ? 124.113 160.475 169.346 1.00 140.03 151 GLN B O 1
ATOM 6496 N N . ASN B 2 152 ? 125.310 161.414 171.012 1.00 135.35 152 ASN B N 1
ATOM 6497 C CA . ASN B 2 152 ? 125.512 160.158 171.723 1.00 135.05 152 ASN B CA 1
ATOM 6498 C C . ASN B 2 152 ? 124.175 159.604 172.201 1.00 136.09 152 ASN B C 1
ATOM 6499 O O . ASN B 2 152 ? 123.439 160.279 172.928 1.00 133.59 152 ASN B O 1
ATOM 6504 N N . LYS B 2 153 ? 123.864 158.377 171.794 1.00 134.47 153 LYS B N 1
ATOM 6505 C CA . LYS B 2 153 ? 122.635 157.735 172.237 1.00 132.08 153 LYS B CA 1
ATOM 6506 C C . LYS B 2 153 ? 122.751 157.317 173.698 1.00 135.41 153 LYS B C 1
ATOM 6507 O O . LYS B 2 153 ? 123.755 156.735 174.118 1.00 137.69 153 LYS B O 1
ATOM 6513 N N . ALA B 2 154 ? 121.717 157.621 174.473 1.00 139.28 154 ALA B N 1
ATOM 6514 C CA . ALA B 2 154 ? 121.707 157.249 175.876 1.00 138.30 154 ALA B CA 1
ATOM 6515 C C . ALA B 2 154 ? 121.518 155.741 176.029 1.00 140.55 154 ALA B C 1
ATOM 6516 O O . ALA B 2 154 ? 120.845 155.107 175.212 1.00 138.58 154 ALA B O 1
ATOM 6518 N N . PRO B 2 155 ? 122.108 155.144 177.063 1.00 147.93 155 PRO B N 1
ATOM 6519 C CA . PRO B 2 155 ? 121.906 153.708 177.288 1.00 148.63 155 PRO B CA 1
ATOM 6520 C C . PRO B 2 155 ? 120.475 153.413 177.707 1.00 148.24 155 PRO B C 1
ATOM 6521 O O . PRO B 2 155 ? 119.897 154.107 178.548 1.00 146.24 155 PRO B O 1
ATOM 6525 N N . ASP B 2 156 ? 119.903 152.369 177.109 1.00 152.98 156 ASP B N 1
ATOM 6526 C CA . ASP B 2 156 ? 118.530 151.962 177.411 1.00 153.88 156 ASP B CA 1
ATOM 6527 C C . ASP B 2 156 ? 118.533 151.020 178.616 1.00 152.57 156 ASP B C 1
ATOM 6528 O O . ASP B 2 156 ? 118.265 149.820 178.527 1.00 148.82 156 ASP B O 1
ATOM 6533 N N . ILE B 2 157 ? 118.848 151.603 179.768 1.00 156.50 157 ILE B N 1
ATOM 6534 C CA . ILE B 2 157 ? 118.895 150.894 181.038 1.00 156.09 157 ILE B CA 1
ATOM 6535 C C . ILE B 2 157 ? 117.909 151.558 181.988 1.00 156.55 157 ILE B C 1
ATOM 6536 O O . ILE B 2 157 ? 117.826 152.789 182.046 1.00 156.14 157 ILE B O 1
ATOM 6541 N N . SER B 2 158 ? 117.154 150.739 182.719 1.00 166.18 158 SER B N 1
ATOM 6542 C CA . SER B 2 158 ? 116.188 151.263 183.674 1.00 166.48 158 SER B CA 1
ATOM 6543 C C . SER B 2 158 ? 116.885 152.131 184.716 1.00 166.48 158 SER B C 1
ATOM 6544 O O . SER B 2 158 ? 118.035 151.888 185.089 1.00 166.75 158 SER B O 1
ATOM 6547 N N . TRP B 2 159 ? 116.169 153.156 185.180 1.00 169.94 159 TRP B N 1
ATOM 6548 C CA . TRP B 2 159 ? 116.752 154.169 186.060 1.00 171.56 159 TRP B CA 1
ATOM 6549 C C . TRP B 2 159 ? 117.443 153.607 187.298 1.00 173.22 159 TRP B C 1
ATOM 6550 O O . TRP B 2 159 ? 118.554 154.067 187.608 1.00 173.75 159 TRP B O 1
ATOM 6561 N N . PRO B 2 160 ? 116.869 152.659 188.053 1.00 169.49 160 PRO B N 1
ATOM 6562 C CA . PRO B 2 160 ? 117.596 152.160 189.236 1.00 167.57 160 PRO B CA 1
ATOM 6563 C C . PRO B 2 160 ? 118.943 151.545 188.900 1.00 168.74 160 PRO B C 1
ATOM 6564 O O . PRO B 2 160 ? 119.884 151.665 189.695 1.00 167.21 160 PRO B O 1
ATOM 6568 N N . LEU B 2 161 ? 119.067 150.891 187.748 1.00 166.13 161 LEU B N 1
ATOM 6569 C CA . LEU B 2 161 ? 120.324 150.292 187.323 1.00 164.75 161 LEU B CA 1
ATOM 6570 C C . LEU B 2 161 ? 121.134 151.195 186.403 1.00 165.45 161 LEU B C 1
ATOM 6571 O O . LEU B 2 161 ? 122.235 150.810 185.996 1.00 165.73 161 LEU B O 1
ATOM 6576 N N . SER B 2 162 ? 120.626 152.378 186.068 1.00 162.61 162 SER B N 1
ATOM 6577 C CA . SER B 2 162 ? 121.318 153.292 185.169 1.00 160.99 162 SER B CA 1
ATOM 6578 C C . SER B 2 162 ? 122.159 154.327 185.902 1.00 161.75 162 SER B C 1
ATOM 6579 O O . SER B 2 162 ? 122.743 155.200 185.251 1.00 160.65 162 SER B O 1
ATOM 6582 N N . MET B 2 163 ? 122.230 154.261 187.228 1.00 155.08 163 MET B N 1
ATOM 6583 C CA . MET B 2 163 ? 123.052 155.199 187.978 1.00 152.42 163 MET B CA 1
ATOM 6584 C C . MET B 2 163 ? 124.527 154.973 187.671 1.00 153.55 163 MET B C 1
ATOM 6585 O O . MET B 2 163 ? 124.985 153.834 187.544 1.00 155.52 163 MET B O 1
ATOM 6590 N N . ARG B 2 164 ? 125.271 156.069 187.549 1.00 129.04 164 ARG B N 1
ATOM 6591 C CA . ARG B 2 164 ? 126.672 156.010 187.155 1.00 128.65 164 ARG B CA 1
ATOM 6592 C C . ARG B 2 164 ? 127.634 155.998 188.335 1.00 128.53 164 ARG B C 1
ATOM 6593 O O . ARG B 2 164 ? 128.813 155.682 188.146 1.00 128.95 164 ARG B O 1
ATOM 6601 N N . TRP B 2 165 ? 127.170 156.340 189.537 1.00 134.24 165 TRP B N 1
ATOM 6602 C CA . TRP B 2 165 ? 128.062 156.337 190.695 1.00 133.88 165 TRP B CA 1
ATOM 6603 C C . TRP B 2 165 ? 128.661 154.968 191.021 1.00 134.70 165 TRP B C 1
ATOM 6604 O O . TRP B 2 165 ? 129.853 154.928 191.371 1.00 135.96 165 TRP B O 1
ATOM 6615 N N . PRO B 2 166 ? 127.940 153.839 190.948 1.00 132.89 166 PRO B N 1
ATOM 6616 C CA . PRO B 2 166 ? 128.578 152.561 191.313 1.00 134.67 166 PRO B CA 1
ATOM 6617 C C . PRO B 2 166 ? 129.708 152.153 190.384 1.00 135.64 166 PRO B C 1
ATOM 6618 O O . PRO B 2 166 ? 130.505 151.282 190.753 1.00 134.86 166 PRO B O 1
ATOM 6622 N N . LEU B 2 167 ? 129.798 152.745 189.190 1.00 127.40 167 LEU B N 1
ATOM 6623 C CA . LEU B 2 167 ? 130.823 152.339 188.233 1.00 122.18 167 LEU B CA 1
ATOM 6624 C C . LEU B 2 167 ? 132.225 152.615 188.763 1.00 124.94 167 LEU B C 1
ATOM 6625 O O . LEU B 2 167 ? 133.144 151.815 188.550 1.00 129.07 167 LEU B O 1
ATOM 6630 N N . GLY B 2 168 ? 132.414 153.745 189.447 1.00 122.64 168 GLY B N 1
ATOM 6631 C CA . GLY B 2 168 ? 133.712 154.026 190.041 1.00 121.30 168 GLY B CA 1
ATOM 6632 C C . GLY B 2 168 ? 134.093 153.021 191.111 1.00 124.49 168 GLY B C 1
ATOM 6633 O O . GLY B 2 168 ? 135.261 152.639 191.234 1.00 128.15 168 GLY B O 1
ATOM 6634 N N . MET B 2 169 ? 133.111 152.580 191.902 1.00 134.71 169 MET B N 1
ATOM 6635 C CA . MET B 2 169 ? 133.371 151.544 192.895 1.00 133.96 169 MET B CA 1
ATOM 6636 C C . MET B 2 169 ? 133.803 150.241 192.238 1.00 136.77 169 MET B C 1
ATOM 6637 O O . MET B 2 169 ? 134.625 149.509 192.797 1.00 137.07 169 MET B O 1
ATOM 6642 N N . TRP B 2 170 ? 133.260 149.935 191.058 1.00 127.33 170 TRP B N 1
ATOM 6643 C CA . TRP B 2 170 ? 133.703 148.753 190.325 1.00 122.91 170 TRP B CA 1
ATOM 6644 C C . TRP B 2 170 ? 135.179 148.852 189.962 1.00 124.56 170 TRP B C 1
ATOM 6645 O O . TRP B 2 170 ? 135.931 147.882 190.114 1.00 127.95 170 TRP B O 1
ATOM 6656 N N . ARG B 2 171 ? 135.612 150.021 189.481 1.00 122.74 171 ARG B N 1
ATOM 6657 C CA . ARG B 2 171 ? 137.024 150.214 189.168 1.00 120.05 171 ARG B CA 1
ATOM 6658 C C . ARG B 2 171 ? 137.882 150.096 190.419 1.00 121.99 171 ARG B C 1
ATOM 6659 O O . ARG B 2 171 ? 138.963 149.497 190.387 1.00 122.98 171 ARG B O 1
ATOM 6667 N N . ALA B 2 172 ? 137.416 150.664 191.533 1.00 128.65 172 ALA B N 1
ATOM 6668 C CA . ALA B 2 172 ? 138.176 150.577 192.776 1.00 128.15 172 ALA B CA 1
ATOM 6669 C C . ALA B 2 172 ? 138.307 149.133 193.247 1.00 127.63 172 ALA B C 1
ATOM 6670 O O . ALA B 2 172 ? 139.365 148.727 193.742 1.00 126.71 172 ALA B O 1
ATOM 6672 N N . MET B 2 173 ? 137.242 148.344 193.105 1.00 129.91 173 MET B N 1
ATOM 6673 C CA . MET B 2 173 ? 137.240 146.985 193.633 1.00 129.72 173 MET B CA 1
ATOM 6674 C C . MET B 2 173 ? 138.006 146.012 192.743 1.00 131.46 173 MET B C 1
ATOM 6675 O O . MET B 2 173 ? 138.743 145.160 193.250 1.00 130.65 173 MET B O 1
ATOM 6680 N N . PHE B 2 174 ? 137.852 146.116 191.421 1.00 124.83 174 PHE B N 1
ATOM 6681 C CA . PHE B 2 174 ? 138.332 145.076 190.523 1.00 122.03 174 PHE B CA 1
ATOM 6682 C C . PHE B 2 174 ? 139.473 145.493 189.606 1.00 122.48 174 PHE B C 1
ATOM 6683 O O . PHE B 2 174 ? 140.065 144.620 188.961 1.00 124.38 174 PHE B O 1
ATOM 6691 N N . VAL B 2 175 ? 139.802 146.777 189.521 1.00 118.41 175 VAL B N 1
ATOM 6692 C CA . VAL B 2 175 ? 140.878 147.222 188.637 1.00 118.84 175 VAL B CA 1
ATOM 6693 C C . VAL B 2 175 ? 142.044 147.744 189.469 1.00 119.67 175 VAL B C 1
ATOM 6694 O O . VAL B 2 175 ? 141.967 148.853 190.016 1.00 120.62 175 VAL B O 1
ATOM 6698 N N . PRO B 2 176 ? 143.131 146.990 189.593 1.00 118.46 176 PRO B N 1
ATOM 6699 C CA . PRO B 2 176 ? 144.289 147.474 190.346 1.00 120.62 176 PRO B CA 1
ATOM 6700 C C . PRO B 2 176 ? 145.073 148.520 189.566 1.00 126.39 176 PRO B C 1
ATOM 6701 O O . PRO B 2 176 ? 144.939 148.665 188.350 1.00 129.11 176 PRO B O 1
ATOM 6705 N N . SER B 2 177 ? 145.902 149.257 190.299 1.00 128.07 177 SER B N 1
ATOM 6706 C CA . SER B 2 177 ? 146.753 150.263 189.680 1.00 128.58 177 SER B CA 1
ATOM 6707 C C . SER B 2 177 ? 147.820 149.600 188.819 1.00 130.62 177 SER B C 1
ATOM 6708 O O . SER B 2 177 ? 148.428 148.601 189.212 1.00 128.98 177 SER B O 1
ATOM 6711 N N . MET B 2 178 ? 148.046 150.163 187.634 1.00 124.17 178 MET B N 1
ATOM 6712 C CA . MET B 2 178 ? 148.999 149.620 186.678 1.00 121.84 178 MET B CA 1
ATOM 6713 C C . MET B 2 178 ? 149.983 150.701 186.261 1.00 123.27 178 MET B C 1
ATOM 6714 O O . MET B 2 178 ? 149.598 151.855 186.050 1.00 123.18 178 MET B O 1
ATOM 6719 N N . THR B 2 179 ? 151.250 150.324 186.145 1.00 115.16 179 THR B N 1
ATOM 6720 C CA . THR B 2 179 ? 152.275 151.254 185.691 1.00 115.52 179 THR B CA 1
ATOM 6721 C C . THR B 2 179 ? 152.174 151.428 184.181 1.00 116.34 179 THR B C 1
ATOM 6722 O O . THR B 2 179 ? 152.263 150.437 183.448 1.00 112.30 179 THR B O 1
ATOM 6726 N N . PRO B 2 180 ? 151.990 152.648 183.678 1.00 115.31 180 PRO B N 1
ATOM 6727 C CA . PRO B 2 180 ? 151.844 152.845 182.227 1.00 114.08 180 PRO B CA 1
ATOM 6728 C C . PRO B 2 180 ? 153.167 152.623 181.510 1.00 114.47 180 PRO B C 1
ATOM 6729 O O . PRO B 2 180 ? 154.182 153.233 181.851 1.00 115.99 180 PRO B O 1
ATOM 6733 N N . GLY B 2 181 ? 153.151 151.750 180.514 1.00 108.42 181 GLY B N 1
ATOM 6734 C CA . GLY B 2 181 ? 154.304 151.501 179.675 1.00 108.78 181 GLY B CA 1
ATOM 6735 C C . GLY B 2 181 ? 154.743 150.054 179.732 1.00 110.70 181 GLY B C 1
ATOM 6736 O O . GLY B 2 181 ? 154.071 149.187 180.299 1.00 113.77 181 GLY B O 1
ATOM 6737 N N . VAL B 2 182 ? 155.902 149.797 179.125 1.00 116.89 182 VAL B N 1
ATOM 6738 C CA . VAL B 2 182 ? 156.461 148.453 179.093 1.00 116.71 182 VAL B CA 1
ATOM 6739 C C . VAL B 2 182 ? 156.888 148.040 180.494 1.00 119.30 182 VAL B C 1
ATOM 6740 O O . VAL B 2 182 ? 157.522 148.812 181.226 1.00 120.34 182 VAL B O 1
ATOM 6744 N N . ASP B 2 183 ? 156.532 146.815 180.879 1.00 132.98 183 ASP B N 1
ATOM 6745 C CA . ASP B 2 183 ? 156.925 146.295 182.181 1.00 133.29 183 ASP B CA 1
ATOM 6746 C C . ASP B 2 183 ? 158.440 146.162 182.258 1.00 134.45 183 ASP B C 1
ATOM 6747 O O . ASP B 2 183 ? 159.063 145.509 181.416 1.00 133.26 183 ASP B O 1
ATOM 6752 N N . LYS B 2 184 ? 159.033 146.782 183.275 1.00 137.95 184 LYS B N 1
ATOM 6753 C CA . LYS B 2 184 ? 160.485 146.761 183.449 1.00 137.86 184 LYS B CA 1
ATOM 6754 C C . LYS B 2 184 ? 160.936 145.545 184.252 1.00 139.39 184 LYS B C 1
ATOM 6755 O O . LYS B 2 184 ? 161.686 145.650 185.221 1.00 140.08 184 LYS B O 1
ATOM 6761 N N . SER B 2 185 ? 160.471 144.368 183.838 1.00 128.37 185 SER B N 1
ATOM 6762 C CA . SER B 2 185 ? 160.910 143.109 184.434 1.00 126.68 185 SER B CA 1
ATOM 6763 C C . SER B 2 185 ? 161.237 142.031 183.416 1.00 126.73 185 SER B C 1
ATOM 6764 O O . SER B 2 185 ? 161.975 141.100 183.755 1.00 128.04 185 SER B O 1
ATOM 6767 N N . ILE B 2 186 ? 160.725 142.109 182.192 1.00 125.11 186 ILE B N 1
ATOM 6768 C CA . ILE B 2 186 ? 161.029 141.123 181.163 1.00 128.06 186 ILE B CA 1
ATOM 6769 C C . ILE B 2 186 ? 162.351 141.503 180.508 1.00 127.93 186 ILE B C 1
ATOM 6770 O O . ILE B 2 186 ? 162.479 142.584 179.925 1.00 129.30 186 ILE B O 1
ATOM 6775 N N . SER B 2 187 ? 163.340 140.613 180.612 1.00 128.59 187 SER B N 1
ATOM 6776 C CA . SER B 2 187 ? 164.666 140.912 180.081 1.00 131.41 187 SER B CA 1
ATOM 6777 C C . SER B 2 187 ? 164.644 141.045 178.563 1.00 131.08 187 SER B C 1
ATOM 6778 O O . SER B 2 187 ? 165.295 141.934 178.002 1.00 128.17 187 SER B O 1
ATOM 6781 N N . ASP B 2 188 ? 163.907 140.178 177.885 1.00 126.20 188 ASP B N 1
ATOM 6782 C CA . ASP B 2 188 ? 163.870 140.204 176.428 1.00 124.50 188 ASP B CA 1
ATOM 6783 C C . ASP B 2 188 ? 163.054 141.399 175.950 1.00 125.44 188 ASP B C 1
ATOM 6784 O O . ASP B 2 188 ? 161.872 141.507 176.300 1.00 128.02 188 ASP B O 1
ATOM 6789 N N . PRO B 2 189 ? 163.634 142.317 175.172 1.00 120.91 189 PRO B N 1
ATOM 6790 C CA . PRO B 2 189 ? 162.842 143.459 174.682 1.00 122.30 189 PRO B CA 1
ATOM 6791 C C . PRO B 2 189 ? 161.668 143.051 173.809 1.00 123.31 189 PRO B C 1
ATOM 6792 O O . PRO B 2 189 ? 160.608 143.685 173.871 1.00 124.48 189 PRO B O 1
ATOM 6796 N N . GLU B 2 190 ? 161.827 142.006 172.995 1.00 117.24 190 GLU B N 1
ATOM 6797 C CA . GLU B 2 190 ? 160.733 141.570 172.132 1.00 114.33 190 GLU B CA 1
ATOM 6798 C C . GLU B 2 190 ? 159.579 141.001 172.946 1.00 116.88 190 GLU B C 1
ATOM 6799 O O . GLU B 2 190 ? 158.410 141.301 172.673 1.00 124.04 190 GLU B O 1
ATOM 6805 N N . VAL B 2 191 ? 159.886 140.181 173.952 1.00 104.75 191 VAL B N 1
ATOM 6806 C CA . VAL B 2 191 ? 158.839 139.630 174.804 1.00 105.89 191 VAL B CA 1
ATOM 6807 C C . VAL B 2 191 ? 158.161 140.739 175.598 1.00 107.19 191 VAL B C 1
ATOM 6808 O O . VAL B 2 191 ? 156.944 140.714 175.808 1.00 114.14 191 VAL B O 1
ATOM 6812 N N . ALA B 2 192 ? 158.934 141.730 176.048 1.00 101.40 192 ALA B N 1
ATOM 6813 C CA . ALA B 2 192 ? 158.346 142.857 176.764 1.00 98.46 192 ALA B CA 1
ATOM 6814 C C . ALA B 2 192 ? 157.406 143.653 175.867 1.00 98.66 192 ALA B C 1
ATOM 6815 O O . ALA B 2 192 ? 156.314 144.049 176.294 1.00 105.13 192 ALA B O 1
ATOM 6817 N N . ARG B 2 193 ? 157.812 143.898 174.619 1.00 96.29 193 ARG B N 1
ATOM 6818 C CA . ARG B 2 193 ? 156.943 144.609 173.686 1.00 96.20 193 ARG B CA 1
ATOM 6819 C C . ARG B 2 193 ? 155.677 143.812 173.399 1.00 104.79 193 ARG B C 1
ATOM 6820 O O . ARG B 2 193 ? 154.580 144.378 173.332 1.00 111.70 193 ARG B O 1
ATOM 6828 N N . GLY B 2 194 ? 155.809 142.496 173.229 1.00 101.58 194 GLY B N 1
ATOM 6829 C CA . GLY B 2 194 ? 154.633 141.668 173.016 1.00 95.33 194 GLY B CA 1
ATOM 6830 C C . GLY B 2 194 ? 153.688 141.678 174.202 1.00 95.04 194 GLY B C 1
ATOM 6831 O O . GLY B 2 194 ? 152.467 141.730 174.035 1.00 100.86 194 GLY B O 1
ATOM 6832 N N . GLU B 2 195 ? 154.239 141.625 175.416 1.00 95.88 195 GLU B N 1
ATOM 6833 C CA . GLU B 2 195 ? 153.407 141.687 176.613 1.00 93.12 195 GLU B CA 1
ATOM 6834 C C . GLU B 2 195 ? 152.697 143.028 176.716 1.00 98.40 195 GLU B C 1
ATOM 6835 O O . GLU B 2 195 ? 151.517 143.088 177.082 1.00 101.09 195 GLU B O 1
ATOM 6841 N N . TYR B 2 196 ? 153.402 144.117 176.405 1.00 99.52 196 TYR B N 1
ATOM 6842 C CA . TYR B 2 196 ? 152.767 145.430 176.407 1.00 94.88 196 TYR B CA 1
ATOM 6843 C C . TYR B 2 196 ? 151.640 145.492 175.386 1.00 93.36 196 TYR B C 1
ATOM 6844 O O . TYR B 2 196 ? 150.573 146.048 175.662 1.00 98.13 196 TYR B O 1
ATOM 6853 N N . LEU B 2 197 ? 151.861 144.929 174.197 1.00 87.91 197 LEU B N 1
ATOM 6854 C CA . LEU B 2 197 ? 150.818 144.923 173.177 1.00 88.23 197 LEU B CA 1
ATOM 6855 C C . LEU B 2 197 ? 149.606 144.116 173.626 1.00 86.02 197 LEU B C 1
ATOM 6856 O O . LEU B 2 197 ? 148.461 144.532 173.419 1.00 89.69 197 LEU B O 1
ATOM 6861 N N . VAL B 2 198 ? 149.840 142.954 174.238 1.00 94.96 198 VAL B N 1
ATOM 6862 C CA . VAL B 2 198 ? 148.738 142.078 174.622 1.00 89.58 198 VAL B CA 1
ATOM 6863 C C . VAL B 2 198 ? 147.947 142.672 175.783 1.00 93.88 198 VAL B C 1
ATOM 6864 O O . VAL B 2 198 ? 146.714 142.594 175.813 1.00 102.61 198 VAL B O 1
ATOM 6868 N N . ASN B 2 199 ? 148.634 143.266 176.757 1.00 94.77 199 ASN B N 1
ATOM 6869 C CA . ASN B 2 199 ? 147.980 143.813 177.938 1.00 90.96 199 ASN B CA 1
ATOM 6870 C C . ASN B 2 199 ? 147.754 145.318 177.864 1.00 94.81 199 ASN B C 1
ATOM 6871 O O . ASN B 2 199 ? 147.226 145.894 178.818 1.00 99.90 199 ASN B O 1
ATOM 6876 N N . GLY B 2 200 ? 148.134 145.966 176.766 1.00 96.50 200 GLY B N 1
ATOM 6877 C CA . GLY B 2 200 ? 148.009 147.400 176.651 1.00 91.65 200 GLY B CA 1
ATOM 6878 C C . GLY B 2 200 ? 147.041 147.831 175.570 1.00 89.47 200 GLY B C 1
ATOM 6879 O O . GLY B 2 200 ? 145.820 147.743 175.728 1.00 92.79 200 GLY B O 1
ATOM 6880 N N . PRO B 2 201 ? 147.577 148.328 174.444 1.00 88.70 201 PRO B N 1
ATOM 6881 C CA . PRO B 2 201 ? 146.710 148.799 173.353 1.00 92.94 201 PRO B CA 1
ATOM 6882 C C . PRO B 2 201 ? 145.778 147.708 172.859 1.00 93.48 201 PRO B C 1
ATOM 6883 O O . PRO B 2 201 ? 144.554 147.864 172.893 1.00 103.06 201 PRO B O 1
ATOM 6887 N N . GLY B 2 202 ? 146.346 146.598 172.400 1.00 95.75 202 GLY B N 1
ATOM 6888 C CA . GLY B 2 202 ? 145.546 145.409 172.189 1.00 93.35 202 GLY B CA 1
ATOM 6889 C C . GLY B 2 202 ? 145.088 144.850 173.523 1.00 101.56 202 GLY B C 1
ATOM 6890 O O . GLY B 2 202 ? 145.844 144.802 174.493 1.00 116.49 202 GLY B O 1
ATOM 6891 N N . HIS B 2 203 ? 143.824 144.444 173.578 1.00 96.18 203 HIS B N 1
ATOM 6892 C CA . HIS B 2 203 ? 143.220 143.945 174.814 1.00 99.30 203 HIS B CA 1
ATOM 6893 C C . HIS B 2 203 ? 142.659 142.559 174.522 1.00 106.22 203 HIS B C 1
ATOM 6894 O O . HIS B 2 203 ? 141.467 142.400 174.261 1.00 119.12 203 HIS B O 1
ATOM 6901 N N . CYS B 2 204 ? 143.525 141.549 174.590 1.00 99.60 204 CYS B N 1
ATOM 6902 C CA . CYS B 2 204 ? 143.086 140.187 174.312 1.00 99.47 204 CYS B CA 1
ATOM 6903 C C . CYS B 2 204 ? 142.316 139.600 175.486 1.00 99.43 204 CYS B C 1
ATOM 6904 O O . CYS B 2 204 ? 141.325 138.887 175.288 1.00 108.85 204 CYS B O 1
ATOM 6907 N N . GLY B 2 205 ? 142.739 139.913 176.712 1.00 93.34 205 GLY B N 1
ATOM 6908 C CA . GLY B 2 205 ? 142.062 139.403 177.890 1.00 100.12 205 GLY B CA 1
ATOM 6909 C C . GLY B 2 205 ? 140.618 139.836 177.999 1.00 105.69 205 GLY B C 1
ATOM 6910 O O . GLY B 2 205 ? 139.846 139.213 178.734 1.00 112.78 205 GLY B O 1
ATOM 6911 N N . GLU B 2 206 ? 140.231 140.894 177.284 1.00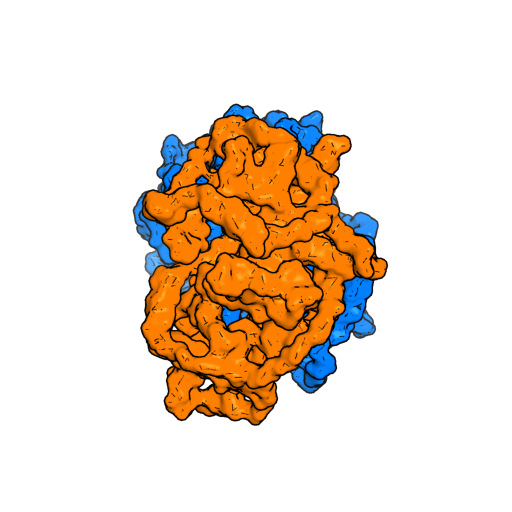 101.87 206 GLU B N 1
ATOM 6912 C CA . GLU B 2 206 ? 138.831 141.295 177.260 1.00 102.72 206 GLU B CA 1
ATOM 6913 C C . GLU B 2 206 ? 137.946 140.197 176.687 1.00 105.17 206 GLU B C 1
ATOM 6914 O O . GLU B 2 206 ? 136.779 140.077 177.075 1.00 113.02 206 GLU B O 1
ATOM 6920 N N . CYS B 2 207 ? 138.479 139.386 175.774 1.00 87.74 207 CYS B N 1
ATOM 6921 C CA . CYS B 2 207 ? 137.720 138.296 175.175 1.00 90.64 207 CYS B CA 1
ATOM 6922 C C . CYS B 2 207 ? 138.246 136.914 175.526 1.00 92.87 207 CYS B C 1
ATOM 6923 O O . CYS B 2 207 ? 137.451 135.983 175.655 1.00 98.59 207 CYS B O 1
ATOM 6926 N N . HIS B 2 208 ? 139.557 136.759 175.687 1.00 91.49 208 HIS B N 1
ATOM 6927 C CA . HIS B 2 208 ? 140.172 135.449 175.850 1.00 85.75 208 HIS B CA 1
ATOM 6928 C C . HIS B 2 208 ? 140.383 135.051 177.305 1.00 90.75 208 HIS B C 1
ATOM 6929 O O . HIS B 2 208 ? 140.912 133.965 177.560 1.00 104.29 208 HIS B O 1
ATOM 6936 N N . THR B 2 209 ? 139.988 135.888 178.261 1.00 92.04 209 THR B N 1
ATOM 6937 C CA . THR B 2 209 ? 140.187 135.593 179.672 1.00 97.46 209 THR B CA 1
ATOM 6938 C C . THR B 2 209 ? 138.844 135.434 180.366 1.00 99.01 209 THR B C 1
ATOM 6939 O O . THR B 2 209 ? 137.962 136.285 180.190 1.00 105.37 209 THR B O 1
ATOM 6943 N N . PRO B 2 210 ? 138.642 134.368 181.143 1.00 97.78 210 PRO B N 1
ATOM 6944 C CA . PRO B 2 210 ? 137.352 134.184 181.817 1.00 97.39 210 PRO B CA 1
ATOM 6945 C C . PRO B 2 210 ? 137.086 135.295 182.819 1.00 105.44 210 PRO B C 1
ATOM 6946 O O . PRO B 2 210 ? 138.002 135.831 183.447 1.00 112.14 210 PRO B O 1
ATOM 6950 N N . ARG B 2 211 ? 135.811 135.636 182.966 1.00 105.96 211 ARG B N 1
ATOM 6951 C CA . ARG B 2 211 ? 135.384 136.690 183.872 1.00 107.83 211 ARG B CA 1
ATOM 6952 C C . ARG B 2 211 ? 134.818 136.084 185.149 1.00 110.87 211 ARG B C 1
ATOM 6953 O O . ARG B 2 211 ? 134.179 135.029 185.119 1.00 113.58 211 ARG B O 1
ATOM 6961 N N . GLY B 2 212 ? 135.060 136.757 186.269 1.00 122.84 212 GLY B N 1
ATOM 6962 C CA . GLY B 2 212 ? 134.638 136.284 187.569 1.00 120.56 212 GLY B CA 1
ATOM 6963 C C . GLY B 2 212 ? 133.216 136.679 187.906 1.00 123.80 212 GLY B C 1
ATOM 6964 O O . GLY B 2 212 ? 132.403 136.997 187.035 1.00 123.82 212 GLY B O 1
ATOM 6965 N N . PHE B 2 213 ? 132.916 136.654 189.207 1.00 136.04 213 PHE B N 1
ATOM 6966 C CA . PHE B 2 213 ? 131.569 136.977 189.668 1.00 138.12 213 PHE B CA 1
ATOM 6967 C C . PHE B 2 213 ? 131.221 138.441 189.429 1.00 138.09 213 PHE B C 1
ATOM 6968 O O . PHE B 2 213 ? 130.051 138.768 189.207 1.00 136.71 213 PHE B O 1
ATOM 6976 N N . GLY B 2 214 ? 132.210 139.328 189.470 1.00 126.61 214 GLY B N 1
ATOM 6977 C CA . GLY B 2 214 ? 131.967 140.738 189.241 1.00 122.66 214 GLY B CA 1
ATOM 6978 C C . GLY B 2 214 ? 132.084 141.123 187.781 1.00 124.44 214 GLY B C 1
ATOM 6979 O O . GLY B 2 214 ? 132.216 142.307 187.454 1.00 127.93 214 GLY B O 1
ATOM 6980 N N . MET B 2 215 ? 132.039 140.123 186.899 1.00 129.42 215 MET B N 1
ATOM 6981 C CA . MET B 2 215 ? 132.216 140.319 185.459 1.00 131.31 215 MET B CA 1
ATOM 6982 C C . MET B 2 215 ? 133.550 140.998 185.158 1.00 131.63 215 MET B C 1
ATOM 6983 O O . MET B 2 215 ? 133.660 141.822 184.249 1.00 132.77 215 MET B O 1
ATOM 6988 N N . GLN B 2 216 ? 134.572 140.644 185.930 1.00 119.56 216 GLN B N 1
ATOM 6989 C CA . GLN B 2 216 ? 135.924 141.139 185.736 1.00 116.32 216 GLN B CA 1
ATOM 6990 C C . GLN B 2 216 ? 136.846 139.967 185.437 1.00 122.35 216 GLN B C 1
ATOM 6991 O O . GLN B 2 216 ? 136.613 138.842 185.890 1.00 127.40 216 GLN B O 1
ATOM 6997 N N . VAL B 2 217 ? 137.889 140.234 184.652 1.00 108.34 217 VAL B N 1
ATOM 6998 C CA . VAL B 2 217 ? 138.820 139.182 184.266 1.00 101.36 217 VAL B CA 1
ATOM 6999 C C . VAL B 2 217 ? 139.546 138.671 185.501 1.00 107.02 217 VAL B C 1
ATOM 7000 O O . VAL B 2 217 ? 140.041 139.455 186.322 1.00 109.29 217 VAL B O 1
ATOM 7004 N N . LYS B 2 218 ? 139.608 137.346 185.643 1.00 108.72 218 LYS B N 1
ATOM 7005 C CA . LYS B 2 218 ? 140.223 136.740 186.817 1.00 110.86 218 LYS B CA 1
ATOM 7006 C C . LYS B 2 218 ? 141.735 136.915 186.853 1.00 116.08 218 LYS B C 1
ATOM 7007 O O . LYS B 2 218 ? 142.346 136.639 187.890 1.00 117.70 218 LYS B O 1
ATOM 7013 N N . ALA B 2 219 ? 142.350 137.361 185.760 1.00 105.18 219 ALA B N 1
ATOM 7014 C CA . ALA B 2 219 ? 143.788 137.581 185.730 1.00 95.65 219 ALA B CA 1
ATOM 7015 C C . ALA B 2 219 ? 144.105 138.652 184.700 1.00 106.62 219 ALA B C 1
ATOM 7016 O O . ALA B 2 219 ? 143.692 138.543 183.542 1.00 111.37 219 ALA B O 1
ATOM 7018 N N . TYR B 2 220 ? 144.833 139.681 185.125 1.00 106.12 220 TYR B N 1
ATOM 7019 C CA . TYR B 2 220 ? 145.274 140.745 184.234 1.00 108.81 220 TYR B CA 1
ATOM 7020 C C . TYR B 2 220 ? 146.650 140.482 183.641 1.00 109.41 220 TYR B C 1
ATOM 7021 O O . TYR B 2 220 ? 147.126 141.286 182.834 1.00 110.38 220 TYR B O 1
ATOM 7030 N N . GLY B 2 221 ? 147.292 139.383 184.017 1.00 98.27 221 GLY B N 1
ATOM 7031 C CA . GLY B 2 221 ? 148.611 139.059 183.505 1.00 96.14 221 GLY B CA 1
ATOM 7032 C C . GLY B 2 221 ? 148.927 137.609 183.781 1.00 101.82 221 GLY B C 1
ATOM 7033 O O . GLY B 2 221 ? 148.162 136.895 184.435 1.00 103.96 221 GLY B O 1
ATOM 7034 N N . THR B 2 222 ? 150.081 137.178 183.268 1.00 110.86 222 THR B N 1
ATOM 7035 C CA . THR B 2 222 ? 150.488 135.788 183.431 1.00 112.84 222 THR B CA 1
ATOM 7036 C C . THR B 2 222 ? 150.807 135.443 184.880 1.00 114.65 222 THR B C 1
ATOM 7037 O O . THR B 2 222 ? 150.844 134.258 185.227 1.00 110.50 222 THR B O 1
ATOM 7041 N N . ALA B 2 223 ? 151.029 136.445 185.732 1.00 119.50 223 ALA B N 1
ATOM 7042 C CA . ALA B 2 223 ? 151.228 136.204 187.154 1.00 117.87 223 ALA B CA 1
ATOM 7043 C C . ALA B 2 223 ? 149.925 135.930 187.891 1.00 116.17 223 ALA B C 1
ATOM 7044 O O . ALA B 2 223 ? 149.967 135.488 189.044 1.00 111.31 223 ALA B O 1
ATOM 7046 N N . GLY B 2 224 ? 148.778 136.186 187.260 1.00 117.93 224 GLY B N 1
ATOM 7047 C CA . GLY B 2 224 ? 147.509 135.904 187.908 1.00 117.46 224 GLY B CA 1
ATOM 7048 C C . GLY B 2 224 ? 147.277 134.422 188.124 1.00 120.70 224 GLY B C 1
ATOM 7049 O O . GLY B 2 224 ? 146.706 134.015 189.139 1.00 120.05 224 GLY B O 1
ATOM 7050 N N . GLY B 2 225 ? 147.708 133.598 187.179 1.00 119.69 225 GLY B N 1
ATOM 7051 C CA . GLY B 2 225 ? 147.574 132.165 187.285 1.00 114.75 225 GLY B CA 1
ATOM 7052 C C . GLY B 2 225 ? 147.239 131.561 185.941 1.00 115.31 225 GLY B C 1
ATOM 7053 O O . GLY B 2 225 ? 147.454 132.174 184.897 1.00 117.35 225 GLY B O 1
ATOM 7054 N N . ASN B 2 226 ? 146.705 130.340 185.981 1.00 110.21 226 ASN B N 1
ATOM 7055 C CA . ASN B 2 226 ? 146.334 129.632 184.762 1.00 112.94 226 ASN B CA 1
ATOM 7056 C C . ASN B 2 226 ? 145.093 130.209 184.097 1.00 114.26 226 ASN B C 1
ATOM 7057 O O . ASN B 2 226 ? 144.796 129.838 182.957 1.00 113.39 226 ASN B O 1
ATOM 7062 N N . ALA B 2 227 ? 144.366 131.098 184.773 1.00 107.11 227 ALA B N 1
ATOM 7063 C CA . ALA B 2 227 ? 143.156 131.680 184.210 1.00 100.10 227 ALA B CA 1
ATOM 7064 C C . ALA B 2 227 ? 143.439 132.785 183.202 1.00 103.67 227 ALA B C 1
ATOM 7065 O O . ALA B 2 227 ? 142.510 133.230 182.522 1.00 107.65 227 ALA B O 1
ATOM 7067 N N . TYR B 2 228 ? 144.683 133.237 183.088 1.00 101.32 228 TYR B N 1
ATOM 7068 C CA . TYR B 2 228 ? 145.017 134.298 182.147 1.00 97.10 228 TYR B CA 1
ATOM 7069 C C . TYR B 2 228 ? 144.958 133.767 180.720 1.00 102.31 228 TYR B C 1
ATOM 7070 O O . TYR B 2 228 ? 145.645 132.797 180.385 1.00 109.16 228 TYR B O 1
ATOM 7079 N N . LEU B 2 229 ? 144.137 134.405 179.882 1.00 96.73 229 LEU B N 1
ATOM 7080 C CA . LEU B 2 229 ? 143.994 134.038 178.471 1.00 92.81 229 LEU B CA 1
ATOM 7081 C C . LEU B 2 229 ? 143.629 132.564 178.305 1.00 94.67 229 LEU B C 1
ATOM 7082 O O . LEU B 2 229 ? 144.153 131.871 177.431 1.00 104.05 229 LEU B O 1
ATOM 7087 N N . ALA B 2 230 ? 142.717 132.080 179.145 1.00 97.47 230 ALA B N 1
ATOM 7088 C CA . ALA B 2 230 ? 142.327 130.675 179.170 1.00 98.19 230 ALA B CA 1
ATOM 7089 C C . ALA B 2 230 ? 140.906 130.469 178.651 1.00 102.43 230 ALA B C 1
ATOM 7090 O O . ALA B 2 230 ? 140.144 129.663 179.187 1.00 107.36 230 ALA B O 1
ATOM 7092 N N . GLY B 2 231 ? 140.535 131.192 177.599 1.00 102.18 231 GLY B N 1
ATOM 7093 C CA . GLY B 2 231 ? 139.200 131.111 177.049 1.00 99.83 231 GLY B CA 1
ATOM 7094 C C . GLY B 2 231 ? 138.257 132.119 177.677 1.00 99.25 231 GLY B C 1
ATOM 7095 O O . GLY B 2 231 ? 138.596 132.848 178.608 1.00 103.68 231 GLY B O 1
ATOM 7096 N N . GLY B 2 232 ? 137.038 132.160 177.149 1.00 98.51 232 GLY B N 1
ATOM 7097 C CA . GLY B 2 232 ? 136.080 133.123 177.660 1.00 93.58 232 GLY B CA 1
ATOM 7098 C C . GLY B 2 232 ? 134.654 132.716 177.373 1.00 98.04 232 GLY B C 1
ATOM 7099 O O . GLY B 2 232 ? 134.382 131.797 176.598 1.00 101.97 232 GLY B O 1
ATOM 7100 N N . ALA B 2 233 ? 133.739 133.426 178.026 1.00 105.12 233 ALA B N 1
ATOM 7101 C CA . ALA B 2 233 ? 132.321 133.226 177.805 1.00 104.04 233 ALA B CA 1
ATOM 7102 C C . ALA B 2 233 ? 131.931 133.744 176.423 1.00 105.56 233 ALA B C 1
ATOM 7103 O O . ALA B 2 233 ? 132.624 134.586 175.848 1.00 107.68 233 ALA B O 1
ATOM 7105 N N . PRO B 2 234 ? 130.832 133.242 175.859 1.00 104.72 234 PRO B N 1
ATOM 7106 C CA . PRO B 2 234 ? 130.411 133.709 174.530 1.00 104.09 234 PRO B CA 1
ATOM 7107 C C . PRO B 2 234 ? 130.069 135.191 174.538 1.00 102.57 234 PRO B C 1
ATOM 7108 O O . PRO B 2 234 ? 129.174 135.639 175.258 1.00 100.58 234 PRO B O 1
ATOM 7112 N N . ILE B 2 235 ? 130.796 135.953 173.726 1.00 109.67 235 ILE B N 1
ATOM 7113 C CA . ILE B 2 235 ? 130.541 137.372 173.514 1.00 105.92 235 ILE B CA 1
ATOM 7114 C C . ILE B 2 235 ? 129.983 137.527 172.108 1.00 105.50 235 ILE B C 1
ATOM 7115 O O . ILE B 2 235 ? 130.652 137.174 171.128 1.00 110.89 235 ILE B O 1
ATOM 7120 N N . ASP B 2 236 ? 128.762 138.055 172.009 1.00 107.95 236 ASP B N 1
ATOM 7121 C CA . ASP B 2 236 ? 128.050 138.160 170.735 1.00 108.74 236 ASP B CA 1
ATOM 7122 C C . ASP B 2 236 ? 127.942 136.794 170.060 1.00 112.18 236 ASP B C 1
ATOM 7123 O O . ASP B 2 236 ? 128.086 136.670 168.842 1.00 112.98 236 ASP B O 1
ATOM 7128 N N . ASN B 2 237 ? 127.698 135.762 170.869 1.00 109.85 237 ASN B N 1
ATOM 7129 C CA . ASN B 2 237 ? 127.590 134.371 170.429 1.00 105.03 237 ASN B CA 1
ATOM 7130 C C . ASN B 2 237 ? 128.895 133.838 169.846 1.00 109.32 237 ASN B C 1
ATOM 7131 O O . ASN B 2 237 ? 128.896 132.816 169.155 1.00 114.67 237 ASN B O 1
ATOM 7136 N N . TRP B 2 238 ? 130.011 134.511 170.113 1.00 101.76 238 TRP B N 1
ATOM 7137 C CA . TRP B 2 238 ? 131.331 134.053 169.706 1.00 90.89 238 TRP B CA 1
ATOM 7138 C C . TRP B 2 238 ? 132.173 133.796 170.946 1.00 93.88 238 TRP B C 1
ATOM 7139 O O . TRP B 2 238 ? 132.095 134.543 171.925 1.00 102.32 238 TRP B O 1
ATOM 7150 N N . ILE B 2 239 ? 132.984 132.744 170.898 1.00 94.27 239 ILE B N 1
ATOM 7151 C CA . ILE B 2 239 ? 133.801 132.321 172.029 1.00 97.73 239 ILE B CA 1
ATOM 7152 C C . ILE B 2 239 ? 135.266 132.439 171.642 1.00 103.07 239 ILE B C 1
ATOM 7153 O O . ILE B 2 239 ? 135.697 131.859 170.639 1.00 103.13 239 ILE B O 1
ATOM 7158 N N . ALA B 2 240 ? 136.027 133.184 172.438 1.00 94.56 240 ALA B N 1
ATOM 7159 C CA . ALA B 2 240 ? 137.465 133.279 172.244 1.00 89.04 240 ALA B CA 1
ATOM 7160 C C . ALA B 2 240 ? 138.146 132.160 173.017 1.00 94.20 240 ALA B C 1
ATOM 7161 O O . ALA B 2 240 ? 138.043 132.125 174.250 1.00 96.24 240 ALA B O 1
ATOM 7163 N N . PRO B 2 241 ? 138.837 131.241 172.357 1.00 94.28 241 PRO B N 1
ATOM 7164 C CA . PRO B 2 241 ? 139.412 130.086 173.050 1.00 93.26 241 PRO B CA 1
ATOM 7165 C C . PRO B 2 241 ? 140.675 130.478 173.809 1.00 100.50 241 PRO B C 1
ATOM 7166 O O . PRO B 2 241 ? 141.079 131.638 173.849 1.00 103.05 241 PRO B O 1
ATOM 7170 N N . SER B 2 242 ? 141.295 129.475 174.421 1.00 98.34 242 SER B N 1
ATOM 7171 C CA . SER B 2 242 ? 142.495 129.703 175.211 1.00 89.82 242 SER B CA 1
ATOM 7172 C C . SER B 2 242 ? 143.667 130.090 174.320 1.00 95.82 242 SER B C 1
ATOM 7173 O O . SER B 2 242 ? 143.843 129.553 173.223 1.00 102.78 242 SER B O 1
ATOM 7176 N N . LEU B 2 243 ? 144.469 131.038 174.799 1.00 92.48 243 LEU B N 1
ATOM 7177 C CA . LEU B 2 243 ? 145.721 131.409 174.157 1.00 88.71 243 LEU B CA 1
ATOM 7178 C C . LEU B 2 243 ? 146.929 130.820 174.871 1.00 86.41 243 LEU B C 1
ATOM 7179 O O . LEU B 2 243 ? 148.061 131.227 174.595 1.00 88.22 243 LEU B O 1
ATOM 7184 N N . ARG B 2 244 ? 146.712 129.875 175.781 1.00 96.36 244 ARG B N 1
ATOM 7185 C CA . ARG B 2 244 ? 147.782 129.296 176.576 1.00 99.72 244 ARG B CA 1
ATOM 7186 C C . ARG B 2 244 ? 148.423 128.133 175.819 1.00 104.01 244 ARG B C 1
ATOM 7187 O O . ARG B 2 244 ? 148.178 127.925 174.629 1.00 108.05 244 ARG B O 1
ATOM 7195 N N . SER B 2 245 ? 149.253 127.358 176.513 1.00 100.93 245 SER B N 1
ATOM 7196 C CA . SER B 2 245 ? 150.110 126.366 175.879 1.00 103.08 245 SER B CA 1
ATOM 7197 C C . SER B 2 245 ? 149.481 124.983 175.775 1.00 104.88 245 SER B C 1
ATOM 7198 O O . SER B 2 245 ? 150.129 124.070 175.253 1.00 111.02 245 SER B O 1
ATOM 7201 N N . ASN B 2 246 ? 148.255 124.792 176.256 1.00 103.96 246 ASN B N 1
ATOM 7202 C CA . ASN B 2 246 ? 147.617 123.488 176.128 1.00 101.72 246 ASN B CA 1
ATOM 7203 C C . ASN B 2 246 ? 147.342 123.183 174.660 1.00 106.27 246 ASN B C 1
ATOM 7204 O O . ASN B 2 246 ? 146.887 124.044 173.904 1.00 107.96 246 ASN B O 1
ATOM 7209 N N . SER B 2 247 ? 147.633 121.947 174.255 1.00 107.01 247 SER B N 1
ATOM 7210 C CA . SER B 2 247 ? 147.596 121.606 172.837 1.00 107.29 247 SER B CA 1
ATOM 7211 C C . SER B 2 247 ? 146.177 121.437 172.309 1.00 107.62 247 SER B C 1
ATOM 7212 O O . SER B 2 247 ? 145.917 121.753 171.143 1.00 112.10 247 SER B O 1
ATOM 7215 N N . ASP B 2 248 ? 145.253 120.941 173.135 1.00 101.79 248 ASP B N 1
ATOM 7216 C CA . ASP B 2 248 ? 143.916 120.630 172.638 1.00 103.29 248 ASP B CA 1
ATOM 7217 C C . ASP B 2 248 ? 143.127 121.893 172.310 1.00 106.53 248 ASP B C 1
ATOM 7218 O O . ASP B 2 248 ? 142.448 121.954 171.279 1.00 107.88 248 ASP B O 1
ATOM 7223 N N . THR B 2 249 ? 143.201 122.909 173.167 1.00 99.42 249 THR B N 1
ATOM 7224 C CA . THR B 2 249 ? 142.397 124.112 173.002 1.00 101.67 249 THR B CA 1
ATOM 7225 C C . THR B 2 249 ? 143.210 125.386 172.832 1.00 99.29 249 THR B C 1
ATOM 7226 O O . THR B 2 249 ? 142.713 126.339 172.231 1.00 102.94 249 THR B O 1
ATOM 7230 N N . GLY B 2 250 ? 144.437 125.432 173.336 1.00 96.75 250 GLY B N 1
ATOM 7231 C CA . GLY B 2 250 ? 145.274 126.608 173.234 1.00 96.85 250 GLY B CA 1
ATOM 7232 C C . GLY B 2 250 ? 146.174 126.575 172.018 1.00 101.65 250 GLY B C 1
ATOM 7233 O O . GLY B 2 250 ? 145.904 125.898 171.024 1.00 106.52 250 GLY B O 1
ATOM 7234 N N . LEU B 2 251 ? 147.272 127.327 172.109 1.00 87.92 251 LEU B N 1
ATOM 7235 C CA . LEU B 2 251 ? 148.240 127.446 171.027 1.00 87.30 251 LEU B CA 1
ATOM 7236 C C . LEU B 2 251 ? 149.421 126.496 171.198 1.00 94.06 251 LEU B C 1
ATOM 7237 O O . LEU B 2 251 ? 150.539 126.814 170.779 1.00 95.10 251 LEU B O 1
ATOM 7242 N N . GLY B 2 252 ? 149.195 125.334 171.813 1.00 98.85 252 GLY B N 1
ATOM 7243 C CA . GLY B 2 252 ? 150.281 124.387 172.004 1.00 93.99 252 GLY B CA 1
ATOM 7244 C C . GLY B 2 252 ? 150.829 123.850 170.697 1.00 99.20 252 GLY B C 1
ATOM 7245 O O . GLY B 2 252 ? 152.040 123.672 170.546 1.00 99.85 252 GLY B O 1
ATOM 7246 N N . ARG B 2 253 ? 149.950 123.582 169.736 1.00 100.65 253 ARG B N 1
ATOM 7247 C CA . ARG B 2 253 ? 150.356 123.111 168.420 1.00 91.22 253 ARG B CA 1
ATOM 7248 C C . ARG B 2 253 ? 150.581 124.248 167.433 1.00 96.76 253 ARG B C 1
ATOM 7249 O O . ARG B 2 253 ? 150.858 123.984 166.259 1.00 98.07 253 ARG B O 1
ATOM 7257 N N . TRP B 2 254 ? 150.466 125.496 167.877 1.00 98.98 254 TRP B N 1
ATOM 7258 C CA . TRP B 2 254 ? 150.708 126.650 167.026 1.00 92.03 254 TRP B CA 1
ATOM 7259 C C . TRP B 2 254 ? 152.170 127.065 167.106 1.00 95.93 254 TRP B C 1
ATOM 7260 O O . TRP B 2 254 ? 152.764 127.086 168.187 1.00 102.94 254 TRP B O 1
ATOM 7271 N N . SER B 2 255 ? 152.745 127.393 165.956 1.00 103.55 255 SER B N 1
ATOM 7272 C CA . SER B 2 255 ? 154.091 127.935 165.906 1.00 99.21 255 SER B CA 1
ATOM 7273 C C . SER B 2 255 ? 154.045 129.460 165.957 1.00 104.75 255 SER B C 1
ATOM 7274 O O . SER B 2 255 ? 152.994 130.084 165.797 1.00 112.10 255 SER B O 1
ATOM 7277 N N . GLU B 2 256 ? 155.211 130.063 166.198 1.00 103.54 256 GLU B N 1
ATOM 7278 C CA . GLU B 2 256 ? 155.292 131.519 166.246 1.00 100.93 256 GLU B CA 1
ATOM 7279 C C . GLU B 2 256 ? 154.960 132.133 164.891 1.00 105.47 256 GLU B C 1
ATOM 7280 O O . GLU B 2 256 ? 154.214 133.118 164.808 1.00 114.23 256 GLU B O 1
ATOM 7286 N N . ASP B 2 257 ? 155.495 131.551 163.814 1.00 104.11 257 ASP B N 1
ATOM 7287 C CA . ASP B 2 257 ? 155.143 132.005 162.474 1.00 103.32 257 ASP B CA 1
ATOM 7288 C C . ASP B 2 257 ? 153.667 131.782 162.183 1.00 102.30 257 ASP B C 1
ATOM 7289 O O . ASP B 2 257 ? 153.045 132.588 161.481 1.00 99.53 257 ASP B O 1
ATOM 7294 N N . ASP B 2 258 ? 153.093 130.697 162.708 1.00 105.92 258 ASP B N 1
ATOM 7295 C CA . ASP B 2 258 ? 151.659 130.472 162.564 1.00 99.79 258 ASP B CA 1
ATOM 7296 C C . ASP B 2 258 ? 150.868 131.615 163.182 1.00 103.35 258 ASP B C 1
ATOM 7297 O O . ASP B 2 258 ? 149.922 132.130 162.576 1.00 108.08 258 ASP B O 1
ATOM 7302 N N . ILE B 2 259 ? 151.250 132.032 164.392 1.00 93.14 259 ILE B N 1
ATOM 7303 C CA . ILE B 2 259 ? 150.561 133.134 165.055 1.00 86.05 259 ILE B CA 1
ATOM 7304 C C . ILE B 2 259 ? 150.727 134.421 164.261 1.00 89.43 259 ILE B C 1
ATOM 7305 O O . ILE B 2 259 ? 149.769 135.183 164.082 1.00 97.30 259 ILE B O 1
ATOM 7310 N N . VAL B 2 260 ? 151.941 134.685 163.771 1.00 93.20 260 VAL B N 1
ATOM 7311 C CA . VAL B 2 260 ? 152.185 135.914 163.017 1.00 91.04 260 VAL B CA 1
ATOM 7312 C C . VAL B 2 260 ? 151.316 135.955 161.766 1.00 93.44 260 VAL B C 1
ATOM 7313 O O . VAL B 2 260 ? 150.655 136.961 161.479 1.00 98.95 260 VAL B O 1
ATOM 7317 N N . THR B 2 261 ? 151.290 134.855 161.009 1.00 95.18 261 THR B N 1
ATOM 7318 C CA . THR B 2 261 ? 150.522 134.832 159.769 1.00 91.18 261 THR B CA 1
ATOM 7319 C C . THR B 2 261 ? 149.023 134.889 160.039 1.00 97.89 261 THR B C 1
ATOM 7320 O O . THR B 2 261 ? 148.283 135.559 159.310 1.00 101.39 261 THR B O 1
ATOM 7324 N N . PHE B 2 262 ? 148.555 134.193 161.079 1.00 97.94 262 PHE B N 1
ATOM 7325 C CA . PHE B 2 262 ? 147.138 134.240 161.422 1.00 90.70 262 PHE B CA 1
ATOM 7326 C C . PHE B 2 262 ? 146.718 135.645 161.830 1.00 96.45 262 PHE B C 1
ATOM 7327 O O . PHE B 2 262 ? 145.631 136.106 161.468 1.00 102.14 262 PHE B O 1
ATOM 7335 N N . LEU B 2 263 ? 147.561 136.338 162.594 1.00 92.37 263 LEU B N 1
ATOM 7336 C CA . LEU B 2 263 ? 147.229 137.699 162.993 1.00 81.70 263 LEU B CA 1
ATOM 7337 C C . LEU B 2 263 ? 147.271 138.650 161.804 1.00 81.76 263 LEU B C 1
ATOM 7338 O O . LEU B 2 263 ? 146.450 139.569 161.710 1.00 91.73 263 LEU B O 1
ATOM 7343 N N . LYS B 2 264 ? 148.217 138.447 160.884 1.00 88.42 264 LYS B N 1
ATOM 7344 C CA . LYS B 2 264 ? 148.351 139.364 159.757 1.00 94.14 264 LYS B CA 1
ATOM 7345 C C . LYS B 2 264 ? 147.228 139.184 158.741 1.00 97.38 264 LYS B C 1
ATOM 7346 O O . LYS B 2 264 ? 146.651 140.169 158.269 1.00 99.53 264 LYS B O 1
ATOM 7352 N N . SER B 2 265 ? 146.898 137.938 158.392 1.00 92.89 265 SER B N 1
ATOM 7353 C CA . SER B 2 265 ? 145.956 137.672 157.315 1.00 90.38 265 SER B CA 1
ATOM 7354 C C . SER B 2 265 ? 144.769 136.805 157.707 1.00 93.84 265 SER B C 1
ATOM 7355 O O . SER B 2 265 ? 143.756 136.833 157.001 1.00 96.91 265 SER B O 1
ATOM 7358 N N . GLY B 2 266 ? 144.857 136.041 158.791 1.00 89.24 266 GLY B N 1
ATOM 7359 C CA . GLY B 2 266 ? 143.734 135.240 159.232 1.00 89.97 266 GLY B CA 1
ATOM 7360 C C . GLY B 2 266 ? 143.585 133.893 158.565 1.00 93.90 266 GLY B C 1
ATOM 7361 O O . GLY B 2 266 ? 142.555 133.238 158.762 1.00 98.32 266 GLY B O 1
ATOM 7362 N N . ARG B 2 267 ? 144.569 133.452 157.784 1.00 84.52 267 ARG B N 1
ATOM 7363 C CA . ARG B 2 267 ? 144.471 132.185 157.064 1.00 75.89 267 ARG B CA 1
ATOM 7364 C C . ARG B 2 267 ? 145.809 131.464 157.139 1.00 81.33 267 ARG B C 1
ATOM 7365 O O . ARG B 2 267 ? 146.763 131.850 156.458 1.00 95.73 267 ARG B O 1
ATOM 7373 N N . ILE B 2 268 ? 145.876 130.420 157.962 1.00 85.23 268 ILE B N 1
ATOM 7374 C CA . ILE B 2 268 ? 147.025 129.523 157.990 1.00 83.44 268 ILE B CA 1
ATOM 7375 C C . ILE B 2 268 ? 146.558 128.148 157.536 1.00 90.40 268 ILE B C 1
ATOM 7376 O O . ILE B 2 268 ? 145.369 127.944 157.271 1.00 99.09 268 ILE B O 1
ATOM 7381 N N . ASP B 2 269 ? 147.485 127.193 157.443 1.00 98.04 269 ASP B N 1
ATOM 7382 C CA . ASP B 2 269 ? 147.147 125.895 156.874 1.00 102.72 269 ASP B CA 1
ATOM 7383 C C . ASP B 2 269 ? 146.299 125.031 157.798 1.00 103.27 269 ASP B C 1
ATOM 7384 O O . ASP B 2 269 ? 145.774 124.009 157.344 1.00 112.85 269 ASP B O 1
ATOM 7389 N N . HIS B 2 270 ? 146.145 125.401 159.071 1.00 96.18 270 HIS B N 1
ATOM 7390 C CA . HIS B 2 270 ? 145.326 124.618 159.987 1.00 93.89 270 HIS B CA 1
ATOM 7391 C C . HIS B 2 270 ? 144.306 125.458 160.746 1.00 94.58 270 HIS B C 1
ATOM 7392 O O . HIS B 2 270 ? 143.734 124.971 161.728 1.00 96.09 270 HIS B O 1
ATOM 7399 N N . SER B 2 271 ? 144.054 126.693 160.321 1.00 90.00 271 SER B N 1
ATOM 7400 C CA . SER B 2 271 ? 143.049 127.524 160.969 1.00 90.16 271 SER B CA 1
ATOM 7401 C C . SER B 2 271 ? 142.631 128.637 160.021 1.00 90.55 271 SER B C 1
ATOM 7402 O O . SER B 2 271 ? 143.352 128.986 159.084 1.00 93.04 271 SER B O 1
ATOM 7405 N N . ALA B 2 272 ? 141.449 129.189 160.283 1.00 95.45 272 ALA B N 1
ATOM 7406 C CA . ALA B 2 272 ? 140.930 130.321 159.532 1.00 85.95 272 ALA B CA 1
ATOM 7407 C C . ALA B 2 272 ? 140.115 131.190 160.476 1.00 92.11 272 ALA B C 1
ATOM 7408 O O . ALA B 2 272 ? 139.331 130.678 161.279 1.00 92.14 272 ALA B O 1
ATOM 7410 N N . VAL B 2 273 ? 140.305 132.498 160.375 1.00 93.26 273 VAL B N 1
ATOM 7411 C CA . VAL B 2 273 ? 139.682 133.433 161.304 1.00 87.82 273 VAL B CA 1
ATOM 7412 C C . VAL B 2 273 ? 138.202 133.585 160.974 1.00 92.02 273 VAL B C 1
ATOM 7413 O O . VAL B 2 273 ? 137.779 133.457 159.819 1.00 102.69 273 VAL B O 1
ATOM 7417 N N . PHE B 2 274 ? 137.402 133.839 162.006 1.00 82.97 274 PHE B N 1
ATOM 7418 C CA . PHE B 2 274 ? 135.968 134.052 161.851 1.00 84.76 274 PHE B CA 1
ATOM 7419 C C . PHE B 2 274 ? 135.452 134.757 163.100 1.00 87.93 274 PHE B C 1
ATOM 7420 O O . PHE B 2 274 ? 136.214 135.081 164.013 1.00 95.03 274 PHE B O 1
ATOM 7428 N N . GLY B 2 275 ? 134.145 135.007 163.122 1.00 79.24 275 GLY B N 1
ATOM 7429 C CA . GLY B 2 275 ? 133.515 135.575 164.303 1.00 85.78 275 GLY B CA 1
ATOM 7430 C C . GLY B 2 275 ? 134.053 136.948 164.651 1.00 90.73 275 GLY B C 1
ATOM 7431 O O . GLY B 2 275 ? 134.299 137.789 163.781 1.00 96.65 275 GLY B O 1
ATOM 7432 N N . GLY B 2 276 ? 134.230 137.185 165.953 1.00 88.06 276 GLY B N 1
ATOM 7433 C CA . GLY B 2 276 ? 134.777 138.453 166.401 1.00 82.49 276 GLY B CA 1
ATOM 7434 C C . GLY B 2 276 ? 136.250 138.612 166.089 1.00 95.37 276 GLY B C 1
ATOM 7435 O O . GLY B 2 276 ? 136.721 139.726 165.837 1.00 108.37 276 GLY B O 1
ATOM 7436 N N . MET B 2 277 ? 136.996 137.525 166.071 1.00 89.44 277 MET B N 1
ATOM 7437 C CA . MET B 2 277 ? 138.380 137.655 165.703 1.00 84.29 277 MET B CA 1
ATOM 7438 C C . MET B 2 277 ? 138.454 138.180 164.282 1.00 89.65 277 MET B C 1
ATOM 7439 O O . MET B 2 277 ? 139.326 138.973 163.960 1.00 100.42 277 MET B O 1
ATOM 7444 N N . ALA B 2 278 ? 137.538 137.748 163.429 1.00 86.48 278 ALA B N 1
ATOM 7445 C CA . ALA B 2 278 ? 137.587 138.176 162.036 1.00 81.88 278 ALA B CA 1
ATOM 7446 C C . ALA B 2 278 ? 137.706 139.690 161.931 1.00 88.52 278 ALA B C 1
ATOM 7447 O O . ALA B 2 278 ? 138.611 140.207 161.269 1.00 97.73 278 ALA B O 1
ATOM 7449 N N . ASP B 2 279 ? 136.817 140.426 162.603 1.00 96.82 279 ASP B N 1
ATOM 7450 C CA . ASP B 2 279 ? 136.893 141.877 162.508 1.00 99.92 279 ASP B CA 1
ATOM 7451 C C . ASP B 2 279 ? 137.970 142.464 163.411 1.00 97.81 279 ASP B C 1
ATOM 7452 O O . ASP B 2 279 ? 138.422 143.585 163.156 1.00 104.99 279 ASP B O 1
ATOM 7457 N N . VAL B 2 280 ? 138.411 141.731 164.439 1.00 80.92 280 VAL B N 1
ATOM 7458 C CA . VAL B 2 280 ? 139.590 142.168 165.185 1.00 85.39 280 VAL B CA 1
ATOM 7459 C C . VAL B 2 280 ? 140.814 142.176 164.278 1.00 83.20 280 VAL B C 1
ATOM 7460 O O . VAL B 2 280 ? 141.617 143.116 164.299 1.00 82.89 280 VAL B O 1
ATOM 7464 N N . VAL B 2 281 ? 140.974 141.129 163.465 1.00 82.96 281 VAL B N 1
ATOM 7465 C CA . VAL B 2 281 ? 142.080 141.084 162.514 1.00 77.05 281 VAL B CA 1
ATOM 7466 C C . VAL B 2 281 ? 141.883 142.115 161.409 1.00 87.13 281 VAL B C 1
ATOM 7467 O O . VAL B 2 281 ? 142.821 142.827 161.032 1.00 98.17 281 VAL B O 1
ATOM 7471 N N . ALA B 2 282 ? 140.663 142.213 160.874 1.00 90.75 282 ALA B N 1
ATOM 7472 C CA . ALA B 2 282 ? 140.414 143.094 159.737 1.00 85.50 282 ALA B CA 1
ATOM 7473 C C . ALA B 2 282 ? 140.610 144.560 160.101 1.00 89.49 282 ALA B C 1
ATOM 7474 O O . ALA B 2 282 ? 141.175 145.327 159.314 1.00 95.80 282 ALA B O 1
ATOM 7476 N N . TYR B 2 283 ? 140.151 144.971 161.281 1.00 96.35 283 TYR B N 1
ATOM 7477 C CA . TYR B 2 283 ? 140.181 146.382 161.641 1.00 93.39 283 TYR B CA 1
ATOM 7478 C C . TYR B 2 283 ? 141.479 146.795 162.322 1.00 95.03 283 TYR B C 1
ATOM 7479 O O . TYR B 2 283 ? 141.957 147.914 162.107 1.00 102.65 283 TYR B O 1
ATOM 7488 N N . SER B 2 284 ? 142.064 145.923 163.142 1.00 83.88 284 SER B N 1
ATOM 7489 C CA . SER B 2 284 ? 143.217 146.301 163.952 1.00 84.61 284 SER B CA 1
ATOM 7490 C C . SER B 2 284 ? 144.483 145.545 163.576 1.00 91.60 284 SER B C 1
ATOM 7491 O O . SER B 2 284 ? 145.490 146.174 163.238 1.00 94.03 284 SER B O 1
ATOM 7494 N N . THR B 2 285 ? 144.462 144.214 163.613 1.00 101.08 285 THR B N 1
ATOM 7495 C CA . THR B 2 285 ? 145.708 143.456 163.629 1.00 96.50 285 THR B CA 1
ATOM 7496 C C . THR B 2 285 ? 146.394 143.420 162.268 1.00 97.99 285 THR B C 1
ATOM 7497 O O . THR B 2 285 ? 147.628 143.382 162.206 1.00 103.26 285 THR B O 1
ATOM 7501 N N . GLN B 2 286 ? 145.630 143.443 161.175 1.00 98.49 286 GLN B N 1
ATOM 7502 C CA . GLN B 2 286 ? 146.242 143.392 159.851 1.00 91.95 286 GLN B CA 1
ATOM 7503 C C . GLN B 2 286 ? 147.070 144.633 159.548 1.00 96.86 286 GLN B C 1
ATOM 7504 O O . GLN B 2 286 ? 147.894 144.604 158.627 1.00 96.03 286 GLN B O 1
ATOM 7510 N N . HIS B 2 287 ? 146.876 145.716 160.296 1.00 96.88 287 HIS B N 1
ATOM 7511 C CA . HIS B 2 287 ? 147.636 146.943 160.109 1.00 90.87 287 HIS B CA 1
ATOM 7512 C C . HIS B 2 287 ? 148.872 147.017 160.994 1.00 96.35 287 HIS B C 1
ATOM 7513 O O . HIS B 2 287 ? 149.600 148.013 160.933 1.00 98.34 287 HIS B O 1
ATOM 7520 N N . TRP B 2 288 ? 149.125 145.999 161.811 1.00 97.83 288 TRP B N 1
ATOM 7521 C CA . TRP B 2 288 ? 150.293 146.007 162.678 1.00 92.56 288 TRP B CA 1
ATOM 7522 C C . TRP B 2 288 ? 151.567 145.810 161.866 1.00 96.05 288 TRP B C 1
ATOM 7523 O O . TRP B 2 288 ? 151.569 145.168 160.813 1.00 106.05 288 TRP B O 1
ATOM 7534 N N . SER B 2 289 ? 152.660 146.376 162.369 1.00 99.49 289 SER B N 1
ATOM 7535 C CA . SER B 2 289 ? 153.955 146.159 161.749 1.00 101.09 289 SER B CA 1
ATOM 7536 C C . SER B 2 289 ? 154.419 144.726 161.989 1.00 103.73 289 SER B C 1
ATOM 7537 O O . SER B 2 289 ? 153.980 144.051 162.923 1.00 107.32 289 SER B O 1
ATOM 7540 N N . ASP B 2 290 ? 155.316 144.259 161.118 1.00 105.91 290 ASP B N 1
ATOM 7541 C CA . ASP B 2 290 ? 155.826 142.899 161.247 1.00 107.80 290 ASP B CA 1
ATOM 7542 C C . ASP B 2 290 ? 156.558 142.708 162.568 1.00 106.93 290 ASP B C 1
ATOM 7543 O O . ASP B 2 290 ? 156.475 141.640 163.185 1.00 108.44 290 ASP B O 1
ATOM 7548 N N . ASP B 2 291 ? 157.280 143.737 163.019 1.00 109.08 291 ASP B N 1
ATOM 7549 C CA . ASP B 2 291 ? 157.970 143.652 164.302 1.00 108.88 291 ASP B CA 1
ATOM 7550 C C . ASP B 2 291 ? 156.984 143.476 165.449 1.00 107.24 291 ASP B C 1
ATOM 7551 O O . ASP B 2 291 ? 157.210 142.663 166.352 1.00 107.43 291 ASP B O 1
ATOM 7556 N N . ASP B 2 292 ? 155.881 144.228 165.428 1.00 104.22 292 ASP B N 1
ATOM 7557 C CA . ASP B 2 292 ? 154.890 144.124 166.495 1.00 100.33 292 ASP B CA 1
ATOM 7558 C C . ASP B 2 292 ? 154.221 142.755 166.504 1.00 102.29 292 ASP B C 1
ATOM 7559 O O . ASP B 2 292 ? 154.022 142.163 167.571 1.00 107.43 292 ASP B O 1
ATOM 7564 N N . LEU B 2 293 ? 153.866 142.237 165.326 1.00 97.16 293 LEU B N 1
ATOM 7565 C CA . LEU B 2 293 ? 153.264 140.909 165.253 1.00 96.10 293 LEU B CA 1
ATOM 7566 C C . LEU B 2 293 ? 154.234 139.839 165.737 1.00 100.33 293 LEU B C 1
ATOM 7567 O O . LEU B 2 293 ? 153.844 138.917 166.465 1.00 101.87 293 LEU B O 1
ATOM 7572 N N . ARG B 2 294 ? 155.504 139.945 165.338 1.00 107.39 294 ARG B N 1
ATOM 7573 C CA . ARG B 2 294 ? 156.502 138.977 165.777 1.00 105.67 294 ARG B CA 1
ATOM 7574 C C . ARG B 2 294 ? 156.693 139.031 167.287 1.00 104.16 294 ARG B C 1
ATOM 7575 O O . ARG B 2 294 ? 156.810 137.989 167.942 1.00 103.41 294 ARG B O 1
ATOM 7583 N N . ALA B 2 295 ? 156.721 140.237 167.859 1.00 101.09 295 ALA B N 1
ATOM 7584 C CA . ALA B 2 295 ? 156.857 140.370 169.306 1.00 99.00 295 ALA B CA 1
ATOM 7585 C C . ALA B 2 295 ? 155.650 139.789 170.031 1.00 99.80 295 ALA B C 1
ATOM 7586 O O . ALA B 2 295 ? 155.797 139.128 171.067 1.00 104.03 295 ALA B O 1
ATOM 7588 N N . THR B 2 296 ? 154.447 140.031 169.506 1.00 95.59 296 THR B N 1
ATOM 7589 C CA . THR B 2 296 ? 153.247 139.469 170.118 1.00 94.79 296 THR B CA 1
ATOM 7590 C C . THR B 2 296 ? 153.276 137.946 170.085 1.00 96.96 296 THR B C 1
ATOM 7591 O O . THR B 2 296 ? 152.961 137.289 171.085 1.00 99.05 296 THR B O 1
ATOM 7595 N N . ALA B 2 297 ? 153.665 137.368 168.946 1.00 99.84 297 ALA B N 1
ATOM 7596 C CA . ALA B 2 297 ? 153.749 135.914 168.848 1.00 89.65 297 ALA B CA 1
ATOM 7597 C C . ALA B 2 297 ? 154.806 135.354 169.792 1.00 92.56 297 ALA B C 1
ATOM 7598 O O . ALA B 2 297 ? 154.595 134.313 170.425 1.00 98.67 297 ALA B O 1
ATOM 7600 N N . LYS B 2 298 ? 155.953 136.031 169.895 1.00 94.96 298 LYS B N 1
ATOM 7601 C CA . LYS B 2 298 ? 157.001 135.581 170.804 1.00 91.93 298 LYS B CA 1
ATOM 7602 C C . LYS B 2 298 ? 156.525 135.605 172.250 1.00 94.37 298 LYS B C 1
ATOM 7603 O O . LYS B 2 298 ? 156.762 134.654 173.005 1.00 101.69 298 LYS B O 1
ATOM 7609 N N . TYR B 2 299 ? 155.847 136.682 172.653 1.00 94.41 299 TYR B N 1
ATOM 7610 C CA . TYR B 2 299 ? 155.331 136.754 174.016 1.00 90.32 299 TYR B CA 1
ATOM 7611 C C . TYR B 2 299 ? 154.287 135.675 174.267 1.00 93.54 299 TYR B C 1
ATOM 7612 O O . TYR B 2 299 ? 154.267 135.059 175.339 1.00 98.95 299 TYR B O 1
ATOM 7621 N N . LEU B 2 300 ? 153.404 135.437 173.294 1.00 94.89 300 LEU B N 1
ATOM 7622 C CA . LEU B 2 300 ? 152.383 134.408 173.462 1.00 89.51 300 LEU B CA 1
ATOM 7623 C C . LEU B 2 300 ? 153.011 133.029 173.613 1.00 91.44 300 LEU B C 1
ATOM 7624 O O . LEU B 2 300 ? 152.577 132.229 174.450 1.00 94.18 300 LEU B O 1
ATOM 7629 N N . LYS B 2 301 ? 154.037 132.732 172.813 1.00 87.91 301 LYS B N 1
ATOM 7630 C CA . LYS B 2 301 ? 154.682 131.427 172.889 1.00 88.44 301 LYS B CA 1
ATOM 7631 C C . LYS B 2 301 ? 155.585 131.289 174.108 1.00 87.29 301 LYS B C 1
ATOM 7632 O O . LYS B 2 301 ? 155.886 130.161 174.512 1.00 86.94 301 LYS B O 1
ATOM 7638 N N . SER B 2 302 ? 156.022 132.397 174.700 1.00 101.75 302 SER B N 1
ATOM 7639 C CA . SER B 2 302 ? 156.939 132.359 175.831 1.00 101.68 302 SER B CA 1
ATOM 7640 C C . SER B 2 302 ? 156.235 132.329 177.182 1.00 103.93 302 SER B C 1
ATOM 7641 O O . SER B 2 302 ? 156.912 132.362 178.215 1.00 100.70 302 SER B O 1
ATOM 7644 N N . MET B 2 303 ? 154.907 132.269 177.205 1.00 116.01 303 MET B N 1
ATOM 7645 C CA . MET B 2 303 ? 154.174 132.298 178.458 1.00 114.39 303 MET B CA 1
ATOM 7646 C C . MET B 2 303 ? 154.375 130.994 179.231 1.00 117.90 303 MET B C 1
ATOM 7647 O O . MET B 2 303 ? 154.715 129.962 178.649 1.00 118.43 303 MET B O 1
ATOM 7652 N N . PRO B 2 304 ? 154.185 131.025 180.553 1.00 116.28 304 PRO B N 1
ATOM 7653 C CA . PRO B 2 304 ? 154.376 129.811 181.356 1.00 115.03 304 PRO B CA 1
ATOM 7654 C C . PRO B 2 304 ? 153.452 128.684 180.921 1.00 115.01 304 PRO B C 1
ATOM 7655 O O . PRO B 2 304 ? 152.334 128.908 180.452 1.00 115.47 304 PRO B O 1
ATOM 7659 N N . ALA B 2 305 ? 153.943 127.458 181.082 1.00 106.94 305 ALA B N 1
ATOM 7660 C CA . ALA B 2 305 ? 153.204 126.280 180.652 1.00 105.48 305 ALA B CA 1
ATOM 7661 C C . ALA B 2 305 ? 151.923 126.111 181.461 1.00 109.12 305 ALA B C 1
ATOM 7662 O O . ALA B 2 305 ? 151.837 126.502 182.627 1.00 108.65 305 ALA B O 1
ATOM 7664 N N . VAL B 2 306 ? 150.923 125.513 180.822 1.00 117.73 306 VAL B N 1
ATOM 7665 C CA . VAL B 2 306 ? 149.610 125.307 181.428 1.00 112.12 306 VAL B CA 1
ATOM 7666 C C . VAL B 2 306 ? 149.250 123.831 181.293 1.00 116.93 306 VAL B C 1
ATOM 7667 O O . VAL B 2 306 ? 149.709 123.170 180.350 1.00 118.04 306 VAL B O 1
ATOM 7671 N N . PRO B 2 307 ? 148.465 123.267 182.214 1.00 120.07 307 PRO B N 1
ATOM 7672 C CA . PRO B 2 307 ? 148.126 121.842 182.121 1.00 118.20 307 PRO B CA 1
ATOM 7673 C C . PRO B 2 307 ? 147.369 121.519 180.840 1.00 124.88 307 PRO B C 1
ATOM 7674 O O . PRO B 2 307 ? 146.542 122.301 180.368 1.00 129.09 307 PRO B O 1
ATOM 7678 N N . GLU B 2 308 ? 147.662 120.348 180.282 1.00 126.47 308 GLU B N 1
ATOM 7679 C CA . GLU B 2 308 ? 147.001 119.909 179.062 1.00 126.09 308 GLU B CA 1
ATOM 7680 C C . GLU B 2 308 ? 145.577 119.450 179.354 1.00 126.49 308 GLU B C 1
ATOM 7681 O O . GLU B 2 308 ? 145.248 119.032 180.467 1.00 124.41 308 GLU B O 1
ATOM 7687 N N . GLY B 2 309 ? 144.724 119.533 178.332 1.00 122.71 309 GLY B N 1
ATOM 7688 C CA . GLY B 2 309 ? 143.343 119.127 178.448 1.00 122.49 309 GLY B CA 1
ATOM 7689 C C . GLY B 2 309 ? 143.102 117.715 177.931 1.00 124.08 309 GLY B C 1
ATOM 7690 O O . GLY B 2 309 ? 143.980 117.064 177.373 1.00 120.03 309 GLY B O 1
ATOM 7691 N N . LYS B 2 310 ? 141.868 117.250 178.131 1.00 124.59 310 LYS B N 1
ATOM 7692 C CA . LYS B 2 310 ? 141.445 115.925 177.696 1.00 122.69 310 LYS B CA 1
ATOM 7693 C C . LYS B 2 310 ? 140.396 115.988 176.592 1.00 120.98 310 LYS B C 1
ATOM 7694 O O . LYS B 2 310 ? 139.734 114.984 176.312 1.00 120.57 310 LYS B O 1
ATOM 7700 N N . ASN B 2 311 ? 140.231 117.148 175.959 1.00 110.40 311 ASN B N 1
ATOM 7701 C CA . ASN B 2 311 ? 139.199 117.324 174.947 1.00 107.03 311 ASN B CA 1
ATOM 7702 C C . ASN B 2 311 ? 139.617 116.829 173.569 1.00 107.31 311 ASN B C 1
ATOM 7703 O O . ASN B 2 311 ? 138.780 116.803 172.661 1.00 108.15 311 ASN B O 1
ATOM 7708 N N . LEU B 2 312 ? 140.876 116.443 173.386 1.00 105.03 312 LEU B N 1
ATOM 7709 C CA . LEU B 2 312 ? 141.366 115.928 172.115 1.00 99.37 312 LEU B CA 1
ATOM 7710 C C . LEU B 2 312 ? 142.015 114.569 172.329 1.00 102.50 312 LEU B C 1
ATOM 7711 O O . LEU B 2 312 ? 142.765 114.373 173.290 1.00 105.94 312 LEU B O 1
ATOM 7716 N N . GLY B 2 313 ? 141.725 113.635 171.427 1.00 108.01 313 GLY B N 1
ATOM 7717 C CA . GLY B 2 313 ? 142.289 112.303 171.510 1.00 106.65 313 GLY B CA 1
ATOM 7718 C C . GLY B 2 313 ? 143.009 111.885 170.245 1.00 111.10 313 GLY B C 1
ATOM 7719 O O . GLY B 2 313 ? 143.501 112.732 169.494 1.00 109.27 313 GLY B O 1
ATOM 7720 N N . GLN B 2 314 ? 143.077 110.581 169.997 1.00 129.99 314 GLN B N 1
ATOM 7721 C CA . GLN B 2 314 ? 143.724 110.032 168.814 1.00 128.80 314 GLN B CA 1
ATOM 7722 C C . GLN B 2 314 ? 142.669 109.459 167.880 1.00 129.77 314 GLN B C 1
ATOM 7723 O O . GLN B 2 314 ? 141.776 108.727 168.319 1.00 127.77 314 GLN B O 1
ATOM 7729 N N . ASP B 2 315 ? 142.774 109.794 166.597 1.00 128.41 315 ASP B N 1
ATOM 7730 C CA . ASP B 2 315 ? 141.832 109.322 165.591 1.00 129.07 315 ASP B CA 1
ATOM 7731 C C . ASP B 2 315 ? 142.266 107.946 165.102 1.00 129.68 315 ASP B C 1
ATOM 7732 O O . ASP B 2 315 ? 143.391 107.780 164.617 1.00 129.46 315 ASP B O 1
ATOM 7737 N N . ASP B 2 316 ? 141.376 106.965 165.229 1.00 127.76 316 ASP B N 1
ATOM 7738 C CA . ASP B 2 316 ? 141.638 105.606 164.777 1.00 129.08 316 ASP B CA 1
ATOM 7739 C C . ASP B 2 316 ? 140.949 105.285 163.458 1.00 129.51 316 ASP B C 1
ATOM 7740 O O . ASP B 2 316 ? 140.950 104.125 163.036 1.00 129.76 316 ASP B O 1
ATOM 7745 N N . GLY B 2 317 ? 140.364 106.282 162.800 1.00 119.56 317 GLY B N 1
ATOM 7746 C CA . GLY B 2 317 ? 139.718 106.070 161.523 1.00 115.91 317 GLY B CA 1
ATOM 7747 C C . GLY B 2 317 ? 138.293 105.575 161.589 1.00 119.25 317 GLY B C 1
ATOM 7748 O O . GLY B 2 317 ? 137.711 105.280 160.539 1.00 121.64 317 GLY B O 1
ATOM 7749 N N . GLN B 2 318 ? 137.710 105.463 162.785 1.00 114.07 318 GLN B N 1
ATOM 7750 C CA . GLN B 2 318 ? 136.325 105.017 162.892 1.00 112.31 318 GLN B CA 1
ATOM 7751 C C . GLN B 2 318 ? 135.376 106.016 162.241 1.00 112.83 318 GLN B C 1
ATOM 7752 O O . GLN B 2 318 ? 134.459 105.631 161.507 1.00 112.47 318 GLN B O 1
ATOM 7758 N N . THR B 2 319 ? 135.580 107.309 162.503 1.00 105.48 319 THR B N 1
ATOM 7759 C CA . THR B 2 319 ? 134.748 108.330 161.874 1.00 101.97 319 THR B CA 1
ATOM 7760 C C . THR B 2 319 ? 134.964 108.365 160.366 1.00 100.82 319 THR B C 1
ATOM 7761 O O . THR B 2 319 ? 134.004 108.502 159.597 1.00 107.28 319 THR B O 1
ATOM 7765 N N . THR B 2 320 ? 136.219 108.248 159.926 1.00 105.32 320 THR B N 1
ATOM 7766 C CA . THR B 2 320 ? 136.502 108.238 158.495 1.00 101.06 320 THR B CA 1
ATOM 7767 C C . THR B 2 320 ? 135.873 107.028 157.818 1.00 105.16 320 THR B C 1
ATOM 7768 O O . THR B 2 320 ? 135.312 107.144 156.723 1.00 114.21 320 THR B O 1
ATOM 7772 N N . ALA B 2 321 ? 135.952 105.856 158.454 1.00 101.86 321 ALA B N 1
ATOM 7773 C CA . ALA B 2 321 ? 135.319 104.667 157.893 1.00 100.07 321 ALA B CA 1
ATOM 7774 C C . ALA B 2 321 ? 133.803 104.815 157.852 1.00 105.23 321 ALA B C 1
ATOM 7775 O O . ALA B 2 321 ? 133.157 104.413 156.877 1.00 111.18 321 ALA B O 1
ATOM 7777 N N . LEU B 2 322 ? 133.219 105.391 158.906 1.00 106.54 322 LEU B N 1
ATOM 7778 C CA . LEU B 2 322 ? 131.779 105.620 158.932 1.00 103.42 322 LEU B CA 1
ATOM 7779 C C . LEU B 2 322 ? 131.348 106.542 157.800 1.00 106.39 322 LEU B C 1
ATOM 7780 O O . LEU B 2 322 ? 130.338 106.291 157.133 1.00 109.38 322 LEU B O 1
ATOM 7785 N N . LEU B 2 323 ? 132.104 107.617 157.568 1.00 101.50 323 LEU B N 1
ATOM 7786 C CA . LEU B 2 323 ? 131.755 108.545 156.499 1.00 97.66 323 LEU B CA 1
ATOM 7787 C C . LEU B 2 323 ? 132.006 107.942 155.122 1.00 100.46 323 LEU B C 1
ATOM 7788 O O . LEU B 2 323 ? 131.292 108.266 154.167 1.00 105.21 323 LEU B O 1
ATOM 7793 N N . ASN B 2 324 ? 133.011 107.072 154.997 1.00 99.14 324 ASN B N 1
ATOM 7794 C CA . ASN B 2 324 ? 133.244 106.391 153.729 1.00 96.03 324 ASN B CA 1
ATOM 7795 C C . ASN B 2 324 ? 132.122 105.408 153.420 1.00 100.05 324 ASN B C 1
ATOM 7796 O O . ASN B 2 324 ? 131.750 105.227 152.255 1.00 106.98 324 ASN B O 1
ATOM 7801 N N . LYS B 2 325 ? 131.579 104.757 154.451 1.00 112.96 325 LYS B N 1
ATOM 7802 C CA . LYS B 2 325 ? 130.452 103.853 154.244 1.00 112.04 325 LYS B CA 1
ATOM 7803 C C . LYS B 2 325 ? 129.219 104.606 153.760 1.00 112.90 325 LYS B C 1
ATOM 7804 O O . LYS B 2 325 ? 128.497 104.123 152.880 1.00 115.07 325 LYS B O 1
ATOM 7810 N N . GLY B 2 326 ? 128.961 105.784 154.320 1.00 113.61 326 GLY B N 1
ATOM 7811 C CA . GLY B 2 326 ? 127.806 106.568 153.931 1.00 112.19 326 GLY B CA 1
ATOM 7812 C C . GLY B 2 326 ? 127.029 107.114 155.111 1.00 114.87 326 GLY B C 1
ATOM 7813 O O . GLY B 2 326 ? 125.958 107.703 154.941 1.00 115.99 326 GLY B O 1
ATOM 7814 N N . GLY B 2 327 ? 127.564 106.925 156.314 1.00 119.53 327 GLY B N 1
ATOM 7815 C CA . GLY B 2 327 ? 126.900 107.360 157.526 1.00 117.27 327 GLY B CA 1
ATOM 7816 C C . GLY B 2 327 ? 126.179 106.229 158.229 1.00 120.45 327 GLY B C 1
ATOM 7817 O O . GLY B 2 327 ? 126.265 106.099 159.454 1.00 122.50 327 GLY B O 1
ATOM 7818 N N . GLN B 2 328 ? 125.482 105.404 157.452 1.00 132.61 328 GLN B N 1
ATOM 7819 C CA . GLN B 2 328 ? 124.812 104.187 157.918 1.00 133.93 328 GLN B CA 1
ATOM 7820 C C . GLN B 2 328 ? 124.045 104.403 159.232 1.00 134.82 328 GLN B C 1
ATOM 7821 O O . GLN B 2 328 ? 124.255 103.739 160.248 1.00 133.25 328 GLN B O 1
ATOM 7827 N N . GLY B 2 329 ? 123.100 105.340 159.172 1.00 128.19 329 GLY B N 1
ATOM 7828 C CA . GLY B 2 329 ? 122.148 105.548 160.242 1.00 128.64 329 GLY B CA 1
ATOM 7829 C C . GLY B 2 329 ? 122.524 106.607 161.256 1.00 130.63 329 GLY B C 1
ATOM 7830 O O . GLY B 2 329 ? 121.711 106.907 162.139 1.00 132.33 329 GLY B O 1
ATOM 7831 N N . ASN B 2 330 ? 123.720 107.177 161.166 1.00 114.21 330 ASN B N 1
ATOM 7832 C CA . ASN B 2 330 ? 124.125 108.263 162.048 1.00 110.29 330 ASN B CA 1
ATOM 7833 C C . ASN B 2 330 ? 123.634 109.578 161.456 1.00 113.03 330 ASN B C 1
ATOM 7834 O O . ASN B 2 330 ? 124.055 109.964 160.360 1.00 115.33 330 ASN B O 1
ATOM 7839 N N . ALA B 2 331 ? 122.736 110.256 162.174 1.00 103.30 331 ALA B N 1
ATOM 7840 C CA . ALA B 2 331 ? 122.143 111.484 161.655 1.00 103.99 331 ALA B CA 1
ATOM 7841 C C . ALA B 2 331 ? 123.200 112.561 161.446 1.00 105.29 331 ALA B C 1
ATOM 7842 O O . ALA B 2 331 ? 123.229 113.226 160.403 1.00 109.00 331 ALA B O 1
ATOM 7844 N N . GLY B 2 332 ? 124.084 112.741 162.428 1.00 92.24 332 GLY B N 1
ATOM 7845 C CA . GLY B 2 332 ? 125.143 113.725 162.280 1.00 93.56 332 GLY B CA 1
ATOM 7846 C C . GLY B 2 332 ? 126.083 113.397 161.138 1.00 92.93 332 GLY B C 1
ATOM 7847 O O . GLY B 2 332 ? 126.491 114.282 160.382 1.00 95.35 332 GLY B O 1
ATOM 7848 N N . ALA B 2 333 ? 126.435 112.117 160.993 1.00 100.28 333 ALA B N 1
ATOM 7849 C CA . ALA B 2 333 ? 127.294 111.708 159.888 1.00 98.41 333 ALA B CA 1
ATOM 7850 C C . ALA B 2 333 ? 126.618 111.950 158.545 1.00 105.43 333 ALA B C 1
ATOM 7851 O O . ALA B 2 333 ? 127.265 112.389 157.590 1.00 110.53 333 ALA B O 1
ATOM 7853 N N . GLU B 2 334 ? 125.318 111.662 158.451 1.00 110.04 334 GLU B N 1
ATOM 7854 C CA . GLU B 2 334 ? 124.602 111.898 157.201 1.00 101.48 334 GLU B CA 1
ATOM 7855 C C . GLU B 2 334 ? 124.550 113.383 156.862 1.00 102.93 334 GLU B C 1
ATOM 7856 O O . GLU B 2 334 ? 124.755 113.770 155.705 1.00 109.98 334 GLU B O 1
ATOM 7862 N N . VAL B 2 335 ? 124.283 114.231 157.859 1.00 92.25 335 VAL B N 1
ATOM 7863 C CA . VAL B 2 335 ? 124.257 115.671 157.613 1.00 89.52 335 VAL B CA 1
ATOM 7864 C C . VAL B 2 335 ? 125.632 116.162 157.180 1.00 96.21 335 VAL B C 1
ATOM 7865 O O . VAL B 2 335 ? 125.757 116.965 156.246 1.00 100.65 335 VAL B O 1
ATOM 7869 N N . TYR B 2 336 ? 126.687 115.682 157.846 1.00 90.54 336 TYR B N 1
ATOM 7870 C CA . TYR B 2 336 ? 128.042 116.080 157.479 1.00 82.77 336 TYR B CA 1
ATOM 7871 C C . TYR B 2 336 ? 128.383 115.643 156.061 1.00 86.17 336 TYR B C 1
ATOM 7872 O O . TYR B 2 336 ? 128.990 116.402 155.297 1.00 90.53 336 TYR B O 1
ATOM 7881 N N . LEU B 2 337 ? 128.004 114.418 155.694 1.00 91.45 337 LEU B N 1
ATOM 7882 C CA . LEU B 2 337 ? 128.287 113.920 154.354 1.00 93.61 337 LEU B CA 1
ATOM 7883 C C . LEU B 2 337 ? 127.539 114.720 153.297 1.00 93.26 337 LEU B C 1
ATOM 7884 O O . LEU B 2 337 ? 128.093 115.035 152.238 1.00 97.03 337 LEU B O 1
ATOM 7889 N N . HIS B 2 338 ? 126.278 115.059 153.564 1.00 96.50 338 HIS B N 1
ATOM 7890 C CA . HIS B 2 338 ? 125.462 115.737 152.568 1.00 96.53 338 HIS B CA 1
ATOM 7891 C C . HIS B 2 338 ? 125.688 117.242 152.515 1.00 101.13 338 HIS B C 1
ATOM 7892 O O . HIS B 2 338 ? 125.266 117.874 151.541 1.00 107.01 338 HIS B O 1
ATOM 7899 N N . ASN B 2 339 ? 126.335 117.836 153.518 1.00 94.18 339 ASN B N 1
ATOM 7900 C CA . ASN B 2 339 ? 126.440 119.290 153.536 1.00 85.41 339 ASN B CA 1
ATOM 7901 C C . ASN B 2 339 ? 127.864 119.800 153.723 1.00 96.14 339 ASN B C 1
ATOM 7902 O O . ASN B 2 339 ? 128.205 120.874 153.219 1.00 99.41 339 ASN B O 1
ATOM 7907 N N . CYS B 2 340 ? 128.704 119.052 154.438 1.00 94.49 340 CYS B N 1
ATOM 7908 C CA . CYS B 2 340 ? 129.990 119.574 154.878 1.00 87.63 340 CYS B CA 1
ATOM 7909 C C . CYS B 2 340 ? 131.203 118.801 154.383 1.00 96.58 340 CYS B C 1
ATOM 7910 O O . CYS B 2 340 ? 132.289 119.385 154.314 1.00 99.99 340 CYS B O 1
ATOM 7913 N N . ALA B 2 341 ? 131.060 117.519 154.042 1.00 95.10 341 ALA B N 1
ATOM 7914 C CA . ALA B 2 341 ? 132.221 116.704 153.704 1.00 82.98 341 ALA B CA 1
ATOM 7915 C C . ALA B 2 341 ? 132.904 117.149 152.419 1.00 89.81 341 ALA B C 1
ATOM 7916 O O . ALA B 2 341 ? 134.061 116.783 152.191 1.00 89.47 341 ALA B O 1
ATOM 7918 N N . ILE B 2 342 ? 132.220 117.922 151.574 1.00 90.28 342 ILE B N 1
ATOM 7919 C CA . ILE B 2 342 ? 132.816 118.342 150.310 1.00 90.08 342 ILE B CA 1
ATOM 7920 C C . ILE B 2 342 ? 133.976 119.302 150.553 1.00 96.44 342 ILE B C 1
ATOM 7921 O O . ILE B 2 342 ? 134.991 119.260 149.848 1.00 99.28 342 ILE B O 1
ATOM 7926 N N . CYS B 2 343 ? 133.855 120.171 151.554 1.00 92.04 343 CYS B N 1
ATOM 7927 C CA . CYS B 2 343 ? 134.894 121.151 151.841 1.00 84.63 343 CYS B CA 1
ATOM 7928 C C . CYS B 2 343 ? 135.869 120.702 152.919 1.00 89.41 343 CYS B C 1
ATOM 7929 O O . CYS B 2 343 ? 137.053 121.043 152.844 1.00 95.69 343 CYS B O 1
ATOM 7932 N N . HIS B 2 344 ? 135.410 119.948 153.915 1.00 79.92 344 HIS B N 1
ATOM 7933 C CA . HIS B 2 344 ? 136.236 119.592 155.061 1.00 73.42 344 HIS B CA 1
ATOM 7934 C C . HIS B 2 344 ? 136.697 118.140 155.040 1.00 83.26 344 HIS B C 1
ATOM 7935 O O . HIS B 2 344 ? 137.276 117.676 156.027 1.00 91.21 344 HIS B O 1
ATOM 7942 N N . MET B 2 345 ? 136.447 117.415 153.947 1.00 94.73 345 MET B N 1
ATOM 7943 C CA . MET B 2 345 ? 136.930 116.049 153.752 1.00 90.68 345 MET B CA 1
ATOM 7944 C C . MET B 2 345 ? 136.311 115.062 154.735 1.00 92.64 345 MET B C 1
ATOM 7945 O O . MET B 2 345 ? 135.726 115.456 155.748 1.00 97.08 345 MET B O 1
ATOM 7950 N N . ASN B 2 346 ? 136.424 113.769 154.429 1.00 97.35 346 ASN B N 1
ATOM 7951 C CA . ASN B 2 346 ? 135.867 112.725 155.278 1.00 89.15 346 ASN B CA 1
ATOM 7952 C C . ASN B 2 346 ? 136.690 112.474 156.533 1.00 92.18 346 ASN B C 1
ATOM 7953 O O . ASN B 2 346 ? 136.187 111.835 157.463 1.00 103.97 346 ASN B O 1
ATOM 7958 N N . ASP B 2 347 ? 137.933 112.946 156.585 1.00 97.70 347 ASP B N 1
ATOM 7959 C CA . ASP B 2 347 ? 138.763 112.818 157.773 1.00 97.80 347 ASP B CA 1
ATOM 7960 C C . ASP B 2 347 ? 138.813 114.101 158.592 1.00 101.89 347 ASP B C 1
ATOM 7961 O O . ASP B 2 347 ? 139.570 114.174 159.564 1.00 108.35 347 ASP B O 1
ATOM 7966 N N . GLY B 2 348 ? 138.028 115.110 158.221 1.00 86.45 348 GLY B N 1
ATOM 7967 C CA . GLY B 2 348 ? 137.986 116.342 158.981 1.00 87.81 348 GLY B CA 1
ATOM 7968 C C . GLY B 2 348 ? 139.228 117.192 158.885 1.00 87.21 348 GLY B C 1
ATOM 7969 O O . GLY B 2 348 ? 139.427 118.074 159.723 1.00 95.92 348 GLY B O 1
ATOM 7970 N N . THR B 2 349 ? 140.075 116.957 157.883 1.00 88.34 349 THR B N 1
ATOM 7971 C CA . THR B 2 349 ? 141.323 117.693 157.744 1.00 91.99 349 THR B CA 1
ATOM 7972 C C . THR B 2 349 ? 141.214 118.907 156.833 1.00 98.06 349 THR B C 1
ATOM 7973 O O . THR B 2 349 ? 142.080 119.786 156.898 1.00 103.72 349 THR B O 1
ATOM 7977 N N . GLY B 2 350 ? 140.185 118.978 155.994 1.00 92.25 350 GLY B N 1
ATOM 7978 C CA . GLY B 2 350 ? 140.019 120.125 155.127 1.00 88.38 350 GLY B CA 1
ATOM 7979 C C . GLY B 2 350 ? 141.128 120.239 154.092 1.00 93.47 350 GLY B C 1
ATOM 7980 O O . GLY B 2 350 ? 141.801 119.269 153.735 1.00 98.19 350 GLY B O 1
ATOM 7981 N N . VAL B 2 351 ? 141.311 121.464 153.609 1.00 82.33 351 VAL B N 1
ATOM 7982 C CA . VAL B 2 351 ? 142.347 121.798 152.639 1.00 80.22 351 VAL B CA 1
ATOM 7983 C C . VAL B 2 351 ? 143.239 122.866 153.253 1.00 85.44 351 VAL B C 1
ATOM 7984 O O . VAL B 2 351 ? 142.739 123.845 153.820 1.00 88.18 351 VAL B O 1
ATOM 7988 N N . ASN B 2 352 ? 144.552 122.673 153.147 1.00 83.58 352 ASN B N 1
ATOM 7989 C CA . ASN B 2 352 ? 145.496 123.603 153.752 1.00 76.78 352 ASN B CA 1
ATOM 7990 C C . ASN B 2 352 ? 145.314 125.004 153.184 1.00 74.98 352 ASN B C 1
ATOM 7991 O O . ASN B 2 352 ? 145.295 125.198 151.965 1.00 91.95 352 ASN B O 1
ATOM 7996 N N . ARG B 2 353 ? 145.163 125.978 154.083 1.00 76.90 353 ARG B N 1
ATOM 7997 C CA . ARG B 2 353 ? 145.048 127.395 153.752 1.00 80.43 353 ARG B CA 1
ATOM 7998 C C . ARG B 2 353 ? 143.807 127.720 152.927 1.00 83.73 353 ARG B C 1
ATOM 7999 O O . ARG B 2 353 ? 143.624 128.869 152.514 1.00 90.99 353 ARG B O 1
ATOM 8007 N N . MET B 2 354 ? 142.951 126.730 152.672 1.00 87.28 354 MET B N 1
ATOM 8008 C CA . MET B 2 354 ? 141.685 126.974 151.989 1.00 80.37 354 MET B CA 1
ATOM 8009 C C . MET B 2 354 ? 140.489 126.663 152.878 1.00 82.68 354 MET B C 1
ATOM 8010 O O . MET B 2 354 ? 139.653 127.542 153.111 1.00 87.63 354 MET B O 1
ATOM 8015 N N . PHE B 2 355 ? 140.388 125.439 153.389 1.00 78.90 355 PHE B N 1
ATOM 8016 C CA . PHE B 2 355 ? 139.287 125.020 154.246 1.00 70.14 355 PHE B CA 1
ATOM 8017 C C . PHE B 2 355 ? 139.862 124.508 155.559 1.00 87.80 355 PHE B C 1
ATOM 8018 O O . PHE B 2 355 ? 140.570 123.486 155.559 1.00 94.99 355 PHE B O 1
ATOM 8026 N N . PRO B 2 356 ? 139.597 125.168 156.688 1.00 83.42 356 PRO B N 1
ATOM 8027 C CA . PRO B 2 356 ? 140.247 124.772 157.934 1.00 78.70 356 PRO B CA 1
ATOM 8028 C C . PRO B 2 356 ? 139.808 123.385 158.363 1.00 81.58 356 PRO B C 1
ATOM 8029 O O . PRO B 2 356 ? 138.670 122.966 158.094 1.00 90.76 356 PRO B O 1
ATOM 8033 N N . PRO B 2 357 ? 140.678 122.634 159.031 1.00 76.34 357 PRO B N 1
ATOM 8034 C CA . PRO B 2 357 ? 140.298 121.300 159.498 1.00 73.98 357 PRO B CA 1
ATOM 8035 C C . PRO B 2 357 ? 139.303 121.369 160.645 1.00 83.22 357 PRO B C 1
ATOM 8036 O O . PRO B 2 357 ? 139.215 122.357 161.376 1.00 98.18 357 PRO B O 1
ATOM 8040 N N . LEU B 2 358 ? 138.540 120.288 160.789 1.00 83.26 358 LEU B N 1
ATOM 8041 C CA . LEU B 2 358 ? 137.636 120.124 161.916 1.00 83.28 358 LEU B CA 1
ATOM 8042 C C . LEU B 2 358 ? 138.115 119.081 162.912 1.00 85.76 358 LEU B C 1
ATOM 8043 O O . LEU B 2 358 ? 137.577 119.017 164.023 1.00 92.69 358 LEU B O 1
ATOM 8048 N N . ALA B 2 359 ? 139.103 118.270 162.549 1.00 87.68 359 ALA B N 1
ATOM 8049 C CA . ALA B 2 359 ? 139.682 117.287 163.453 1.00 82.06 359 ALA B CA 1
ATOM 8050 C C . ALA B 2 359 ? 140.840 117.929 164.205 1.00 92.00 359 ALA B C 1
ATOM 8051 O O . ALA B 2 359 ? 141.841 118.322 163.596 1.00 93.06 359 ALA B O 1
ATOM 8053 N N . GLY B 2 360 ? 140.702 118.038 165.524 1.00 91.23 360 GLY B N 1
ATOM 8054 C CA . GLY B 2 360 ? 141.714 118.672 166.338 1.00 86.78 360 GLY B CA 1
ATOM 8055 C C . GLY B 2 360 ? 141.672 120.182 166.352 1.00 87.08 360 GLY B C 1
ATOM 8056 O O . GLY B 2 360 ? 142.545 120.801 166.972 1.00 94.98 360 GLY B O 1
ATOM 8057 N N . ASN B 2 361 ? 140.698 120.794 165.694 1.00 80.64 361 ASN B N 1
ATOM 8058 C CA . ASN B 2 361 ? 140.595 122.248 165.682 1.00 84.05 361 ASN B CA 1
ATOM 8059 C C . ASN B 2 361 ? 140.119 122.735 167.044 1.00 93.50 361 ASN B C 1
ATOM 8060 O O . ASN B 2 361 ? 139.046 122.319 167.497 1.00 97.90 361 ASN B O 1
ATOM 8065 N N . PRO B 2 362 ? 140.871 123.602 167.725 1.00 89.27 362 PRO B N 1
ATOM 8066 C CA . PRO B 2 362 ? 140.459 124.032 169.073 1.00 83.17 362 PRO B CA 1
ATOM 8067 C C . PRO B 2 362 ? 139.095 124.697 169.120 1.00 81.76 362 PRO B C 1
ATOM 8068 O O . PRO B 2 362 ? 138.402 124.583 170.139 1.00 93.77 362 PRO B O 1
ATOM 8072 N N . VAL B 2 363 ? 138.685 125.392 168.057 1.00 80.00 363 VAL B N 1
ATOM 8073 C CA . VAL B 2 363 ? 137.368 126.021 168.061 1.00 87.90 363 VAL B CA 1
ATOM 8074 C C . VAL B 2 363 ? 136.266 124.968 168.084 1.00 94.96 363 VAL B C 1
ATOM 8075 O O . VAL B 2 363 ? 135.214 125.175 168.699 1.00 94.55 363 VAL B O 1
ATOM 8079 N N . VAL B 2 364 ? 136.481 123.831 167.418 1.00 89.23 364 VAL B N 1
ATOM 8080 C CA . VAL B 2 364 ? 135.546 122.716 167.509 1.00 84.85 364 VAL B CA 1
ATOM 8081 C C . VAL B 2 364 ? 135.712 121.954 168.818 1.00 85.12 364 VAL B C 1
ATOM 8082 O O . VAL B 2 364 ? 134.812 121.203 169.215 1.00 94.35 364 VAL B O 1
ATOM 8086 N N . ILE B 2 365 ? 136.830 122.156 169.513 1.00 99.68 365 ILE B N 1
ATOM 8087 C CA . ILE B 2 365 ? 137.169 121.363 170.688 1.00 97.48 365 ILE B CA 1
ATOM 8088 C C . ILE B 2 365 ? 136.678 121.978 171.997 1.00 99.71 365 ILE B C 1
ATOM 8089 O O . ILE B 2 365 ? 136.438 121.240 172.964 1.00 101.92 365 ILE B O 1
ATOM 8094 N N . THR B 2 366 ? 136.468 123.293 172.040 1.00 106.95 366 THR B N 1
ATOM 8095 C CA . THR B 2 366 ? 136.152 123.979 173.286 1.00 103.81 366 THR B CA 1
ATOM 8096 C C . THR B 2 366 ? 134.879 123.422 173.923 1.00 105.53 366 THR B C 1
ATOM 8097 O O . THR B 2 366 ? 134.020 122.833 173.261 1.00 110.69 366 THR B O 1
ATOM 8101 N N . ASP B 2 367 ? 134.775 123.613 175.242 1.00 106.64 367 ASP B N 1
ATOM 8102 C CA . ASP B 2 367 ? 133.675 123.028 176.003 1.00 111.12 367 ASP B CA 1
ATOM 8103 C C . ASP B 2 367 ? 132.328 123.602 175.580 1.00 113.96 367 ASP B C 1
ATOM 8104 O O . ASP B 2 367 ? 131.346 122.863 175.445 1.00 118.25 367 ASP B O 1
ATOM 8109 N N . ASP B 2 368 ? 132.257 124.914 175.375 1.00 106.21 368 ASP B N 1
ATOM 8110 C CA . ASP B 2 368 ? 131.002 125.564 175.022 1.00 105.54 368 ASP B CA 1
ATOM 8111 C C . ASP B 2 368 ? 130.824 125.545 173.509 1.00 110.16 368 ASP B C 1
ATOM 8112 O O . ASP B 2 368 ? 131.656 126.117 172.793 1.00 112.80 368 ASP B O 1
ATOM 8117 N N . PRO B 2 369 ? 129.775 124.908 172.985 1.00 93.91 369 PRO B N 1
ATOM 8118 C CA . PRO B 2 369 ? 129.631 124.788 171.528 1.00 95.31 369 PRO B CA 1
ATOM 8119 C C . PRO B 2 369 ? 128.891 125.948 170.880 1.00 100.15 369 PRO B C 1
ATOM 8120 O O . PRO B 2 369 ? 128.432 125.824 169.740 1.00 103.45 369 PRO B O 1
ATOM 8124 N N . THR B 2 370 ? 128.755 127.070 171.589 1.00 99.43 370 THR B N 1
ATOM 8125 C CA . THR B 2 370 ? 127.967 128.186 171.070 1.00 95.63 370 THR B CA 1
ATOM 8126 C C . THR B 2 370 ? 128.570 128.748 169.787 1.00 97.50 370 THR B C 1
ATOM 8127 O O . THR B 2 370 ? 127.863 128.956 168.794 1.00 101.38 370 THR B O 1
ATOM 8131 N N . SER B 2 371 ? 129.883 128.994 169.786 1.00 86.45 371 SER B N 1
ATOM 8132 C CA . SER B 2 371 ? 130.524 129.541 168.595 1.00 94.54 371 SER B CA 1
ATOM 8133 C C . SER B 2 371 ? 130.499 128.550 167.440 1.00 99.49 371 SER B C 1
ATOM 8134 O O . SER B 2 371 ? 130.427 128.960 166.275 1.00 104.37 371 SER B O 1
ATOM 8137 N N . LEU B 2 372 ? 130.550 127.252 167.740 1.00 97.69 372 LEU B N 1
ATOM 8138 C CA . LEU B 2 372 ? 130.466 126.239 166.693 1.00 92.28 372 LEU B CA 1
ATOM 8139 C C . LEU B 2 372 ? 129.138 126.327 165.951 1.00 96.97 372 LEU B C 1
ATOM 8140 O O . LEU B 2 372 ? 129.101 126.394 164.716 1.00 98.37 372 LEU B O 1
ATOM 8145 N N . ALA B 2 373 ? 128.031 126.334 166.696 1.00 93.02 373 ALA B N 1
ATOM 8146 C CA . ALA B 2 373 ? 126.724 126.447 166.065 1.00 92.72 373 ALA B CA 1
ATOM 8147 C C . ALA B 2 373 ? 126.536 127.807 165.409 1.00 97.13 373 ALA B C 1
ATOM 8148 O O . ALA B 2 373 ? 125.833 127.912 164.399 1.00 103.16 373 ALA B O 1
ATOM 8150 N N . ASN B 2 374 ? 127.149 128.856 165.963 1.00 94.62 374 ASN B N 1
ATOM 8151 C CA . ASN B 2 374 ? 127.060 130.171 165.337 1.00 91.43 374 ASN B CA 1
ATOM 8152 C C . ASN B 2 374 ? 127.740 130.186 163.974 1.00 95.92 374 ASN B C 1
ATOM 8153 O O . ASN B 2 374 ? 127.191 130.728 163.007 1.00 102.59 374 ASN B O 1
ATOM 8158 N N . VAL B 2 375 ? 128.934 129.597 163.873 1.00 91.19 375 VAL B N 1
ATOM 8159 C CA . VAL B 2 375 ? 129.635 129.572 162.595 1.00 89.97 375 VAL B CA 1
ATOM 8160 C C . VAL B 2 375 ? 129.009 128.572 161.632 1.00 92.89 375 VAL B C 1
ATOM 8161 O O . VAL B 2 375 ? 129.172 128.706 160.415 1.00 98.11 375 VAL B O 1
ATOM 8165 N N . VAL B 2 376 ? 128.308 127.557 162.140 1.00 93.24 376 VAL B N 1
ATOM 8166 C CA . VAL B 2 376 ? 127.560 126.679 161.245 1.00 93.04 376 VAL B CA 1
ATOM 8167 C C . VAL B 2 376 ? 126.344 127.405 160.679 1.00 95.82 376 VAL B C 1
ATOM 8168 O O . VAL B 2 376 ? 126.057 127.321 159.479 1.00 104.53 376 VAL B O 1
ATOM 8172 N N . ALA B 2 377 ? 125.615 128.133 161.529 1.00 93.85 377 ALA B N 1
ATOM 8173 C CA . ALA B 2 377 ? 124.410 128.823 161.081 1.00 95.10 377 ALA B CA 1
ATOM 8174 C C . ALA B 2 377 ? 124.743 129.959 160.121 1.00 98.61 377 ALA B C 1
ATOM 8175 O O . ALA B 2 377 ? 124.104 130.106 159.073 1.00 104.16 377 ALA B O 1
ATOM 8177 N N . PHE B 2 378 ? 125.739 130.772 160.459 1.00 105.29 378 PHE B N 1
ATOM 8178 C CA . PHE B 2 378 ? 126.185 131.871 159.613 1.00 103.35 378 PHE B CA 1
ATOM 8179 C C . PHE B 2 378 ? 127.580 131.569 159.090 1.00 106.73 378 PHE B C 1
ATOM 8180 O O . PHE B 2 378 ? 128.481 131.245 159.869 1.00 114.31 378 PHE B O 1
ATOM 8188 N N . GLY B 2 379 ? 127.758 131.700 157.779 1.00 89.56 379 GLY B N 1
ATOM 8189 C CA . GLY B 2 379 ? 129.007 131.338 157.141 1.00 91.11 379 GLY B CA 1
ATOM 8190 C C . GLY B 2 379 ? 130.114 132.349 157.352 1.00 92.93 379 GLY B C 1
ATOM 8191 O O . GLY B 2 379 ? 130.218 132.940 158.429 1.00 92.65 379 GLY B O 1
ATOM 8192 N N . GLY B 2 380 ? 130.958 132.553 156.345 1.00 93.76 380 GLY B N 1
ATOM 8193 C CA . GLY B 2 380 ? 132.033 133.515 156.500 1.00 86.05 380 GLY B CA 1
ATOM 8194 C C . GLY B 2 380 ? 132.890 133.691 155.268 1.00 89.10 380 GLY B C 1
ATOM 8195 O O . GLY B 2 380 ? 133.343 132.710 154.680 1.00 101.05 380 GLY B O 1
ATOM 8196 N N . ILE B 2 381 ? 133.142 134.930 154.871 1.00 82.47 381 ILE B N 1
ATOM 8197 C CA . ILE B 2 381 ? 133.862 135.223 153.640 1.00 84.46 381 ILE B CA 1
ATOM 8198 C C . ILE B 2 381 ? 135.256 135.711 154.002 1.00 90.46 381 ILE B C 1
ATOM 8199 O O . ILE B 2 381 ? 135.407 136.620 154.827 1.00 91.85 381 ILE B O 1
ATOM 8204 N N . LEU B 2 382 ? 136.273 135.100 153.400 1.00 89.36 382 LEU B N 1
ATOM 8205 C CA . LEU B 2 382 ? 137.650 135.467 153.660 1.00 79.59 382 LEU B CA 1
ATOM 8206 C C . LEU B 2 382 ? 138.354 135.836 152.360 1.00 83.40 382 LEU B C 1
ATOM 8207 O O . LEU B 2 382 ? 138.295 135.069 151.384 1.00 95.02 382 LEU B O 1
ATOM 8212 N N . PRO B 2 383 ? 139.021 136.987 152.310 1.00 82.89 383 PRO B N 1
ATOM 8213 C CA . PRO B 2 383 ? 139.703 137.416 151.087 1.00 88.02 383 PRO B CA 1
ATOM 8214 C C . PRO B 2 383 ? 140.955 136.594 150.845 1.00 88.88 383 PRO B C 1
ATOM 8215 O O . PRO B 2 383 ? 141.467 135.945 151.769 1.00 93.90 383 PRO B O 1
ATOM 8219 N N . PRO B 2 384 ? 141.479 136.588 149.620 1.00 88.88 384 PRO B N 1
ATOM 8220 C CA . PRO B 2 384 ? 142.713 135.845 149.364 1.00 87.93 384 PRO B CA 1
ATOM 8221 C C . PRO B 2 384 ? 143.915 136.565 149.950 1.00 96.29 384 PRO B C 1
ATOM 8222 O O . PRO B 2 384 ? 143.928 137.790 150.093 1.00 104.38 384 PRO B O 1
ATOM 8226 N N . THR B 2 385 ? 144.931 135.786 150.293 1.00 84.24 385 THR B N 1
ATOM 8227 C CA . THR B 2 385 ? 146.186 136.304 150.815 1.00 83.94 385 THR B CA 1
ATOM 8228 C C . THR B 2 385 ? 147.327 135.873 149.901 1.00 92.71 385 THR B C 1
ATOM 8229 O O . THR B 2 385 ? 147.120 135.218 148.877 1.00 101.21 385 THR B O 1
ATOM 8233 N N . ASN B 2 386 ? 148.547 136.262 150.277 1.00 93.17 386 ASN B N 1
ATOM 8234 C CA . ASN B 2 386 ? 149.714 135.872 149.493 1.00 91.12 386 ASN B CA 1
ATOM 8235 C C . ASN B 2 386 ? 149.921 134.364 149.525 1.00 92.70 386 ASN B C 1
ATOM 8236 O O . A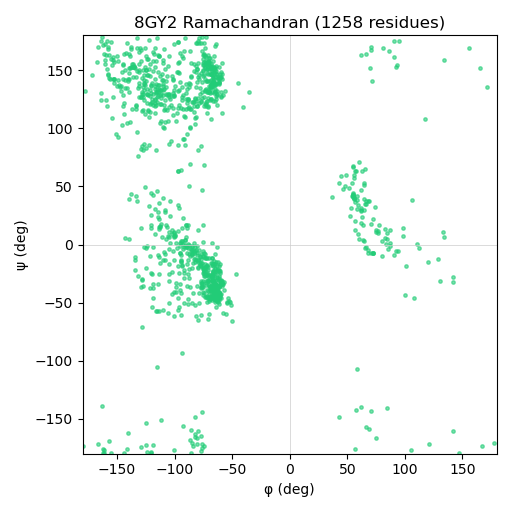SN B 2 386 ? 150.176 133.742 148.487 1.00 96.93 386 ASN B O 1
ATOM 8241 N N . SER B 2 387 ? 149.809 133.757 150.704 1.00 82.12 387 SER B N 1
ATOM 8242 C CA . SER B 2 387 ? 150.002 132.323 150.857 1.00 84.89 387 SER B CA 1
ATOM 8243 C C . SER B 2 387 ? 148.702 131.535 150.793 1.00 86.98 387 SER B C 1
ATOM 8244 O O . SER B 2 387 ? 148.747 130.307 150.663 1.00 88.61 387 SER B O 1
ATOM 8247 N N . ALA B 2 388 ? 147.554 132.202 150.879 1.00 82.98 388 ALA B N 1
ATOM 8248 C CA . ALA B 2 388 ? 146.245 131.555 150.821 1.00 73.41 388 ALA B CA 1
ATOM 8249 C C . ALA B 2 388 ? 145.415 132.257 149.757 1.00 78.70 388 ALA B C 1
ATOM 8250 O O . ALA B 2 388 ? 144.582 133.119 150.068 1.00 88.83 388 ALA B O 1
ATOM 8252 N N . PRO B 2 389 ? 145.616 131.914 148.488 1.00 91.47 389 PRO B N 1
ATOM 8253 C CA . PRO B 2 389 ? 144.842 132.551 147.417 1.00 88.30 389 PRO B CA 1
ATOM 8254 C C . PRO B 2 389 ? 143.424 132.013 147.352 1.00 92.80 389 PRO B C 1
ATOM 8255 O O . PRO B 2 389 ? 143.005 131.260 148.237 1.00 100.99 389 PRO B O 1
ATOM 8259 N N . SER B 2 390 ? 142.676 132.393 146.316 1.00 82.59 390 SER B N 1
ATOM 8260 C CA . SER B 2 390 ? 141.346 131.841 146.064 1.00 90.04 390 SER B CA 1
ATOM 8261 C C . SER B 2 390 ? 140.400 132.114 147.238 1.00 94.52 390 SER B C 1
ATOM 8262 O O . SER B 2 390 ? 140.060 131.225 148.019 1.00 108.76 390 SER B O 1
ATOM 8265 N N . ALA B 2 391 ? 140.033 133.392 147.364 1.00 80.23 391 ALA B N 1
ATOM 8266 C CA . ALA B 2 391 ? 139.072 133.860 148.362 1.00 81.26 391 ALA B CA 1
ATOM 8267 C C . ALA B 2 391 ? 137.960 132.847 148.602 1.00 85.30 391 ALA B C 1
ATOM 8268 O O . ALA B 2 391 ? 137.349 132.339 147.659 1.00 92.02 391 ALA B O 1
ATOM 8270 N N . VAL B 2 392 ? 137.702 132.562 149.877 1.00 87.02 392 VAL B N 1
ATOM 8271 C CA . VAL B 2 392 ? 136.847 131.450 150.275 1.00 80.78 392 VAL B CA 1
ATOM 8272 C C . VAL B 2 392 ? 135.595 131.998 150.952 1.00 85.74 392 VAL B C 1
ATOM 8273 O O . VAL B 2 392 ? 135.549 133.150 151.390 1.00 93.42 392 VAL B O 1
ATOM 8277 N N . ALA B 2 393 ? 134.568 131.149 151.051 1.00 83.98 393 ALA B N 1
ATOM 8278 C CA . ALA B 2 393 ? 133.272 131.572 151.581 1.00 80.11 393 ALA B CA 1
ATOM 8279 C C . ALA B 2 393 ? 132.533 130.373 152.166 1.00 83.75 393 ALA B C 1
ATOM 8280 O O . ALA B 2 393 ? 132.085 129.506 151.416 1.00 87.37 393 ALA B O 1
ATOM 8282 N N . MET B 2 394 ? 132.406 130.315 153.487 1.00 89.84 394 MET B N 1
ATOM 8283 C CA . MET B 2 394 ? 131.376 129.482 154.108 1.00 82.11 394 MET B CA 1
ATOM 8284 C C . MET B 2 394 ? 129.988 130.010 153.792 1.00 92.93 394 MET B C 1
ATOM 8285 O O . MET B 2 394 ? 129.700 131.180 154.078 1.00 96.15 394 MET B O 1
ATOM 8290 N N . PRO B 2 395 ? 129.114 129.196 153.213 1.00 94.77 395 PRO B N 1
ATOM 8291 C CA . PRO B 2 395 ? 127.687 129.520 153.184 1.00 94.51 395 PRO B CA 1
ATOM 8292 C C . PRO B 2 395 ? 127.084 129.445 154.577 1.00 89.79 395 PRO B C 1
ATOM 8293 O O . PRO B 2 395 ? 127.536 128.681 155.432 1.00 91.89 395 PRO B O 1
ATOM 8297 N N . GLY B 2 396 ? 126.048 130.248 154.802 1.00 101.65 396 GLY B N 1
ATOM 8298 C CA . GLY B 2 396 ? 125.318 130.175 156.053 1.00 101.31 396 GLY B CA 1
ATOM 8299 C C . GLY B 2 396 ? 124.227 129.125 156.002 1.00 105.52 396 GLY B C 1
ATOM 8300 O O . GLY B 2 396 ? 123.291 129.247 155.208 1.00 111.55 396 GLY B O 1
ATOM 8301 N N . PHE B 2 397 ? 124.325 128.091 156.838 1.00 97.98 397 PHE B N 1
ATOM 8302 C CA . PHE B 2 397 ? 123.404 126.963 156.787 1.00 95.94 397 PHE B CA 1
ATOM 8303 C C . PHE B 2 397 ? 122.166 127.169 157.651 1.00 99.49 397 PHE B C 1
ATOM 8304 O O . PHE B 2 397 ? 121.439 126.205 157.916 1.00 104.43 397 PHE B O 1
ATOM 8312 N N . LYS B 2 398 ? 121.912 128.400 158.101 1.00 117.42 398 LYS B N 1
ATOM 8313 C CA . LYS B 2 398 ? 120.738 128.664 158.923 1.00 117.50 398 LYS B CA 1
ATOM 8314 C C . LYS B 2 398 ? 119.436 128.445 158.164 1.00 120.44 398 LYS B C 1
ATOM 8315 O O . LYS B 2 398 ? 118.409 128.171 158.792 1.00 122.26 398 LYS B O 1
ATOM 8321 N N . ASN B 2 399 ? 119.455 128.557 156.835 1.00 122.54 399 ASN B N 1
ATOM 8322 C CA . ASN B 2 399 ? 118.263 128.349 156.027 1.00 122.47 399 ASN B CA 1
ATOM 8323 C C . ASN B 2 399 ? 118.252 127.024 155.281 1.00 122.19 399 ASN B C 1
ATOM 8324 O O . ASN B 2 399 ? 117.168 126.525 154.964 1.00 124.36 399 ASN B O 1
ATOM 8329 N N . HIS B 2 400 ? 119.419 126.445 154.992 1.00 116.69 400 HIS B N 1
ATOM 8330 C CA . HIS B 2 400 ? 119.462 125.165 154.297 1.00 115.77 400 HIS B CA 1
ATOM 8331 C C . HIS B 2 400 ? 119.125 123.997 155.214 1.00 118.67 400 HIS B C 1
ATOM 8332 O O . HIS B 2 400 ? 118.524 123.016 154.763 1.00 120.87 400 HIS B O 1
ATOM 8339 N N . LEU B 2 401 ? 119.495 124.078 156.489 1.00 106.21 401 LEU B N 1
ATOM 8340 C CA . LEU B 2 401 ? 119.294 122.991 157.435 1.00 103.75 401 LEU B CA 1
ATOM 8341 C C . LEU B 2 401 ? 118.358 123.426 158.552 1.00 101.60 401 LEU B C 1
ATOM 8342 O O . LEU B 2 401 ? 118.263 124.612 158.881 1.00 108.66 401 LEU B O 1
ATOM 8347 N N . SER B 2 402 ? 117.664 122.451 159.131 1.00 107.02 402 SER B N 1
ATOM 8348 C CA . SER B 2 402 ? 116.823 122.700 160.287 1.00 106.91 402 SER B CA 1
ATOM 8349 C C . SER B 2 402 ? 117.671 122.744 161.555 1.00 110.92 402 SER B C 1
ATOM 8350 O O . SER B 2 402 ? 118.874 122.471 161.543 1.00 119.97 402 SER B O 1
ATOM 8353 N N . ASP B 2 403 ? 117.026 123.102 162.667 1.00 114.23 403 ASP B N 1
ATOM 8354 C CA . ASP B 2 403 ? 117.738 123.177 163.939 1.00 113.44 403 ASP B CA 1
ATOM 8355 C C . ASP B 2 403 ? 118.246 121.807 164.371 1.00 115.82 403 ASP B C 1
ATOM 8356 O O . ASP B 2 403 ? 119.376 121.680 164.858 1.00 121.28 403 ASP B O 1
ATOM 8361 N N . GLN B 2 404 ? 117.424 120.769 164.198 1.00 111.29 404 GLN B N 1
ATOM 8362 C CA . GLN B 2 404 ? 117.836 119.424 164.586 1.00 111.72 404 GLN B CA 1
ATOM 8363 C C . GLN B 2 404 ? 119.027 118.950 163.763 1.00 113.00 404 GLN B C 1
ATOM 8364 O O . GLN B 2 404 ? 119.954 118.334 164.299 1.00 121.34 404 GLN B O 1
ATOM 8370 N N . GLU B 2 405 ? 119.018 119.225 162.456 1.00 106.91 405 GLU B N 1
ATOM 8371 C CA . GLU B 2 405 ? 120.122 118.797 161.603 1.00 106.59 405 GLU B CA 1
ATOM 8372 C C . GLU B 2 405 ? 121.428 119.471 162.003 1.00 110.79 405 GLU B C 1
ATOM 8373 O O . GLU B 2 405 ? 122.478 118.821 162.070 1.00 118.82 405 GLU B O 1
ATOM 8379 N N . MET B 2 406 ? 121.382 120.776 162.281 1.00 97.61 406 MET B N 1
ATOM 8380 C CA . MET B 2 406 ? 122.599 121.482 162.664 1.00 104.09 406 MET B CA 1
ATOM 8381 C C . MET B 2 406 ? 123.076 121.055 164.048 1.00 106.78 406 MET B C 1
ATOM 8382 O O . MET B 2 406 ? 124.284 120.942 164.282 1.00 113.60 406 MET B O 1
ATOM 8387 N N . ALA B 2 407 ? 122.150 120.784 164.970 1.00 99.09 407 ALA B N 1
ATOM 8388 C CA . ALA B 2 407 ? 122.552 120.249 166.267 1.00 97.41 407 ALA B CA 1
ATOM 8389 C C . ALA B 2 407 ? 123.224 118.890 166.115 1.00 103.74 407 ALA B C 1
ATOM 8390 O O . ALA B 2 407 ? 124.245 118.613 166.760 1.00 109.53 407 ALA B O 1
ATOM 8392 N N . ASP B 2 408 ? 122.666 118.029 165.259 1.00 106.08 408 ASP B N 1
ATOM 8393 C CA . ASP B 2 408 ? 123.258 116.717 165.028 1.00 100.91 408 ASP B CA 1
ATOM 8394 C C . ASP B 2 408 ? 124.648 116.837 164.420 1.00 103.77 408 ASP B C 1
ATOM 8395 O O . ASP B 2 408 ? 125.574 116.125 164.827 1.00 110.31 408 ASP B O 1
ATOM 8400 N N . VAL B 2 409 ? 124.817 117.731 163.444 1.00 89.24 409 VAL B N 1
ATOM 8401 C CA . VAL B 2 409 ? 126.124 117.874 162.810 1.00 88.04 409 VAL B CA 1
ATOM 8402 C C . VAL B 2 409 ? 127.137 118.455 163.792 1.00 95.31 409 VAL B C 1
ATOM 8403 O O . VAL B 2 409 ? 128.314 118.074 163.783 1.00 100.35 409 VAL B O 1
ATOM 8407 N N . VAL B 2 410 ? 126.699 119.363 164.671 1.00 96.09 410 VAL B N 1
ATOM 8408 C CA . VAL B 2 410 ? 127.603 119.919 165.673 1.00 86.86 410 VAL B CA 1
ATOM 8409 C C . VAL B 2 410 ? 128.046 118.837 166.650 1.00 89.33 410 VAL B C 1
ATOM 8410 O O . VAL B 2 410 ? 129.232 118.732 166.985 1.00 99.41 410 VAL B O 1
ATOM 8414 N N . ASN B 2 411 ? 127.108 118.008 167.113 1.00 92.74 411 ASN B N 1
ATOM 8415 C CA . ASN B 2 411 ? 127.479 116.908 167.998 1.00 93.26 411 ASN B CA 1
ATOM 8416 C C . ASN B 2 411 ? 128.431 115.942 167.304 1.00 98.34 411 ASN B C 1
ATOM 8417 O O . ASN B 2 411 ? 129.409 115.476 167.905 1.00 106.99 411 ASN B O 1
ATOM 8422 N N . PHE B 2 412 ? 128.166 115.637 166.031 1.00 91.68 412 PHE B N 1
ATOM 8423 C CA . PHE B 2 412 ? 129.016 114.709 165.295 1.00 87.99 412 PHE B CA 1
ATOM 8424 C C . PHE B 2 412 ? 130.434 115.246 165.151 1.00 96.16 412 PHE B C 1
ATOM 8425 O O . PHE B 2 412 ? 131.405 114.509 165.354 1.00 95.60 412 PHE B O 1
ATOM 8433 N N . MET B 2 413 ? 130.579 116.528 164.802 1.00 96.27 413 MET B N 1
ATOM 8434 C CA . MET B 2 413 ? 131.923 117.077 164.657 1.00 90.16 413 MET B CA 1
ATOM 8435 C C . MET B 2 413 ? 132.609 117.234 166.006 1.00 90.56 413 MET B C 1
ATOM 8436 O O . MET B 2 413 ? 133.842 117.185 166.080 1.00 100.62 413 MET B O 1
ATOM 8441 N N . ARG B 2 414 ? 131.840 117.420 167.081 1.00 94.55 414 ARG B N 1
ATOM 8442 C CA . ARG B 2 414 ? 132.432 117.488 168.410 1.00 90.66 414 ARG B CA 1
ATOM 8443 C C . ARG B 2 414 ? 132.864 116.126 168.930 1.00 88.63 414 ARG B C 1
ATOM 8444 O O . ARG B 2 414 ? 133.732 116.061 169.806 1.00 94.70 414 ARG B O 1
ATOM 8452 N N . LYS B 2 415 ? 132.282 115.042 168.423 1.00 103.89 415 LYS B N 1
ATOM 8453 C CA . LYS B 2 415 ? 132.649 113.693 168.836 1.00 101.21 415 LYS B CA 1
ATOM 8454 C C . LYS B 2 415 ? 133.136 112.863 167.653 1.00 106.22 415 LYS B C 1
ATOM 8455 O O . LYS B 2 415 ? 132.762 111.700 167.493 1.00 107.06 415 LYS B O 1
ATOM 8461 N N . GLY B 2 416 ? 133.981 113.444 166.812 1.00 101.58 416 GLY B N 1
ATOM 8462 C CA . GLY B 2 416 ? 134.451 112.759 165.622 1.00 93.88 416 GLY B CA 1
ATOM 8463 C C . GLY B 2 416 ? 135.933 112.974 165.402 1.00 96.57 416 GLY B C 1
ATOM 8464 O O . GLY B 2 416 ? 136.503 113.989 165.806 1.00 99.86 416 GLY B O 1
ATOM 8465 N N . TRP B 2 417 ? 136.551 111.995 164.737 1.00 99.42 417 TRP B N 1
ATOM 8466 C CA . TRP B 2 417 ? 137.979 112.023 164.408 1.00 97.33 417 TRP B CA 1
ATOM 8467 C C . TRP B 2 417 ? 138.843 112.216 165.652 1.00 96.52 417 TRP B C 1
ATOM 8468 O O . TRP B 2 417 ? 139.841 112.937 165.630 1.00 96.27 417 TRP B O 1
ATOM 8479 N N . GLY B 2 418 ? 138.460 111.565 166.747 1.00 96.40 418 GLY B N 1
ATOM 8480 C CA . GLY B 2 418 ? 139.200 111.655 167.984 1.00 98.08 418 GLY B CA 1
ATOM 8481 C C . GLY B 2 418 ? 138.852 112.840 168.857 1.00 102.33 418 GLY B C 1
ATOM 8482 O O . GLY B 2 418 ? 139.393 112.950 169.964 1.00 107.95 418 GLY B O 1
ATOM 8483 N N . ASN B 2 419 ? 137.977 113.730 168.397 1.00 95.42 419 ASN B N 1
ATOM 8484 C CA . ASN B 2 419 ? 137.538 114.840 169.229 1.00 86.79 419 ASN B CA 1
ATOM 8485 C C . ASN B 2 419 ? 136.751 114.317 170.423 1.00 92.79 419 ASN B C 1
ATOM 8486 O O . ASN B 2 419 ? 135.992 113.351 170.314 1.00 101.45 419 ASN B O 1
ATOM 8491 N N . ASN B 2 420 ? 136.938 114.958 171.572 1.00 92.98 420 ASN B N 1
ATOM 8492 C CA . ASN B 2 420 ? 136.308 114.532 172.815 1.00 99.50 420 ASN B CA 1
ATOM 8493 C C . ASN B 2 420 ? 135.673 115.713 173.530 1.00 104.77 420 ASN B C 1
ATOM 8494 O O . ASN B 2 420 ? 135.704 115.810 174.760 1.00 109.91 420 ASN B O 1
ATOM 8499 N N . ALA B 2 421 ? 135.091 116.633 172.768 1.00 99.44 421 ALA B N 1
ATOM 8500 C CA . ALA B 2 421 ? 134.431 117.780 173.368 1.00 98.35 421 ALA B CA 1
ATOM 8501 C C . ALA B 2 421 ? 133.190 117.329 174.136 1.00 104.40 421 ALA B C 1
ATOM 8502 O O . ALA B 2 421 ? 132.440 116.472 173.659 1.00 107.86 421 ALA B O 1
ATOM 8504 N N . PRO B 2 422 ? 132.947 117.881 175.319 1.00 110.62 422 PRO B N 1
ATOM 8505 C CA . PRO B 2 422 ? 131.830 117.426 176.148 1.00 109.38 422 PRO B CA 1
ATOM 8506 C C . PRO B 2 422 ? 130.524 118.136 175.805 1.00 111.45 422 PRO B C 1
ATOM 8507 O O . PRO B 2 422 ? 130.496 119.154 175.111 1.00 110.96 422 PRO B O 1
ATOM 8511 N N . GLY B 2 423 ? 129.434 117.568 176.313 1.00 118.10 423 GLY B N 1
ATOM 8512 C CA . GLY B 2 423 ? 128.120 118.156 176.173 1.00 115.11 423 GLY B CA 1
ATOM 8513 C C . GLY B 2 423 ? 127.426 117.773 174.879 1.00 118.42 423 GLY B C 1
ATOM 8514 O O . GLY B 2 423 ? 128.018 117.237 173.940 1.00 116.48 423 GLY B O 1
ATOM 8515 N N . THR B 2 424 ? 126.126 118.061 174.842 1.00 123.34 424 THR B N 1
ATOM 8516 C CA . THR B 2 424 ? 125.299 117.834 173.667 1.00 122.91 424 THR B CA 1
ATOM 8517 C C . THR B 2 424 ? 124.493 119.090 173.371 1.00 122.31 424 THR B C 1
ATOM 8518 O O . THR B 2 424 ? 124.124 119.838 174.280 1.00 123.88 424 THR B O 1
ATOM 8522 N N . VAL B 2 425 ? 124.222 119.313 172.089 1.00 111.03 425 VAL B N 1
ATOM 8523 C CA . VAL B 2 425 ? 123.483 120.480 171.624 1.00 107.84 425 VAL B CA 1
ATOM 8524 C C . VAL B 2 425 ? 122.101 120.029 171.180 1.00 111.07 425 VAL B C 1
ATOM 8525 O O . VAL B 2 425 ? 121.971 119.076 170.402 1.00 117.31 425 VAL B O 1
ATOM 8529 N N . SER B 2 426 ? 121.074 120.708 171.674 1.00 114.91 426 SER B N 1
ATOM 8530 C CA . SER B 2 426 ? 119.696 120.423 171.308 1.00 115.98 426 SER B CA 1
ATOM 8531 C C . SER B 2 426 ? 119.205 121.431 170.275 1.00 119.45 426 SER B C 1
ATOM 8532 O O . SER B 2 426 ? 119.877 122.413 169.954 1.00 120.66 426 SER B O 1
ATOM 8535 N N . ALA B 2 427 ? 118.007 121.169 169.748 1.00 112.57 427 ALA B N 1
ATOM 8536 C CA . ALA B 2 427 ? 117.423 122.076 168.767 1.00 111.71 427 ALA B CA 1
ATOM 8537 C C . ALA B 2 427 ? 117.059 123.419 169.386 1.00 115.96 427 ALA B C 1
ATOM 8538 O O . ALA B 2 427 ? 117.022 124.434 168.681 1.00 116.09 427 ALA B O 1
ATOM 8540 N N . SER B 2 428 ? 116.782 123.445 170.692 1.00 119.81 428 SER B N 1
ATOM 8541 C CA . SER B 2 428 ? 116.422 124.698 171.349 1.00 114.61 428 SER B CA 1
ATOM 8542 C C . SER B 2 428 ? 117.580 125.689 171.329 1.00 120.70 428 SER B C 1
ATOM 8543 O O . SER B 2 428 ? 117.382 126.880 171.066 1.00 126.04 428 SER B O 1
ATOM 8546 N N . ASP B 2 429 ? 118.798 125.215 171.605 1.00 118.13 429 ASP B N 1
ATOM 8547 C CA . ASP B 2 429 ? 119.961 126.097 171.558 1.00 116.08 429 ASP B CA 1
ATOM 8548 C C . ASP B 2 429 ? 120.192 126.623 170.148 1.00 114.92 429 ASP B C 1
ATOM 8549 O O . ASP B 2 429 ? 120.536 127.797 169.960 1.00 123.22 429 ASP B O 1
ATOM 8554 N N . ILE B 2 430 ? 120.007 125.766 169.144 1.00 107.13 430 ILE B N 1
ATOM 8555 C CA . ILE B 2 430 ? 120.175 126.191 167.759 1.00 107.01 430 ILE B CA 1
ATOM 8556 C C . ILE B 2 430 ? 119.147 127.255 167.397 1.00 112.64 430 ILE B C 1
ATOM 8557 O O . ILE B 2 430 ? 119.469 128.252 166.739 1.00 117.71 430 ILE B O 1
ATOM 8562 N N . GLN B 2 431 ? 117.894 127.062 167.816 1.00 122.69 431 GLN B N 1
ATOM 8563 C CA . GLN B 2 431 ? 116.860 128.046 167.512 1.00 120.35 431 GLN B CA 1
ATOM 8564 C C . GLN B 2 431 ? 117.083 129.344 168.277 1.00 121.64 431 GLN B C 1
ATOM 8565 O O . GLN B 2 431 ? 116.696 130.417 167.799 1.00 125.27 431 GLN B O 1
ATOM 8571 N N . LYS B 2 432 ? 117.692 129.272 169.462 1.00 118.76 432 LYS B N 1
ATOM 8572 C CA . LYS B 2 432 ? 118.057 130.491 170.174 1.00 116.11 432 LYS B CA 1
ATOM 8573 C C . LYS B 2 432 ? 119.174 131.231 169.451 1.00 116.31 432 LYS B C 1
ATOM 8574 O O . LYS B 2 432 ? 119.168 132.466 169.383 1.00 121.57 432 LYS B O 1
ATOM 8580 N N . LEU B 2 433 ? 120.141 130.491 168.907 1.00 118.36 433 LEU B N 1
ATOM 8581 C CA . LEU B 2 433 ? 121.256 131.129 168.215 1.00 120.02 433 LEU B CA 1
ATOM 8582 C C . LEU B 2 433 ? 120.838 131.699 166.865 1.00 122.09 433 LEU B C 1
ATOM 8583 O O . LEU B 2 433 ? 121.402 132.705 166.420 1.00 125.30 433 LEU B O 1
ATOM 8588 N N . ARG B 2 434 ? 119.864 131.077 166.196 1.00 125.63 434 ARG B N 1
ATOM 8589 C CA . ARG B 2 434 ? 119.455 131.564 164.882 1.00 125.87 434 ARG B CA 1
ATOM 8590 C C . ARG B 2 434 ? 118.713 132.892 164.977 1.00 129.77 434 ARG B C 1
ATOM 8591 O O . ARG B 2 434 ? 118.715 133.669 164.016 1.00 130.06 434 ARG B O 1
ATOM 8599 N N . THR B 2 435 ? 118.076 133.171 166.116 1.00 129.12 435 THR B N 1
ATOM 8600 C CA . THR B 2 435 ? 117.380 134.442 166.283 1.00 129.01 435 THR B CA 1
ATOM 8601 C C . THR B 2 435 ? 118.334 135.533 166.755 1.00 130.73 435 THR B C 1
ATOM 8602 O O . THR B 2 435 ? 118.378 136.624 166.175 1.00 128.85 435 THR B O 1
ATOM 8606 N N . THR B 2 436 ? 119.103 135.256 167.806 1.00 134.65 436 THR B N 1
ATOM 8607 C CA . THR B 2 436 ? 120.102 136.195 168.315 1.00 133.93 436 THR B CA 1
ATOM 8608 C C . THR B 2 436 ? 121.431 135.869 167.647 1.00 136.41 436 THR B C 1
ATOM 8609 O O . THR B 2 436 ? 122.217 135.057 168.136 1.00 139.28 436 THR B O 1
ATOM 8613 N N . GLY B 2 437 ? 121.683 136.511 166.510 1.00 131.28 437 GLY B N 1
ATOM 8614 C CA . GLY B 2 437 ? 122.897 136.272 165.755 1.00 127.91 437 GLY B CA 1
ATOM 8615 C C . GLY B 2 437 ? 122.824 136.827 164.349 1.00 131.17 437 GLY B C 1
ATOM 8616 O O . GLY B 2 437 ? 121.737 136.928 163.772 1.00 129.24 437 GLY B O 1
ATOM 8617 N N . ALA B 2 438 ? 123.973 137.191 163.785 1.00 128.96 438 ALA B N 1
ATOM 8618 C CA . ALA B 2 438 ? 124.027 137.781 162.456 1.00 128.96 438 ALA B CA 1
ATOM 8619 C C . ALA B 2 438 ? 125.388 137.495 161.846 1.00 130.45 438 ALA B C 1
ATOM 8620 O O . ALA B 2 438 ? 126.362 137.290 162.579 1.00 126.62 438 ALA B O 1
ATOM 8622 N N . PRO B 2 439 ? 125.489 137.465 160.518 1.00 128.20 439 PRO B N 1
ATOM 8623 C CA . PRO B 2 439 ? 126.799 137.282 159.885 1.00 121.92 439 PRO B CA 1
ATOM 8624 C C . PRO B 2 439 ? 127.719 138.460 160.157 1.00 124.68 439 PRO B C 1
ATOM 8625 O O . PRO B 2 439 ? 127.276 139.589 160.384 1.00 124.42 439 PRO B O 1
ATOM 8629 N N . VAL B 2 440 ? 129.024 138.180 160.139 1.00 122.60 440 VAL B N 1
ATOM 8630 C CA . VAL B 2 440 ? 130.007 139.232 160.368 1.00 121.39 440 VAL B CA 1
ATOM 8631 C C . VAL B 2 440 ? 129.980 140.233 159.216 1.00 123.47 440 VAL B C 1
ATOM 8632 O O . VAL B 2 440 ? 129.531 139.941 158.101 1.00 123.34 440 VAL B O 1
ATOM 8636 N N . SER B 2 441 ? 130.472 141.441 159.500 1.00 122.26 441 SER B N 1
ATOM 8637 C CA . SER B 2 441 ? 130.359 142.536 158.542 1.00 123.34 441 SER B CA 1
ATOM 8638 C C . SER B 2 441 ? 131.206 142.292 157.299 1.00 123.99 441 SER B C 1
ATOM 8639 O O . SER B 2 441 ? 130.761 142.567 156.178 1.00 126.97 441 SER B O 1
ATOM 8642 N N . THR B 2 442 ? 132.426 141.776 157.476 1.00 117.99 442 THR B N 1
ATOM 8643 C CA . THR B 2 442 ? 133.404 141.647 156.389 1.00 119.57 442 THR B CA 1
ATOM 8644 C C . THR B 2 442 ? 133.623 142.978 155.676 1.00 116.95 442 THR B C 1
ATOM 8645 O O . THR B 2 442 ? 133.903 143.019 154.476 1.00 115.80 442 THR B O 1
ATOM 8649 N N . ALA B 2 443 ? 133.498 144.080 156.416 1.00 113.16 443 ALA B N 1
ATOM 8650 C CA . ALA B 2 443 ? 133.696 145.412 155.862 1.00 108.35 443 ALA B CA 1
ATOM 8651 C C . ALA B 2 443 ? 135.042 146.018 156.227 1.00 111.46 443 ALA B C 1
ATOM 8652 O O . ALA B 2 443 ? 135.518 146.904 155.510 1.00 112.88 443 ALA B O 1
ATOM 8654 N N . GLY B 2 444 ? 135.663 145.567 157.317 1.00 100.26 444 GLY B N 1
ATOM 8655 C CA . GLY B 2 444 ? 136.989 146.037 157.662 1.00 97.01 444 GLY B CA 1
ATOM 8656 C C . GLY B 2 444 ? 138.091 145.522 156.770 1.00 98.29 444 GLY B C 1
ATOM 8657 O O . GLY B 2 444 ? 139.180 146.103 156.748 1.00 105.20 444 GLY B O 1
ATOM 8658 N N . TRP B 2 445 ? 137.832 144.442 156.031 1.00 97.59 445 TRP B N 1
ATOM 8659 C CA . TRP B 2 445 ? 138.790 143.931 155.061 1.00 98.61 445 TRP B CA 1
ATOM 8660 C C . TRP B 2 445 ? 138.968 144.861 153.870 1.00 101.98 445 TRP B C 1
ATOM 8661 O O . TRP B 2 445 ? 139.949 144.714 153.134 1.00 107.84 445 TRP B O 1
ATOM 8672 N N . ASN B 2 446 ? 138.050 145.807 153.663 1.00 111.48 446 ASN B N 1
ATOM 8673 C CA . ASN B 2 446 ? 137.998 146.594 152.438 1.00 107.07 446 ASN B CA 1
ATOM 8674 C C . ASN B 2 446 ? 138.313 148.064 152.689 1.00 108.24 446 ASN B C 1
ATOM 8675 O O . ASN B 2 446 ? 138.070 148.907 151.822 1.00 112.59 446 ASN B O 1
ATOM 8680 N N . VAL B 2 447 ? 138.850 148.398 153.860 1.00 107.24 447 VAL B N 1
ATOM 8681 C CA . VAL B 2 447 ? 139.171 149.782 154.197 1.00 104.64 447 VAL B CA 1
ATOM 8682 C C . VAL B 2 447 ? 140.647 149.871 154.571 1.00 110.15 447 VAL B C 1
ATOM 8683 O O . VAL B 2 447 ? 141.147 149.053 155.354 1.00 112.35 447 VAL B O 1
ATOM 8687 N N . SER B 2 448 ? 141.351 150.821 153.952 1.00 109.62 448 SER B N 1
ATOM 8688 C CA . SER B 2 448 ? 142.721 151.202 154.301 1.00 109.48 448 SER B CA 1
ATOM 8689 C C . SER B 2 448 ? 143.626 149.985 154.491 1.00 109.64 448 SER B C 1
ATOM 8690 O O . SER B 2 448 ? 144.371 149.873 155.466 1.00 113.00 448 SER B O 1
ATOM 8693 N N . SER B 2 449 ? 143.557 149.066 153.532 1.00 102.15 449 SER B N 1
ATOM 8694 C CA . SER B 2 449 ? 144.315 147.828 153.614 1.00 103.08 449 SER B CA 1
ATOM 8695 C C . SER B 2 449 ? 145.140 147.641 152.352 1.00 106.57 449 SER B C 1
ATOM 8696 O O . SER B 2 449 ? 144.689 147.964 151.251 1.00 112.17 449 SER B O 1
ATOM 8699 N N . LYS B 2 450 ? 146.355 147.120 152.524 1.00 99.03 450 LYS B N 1
ATOM 8700 C CA . LYS B 2 450 ? 147.201 146.766 151.394 1.00 96.45 450 LYS B CA 1
ATOM 8701 C C . LYS B 2 450 ? 146.819 145.432 150.771 1.00 102.35 450 LYS B C 1
ATOM 8702 O O . LYS B 2 450 ? 147.277 145.130 149.664 1.00 106.51 450 LYS B O 1
ATOM 8708 N N . GLY B 2 451 ? 145.997 144.636 151.447 1.00 103.90 451 GLY B N 1
ATOM 8709 C CA . GLY B 2 451 ? 145.590 143.344 150.943 1.00 100.09 451 GLY B CA 1
ATOM 8710 C C . GLY B 2 451 ? 144.401 143.439 150.008 1.00 104.15 451 GLY B C 1
ATOM 8711 O O . GLY B 2 451 ? 143.968 144.516 149.595 1.00 106.51 451 GLY B O 1
ATOM 8712 N N . TRP B 2 452 ? 143.865 142.270 149.672 1.00 104.60 452 TRP B N 1
ATOM 8713 C CA . TRP B 2 452 ? 142.753 142.190 148.741 1.00 102.23 452 TRP B CA 1
ATOM 8714 C C . TRP B 2 452 ? 141.420 142.381 149.457 1.00 103.96 452 TRP B C 1
ATOM 8715 O O . TRP B 2 452 ? 141.286 142.153 150.662 1.00 108.75 452 TRP B O 1
ATOM 8726 N N . MET B 2 453 ? 140.427 142.813 148.686 1.00 108.65 453 MET B N 1
ATOM 8727 C CA . MET B 2 453 ? 139.074 142.977 149.193 1.00 97.76 453 MET B CA 1
ATOM 8728 C C . MET B 2 453 ? 138.454 141.623 149.519 1.00 100.08 453 MET B C 1
ATOM 8729 O O . MET B 2 453 ? 138.838 140.590 148.966 1.00 107.08 453 MET B O 1
ATOM 8734 N N . ALA B 2 454 ? 137.484 141.634 150.429 1.00 97.04 454 ALA B N 1
ATOM 8735 C CA . ALA B 2 454 ? 136.718 140.432 150.749 1.00 97.47 454 ALA B CA 1
ATOM 8736 C C . ALA B 2 454 ? 135.627 140.283 149.699 1.00 103.20 454 ALA B C 1
ATOM 8737 O O . ALA B 2 454 ? 134.619 140.992 149.725 1.00 108.53 454 ALA B O 1
ATOM 8739 N N . TYR B 2 455 ? 135.824 139.354 148.768 1.00 93.28 455 TYR B N 1
ATOM 8740 C CA . TYR B 2 455 ? 134.959 139.228 147.604 1.00 93.43 455 TYR B CA 1
ATOM 8741 C C . TYR B 2 455 ? 133.786 138.306 147.906 1.00 96.97 455 TYR B C 1
ATOM 8742 O O . TYR B 2 455 ? 133.977 137.161 148.327 1.00 99.76 455 TYR B O 1
ATOM 8751 N N . MET B 2 456 ? 132.576 138.814 147.690 1.00 93.00 456 MET B N 1
ATOM 8752 C CA . MET B 2 456 ? 131.378 138.027 147.922 1.00 89.24 456 MET B CA 1
ATOM 8753 C C . MET B 2 456 ? 131.276 136.902 146.892 1.00 97.09 456 MET B C 1
ATOM 8754 O O . MET B 2 456 ? 131.695 137.061 145.743 1.00 103.97 456 MET B O 1
ATOM 8759 N N . PRO B 2 457 ? 130.721 135.757 147.277 1.00 91.50 457 PRO B N 1
ATOM 8760 C CA . PRO B 2 457 ? 130.647 134.628 146.348 1.00 86.05 457 PRO B CA 1
ATOM 8761 C C . PRO B 2 457 ? 129.479 134.751 145.384 1.00 87.95 457 PRO B C 1
ATOM 8762 O O . PRO B 2 457 ? 128.424 135.302 145.703 1.00 94.92 457 PRO B O 1
ATOM 8766 N N . GLN B 2 458 ? 129.690 134.224 144.184 1.00 87.77 458 GLN B N 1
ATOM 8767 C CA . GLN B 2 458 ? 128.633 134.140 143.194 1.00 88.13 458 GLN B CA 1
ATOM 8768 C C . GLN B 2 458 ? 127.665 133.018 143.553 1.00 91.81 458 GLN B C 1
ATOM 8769 O O . GLN B 2 458 ? 128.023 132.085 144.274 1.00 92.39 458 GLN B O 1
ATOM 8775 N N . PRO B 2 459 ? 126.422 133.094 143.077 1.00 91.97 459 PRO B N 1
ATOM 8776 C CA . PRO B 2 459 ? 125.499 131.970 143.273 1.00 89.83 459 PRO B CA 1
ATOM 8777 C C . PRO B 2 459 ? 126.033 130.707 142.615 1.00 91.36 459 PRO B C 1
ATOM 8778 O O . PRO B 2 459 ? 126.656 130.753 141.553 1.00 94.69 459 PRO B O 1
ATOM 8782 N N . TYR B 2 460 ? 125.787 129.569 143.266 1.00 101.51 460 TYR B N 1
ATOM 8783 C CA . TYR B 2 460 ? 126.310 128.303 142.762 1.00 104.68 460 TYR B CA 1
ATOM 8784 C C . TYR B 2 460 ? 125.641 127.909 141.451 1.00 110.98 460 TYR B C 1
ATOM 8785 O O . TYR B 2 460 ? 126.318 127.541 140.485 1.00 113.72 460 TYR B O 1
ATOM 8794 N N . GLY B 2 461 ? 124.323 127.979 141.396 1.00 109.73 461 GLY B N 1
ATOM 8795 C CA . GLY B 2 461 ? 123.596 127.608 140.198 1.00 105.99 461 GLY B CA 1
ATOM 8796 C C . GLY B 2 461 ? 122.249 127.010 140.551 1.00 111.17 461 GLY B C 1
ATOM 8797 O O . GLY B 2 461 ? 121.878 126.889 141.715 1.00 113.63 461 GLY B O 1
ATOM 8798 N N . GLU B 2 462 ? 121.517 126.634 139.500 1.00 130.26 462 GLU B N 1
ATOM 8799 C CA . GLU B 2 462 ? 120.174 126.090 139.679 1.00 132.57 462 GLU B CA 1
ATOM 8800 C C . GLU B 2 462 ? 120.183 124.642 140.159 1.00 132.85 462 GLU B C 1
ATOM 8801 O O . GLU B 2 462 ? 119.272 124.237 140.889 1.00 132.20 462 GLU B O 1
ATOM 8807 N N . ASP B 2 463 ? 121.189 123.853 139.779 1.00 131.76 463 ASP B N 1
ATOM 8808 C CA . ASP B 2 463 ? 121.208 122.421 140.056 1.00 132.25 463 ASP B CA 1
ATOM 8809 C C . ASP B 2 463 ? 122.365 122.030 140.969 1.00 133.58 463 ASP B C 1
ATOM 8810 O O . ASP B 2 463 ? 122.880 120.913 140.887 1.00 134.29 463 ASP B O 1
ATOM 8815 N N . TRP B 2 464 ? 122.779 122.934 141.849 1.00 108.08 464 TRP B N 1
ATOM 8816 C CA . TRP B 2 464 ? 123.922 122.687 142.714 1.00 108.52 464 TRP B CA 1
ATOM 8817 C C . TRP B 2 464 ? 123.498 121.949 143.976 1.00 107.14 464 TRP B C 1
ATOM 8818 O O . TRP B 2 464 ? 122.401 122.162 144.500 1.00 105.83 464 TRP B O 1
ATOM 8829 N N . THR B 2 465 ? 124.380 121.076 144.457 1.00 107.84 465 THR B N 1
ATOM 8830 C CA . THR B 2 465 ? 124.186 120.395 145.726 1.00 108.34 465 THR B CA 1
ATOM 8831 C C . THR B 2 465 ? 125.549 120.040 146.300 1.00 111.30 465 THR B C 1
ATOM 8832 O O . THR B 2 465 ? 126.476 119.705 145.556 1.00 111.27 465 THR B O 1
ATOM 8836 N N . PHE B 2 466 ? 125.673 120.142 147.623 1.00 104.02 466 PHE B N 1
ATOM 8837 C CA . PHE B 2 466 ? 126.905 119.749 148.291 1.00 100.87 466 PHE B CA 1
ATOM 8838 C C . PHE B 2 466 ? 127.002 118.243 148.485 1.00 106.17 466 PHE B C 1
ATOM 8839 O O . PHE B 2 466 ? 128.091 117.735 148.770 1.00 107.59 466 PHE B O 1
ATOM 8847 N N . SER B 2 467 ? 125.892 117.527 148.338 1.00 114.88 467 SER B N 1
ATOM 8848 C CA . SER B 2 467 ? 125.896 116.085 148.506 1.00 108.48 467 SER B CA 1
ATOM 8849 C C . SER B 2 467 ? 126.638 115.419 147.348 1.00 111.21 467 SER B C 1
ATOM 8850 O O . SER B 2 467 ? 126.669 115.948 146.234 1.00 110.70 467 SER B O 1
ATOM 8853 N N . PRO B 2 468 ? 127.251 114.261 147.587 1.00 133.16 468 PRO B N 1
ATOM 8854 C CA . PRO B 2 468 ? 127.934 113.547 146.501 1.00 131.90 468 PRO B CA 1
ATOM 8855 C C . PRO B 2 468 ? 126.957 113.099 145.423 1.00 132.30 468 PRO B C 1
ATOM 8856 O O . PRO B 2 468 ? 125.736 113.210 145.550 1.00 129.34 468 PRO B O 1
ATOM 8860 N N . GLN B 2 469 ? 127.528 112.576 144.335 1.00 156.87 469 GLN B N 1
ATOM 8861 C CA . GLN B 2 469 ? 126.724 112.206 143.173 1.00 158.24 469 GLN B CA 1
ATOM 8862 C C . GLN B 2 469 ? 125.730 111.102 143.509 1.00 158.93 469 GLN B C 1
ATOM 8863 O O . GLN B 2 469 ? 124.604 111.094 142.998 1.00 156.72 469 GLN B O 1
ATOM 8869 N N . THR B 2 470 ? 126.131 110.153 144.358 1.00 170.26 470 THR B N 1
ATOM 8870 C CA . THR B 2 470 ? 125.212 109.094 144.765 1.00 170.72 470 THR B CA 1
ATOM 8871 C C . THR B 2 470 ? 124.043 109.646 145.570 1.00 172.67 470 THR B C 1
ATOM 8872 O O . THR B 2 470 ? 122.934 109.104 145.500 1.00 170.29 470 THR B O 1
ATOM 8876 N N . HIS B 2 471 ? 124.273 110.725 146.322 1.00 174.22 471 HIS B N 1
ATOM 8877 C CA . HIS B 2 471 ? 123.273 111.380 147.175 1.00 173.07 471 HIS B CA 1
ATOM 8878 C C . HIS B 2 471 ? 122.357 110.402 147.909 1.00 171.29 471 HIS B C 1
ATOM 8879 O O . HIS B 2 471 ? 121.449 110.812 148.632 1.00 169.22 471 HIS B O 1
ATOM 8886 N N . GLU C 3 26 ? 145.900 153.548 89.783 1.00 156.40 26 GLU C N 1
ATOM 8887 C CA . GLU C 3 26 ? 145.600 153.577 91.209 1.00 157.82 26 GLU C CA 1
ATOM 8888 C C . GLU C 3 26 ? 146.135 154.844 91.868 1.00 159.54 26 GLU C C 1
ATOM 8889 O O . GLU C 3 26 ? 145.481 155.887 91.847 1.00 159.40 26 GLU C O 1
ATOM 8895 N N . GLN C 3 27 ? 147.325 154.738 92.461 1.00 161.63 27 GLN C N 1
ATOM 8896 C CA . GLN C 3 27 ? 147.976 155.796 93.231 1.00 164.32 27 GLN C CA 1
ATOM 8897 C C . GLN C 3 27 ? 147.137 156.253 94.420 1.00 164.94 27 GLN C C 1
ATOM 8898 O O . GLN C 3 27 ? 147.471 157.252 95.069 1.00 162.30 27 GLN C O 1
ATOM 8904 N N . SER C 3 28 ? 146.060 155.535 94.715 1.00 147.54 28 SER C N 1
ATOM 8905 C CA . SER C 3 28 ? 145.256 155.573 95.927 1.00 143.53 28 SER C CA 1
ATOM 8906 C C . SER C 3 28 ? 146.047 154.832 96.999 1.00 144.08 28 SER C C 1
ATOM 8907 O O . SER C 3 28 ? 147.217 154.508 96.757 1.00 148.83 28 SER C O 1
ATOM 8910 N N . PRO C 3 29 ? 145.508 154.614 98.200 1.00 120.85 29 PRO C N 1
ATOM 8911 C CA . PRO C 3 29 ? 146.114 153.630 99.096 1.00 124.88 29 PRO C CA 1
ATOM 8912 C C . PRO C 3 29 ? 146.542 152.405 98.310 1.00 130.26 29 PRO C C 1
ATOM 8913 O O . PRO C 3 29 ? 145.704 151.732 97.691 1.00 129.28 29 PRO C O 1
ATOM 8917 N N . PRO C 3 30 ? 147.839 152.104 98.296 1.00 117.39 30 PRO C N 1
ATOM 8918 C CA . PRO C 3 30 ? 148.373 151.226 97.260 1.00 109.66 30 PRO C CA 1
ATOM 8919 C C . PRO C 3 30 ? 147.750 149.848 97.332 1.00 114.06 30 PRO C C 1
ATOM 8920 O O . PRO C 3 30 ? 147.462 149.331 98.428 1.00 117.99 30 PRO C O 1
ATOM 8924 N N . PRO C 3 31 ? 147.520 149.215 96.187 1.00 110.53 31 PRO C N 1
ATOM 8925 C CA . PRO C 3 31 ? 146.958 147.870 96.179 1.00 110.83 31 PRO C CA 1
ATOM 8926 C C . PRO C 3 31 ? 148.016 146.850 96.551 1.00 114.28 31 PRO C C 1
ATOM 8927 O O . PRO C 3 31 ? 149.213 147.175 96.588 1.00 117.76 31 PRO C O 1
ATOM 8931 N N . PRO C 3 32 ? 147.623 145.616 96.852 1.00 105.19 32 PRO C N 1
ATOM 8932 C CA . PRO C 3 32 ? 148.611 144.565 97.097 1.00 106.63 32 PRO C CA 1
ATOM 8933 C C . PRO C 3 32 ? 149.501 144.373 95.884 1.00 106.26 32 PRO C C 1
ATOM 8934 O O . PRO C 3 32 ? 149.036 144.478 94.739 1.00 109.45 32 PRO C O 1
ATOM 8938 N N . PRO C 3 33 ? 150.787 144.104 96.090 1.00 104.13 33 PRO C N 1
ATOM 8939 C CA . PRO C 3 33 ? 151.698 143.951 94.952 1.00 104.59 33 PRO C CA 1
ATOM 8940 C C . PRO C 3 33 ? 151.335 142.745 94.103 1.00 108.39 33 PRO C C 1
ATOM 8941 O O . PRO C 3 33 ? 150.753 141.768 94.582 1.00 114.17 33 PRO C O 1
ATOM 8945 N N . ALA C 3 34 ? 151.676 142.833 92.819 1.00 106.41 34 ALA C N 1
ATOM 8946 C CA . ALA C 3 34 ? 151.379 141.751 91.891 1.00 111.46 34 ALA C CA 1
ATOM 8947 C C . ALA C 3 34 ? 152.083 140.470 92.319 1.00 115.44 34 ALA C C 1
ATOM 8948 O O . ALA C 3 34 ? 153.247 140.487 92.728 1.00 117.18 34 ALA C O 1
ATOM 8950 N N . VAL C 3 35 ? 151.362 139.351 92.228 1.00 113.93 35 VAL C N 1
ATOM 8951 C CA . VAL C 3 35 ? 151.928 138.076 92.647 1.00 114.89 35 VAL C CA 1
ATOM 8952 C C . VAL C 3 35 ? 152.977 137.612 91.642 1.00 116.76 35 VAL C C 1
ATOM 8953 O O . VAL C 3 35 ? 152.997 138.021 90.475 1.00 115.19 35 VAL C O 1
ATOM 8957 N N . GLN C 3 36 ? 153.870 136.747 92.112 1.00 122.48 36 GLN C N 1
ATOM 8958 C CA . GLN C 3 36 ? 154.969 136.232 91.309 1.00 118.87 36 GLN C CA 1
ATOM 8959 C C . GLN C 3 36 ? 154.756 134.748 91.047 1.00 121.50 36 GLN C C 1
ATOM 8960 O O . GLN C 3 36 ? 154.448 133.987 91.969 1.00 125.03 36 GLN C O 1
ATOM 8966 N N . GLY C 3 37 ? 154.921 134.349 89.796 1.00 114.27 37 GLY C N 1
ATOM 8967 C CA . GLY C 3 37 ? 154.736 132.965 89.409 1.00 116.81 37 GLY C CA 1
ATOM 8968 C C . GLY C 3 37 ? 154.387 132.865 87.945 1.00 120.78 37 GLY C C 1
ATOM 8969 O O . GLY C 3 37 ? 154.096 133.857 87.277 1.00 125.45 37 GLY C O 1
ATOM 8970 N N . THR C 3 38 ? 154.418 131.633 87.450 1.00 113.39 38 THR C N 1
ATOM 8971 C CA . THR C 3 38 ? 154.116 131.370 86.049 1.00 115.79 38 THR C CA 1
ATOM 8972 C C . THR C 3 38 ? 152.739 130.737 85.936 1.00 117.61 38 THR C C 1
ATOM 8973 O O . THR C 3 38 ? 152.578 129.555 86.278 1.00 123.96 38 THR C O 1
ATOM 8977 N N . PRO C 3 39 ? 151.725 131.464 85.476 1.00 110.49 39 PRO C N 1
ATOM 8978 C CA . PRO C 3 39 ? 150.400 130.858 85.317 1.00 109.66 39 PRO C CA 1
ATOM 8979 C C . PRO C 3 39 ? 150.382 129.847 84.184 1.00 113.55 39 PRO C C 1
ATOM 8980 O O . PRO C 3 39 ? 151.162 129.927 83.232 1.00 115.48 39 PRO C O 1
ATOM 8984 N N . GLY C 3 40 ? 149.475 128.885 84.297 1.00 106.01 40 GLY C N 1
ATOM 8985 C CA . GLY C 3 40 ? 149.328 127.879 83.264 1.00 104.21 40 GLY C CA 1
ATOM 8986 C C . GLY C 3 40 ? 148.056 127.087 83.454 1.00 109.70 40 GLY C C 1
ATOM 8987 O O . GLY C 3 40 ? 147.510 127.003 84.559 1.00 111.82 40 GLY C O 1
ATOM 8988 N N . LYS C 3 41 ? 147.589 126.504 82.349 1.00 120.31 41 LYS C N 1
ATOM 8989 C CA . LYS C 3 41 ? 146.406 125.653 82.351 1.00 117.93 41 LYS C CA 1
ATOM 8990 C C . LYS C 3 41 ? 146.721 124.244 81.861 1.00 120.41 41 LYS C C 1
ATOM 8991 O O . LYS C 3 41 ? 145.806 123.494 81.507 1.00 122.01 41 LYS C O 1
ATOM 8997 N N . ASP C 3 42 ? 147.997 123.873 81.829 1.00 125.07 42 ASP C N 1
ATOM 8998 C CA . ASP C 3 42 ? 148.407 122.531 81.444 1.00 125.87 42 ASP C CA 1
ATOM 8999 C C . ASP C 3 42 ? 148.456 121.650 82.684 1.00 125.80 42 ASP C C 1
ATOM 9000 O O . ASP C 3 42 ? 149.134 121.982 83.662 1.00 127.30 42 ASP C O 1
ATOM 9005 N N . PHE C 3 43 ? 147.741 120.531 82.640 1.00 118.23 43 PHE C N 1
ATOM 9006 C CA . PHE C 3 43 ? 147.576 119.648 83.790 1.00 119.14 43 PHE C CA 1
ATOM 9007 C C . PHE C 3 43 ? 147.988 118.225 83.435 1.00 123.65 43 PHE C C 1
ATOM 9008 O O . PHE C 3 43 ? 147.267 117.258 83.687 1.00 123.27 43 PHE C O 1
ATOM 9016 N N . THR C 3 44 ? 149.171 118.085 82.835 1.00 132.37 44 THR C N 1
ATOM 9017 C CA . THR C 3 44 ? 149.616 116.778 82.361 1.00 132.07 44 THR C CA 1
ATOM 9018 C C . THR C 3 44 ? 149.952 115.847 83.523 1.00 135.17 44 THR C C 1
ATOM 9019 O O . THR C 3 44 ? 149.351 114.777 83.672 1.00 136.72 44 THR C O 1
ATOM 9023 N N . GLY C 3 45 ? 150.914 116.236 84.357 1.00 124.32 45 GLY C N 1
ATOM 9024 C CA . GLY C 3 45 ? 151.375 115.372 85.428 1.00 120.12 45 GLY C CA 1
ATOM 9025 C C . GLY C 3 45 ? 151.171 115.933 86.820 1.00 122.91 45 GLY C C 1
ATOM 9026 O O . GLY C 3 45 ? 152.061 115.831 87.670 1.00 123.17 45 GLY C O 1
ATOM 9027 N N . VAL C 3 46 ? 150.004 116.531 87.067 1.00 122.02 46 VAL C N 1
ATOM 9028 C CA . VAL C 3 46 ? 149.750 117.167 88.357 1.00 123.09 46 VAL C CA 1
ATOM 9029 C C . VAL C 3 46 ? 149.669 116.139 89.478 1.00 126.88 46 VAL C C 1
ATOM 9030 O O . VAL C 3 46 ? 149.956 116.460 90.639 1.00 130.55 46 VAL C O 1
ATOM 9034 N N . SER C 3 47 ? 149.270 114.902 89.161 1.00 120.50 47 SER C N 1
ATOM 9035 C CA . SER C 3 47 ? 149.126 113.798 90.107 1.00 120.55 47 SER C CA 1
ATOM 9036 C C . SER C 3 47 ? 147.942 114.037 91.038 1.00 117.55 47 SER C C 1
ATOM 9037 O O . SER C 3 47 ? 147.575 115.190 91.300 1.00 116.65 47 SER C O 1
ATOM 9040 N N . PRO C 3 48 ? 147.314 112.980 91.545 1.00 122.71 48 PRO C N 1
ATOM 9041 C CA . PRO C 3 48 ? 146.151 113.159 92.418 1.00 118.93 48 PRO C CA 1
ATOM 9042 C C . PRO C 3 48 ? 146.517 113.838 93.727 1.00 126.99 48 PRO C C 1
ATOM 9043 O O . PRO C 3 48 ? 147.685 113.926 94.114 1.00 132.11 48 PRO C O 1
ATOM 9047 N N . ALA C 3 49 ? 145.477 114.358 94.385 1.00 107.26 49 ALA C N 1
ATOM 9048 C CA . ALA C 3 49 ? 145.560 115.072 95.657 1.00 110.59 49 ALA C CA 1
ATOM 9049 C C . ALA C 3 49 ? 146.184 116.448 95.466 1.00 111.73 49 ALA C C 1
ATOM 9050 O O . ALA C 3 49 ? 146.209 117.260 96.395 1.00 114.70 49 ALA C O 1
ATOM 9052 N N . ASN C 3 50 ? 146.679 116.721 94.261 1.00 106.14 50 ASN C N 1
ATOM 9053 C CA . ASN C 3 50 ? 147.027 118.068 93.829 1.00 102.16 50 ASN C CA 1
ATOM 9054 C C . ASN C 3 50 ? 145.944 118.669 92.950 1.00 100.75 50 ASN C C 1
ATOM 9055 O O . ASN C 3 50 ? 145.616 119.851 93.092 1.00 101.42 50 ASN C O 1
ATOM 9060 N N . LEU C 3 51 ? 145.379 117.868 92.045 1.00 104.35 51 LEU C N 1
ATOM 9061 C CA . LEU C 3 51 ? 144.165 118.271 91.350 1.00 103.53 51 LEU C CA 1
ATOM 9062 C C . LEU C 3 51 ? 142.995 118.390 92.314 1.00 107.33 51 LEU C C 1
ATOM 9063 O O . LEU C 3 51 ? 142.116 119.236 92.121 1.00 113.62 51 LEU C O 1
ATOM 9068 N N . ALA C 3 52 ? 142.956 117.544 93.347 1.00 103.64 52 ALA C N 1
ATOM 9069 C CA . ALA C 3 52 ? 141.923 117.674 94.369 1.00 96.70 52 ALA C CA 1
ATOM 9070 C C . ALA C 3 52 ? 142.051 118.996 95.112 1.00 101.68 52 ALA C C 1
ATOM 9071 O O . ALA C 3 52 ? 141.047 119.665 95.381 1.00 106.24 52 ALA C O 1
ATOM 9073 N N . GLY C 3 53 ? 143.278 119.397 95.445 1.00 107.31 53 GLY C N 1
ATOM 9074 C CA . GLY C 3 53 ? 143.473 120.701 96.056 1.00 104.68 53 GLY C CA 1
ATOM 9075 C C . GLY C 3 53 ? 143.104 121.839 95.123 1.00 107.22 53 GLY C C 1
ATOM 9076 O O . GLY C 3 53 ? 142.501 122.830 95.543 1.00 108.74 53 GLY C O 1
ATOM 9077 N N . ILE C 3 54 ? 143.465 121.712 93.843 1.00 99.25 54 ILE C N 1
ATOM 9078 C CA . ILE C 3 54 ? 143.124 122.742 92.866 1.00 94.96 54 ILE C CA 1
ATOM 9079 C C . ILE C 3 54 ? 141.613 122.885 92.749 1.00 96.45 54 ILE C C 1
ATOM 9080 O O . ILE C 3 54 ? 141.083 123.998 92.676 1.00 102.26 54 ILE C O 1
ATOM 9085 N N . MET C 3 55 ? 140.890 121.764 92.747 1.00 101.91 55 MET C N 1
ATOM 9086 C CA . MET C 3 55 ? 139.435 121.818 92.707 1.00 99.16 55 MET C CA 1
ATOM 9087 C C . MET C 3 55 ? 138.821 122.277 94.021 1.00 99.62 55 MET C C 1
ATOM 9088 O O . MET C 3 55 ? 137.701 122.787 94.013 1.00 103.27 55 MET C O 1
ATOM 9093 N N . ASN C 3 56 ? 139.507 122.092 95.148 1.00 100.84 56 ASN C N 1
ATOM 9094 C CA . ASN C 3 56 ? 139.066 122.750 96.374 1.00 100.69 56 ASN C CA 1
ATOM 9095 C C . ASN C 3 56 ? 139.190 124.262 96.245 1.00 103.61 56 ASN C C 1
ATOM 9096 O O . ASN C 3 56 ? 138.310 125.007 96.689 1.00 105.60 56 ASN C O 1
ATOM 9101 N N . TYR C 3 57 ? 140.284 124.725 95.639 1.00 99.98 57 TYR C N 1
ATOM 9102 C CA . TYR C 3 57 ? 140.468 126.153 95.399 1.00 93.47 57 TYR C CA 1
ATOM 9103 C C . TYR C 3 57 ? 139.457 126.693 94.395 1.00 95.40 57 TYR C C 1
ATOM 9104 O O . TYR C 3 57 ? 139.056 127.857 94.485 1.00 100.06 57 TYR C O 1
ATOM 9113 N N . CYS C 3 58 ? 139.047 125.870 93.430 1.00 101.27 58 CYS C N 1
ATOM 9114 C CA . CYS C 3 58 ? 138.141 126.307 92.374 1.00 90.54 58 CYS C CA 1
ATOM 9115 C C . CYS C 3 58 ? 136.668 126.150 92.734 1.00 103.42 58 CYS C C 1
ATOM 9116 O O . CYS C 3 58 ? 135.829 126.857 92.172 1.00 113.26 58 CYS C O 1
ATOM 9119 N N . VAL C 3 59 ? 136.315 125.231 93.631 1.00 110.74 59 VAL C N 1
ATOM 9120 C CA . VAL C 3 59 ? 134.923 125.130 94.060 1.00 103.10 59 VAL C CA 1
ATOM 9121 C C . VAL C 3 59 ? 134.545 126.353 94.884 1.00 107.77 59 VAL C C 1
ATOM 9122 O O . VAL C 3 59 ? 133.500 126.974 94.663 1.00 115.12 59 VAL C O 1
ATOM 9126 N N . GLU C 3 60 ? 135.395 126.721 95.837 1.00 101.25 60 GLU C N 1
ATOM 9127 C CA . GLU C 3 60 ? 135.304 128.041 96.433 1.00 98.38 60 GLU C CA 1
ATOM 9128 C C . GLU C 3 60 ? 135.812 129.077 95.437 1.00 107.74 60 GLU C C 1
ATOM 9129 O O . GLU C 3 60 ? 136.468 128.747 94.445 1.00 115.55 60 GLU C O 1
ATOM 9135 N N . GLN C 3 61 ? 135.458 130.340 95.684 1.00 115.11 61 GLN C N 1
ATOM 9136 C CA . GLN C 3 61 ? 135.824 131.447 94.802 1.00 116.70 61 GLN C CA 1
ATOM 9137 C C . GLN C 3 61 ? 135.173 131.289 93.429 1.00 112.68 61 GLN C C 1
ATOM 9138 O O . GLN C 3 61 ? 135.389 132.111 92.533 1.00 115.57 61 GLN C O 1
ATOM 9144 N N . GLN C 3 62 ? 134.359 130.252 93.268 1.00 109.89 62 GLN C N 1
ATOM 9145 C CA . GLN C 3 62 ? 133.702 129.897 91.998 1.00 106.91 62 GLN C CA 1
ATOM 9146 C C . GLN C 3 62 ? 134.797 129.697 90.945 1.00 114.82 62 GLN C C 1
ATOM 9147 O O . GLN C 3 62 ? 135.889 129.217 91.282 1.00 126.54 62 GLN C O 1
ATOM 9153 N N . TYR C 3 63 ? 134.559 130.109 89.702 1.00 114.81 63 TYR C N 1
ATOM 9154 C CA . TYR C 3 63 ? 135.299 129.857 88.468 1.00 116.57 63 TYR C CA 1
ATOM 9155 C C . TYR C 3 63 ? 135.000 128.488 87.857 1.00 120.27 63 TYR C C 1
ATOM 9156 O O . TYR C 3 63 ? 135.424 128.246 86.726 1.00 126.65 63 TYR C O 1
ATOM 9165 N N . VAL C 3 64 ? 134.299 127.581 88.537 1.00 117.61 64 VAL C N 1
ATOM 9166 C CA . VAL C 3 64 ? 133.784 126.424 87.812 1.00 119.88 64 VAL C CA 1
ATOM 9167 C C . VAL C 3 64 ? 132.289 126.246 88.061 1.00 123.27 64 VAL C C 1
ATOM 9168 O O . VAL C 3 64 ? 131.473 126.500 87.167 1.00 122.41 64 VAL C O 1
ATOM 9172 N N . SER C 3 65 ? 131.920 125.836 89.279 1.00 118.37 65 SER C N 1
ATOM 9173 C CA . SER C 3 65 ? 130.530 125.650 89.684 1.00 116.23 65 SER C CA 1
ATOM 9174 C C . SER C 3 65 ? 130.456 125.184 91.130 1.00 118.63 65 SER C C 1
ATOM 9175 O O . SER C 3 65 ? 131.472 125.135 91.831 1.00 126.16 65 SER C O 1
ATOM 9178 N N . TYR C 3 66 ? 129.251 124.841 91.582 1.00 115.13 66 TYR C N 1
ATOM 9179 C CA . TYR C 3 66 ? 129.066 124.013 92.764 1.00 109.66 66 TYR C CA 1
ATOM 9180 C C . TYR C 3 66 ? 128.560 122.619 92.422 1.00 112.14 66 TYR C C 1
ATOM 9181 O O . TYR C 3 66 ? 128.480 121.768 93.314 1.00 118.21 66 TYR C O 1
ATOM 9190 N N . ASP C 3 67 ? 128.222 122.359 91.159 1.00 121.30 67 ASP C N 1
ATOM 9191 C CA . ASP C 3 67 ? 127.607 121.102 90.754 1.00 119.73 67 ASP C CA 1
ATOM 9192 C C . ASP C 3 67 ? 128.474 120.240 89.851 1.00 119.69 67 ASP C C 1
ATOM 9193 O O . ASP C 3 67 ? 128.276 119.024 89.821 1.00 120.53 67 ASP C O 1
ATOM 9198 N N . GLU C 3 68 ? 129.409 120.824 89.099 1.00 122.01 68 GLU C N 1
ATOM 9199 C CA . GLU C 3 68 ? 130.335 120.040 88.295 1.00 123.74 68 GLU C CA 1
ATOM 9200 C C . GLU C 3 68 ? 131.753 120.040 88.843 1.00 123.68 68 GLU C C 1
ATOM 9201 O O . GLU C 3 68 ? 132.595 119.292 88.334 1.00 124.49 68 GLU C O 1
ATOM 9207 N N . GLY C 3 69 ? 132.041 120.851 89.857 1.00 114.85 69 GLY C N 1
ATOM 9208 C CA . GLY C 3 69 ? 133.340 120.829 90.496 1.00 116.11 69 GLY C CA 1
ATOM 9209 C C . GLY C 3 69 ? 133.324 120.021 91.776 1.00 114.57 69 GLY C C 1
ATOM 9210 O O . GLY C 3 69 ? 134.321 119.390 92.138 1.00 116.26 69 GLY C O 1
ATOM 9211 N N . ASN C 3 70 ? 132.189 120.043 92.473 1.00 108.85 70 ASN C N 1
ATOM 9212 C CA . ASN C 3 70 ? 132.054 119.255 93.695 1.00 104.04 70 ASN C CA 1
ATOM 9213 C C . ASN C 3 70 ? 132.178 117.751 93.470 1.00 107.83 70 ASN C C 1
ATOM 9214 O O . ASN C 3 70 ? 132.820 117.090 94.303 1.00 109.46 70 ASN C O 1
ATOM 9219 N N . PRO C 3 71 ? 131.579 117.143 92.438 1.00 111.64 71 PRO C N 1
ATOM 9220 C CA . PRO C 3 71 ? 131.814 115.704 92.222 1.00 110.07 71 PRO C CA 1
ATOM 9221 C C . PRO C 3 71 ? 133.274 115.356 91.997 1.00 111.08 71 PRO C C 1
ATOM 9222 O O . PRO C 3 71 ? 133.703 114.258 92.369 1.00 107.64 71 PRO C O 1
ATOM 9226 N N . VAL C 3 72 ? 134.050 116.249 91.382 1.00 109.19 72 VAL C N 1
ATOM 9227 C CA . VAL C 3 72 ? 135.476 115.992 91.204 1.00 105.25 72 VAL C CA 1
ATOM 9228 C C . VAL C 3 72 ? 136.194 116.035 92.548 1.00 108.63 72 VAL C C 1
ATOM 9229 O O . VAL C 3 72 ? 136.989 115.147 92.875 1.00 114.64 72 VAL C O 1
ATOM 9233 N N . LEU C 3 73 ? 135.916 117.067 93.349 1.00 103.42 73 LEU C N 1
ATOM 9234 C CA . LEU C 3 73 ? 136.577 117.207 94.644 1.00 102.80 73 LEU C CA 1
ATOM 9235 C C . LEU C 3 73 ? 136.220 116.057 95.579 1.00 105.23 73 LEU C C 1
ATOM 9236 O O . LEU C 3 73 ? 137.093 115.503 96.256 1.00 110.73 73 LEU C O 1
ATOM 9241 N N . TYR C 3 74 ? 134.941 115.687 95.632 1.00 104.39 74 TYR C N 1
ATOM 9242 C CA . TYR C 3 74 ? 134.477 114.544 96.416 1.00 103.20 74 TYR C CA 1
ATOM 9243 C C . TYR C 3 74 ? 134.488 113.325 95.505 1.00 110.78 74 TYR C C 1
ATOM 9244 O O . TYR C 3 74 ? 133.505 113.015 94.831 1.00 120.03 74 TYR C O 1
ATOM 9253 N N . GLY C 3 75 ? 135.609 112.616 95.496 1.00 101.82 75 GLY C N 1
ATOM 9254 C CA . GLY C 3 75 ? 135.792 111.498 94.594 1.00 108.29 75 GLY C CA 1
ATOM 9255 C C . GLY C 3 75 ? 137.214 111.456 94.084 1.00 112.66 75 GLY C C 1
ATOM 9256 O O . GLY C 3 75 ? 137.736 110.390 93.745 1.00 117.62 75 GLY C O 1
ATOM 9257 N N . LEU C 3 76 ? 137.850 112.623 94.025 1.00 109.39 76 LEU C N 1
ATOM 9258 C CA . LEU C 3 76 ? 139.289 112.698 93.829 1.00 105.79 76 LEU C CA 1
ATOM 9259 C C . LEU C 3 76 ? 140.032 112.744 95.154 1.00 106.34 76 LEU C C 1
ATOM 9260 O O . LEU C 3 76 ? 141.175 112.281 95.235 1.00 110.09 76 LEU C O 1
ATOM 9265 N N . SER C 3 77 ? 139.400 113.292 96.190 1.00 108.99 77 SER C N 1
ATOM 9266 C CA . SER C 3 77 ? 139.954 113.312 97.535 1.00 109.39 77 SER C CA 1
ATOM 9267 C C . SER C 3 77 ? 139.570 112.088 98.354 1.00 113.73 77 SER C C 1
ATOM 9268 O O . SER C 3 77 ? 140.088 111.917 99.462 1.00 116.58 77 SER C O 1
ATOM 9271 N N . GLU C 3 78 ? 138.679 111.241 97.843 1.00 120.69 78 GLU C N 1
ATOM 9272 C CA . GLU C 3 78 ? 138.303 109.998 98.504 1.00 120.70 78 GLU C CA 1
ATOM 9273 C C . GLU C 3 78 ? 138.963 108.780 97.879 1.00 121.97 78 GLU C C 1
ATOM 9274 O O . GLU C 3 78 ? 139.425 107.892 98.602 1.00 120.36 78 GLU C O 1
ATOM 9280 N N . LYS C 3 79 ? 139.010 108.716 96.547 1.00 121.39 79 LYS C N 1
ATOM 9281 C CA . LYS C 3 79 ? 139.679 107.605 95.880 1.00 119.77 79 LYS C CA 1
ATOM 9282 C C . LYS C 3 79 ? 141.174 107.609 96.170 1.00 119.16 79 LYS C C 1
ATOM 9283 O O . LYS C 3 79 ? 141.775 106.550 96.385 1.00 119.09 79 LYS C O 1
ATOM 9289 N N . TYR C 3 80 ? 141.791 108.788 96.182 1.00 115.12 80 TYR C N 1
ATOM 9290 C CA . TYR C 3 80 ? 143.230 108.912 96.364 1.00 115.15 80 TYR C CA 1
ATOM 9291 C C . TYR C 3 80 ? 143.615 109.394 97.757 1.00 117.58 80 TYR C C 1
ATOM 9292 O O . TYR C 3 80 ? 144.797 109.655 98.003 1.00 116.21 80 TYR C O 1
ATOM 9301 N N . LYS C 3 81 ? 142.647 109.520 98.666 1.00 116.86 81 LYS C N 1
ATOM 9302 C CA . LYS C 3 81 ? 142.901 109.797 100.081 1.00 110.71 81 LYS C CA 1
ATOM 9303 C C . LYS C 3 81 ? 143.693 111.094 100.267 1.00 112.25 81 LYS C C 1
ATOM 9304 O O . LYS C 3 81 ? 144.820 111.103 100.765 1.00 114.73 81 LYS C O 1
ATOM 9310 N N . ALA C 3 82 ? 143.075 112.201 99.854 1.00 118.74 82 ALA C N 1
ATOM 9311 C CA . ALA C 3 82 ? 143.744 113.494 99.961 1.00 112.03 82 ALA C CA 1
ATOM 9312 C C . ALA C 3 82 ? 143.775 113.994 101.400 1.00 114.64 82 ALA C C 1
ATOM 9313 O O . ALA C 3 82 ? 144.793 114.530 101.852 1.00 121.74 82 ALA C O 1
ATOM 9315 N N . THR C 3 83 ? 142.674 113.836 102.137 1.00 110.97 83 THR C N 1
ATOM 9316 C CA . THR C 3 83 ? 142.584 114.351 103.501 1.00 118.62 83 THR C CA 1
ATOM 9317 C C . THR C 3 83 ? 142.799 113.264 104.551 1.00 118.60 83 THR C C 1
ATOM 9318 O O . THR C 3 83 ? 143.734 113.348 105.352 1.00 114.94 83 THR C O 1
ATO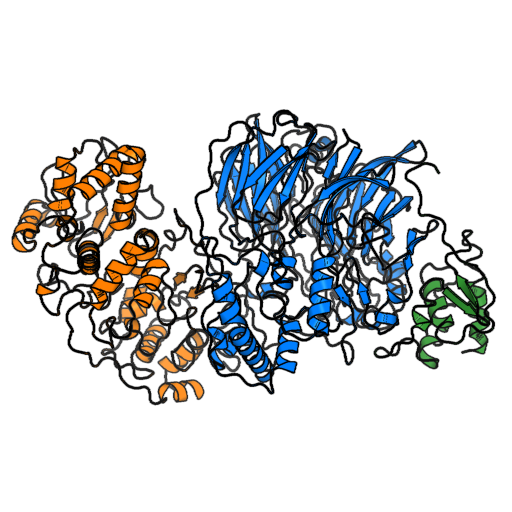M 9322 N N . GLU C 3 84 ? 141.940 112.246 104.565 1.00 118.19 84 GLU C N 1
ATOM 9323 C CA . GLU C 3 84 ? 142.014 111.058 105.413 1.00 117.10 84 GLU C CA 1
ATOM 9324 C C . GLU C 3 84 ? 141.852 111.350 106.903 1.00 121.47 84 GLU C C 1
ATOM 9325 O O . GLU C 3 84 ? 141.871 110.405 107.702 1.00 128.12 84 GLU C O 1
ATOM 9331 N N . GLN C 3 85 ? 141.728 112.616 107.308 1.00 101.65 85 GLN C N 1
ATOM 9332 C CA . GLN C 3 85 ? 141.371 113.015 108.669 1.00 105.09 85 GLN C CA 1
ATOM 9333 C C . GLN C 3 85 ? 142.449 112.688 109.701 1.00 101.62 85 GLN C C 1
ATOM 9334 O O . GLN C 3 85 ? 142.345 113.100 110.860 1.00 100.54 85 GLN C O 1
ATOM 9340 N N . THR C 3 86 ? 143.492 111.962 109.296 1.00 112.46 86 THR C N 1
ATOM 9341 C CA . THR C 3 86 ? 144.604 111.663 110.191 1.00 107.33 86 THR C CA 1
ATOM 9342 C C . THR C 3 86 ? 145.944 111.677 109.467 1.00 104.70 86 THR C C 1
ATOM 9343 O O . THR C 3 86 ? 146.965 111.338 110.078 1.00 106.63 86 THR C O 1
ATOM 9347 N N . VAL C 3 87 ? 145.970 112.060 108.193 1.00 105.41 87 VAL C N 1
ATOM 9348 C CA . VAL C 3 87 ? 147.121 111.886 107.323 1.00 103.98 87 VAL C CA 1
ATOM 9349 C C . VAL C 3 87 ? 147.463 113.261 106.748 1.00 105.22 87 VAL C C 1
ATOM 9350 O O . VAL C 3 87 ? 146.701 114.219 106.882 1.00 111.58 87 VAL C O 1
ATOM 9354 N N . GLY C 3 88 ? 148.622 113.352 106.103 1.00 97.93 88 GLY C N 1
ATOM 9355 C CA . GLY C 3 88 ? 149.180 114.608 105.650 1.00 94.07 88 GLY C CA 1
ATOM 9356 C C . GLY C 3 88 ? 148.789 114.900 104.219 1.00 99.43 88 GLY C C 1
ATOM 9357 O O . GLY C 3 88 ? 147.734 115.497 103.986 1.00 104.06 88 GLY C O 1
ATOM 9358 N N . ASN C 3 89 ? 149.632 114.510 103.260 1.00 108.53 89 ASN C N 1
ATOM 9359 C CA . ASN C 3 89 ? 149.426 114.832 101.851 1.00 108.05 89 ASN C CA 1
ATOM 9360 C C . ASN C 3 89 ? 149.534 116.332 101.612 1.00 107.64 89 ASN C C 1
ATOM 9361 O O . ASN C 3 89 ? 148.550 116.994 101.265 1.00 104.88 89 ASN C O 1
ATOM 9366 N N . PHE C 3 90 ? 150.739 116.867 101.834 1.00 102.88 90 PHE C N 1
ATOM 9367 C CA . PHE C 3 90 ? 151.056 118.259 101.524 1.00 98.80 90 PHE C CA 1
ATOM 9368 C C . PHE C 3 90 ? 150.585 118.673 100.133 1.00 101.18 90 PHE C C 1
ATOM 9369 O O . PHE C 3 90 ? 150.351 119.863 99.887 1.00 106.29 90 PHE C O 1
ATOM 9377 N N . ASP C 3 91 ? 150.441 117.716 99.213 1.00 101.29 91 ASP C N 1
ATOM 9378 C CA . ASP C 3 91 ? 149.956 118.030 97.874 1.00 97.57 91 ASP C CA 1
ATOM 9379 C C . ASP C 3 91 ? 148.553 118.626 97.884 1.00 101.69 91 ASP C C 1
ATOM 9380 O O . ASP C 3 91 ? 148.177 119.303 96.923 1.00 104.67 91 ASP C O 1
ATOM 9385 N N . TYR C 3 92 ? 147.764 118.379 98.931 1.00 99.43 92 TYR C N 1
ATOM 9386 C CA . TYR C 3 92 ? 146.451 119.010 99.018 1.00 90.34 92 TYR C CA 1
ATOM 9387 C C . TYR C 3 92 ? 146.580 120.501 99.304 1.00 97.85 92 TYR C C 1
ATOM 9388 O O . TYR C 3 92 ? 145.918 121.326 98.663 1.00 100.93 92 TYR C O 1
ATOM 9397 N N . ALA C 3 93 ? 147.427 120.864 100.269 1.00 90.21 93 ALA C N 1
ATOM 9398 C CA . ALA C 3 93 ? 147.675 122.275 100.540 1.00 81.97 93 ALA C CA 1
ATOM 9399 C C . ALA C 3 93 ? 148.320 122.955 99.340 1.00 90.19 93 ALA C C 1
ATOM 9400 O O . ALA C 3 93 ? 147.977 124.094 99.002 1.00 99.10 93 ALA C O 1
ATOM 9402 N N . LEU C 3 94 ? 149.259 122.273 98.685 1.00 100.05 94 LEU C N 1
ATOM 9403 C CA . LEU C 3 94 ? 149.840 122.766 97.438 1.00 97.90 94 LEU C CA 1
ATOM 9404 C C . LEU C 3 94 ? 148.828 122.513 96.325 1.00 107.99 94 LEU C C 1
ATOM 9405 O O . LEU C 3 94 ? 148.882 121.524 95.591 1.00 121.18 94 LEU C O 1
ATOM 9410 N N . GLY C 3 95 ? 147.898 123.449 96.189 1.00 94.05 95 GLY C N 1
ATOM 9411 C CA . GLY C 3 95 ? 146.770 123.275 95.300 1.00 94.12 95 GLY C CA 1
ATOM 9412 C C . GLY C 3 95 ? 145.514 123.859 95.903 1.00 98.67 95 GLY C C 1
ATOM 9413 O O . GLY C 3 95 ? 144.655 124.369 95.181 1.00 107.27 95 GLY C O 1
ATOM 9414 N N . THR C 3 96 ? 145.402 123.811 97.232 1.00 96.27 96 THR C N 1
ATOM 9415 C CA . THR C 3 96 ? 144.415 124.650 97.899 1.00 93.37 96 THR C CA 1
ATOM 9416 C C . THR C 3 96 ? 144.738 126.121 97.676 1.00 99.71 96 THR C C 1
ATOM 9417 O O . THR C 3 96 ? 143.829 126.949 97.547 1.00 105.97 96 THR C O 1
ATOM 9421 N N . ALA C 3 97 ? 146.024 126.456 97.616 1.00 99.24 97 ALA C N 1
ATOM 9422 C CA . ALA C 3 97 ? 146.477 127.729 97.076 1.00 100.91 97 ALA C CA 1
ATOM 9423 C C . ALA C 3 97 ? 146.497 127.624 95.550 1.00 104.45 97 ALA C C 1
ATOM 9424 O O . ALA C 3 97 ? 145.937 126.697 94.962 1.00 108.71 97 ALA C O 1
ATOM 9426 N N . GLY C 3 98 ? 147.136 128.572 94.882 1.00 107.06 98 GLY C N 1
ATOM 9427 C CA . GLY C 3 98 ? 147.148 128.511 93.435 1.00 109.97 98 GLY C CA 1
ATOM 9428 C C . GLY C 3 98 ? 148.194 127.614 92.812 1.00 113.42 98 GLY C C 1
ATOM 9429 O O . GLY C 3 98 ? 148.266 127.536 91.583 1.00 117.42 98 GLY C O 1
ATOM 9430 N N . TYR C 3 99 ? 149.003 126.926 93.613 1.00 105.79 99 TYR C N 1
ATOM 9431 C CA . TYR C 3 99 ? 150.152 126.200 93.091 1.00 100.63 99 TYR C CA 1
ATOM 9432 C C . TYR C 3 99 ? 149.770 124.806 92.612 1.00 98.90 99 TYR C C 1
ATOM 9433 O O . TYR C 3 99 ? 148.908 124.145 93.196 1.00 103.55 99 TYR C O 1
ATOM 9442 N N . PHE C 3 100 ? 150.422 124.364 91.539 1.00 103.78 100 PHE C N 1
ATOM 9443 C CA . PHE C 3 100 ? 150.341 122.971 91.119 1.00 103.09 100 PHE C CA 1
ATOM 9444 C C . PHE C 3 100 ? 151.577 122.631 90.299 1.00 103.88 100 PHE C C 1
ATOM 9445 O O . PHE C 3 100 ? 152.060 123.458 89.524 1.00 111.07 100 PHE C O 1
ATOM 9453 N N . ASP C 3 101 ? 152.082 121.415 90.476 1.00 119.38 101 ASP C N 1
ATOM 9454 C CA . ASP C 3 101 ? 153.282 120.960 89.791 1.00 120.01 101 ASP C CA 1
ATOM 9455 C C . ASP C 3 101 ? 152.916 120.166 88.544 1.00 121.21 101 ASP C C 1
ATOM 9456 O O . ASP C 3 101 ? 151.895 119.476 88.504 1.00 128.24 101 ASP C O 1
ATOM 9461 N N . SER C 3 102 ? 153.762 120.271 87.523 1.00 127.54 102 SER C N 1
ATOM 9462 C CA . SER C 3 102 ? 153.531 119.561 86.267 1.00 130.09 102 SER C CA 1
ATOM 9463 C C . SER C 3 102 ? 154.853 119.434 85.530 1.00 132.84 102 SER C C 1
ATOM 9464 O O . SER C 3 102 ? 155.462 120.450 85.180 1.00 134.55 102 SER C O 1
ATOM 9467 N N . ASN C 3 103 ? 155.286 118.194 85.290 1.00 138.68 103 ASN C N 1
ATOM 9468 C CA . ASN C 3 103 ? 156.533 117.911 84.575 1.00 140.26 103 ASN C CA 1
ATOM 9469 C C . ASN C 3 103 ? 157.721 118.611 85.230 1.00 140.65 103 ASN C C 1
ATOM 9470 O O . ASN C 3 103 ? 158.582 119.183 84.558 1.00 139.77 103 ASN C O 1
ATOM 9475 N N . GLY C 3 104 ? 157.768 118.563 86.556 1.00 133.63 104 GLY C N 1
ATOM 9476 C CA . GLY C 3 104 ? 158.848 119.193 87.295 1.00 133.10 104 GLY C CA 1
ATOM 9477 C C . GLY C 3 104 ? 158.868 120.703 87.201 1.00 132.64 104 GLY C C 1
ATOM 9478 O O . GLY C 3 104 ? 159.949 121.303 87.139 1.00 132.38 104 GLY C O 1
ATOM 9479 N N . LYS C 3 105 ? 157.697 121.335 87.187 1.00 127.64 105 LYS C N 1
ATOM 9480 C CA . LYS C 3 105 ? 157.601 122.785 87.120 1.00 123.32 105 LYS C CA 1
ATOM 9481 C C . LYS C 3 105 ? 156.350 123.223 87.866 1.00 127.13 105 LYS C C 1
ATOM 9482 O O . LYS C 3 105 ? 155.290 122.608 87.724 1.00 133.43 105 LYS C O 1
ATOM 9488 N N . ARG C 3 106 ? 156.480 124.284 88.656 1.00 108.43 106 ARG C N 1
ATOM 9489 C CA . ARG C 3 106 ? 155.387 124.788 89.476 1.00 106.16 106 ARG C CA 1
ATOM 9490 C C . ARG C 3 106 ? 154.698 125.946 88.769 1.00 107.92 106 ARG C C 1
ATOM 9491 O O . ARG C 3 106 ? 155.362 126.868 88.285 1.00 111.82 106 ARG C O 1
ATOM 9499 N N . PHE C 3 107 ? 153.370 125.895 88.713 1.00 101.50 107 PHE C N 1
ATOM 9500 C CA . PHE C 3 107 ? 152.558 126.942 88.117 1.00 97.64 107 PHE C CA 1
ATOM 9501 C C . PHE C 3 107 ? 151.595 127.491 89.160 1.00 100.46 107 PHE C C 1
ATOM 9502 O O . PHE C 3 107 ? 151.096 126.755 90.017 1.00 108.06 107 PHE C O 1
ATOM 9510 N N . TYR C 3 108 ? 151.336 128.792 89.076 1.00 99.89 108 TYR C N 1
ATOM 9511 C CA . TYR C 3 108 ? 150.552 129.515 90.067 1.00 97.14 108 TYR C CA 1
ATOM 9512 C C . TYR C 3 108 ? 149.237 129.969 89.449 1.00 104.75 108 TYR C C 1
ATOM 9513 O O . TYR C 3 108 ? 149.231 130.588 88.380 1.00 111.30 108 TYR C O 1
ATOM 9522 N N . LEU C 3 109 ? 148.127 129.664 90.122 1.00 103.02 109 LEU C N 1
ATOM 9523 C CA . LEU C 3 109 ? 146.813 130.080 89.648 1.00 97.08 109 LEU C CA 1
ATOM 9524 C C . LEU C 3 109 ? 146.391 131.447 90.168 1.00 100.91 109 LEU C C 1
ATOM 9525 O O . LEU C 3 109 ? 145.457 132.039 89.617 1.00 106.70 109 LEU C O 1
ATOM 9530 N N . VAL C 3 110 ? 147.044 131.960 91.216 1.00 106.40 110 VAL C N 1
ATOM 9531 C CA . VAL C 3 110 ? 146.772 133.321 91.680 1.00 101.94 110 VAL C CA 1
ATOM 9532 C C . VAL C 3 110 ? 147.379 134.357 90.748 1.00 105.42 110 VAL C C 1
ATOM 9533 O O . VAL C 3 110 ? 147.101 135.555 90.888 1.00 106.10 110 VAL C O 1
ATOM 9537 N N . ALA C 3 111 ? 148.172 133.922 89.772 1.00 117.34 111 ALA C N 1
ATOM 9538 C CA . ALA C 3 111 ? 148.466 134.733 88.599 1.00 115.49 111 ALA C CA 1
ATOM 9539 C C . ALA C 3 111 ? 147.238 134.664 87.701 1.00 123.42 111 ALA C C 1
ATOM 9540 O O . ALA C 3 111 ? 146.163 134.277 88.170 1.00 124.47 111 ALA C O 1
ATOM 9542 N N . TYR C 3 112 ? 147.358 135.058 86.433 1.00 118.37 112 TYR C N 1
ATOM 9543 C CA . TYR C 3 112 ? 146.200 135.159 85.545 1.00 118.97 112 TYR C CA 1
ATOM 9544 C C . TYR C 3 112 ? 145.224 136.206 86.086 1.00 124.88 112 TYR C C 1
ATOM 9545 O O . TYR C 3 112 ? 144.086 135.909 86.452 1.00 132.17 112 TYR C O 1
ATOM 9554 N N . THR C 3 113 ? 145.702 137.449 86.140 1.00 118.11 113 THR C N 1
ATOM 9555 C CA . THR C 3 113 ? 144.989 138.534 86.806 1.00 118.26 113 THR C CA 1
ATOM 9556 C C . THR C 3 113 ? 143.661 138.866 86.133 1.00 116.32 113 THR C C 1
ATOM 9557 O O . THR C 3 113 ? 142.872 139.652 86.666 1.00 113.62 113 THR C O 1
ATOM 9561 N N . ASN C 3 114 ? 143.403 138.275 84.966 1.00 124.31 114 ASN C N 1
ATOM 9562 C CA . ASN C 3 114 ? 142.179 138.573 84.232 1.00 127.51 114 ASN C CA 1
ATOM 9563 C C . ASN C 3 114 ? 140.946 137.951 84.876 1.00 129.62 114 ASN C C 1
ATOM 9564 O O . ASN C 3 114 ? 139.836 138.463 84.687 1.00 129.91 114 ASN C O 1
ATOM 9569 N N . GLU C 3 115 ? 141.117 136.841 85.601 1.00 124.13 115 GLU C N 1
ATOM 9570 C CA . GLU C 3 115 ? 140.039 136.095 86.250 1.00 123.04 115 GLU C CA 1
ATOM 9571 C C . GLU C 3 115 ? 139.164 135.370 85.236 1.00 124.50 115 GLU C C 1
ATOM 9572 O O . GLU C 3 115 ? 138.293 134.580 85.614 1.00 125.93 115 GLU C O 1
ATOM 9578 N N . ASP C 3 116 ? 139.384 135.628 83.949 1.00 130.06 116 ASP C N 1
ATOM 9579 C CA . ASP C 3 116 ? 138.790 134.814 82.901 1.00 131.17 116 ASP C CA 1
ATOM 9580 C C . ASP C 3 116 ? 139.721 133.704 82.450 1.00 132.56 116 ASP C C 1
ATOM 9581 O O . ASP C 3 116 ? 139.265 132.749 81.812 1.00 130.68 116 ASP C O 1
ATOM 9586 N N . ASP C 3 117 ? 141.013 133.820 82.756 1.00 129.28 117 ASP C N 1
ATOM 9587 C CA . ASP C 3 117 ? 141.946 132.716 82.605 1.00 126.33 117 ASP C CA 1
ATOM 9588 C C . ASP C 3 117 ? 141.998 131.829 83.838 1.00 128.15 117 ASP C C 1
ATOM 9589 O O . ASP C 3 117 ? 142.423 130.673 83.734 1.00 134.69 117 ASP C O 1
ATOM 9594 N N . ARG C 3 118 ? 141.585 132.340 85.000 1.00 112.97 118 ARG C N 1
ATOM 9595 C CA . ARG C 3 118 ? 141.362 131.468 86.148 1.00 109.12 118 ARG C CA 1
ATOM 9596 C C . ARG C 3 118 ? 140.254 130.470 85.843 1.00 115.14 118 ARG C C 1
ATOM 9597 O O . ARG C 3 118 ? 140.374 129.276 86.138 1.00 119.16 118 ARG C O 1
ATOM 9605 N N . ARG C 3 119 ? 139.163 130.947 85.250 1.00 120.04 119 ARG C N 1
ATOM 9606 C CA . ARG C 3 119 ? 138.235 130.058 84.574 1.00 117.21 119 ARG C CA 1
ATOM 9607 C C . ARG C 3 119 ? 138.859 129.577 83.268 1.00 124.17 119 ARG C C 1
ATOM 9608 O O . ARG C 3 119 ? 139.761 130.210 82.714 1.00 123.38 119 ARG C O 1
ATOM 9616 N N . ALA C 3 120 ? 138.388 128.425 82.794 1.00 131.89 120 ALA C N 1
ATOM 9617 C CA . ALA C 3 120 ? 138.982 127.645 81.711 1.00 130.85 120 ALA C CA 1
ATOM 9618 C C . ALA C 3 120 ? 140.325 127.056 82.119 1.00 127.14 120 ALA C C 1
ATOM 9619 O O . ALA C 3 120 ? 140.919 126.298 81.343 1.00 129.16 120 ALA C O 1
ATOM 9621 N N . ALA C 3 121 ? 140.826 127.382 83.309 1.00 119.42 121 ALA C N 1
ATOM 9622 C CA . ALA C 3 121 ? 141.895 126.646 83.966 1.00 121.25 121 ALA C CA 1
ATOM 9623 C C . ALA C 3 121 ? 141.355 125.678 85.005 1.00 124.11 121 ALA C C 1
ATOM 9624 O O . ALA C 3 121 ? 141.841 124.550 85.108 1.00 130.59 121 ALA C O 1
ATOM 9626 N N . CYS C 3 122 ? 140.346 126.097 85.774 1.00 124.58 122 CYS C N 1
ATOM 9627 C CA . CYS C 3 122 ? 139.607 125.150 86.600 1.00 122.95 122 CYS C CA 1
ATOM 9628 C C . CYS C 3 122 ? 138.820 124.174 85.734 1.00 124.32 122 CYS C C 1
ATOM 9629 O O . CYS C 3 122 ? 138.703 122.990 86.071 1.00 128.41 122 CYS C O 1
ATOM 9632 N N . HIS C 3 123 ? 138.276 124.650 84.611 1.00 125.65 123 HIS C N 1
ATOM 9633 C CA . HIS C 3 123 ? 137.629 123.746 83.665 1.00 125.13 123 HIS C CA 1
ATOM 9634 C C . HIS C 3 123 ? 138.635 122.769 83.068 1.00 127.21 123 HIS C C 1
ATOM 9635 O O . HIS C 3 123 ? 138.331 121.584 82.884 1.00 131.91 123 HIS C O 1
ATOM 9642 N N . ALA C 3 124 ? 139.842 123.250 82.762 1.00 117.83 124 ALA C N 1
ATOM 9643 C CA . ALA C 3 124 ? 140.894 122.358 82.286 1.00 114.78 124 ALA C CA 1
ATOM 9644 C C . ALA C 3 124 ? 141.274 121.341 83.355 1.00 116.15 124 ALA C C 1
ATOM 9645 O O . ALA C 3 124 ? 141.555 120.179 83.044 1.00 117.63 124 ALA C O 1
ATOM 9647 N N . ALA C 3 125 ? 141.292 121.763 84.621 1.00 110.39 125 ALA C N 1
ATOM 9648 C CA . ALA C 3 125 ? 141.572 120.833 85.711 1.00 111.75 125 ALA C CA 1
ATOM 9649 C C . ALA C 3 125 ? 140.483 119.774 85.829 1.00 114.91 125 ALA C C 1
ATOM 9650 O O . ALA C 3 125 ? 140.773 118.601 86.083 1.00 121.75 125 ALA C O 1
ATOM 9652 N N . VAL C 3 126 ? 139.221 120.174 85.659 1.00 115.56 126 VAL C N 1
ATOM 9653 C CA . VAL C 3 126 ? 138.124 119.207 85.660 1.00 110.81 126 VAL C CA 1
ATOM 9654 C C . VAL C 3 126 ? 138.294 118.213 84.519 1.00 112.01 126 VAL C C 1
ATOM 9655 O O . VAL C 3 126 ? 138.124 116.998 84.697 1.00 118.57 126 VAL C O 1
ATOM 9659 N N . LYS C 3 127 ? 138.633 118.713 83.329 1.00 123.19 127 LYS C N 1
ATOM 9660 C CA . LYS C 3 127 ? 138.847 117.829 82.188 1.00 122.36 127 LYS C CA 1
ATOM 9661 C C . LYS C 3 127 ? 139.985 116.853 82.459 1.00 123.25 127 LYS C C 1
ATOM 9662 O O . LYS C 3 127 ? 139.883 115.664 82.137 1.00 125.80 127 LYS C O 1
ATOM 9668 N N . ALA C 3 128 ? 141.074 117.338 83.058 1.00 117.40 128 ALA C N 1
ATOM 9669 C CA . ALA C 3 128 ? 142.205 116.472 83.372 1.00 117.81 128 ALA C CA 1
ATOM 9670 C C . ALA C 3 128 ? 141.857 115.450 84.445 1.00 117.48 128 ALA C C 1
ATOM 9671 O O . ALA C 3 128 ? 142.380 114.330 84.425 1.00 118.18 128 ALA C O 1
ATOM 9673 N N . ALA C 3 129 ? 140.996 115.817 85.394 1.00 113.66 129 ALA C N 1
ATOM 9674 C CA . ALA C 3 129 ? 140.584 114.892 86.440 1.00 113.31 129 ALA C CA 1
ATOM 9675 C C . ALA C 3 129 ? 139.555 113.879 85.961 1.00 111.07 129 ALA C C 1
ATOM 9676 O O . ALA C 3 129 ? 139.365 112.854 86.624 1.00 110.91 129 ALA C O 1
ATOM 9678 N N . GLN C 3 130 ? 138.880 114.148 84.843 1.00 116.94 130 GLN C N 1
ATOM 9679 C CA . GLN C 3 130 ? 137.881 113.209 84.331 1.00 116.72 130 GLN C CA 1
ATOM 9680 C C . GLN C 3 130 ? 138.411 111.792 84.121 1.00 114.67 130 GLN C C 1
ATOM 9681 O O . GLN C 3 130 ? 137.754 110.845 84.582 1.00 114.06 130 GLN C O 1
ATOM 9687 N N . PRO C 3 131 ? 139.552 111.561 83.457 1.00 124.70 131 PRO C N 1
ATOM 9688 C CA . PRO C 3 131 ? 140.061 110.181 83.369 1.00 123.13 131 PRO C CA 1
ATOM 9689 C C . PRO C 3 131 ? 140.596 109.653 84.687 1.00 123.01 131 PRO C C 1
ATOM 9690 O O . PRO C 3 131 ? 140.709 108.432 84.850 1.00 124.85 131 PRO C O 1
ATOM 9694 N N . MET C 3 132 ? 140.928 110.540 85.625 1.00 125.45 132 MET C N 1
ATOM 9695 C CA . MET C 3 132 ? 141.505 110.128 86.899 1.00 123.01 132 MET C CA 1
ATOM 9696 C C . MET C 3 132 ? 140.471 109.449 87.789 1.00 123.72 132 MET C C 1
ATOM 9697 O O . MET C 3 132 ? 140.784 108.476 88.485 1.00 122.51 132 MET C O 1
ATOM 9702 N N . LEU C 3 133 ? 139.239 109.950 87.784 1.00 128.81 133 LEU C N 1
ATOM 9703 C CA . LEU C 3 133 ? 138.179 109.400 88.620 1.00 126.37 133 LEU C CA 1
ATOM 9704 C C . LEU C 3 133 ? 137.797 107.997 88.169 1.00 127.99 133 LEU C C 1
ATOM 9705 O O . LEU C 3 133 ? 137.652 107.090 88.988 1.00 129.81 133 LEU C O 1
#

InterPro domains:
  IPR001479 Quinoprotein dehydrogenase, conserved site [PS00363] (53-81)
  IPR001479 Quinoprotein dehydrogenase, conserved site [PS00364] (279-300)
  IPR002372 Pyrrolo-quinoline quinone repeat domain [PF01011] (54-384)
  IPR002372 Pyrrolo-quinoline quinone repeat domain [PF01011] (510-579)
  IPR009056 Cytochrome c-like domain [PS51007] (640-719)
  IPR011047 Quinoprotein alcohol dehydrogenase-like superfamily [SSF50998] (51-639)
  IPR017512 PQQ-dependent dehydrogenase, methanol/ethanol family [TIGR03075] (47-587)
  IPR018391 Pyrrolo-quinoline quinone beta-propeller repeat [SM00564] (98-129)
  IPR018391 Pyrrolo-quinoline quinone beta-propeller repeat [SM00564] (148-180)
  IPR018391 Pyrrolo-quinoline quinone beta-propeller repeat [SM00564] (199-237)
  IPR018391 Pyrrolo-quinoline quinone beta-propeller repeat [SM00564] (307-334)
  IPR018391 Pyrrolo-quinoline quinone beta-propeller repeat [SM00564] (355-388)
  IPR018391 Pyrrolo-quinoline quinone beta-propeller repeat [SM00564] (528-559)
  IPR036909 Cytochrome c-like domain superfamily [G3DSA:1.10.760.10] (628-735)
  IPR036909 Cytochrome c-like domain superfamily [SSF46626] (629-722)

CATH classification: 2.140.10.10

Foldseek 3Di:
DCQPVVQQACQVVPHAQFWQAWQLSHLQSQQEGADQPAFQVFVLLWDFAEWFFDPDQFDEAADWTGDQQWTWTAGFQRKIFIAGNRRGHTQDIDHPQPFLQLLLLDQWGRYAHYWHDGDQWIWGAGFNAKIWIAGNRPGHTDDMDGHDDPDDPFAQDASWTAREYWDADSQWTKGWTFRLLQFTWTKIWTAGNRRRHTQFMATLAAALPLDDPPGQNNVCRSPPQVVQAANDACCNHRVFAFTQHFEWGADPVLQKIKTWTWATHQLQLCRRHVVGGQNGSHQKIWIAHPRRRHTQDIAHQATSGNQRWTQNEYKGWDWDCQPNRTAIWIWGQTQQQKIFIAHPNRRHGRDIDGQFAWDQFPAADPVRRHGHGDVVSSCSVVQDKDWTWQGNCGQAHSAAWHADPVQQWIKGKTWIQIWIWGADPPGFDRFPSWRRNRTQLVRTAADDDDPPVRVVVVVVRLQGTFIKMFTARVVVRYTPEIGGAQGHQWHHWHHYSSQWIWTWGQAQKTWIAGNRHGHTSYIDHRQAGFNYYWHWRDHPRFIKIKGWGFDTIQQQQAAALQSQLRHQGATRTMMIMMGSDHDDDDDDDDRLFAAADQADPDFDPVLAPLLLSLCSTNPNRGCYHQQHGSHRDHRLLRDPQLNDLVSQCCCAQVVPPSNPNRHHRVRGDDSVSSSSVSRNSPVSSNVCVVVRVVQLPDDVSYGDSVSSSHDDDTRDRRGYPGD/DLVVLLVLLVLLCLLLLQQVQCADDVGATQCKQHWFQDPQFTAIHQRQALPPPRHCVVPDLVQLLCCQQPQAHPVGFHDAVVRVNLLQVQAASSNSSSNVSNRNPVGDDDDDHGDDIPGDPVVRDRVCRNVLCVVARDHDHHYFDPPDPDPLLSLLQNSPRHSNPLCLAQAEADPSRHGQDSDLVSDLRRSQKYDQGLLAIRHRCACAQLAHCVVPDLVNQLCCLQAQFFFAGGDFDPVVVSSLRRRNSDDSSSSSSNSVNSVPRDHDDYDDQFFAFPCPQLVCLVVQVVPQLLSNLCQFAPCLQQNSLQCGGTRAGHGLHSHNLLRDQDCSNVLQCQQDPDWGAADPVRHDTHIGHHCVPVDALASSQSNSVDSCPPRRGRHDDGDDSVSSVVSNVSHDGDPQPSNPPPHPDDRRDDDDDPDDPDTSHDPVD/DPPPDDPDADDFAADLDDAPQDFLLLLLLLLLCCPVPLDYVPLSVVLNVVSCVVVVNDVVPDPNCSNVQNVAQWTDDPRGIGGLSPPVVSVVNRVSNVSSSVVSVVVD

Secondary structure (DSSP, 8-state):
---TTHHHHHGGGT-STT-B-STTSSTT---EE---SS-TTTGGG-EEEEEEE-S--S----B-EEETTEEEEE-GGG-EEEEETTT--EEEEE-----GGGGGGSSS-S---B-EEETTEEEEE-TTSEEEEEETTT--EEEEEE-S-SSS---S----B--SPPEESSSEEEE--B-TTT--B-EEEEEETTT--EEEEEESS--TT----SSTTHHHIIIIIGGGS-SSSTHHHH-EE----S-EEEETTTTEEEEE---EESS-HHHHHTT-S--SSSSEEEEE-TTT--EEEEEESSTT--S---S-S-EEEEEEEETTEEEEEEEE--TTSEEEEEETTT--EEEEEESS--SSEEEE-TTT--EEE-GGG-HHHHTS-EEESS-TT-SS-SS--EEETTTTEEEEEEEE--EEE-BPTTS----TTS----B-TTTSS---SS-HHHHHHHHHHHHT-EEEEEEEETTTTEEEEEEEESSS----EEEETTSEEEEE-TTSEEEEEETTT--EEEEEE-SS---SPPEEEEETTEEEEEEEE---SHHHHHHGGGTTTT-------EEEEEETT----PPP-----S------S---STTHHHHHHHHHHHTHHHH-GGG---SSSPPGGG-SGGGSHHHHHHHHTS-TTGGGT----TTT--HHHHHHHHHHHHHHHHHHHHHHHHHH-SSSSS--HHHHT--SS------TT--/-HHHHHHHHHHHHHHTTHHHHSB-TT--TT-B--EEE-SS-EEEPPP-SS-SSSSSTT--HHHHHHHHHH-B-SSSPBPPTTS-HHHHTT--HHHHHHHHHIIIIIS----PPPPPP---GGG--SHHHHHHHHHH-----SSS-TT-SSHHHHHHHHHHHTTS-SHHHHS-B-TTS-BS-SSTTS-TTTTB----BTTB---B-SS-TTTSSTT--HHHHHHHHHHSEETTEE--HHHHHHHHHTGGGS-HHHHHHHHHHHHTSPP----SSB----SHHHHHHHHT-TT-HHHHHIIIIIHHHH-TTS--BTTTB--SSS-HHHHSS--HHHHHHHHS-EEE---SSS-S-EEEPPTTTTS-HHHHHHHHHHHHTSTTB-------HHHHHHHHHS-------GGGSS-SS---PPPPP--TT--SS-S--/--SSPPPPPP-S------SS--TTTHHHHHHHHHTT-SS-SSSSHHHHHHHHHHTTS-TTT---HHHHHHHSSEEE-SS-EEESS--TTSTTTTTTHHHHHHHHTTT-

Organism: Gluconobacter oxydans (strain 621H) (NCBI:txid290633)

B-factor: mean 102.47, std 16.21, range [67.32, 174.72]

Nearest PDB structures (foldseek):
  8gy2-assembly1_A  TM=1.001E+00  e=0.000E+00  Gluconobacter oxydans 621H
  1kv9-assembly1_A  TM=9.649E-01  e=2.700E-79  Pseudomonas putida
  1kb0-assembly1_A  TM=9.106E-01  e=6.006E-73  Comamonas testosteroni
  6zcw-assembly1_A  TM=9.002E-01  e=4.673E-53  Pseudomonas putida KT2440
  7o6z-assembly1_A  TM=8.491E-01  e=5.572E-51  Methylacidimicrobium sp. AP8

Solvent-accessible surface area: 45244 Å² total; per-residue (Å²): 146,105,90,4,9,70,2,4,50,37,5,58,125,46,23,64,67,10,17,0,7,8,14,0,6,3,5,9,3,31,1,36,0,46,17,96,83,2,36,40,153,18,0,49,132,7,107,6,22,13,47,46,57,3,48,4,38,21,0,2,5,0,2,0,0,0,15,127,16,29,0,10,0,2,1,0,18,0,23,0,13,0,0,44,0,14,69,5,140,77,98,29,62,57,57,9,126,0,35,0,46,21,13,27,71,9,23,33,8,1,2,3,9,0,2,5,23,25,44,26,24,0,0,0,1,0,2,18,0,52,0,1,0,0,47,10,169,77,8,147,90,68,23,53,35,125,1,13,27,169,126,37,72,0,10,160,24,76,5,4,5,1,16,8,1,1,7,6,0,104,14,36,0,0,3,4,2,6,8,3,19,8,0,0,2,0,0,0,1,0,6,39,1,83,95,4,131,72,52,17,30,0,4,0,0,2,8,17,95,44,109,93,37,76,23,14,0,19,98,25,2,72,80,84,0,58,49,4,3,14,106,97,16,8,1,55,100,8,3,0,0,0,2,0,40,8,1,6,0,11,3,42,112,13,51,10,0,0,0,0,0,0,1,0,0,0,4,3,0,8,9,0,0,27,0,6,7,16,0,16,0,2,0,0,0,0,0,0,39,1,59,72,0,97,48,65,17,45,19,18,0,1,4,1,2,0,0,4,1,1,0,0,0,17,0,0,3,2,84,8,52,4,88,77,115,122,76,32,0,0,0,0,0,1,8,0,0,0,0,0,0,0,11,0,118,92,6,135,25,20,0,1,50,32,6,2,45,19,33,0,4,96,15,1,2,42,58,35,0,18,3,5,1,24,16,66,0,0,2,8,0,4,47,100,72,40,82,0,8,2,0,11,6,2,0,0,11,17,9,3,0,0,15,0,53,113,34,122,10,0,0,0,11,3,12,1,1,5,18,53,0,6,18,37,132,79,11,54,123,44,47,109,16,4,31,4,7,4,7,8,21,61,81,20,28,36,50,81,69,144,57,96,123,50,79,47,50,46,137,66,22,49,128,28,13,22,0,2,1,2,0,6,26,5,73,140,8,42,64,57,31,54,19,45,21,91,0,3,9,13,0,0,0,0,0,1,14,5,36,0,0,0,0,0,12,3,46,5,56,0,17,0,9,20,1,74,82,10,91,84,59,25,54,32,93,0,41,2,0,0,1,0,3,0,0,2,0,35,4,147,54,67,4,12,0,0,0,0,0,0,1,0,1,13,2,1,4,15,26,1,28,10,4,20,4,12,17,48,6,0,4,11,9,4,0,0,0,0,1,62,78,9,184,55,88,26,55,87,38,47,59,55,4,24,31,21,37,138,19,28,109,106,77,60,101,93,55,23,166,56,0,25,61,12,0,1,14,16,18,3,21,51,23,0,18,9,1,25,10,4,7,8,26,24,8,28,8,9,21,4,5,6,91,27,114,58,10,8,48,16,12,16,0,16,0,4,14,3,3,41,21,45,7,68,20,40,77,24,6,79,63,91,52,2,13,14,1,31,6,10,1,2,45,17,1,52,96,14,46,107,89,8,60,137,7,36,112,64,120,99,24,24,4,62,70,127,75,12,41,18,44,116,95,111,38,104,25,0,48,32,146,76,48,125,94,115,54,40,20,131,126,0,53,60,4,0,55,2,2,21,16,33,23,50,27,18,28,118,181,36,101,67,15,2,2,20,43,114,47,164,36,113,95,19,28,20,31,8,61,0,24,0,23,14,90,108,39,12,11,25,92,31,64,56,113,23,14,39,87,17,18,32,109,0,29,79,98,116,46,26,10,19,27,42,48,46,13,1,7,13,10,10,22,0,26,99,93,25,2,108,0,1,47,12,10,4,31,130,37,12,162,86,30,70,77,118,52,110,77,42,91,20,74,185,86,99,36,80,65,170,52,22,16,104,41,56,83,141,33,19,74,121,50,90,56,8,65,55,174,90,53,113,57,112,71,18,5,74,0,19,3,0,3,14,0,0,9,42,36,8,27,56,21,2,34,64,20,186,15,95,27,7,126,5,46,18,52,104,55,32,84,32,4,0,39,9,18,65,53,92,97,29,32,19,17,30,8,24,6,42,14,41,7,23,1,16,31,115,24,52,49,83,28,4,9,41,24,21,78,22,0,4,7,56,51,12,21,5,49,1,29,55,8,49,51,0,1,37,4,6,25,34,21,50,94,114,9,0,83,2,5,0,63,10,16,77,63,18,71,89,18,97,108,34,168,25,50,43,170,71,111,25,134,20,29,39,43,2,100,148,31,0,120,69,66,48,4,0,66,15,1,20,68,25,25,2,2,26,19,3,16,45,0,68,8,2,43,24,19,17,37,17,16,29,6,8,16,34,2,0,17,89,58,26,24,4,5,5,1,26,13,2,4,11,23,28,13,8,6,17,40,28,0,16,29,5,11,18,63,34,24,13,75,112,112,14,62,32,96,69,1,0,32,4,0,39,18,12,2,117,1,6,22,6,76,0,59,54,120,12,53,33,62,50,3,86,118,20,57,90,87,28,67,91,36,50,23,39,2,15,62,62,83,16,121,32,30,33,8,18,112,48,17,55,44,31,154,109,53,73,29,14,31,98,121,161,123,186,9,0,41,46,5,94,77,31,159,50,65,46,10,116,84,17,98,40,5,54,41,4,1,2,0,0,0,0,0,2,0,6,2,40,75,10,22,35,62,122,74,0,28,74,4,1,28,19,0,3,110,116,77,117,1,13,74,70,98,81,17,51,62,46,1,0,0,0,0,4,0,38,0,48,5,115,86,103,114,31,8,0,8,8,50,89,94,48,90,53,0,97,52,0,0,72,22,0,15,148,28,0,97,113,41,86